Protein AF-A0A7W0VH71-F1 (afdb_monomer_lite)

Sequence (828 aa):
MTLGVGAGSAAAEPSYSQQLDQHTLGKAKIEVGELAAAEGLSTETAELLLQLDVFATSSDTGCPGVDVDVINATGRTVWNVEIVIEQKDGSKKRSDKLHLPYMLTNTKVRANVSCLQDYASRSSYDYGGNTPISLSYSAQGSKSIDEALPLMQAQKRDYSSAGSSVSPLVDGTTTMLEDALRFDDARVTNELVLGIARTGVGREELGAALAASPDGAVADEVARSLKKLSPAQQAQLARTLLASKSAERWADTLSPMIDRQLCKGARSDVIGLWIQAQGETGIPVAMYRDQIRERCKPTKADGPGLVAALEKDPTRAGAVLDVVEQPLFDSALASWKARKDKALIPTSMGAYLRGGQHPDRFNQAAELLPAGGYGVAMGAVAQSPEGSGGEHKAAWLETAMAKVDQADHGTVVASLTDLLVSGSVPVVAMRTTIKGLAKYAPETAEGVIVTFASKSSIPFDATKLQAAGIDMSEFLAFSATNNLGECTTSINTLALCADRIAAYKDKSGPGALQKLARTAVKPDFVTAMKTLVAPLREPAGLIAISEKLSAAGFDVAFVAERACTDAREAARYGGNIDKPLELVAKLAPNAACIQETRDAVSSKKRKIILMSVLAILGLVLPIAGGTWLARRRWRKVQKELPGEVIEEGASGAKLDDRLGARGLGRVLRDGTGEARRELAGTAAGRALESMDDALLAAATTTVARAVKSGDAATLLVRRAGDAVYIVALPVRHPRPQVVQRYLGAPWSDHLAQIQRAAGTPVLALVVMCGPDAAEASLVVGHHDGALASDPEVLLDAKDARDRGANKFRYVTTLAATPAPTSQPVKAA

Structure (mmCIF, N/CA/C/O backbone):
data_AF-A0A7W0VH71-F1
#
_entry.id   AF-A0A7W0VH71-F1
#
loop_
_atom_site.group_PDB
_atom_site.id
_atom_site.type_symbol
_atom_site.label_atom_id
_atom_site.label_alt_id
_atom_site.label_comp_id
_atom_site.label_asym_id
_atom_site.label_entity_id
_atom_site.label_seq_id
_atom_site.pdbx_PDB_ins_code
_atom_site.Cartn_x
_atom_site.Cartn_y
_atom_site.Cartn_z
_atom_site.occupancy
_atom_site.B_iso_or_equiv
_atom_site.auth_seq_id
_atom_site.auth_comp_id
_atom_site.auth_asym_id
_atom_site.auth_atom_id
_atom_site.pdbx_PDB_model_num
ATOM 1 N N . MET A 1 1 ? 28.958 15.431 77.547 1.00 23.91 1 MET A N 1
ATOM 2 C CA . MET A 1 1 ? 30.145 15.060 76.754 1.00 23.91 1 MET A CA 1
ATOM 3 C C . MET A 1 1 ? 29.630 14.353 75.517 1.00 23.91 1 MET A C 1
ATOM 5 O O . MET A 1 1 ? 28.871 13.405 75.646 1.00 23.91 1 MET A O 1
ATOM 9 N N . THR A 1 2 ? 29.913 14.940 74.364 1.00 25.27 2 THR A N 1
ATOM 10 C CA . THR A 1 2 ? 29.377 14.644 73.034 1.00 25.27 2 THR A CA 1
ATOM 11 C C . THR A 1 2 ? 30.345 13.728 72.295 1.00 25.27 2 THR A C 1
ATOM 13 O O . THR A 1 2 ? 31.517 14.071 72.229 1.00 25.27 2 THR A O 1
ATOM 16 N N . LEU A 1 3 ? 29.837 12.632 71.733 1.00 18.94 3 LEU A N 1
ATOM 17 C CA . LEU A 1 3 ? 30.294 11.873 70.556 1.00 18.94 3 LEU A CA 1
ATOM 18 C C . LEU A 1 3 ? 29.045 11.030 70.192 1.00 18.94 3 LEU A C 1
ATOM 20 O O . LEU A 1 3 ? 28.603 10.255 71.026 1.00 18.94 3 LEU A O 1
ATOM 24 N N . GLY A 1 4 ? 28.311 11.167 69.090 1.00 28.05 4 GLY A N 1
ATOM 25 C CA . GLY A 1 4 ? 28.565 11.871 67.844 1.00 28.05 4 GLY A CA 1
ATOM 26 C C . GLY A 1 4 ? 28.442 10.946 66.629 1.00 28.05 4 GLY A C 1
ATOM 27 O O . GLY A 1 4 ? 29.335 11.012 65.808 1.00 28.05 4 GLY A O 1
ATOM 28 N N . VAL A 1 5 ? 27.403 10.096 66.512 1.00 22.86 5 VAL A N 1
ATOM 29 C CA . VAL A 1 5 ? 26.978 9.454 65.243 1.00 22.86 5 VAL A CA 1
ATOM 30 C C . VAL A 1 5 ? 25.458 9.230 65.297 1.00 22.86 5 VAL A C 1
ATOM 32 O O . VAL A 1 5 ? 24.954 8.573 66.206 1.00 22.86 5 VAL A O 1
ATOM 35 N N . GLY A 1 6 ? 24.709 9.848 64.381 1.00 24.77 6 GLY A N 1
ATOM 36 C CA . GLY A 1 6 ? 23.252 9.736 64.302 1.00 24.77 6 GLY A CA 1
ATOM 37 C C . GLY A 1 6 ? 22.831 8.478 63.548 1.00 24.77 6 GLY A C 1
ATOM 38 O O . GLY A 1 6 ? 22.961 8.424 62.331 1.00 24.77 6 GLY A O 1
ATOM 39 N N . ALA A 1 7 ? 22.291 7.492 64.263 1.00 24.98 7 ALA A N 1
ATOM 40 C CA . ALA A 1 7 ? 21.601 6.355 63.667 1.00 24.98 7 ALA A CA 1
ATOM 41 C C . ALA A 1 7 ? 20.197 6.785 63.198 1.00 24.98 7 ALA A C 1
ATOM 43 O O . ALA A 1 7 ? 19.364 7.208 64.004 1.00 24.98 7 ALA A O 1
ATOM 44 N N . GLY A 1 8 ? 19.931 6.700 61.893 1.00 25.23 8 GLY A N 1
ATOM 45 C CA . GLY A 1 8 ? 18.569 6.729 61.358 1.00 25.23 8 GLY A CA 1
ATOM 46 C C . GLY A 1 8 ? 17.856 5.420 61.702 1.00 25.23 8 GLY A C 1
ATOM 47 O O . GLY A 1 8 ? 18.433 4.349 61.545 1.00 25.23 8 GLY A O 1
ATOM 48 N N . SER A 1 9 ? 16.617 5.491 62.193 1.00 23.00 9 SER A N 1
ATOM 49 C CA . SER A 1 9 ? 15.765 4.309 62.361 1.00 23.00 9 SER A CA 1
ATOM 50 C C . SER A 1 9 ? 14.971 4.081 61.074 1.00 23.00 9 SER A C 1
ATOM 52 O O . SER A 1 9 ? 14.275 4.980 60.610 1.00 23.00 9 SER A O 1
ATOM 54 N N . ALA A 1 10 ? 15.082 2.884 60.497 1.00 27.09 10 ALA A N 1
ATOM 55 C CA . ALA A 1 10 ? 14.163 2.388 59.479 1.00 27.09 10 ALA A CA 1
ATOM 56 C C . ALA A 1 10 ? 13.135 1.494 60.184 1.00 27.09 10 ALA A C 1
ATOM 58 O O . ALA A 1 10 ? 13.513 0.531 60.848 1.00 27.09 10 ALA A O 1
ATOM 59 N N . ALA A 1 11 ? 11.848 1.825 60.086 1.00 24.44 11 ALA A N 1
ATOM 60 C CA . ALA A 1 11 ? 10.769 0.985 60.592 1.00 24.44 11 ALA A CA 1
ATOM 61 C C . ALA A 1 11 ? 10.013 0.388 59.401 1.00 24.44 11 ALA A C 1
ATOM 63 O O . ALA A 1 11 ? 9.399 1.121 58.630 1.00 24.44 11 ALA A O 1
ATOM 64 N N . ALA A 1 12 ? 10.067 -0.935 59.257 1.00 28.14 12 ALA A N 1
ATOM 65 C CA . ALA A 1 12 ? 9.155 -1.706 58.421 1.00 28.14 12 ALA A CA 1
ATOM 66 C C . ALA A 1 12 ? 8.241 -2.494 59.367 1.00 28.14 12 ALA A C 1
ATOM 68 O O . ALA A 1 12 ? 8.743 -3.227 60.215 1.00 28.14 12 ALA A O 1
ATOM 69 N N . GLU A 1 13 ? 6.921 -2.325 59.272 1.00 23.50 13 GLU A N 1
ATOM 70 C CA . GLU A 1 13 ? 5.973 -3.191 59.986 1.00 23.50 13 GLU A CA 1
ATOM 71 C C . GLU A 1 13 ? 5.878 -4.543 59.253 1.00 23.50 13 GLU A C 1
ATOM 73 O O . GLU A 1 13 ? 5.397 -4.576 58.117 1.00 23.50 13 GLU A O 1
ATOM 78 N N . PRO A 1 14 ? 6.295 -5.671 59.861 1.00 31.08 14 PRO A N 1
ATOM 79 C CA . PRO A 1 14 ? 6.206 -6.974 59.231 1.00 31.08 14 PRO A CA 1
ATOM 80 C C . PRO A 1 14 ? 4.889 -7.626 59.650 1.00 31.08 14 PRO A C 1
ATOM 82 O O . PRO A 1 14 ? 4.746 -8.155 60.753 1.00 31.08 14 PRO A O 1
ATOM 85 N N . SER A 1 15 ? 3.902 -7.614 58.760 1.00 25.81 15 SER A N 1
ATOM 86 C CA . SER A 1 15 ? 2.864 -8.641 58.802 1.00 25.81 15 SER A CA 1
ATOM 87 C C . SER A 1 15 ? 3.218 -9.678 57.741 1.00 25.81 15 SER A C 1
ATOM 89 O O . SER A 1 15 ? 3.255 -9.363 56.557 1.00 25.81 15 SER A O 1
ATOM 91 N N . TYR A 1 16 ? 3.479 -10.907 58.203 1.00 29.34 16 TYR A N 1
ATOM 92 C CA . TYR A 1 16 ? 3.776 -12.135 57.444 1.00 29.34 16 TYR A CA 1
ATOM 93 C C . TYR A 1 16 ? 5.255 -12.453 57.137 1.00 29.34 16 TYR A C 1
ATOM 95 O O . TYR A 1 16 ? 5.636 -12.548 55.973 1.00 29.34 16 TYR A O 1
ATOM 103 N N . SER A 1 17 ? 6.040 -12.794 58.168 1.00 27.02 17 SER A N 1
ATOM 104 C CA . SER A 1 17 ? 7.313 -13.514 57.998 1.00 27.02 17 SER A CA 1
ATOM 105 C C . SER A 1 17 ? 7.120 -15.039 58.121 1.00 27.02 17 SER A C 1
ATOM 107 O O . SER A 1 17 ? 6.434 -15.547 59.011 1.00 27.02 17 SER A O 1
ATOM 109 N N . GLN A 1 18 ? 7.704 -15.799 57.190 1.00 30.53 18 GLN A N 1
ATOM 110 C CA . GLN A 1 18 ? 7.913 -17.250 57.295 1.00 30.53 18 GLN A CA 1
ATOM 111 C C . GLN A 1 18 ? 9.423 -17.510 57.251 1.00 30.53 18 GLN A C 1
ATOM 113 O O . GLN A 1 18 ? 10.130 -16.881 56.471 1.00 30.53 18 GLN A O 1
ATOM 118 N N . GLN A 1 19 ? 9.897 -18.424 58.105 1.00 30.72 19 GLN A N 1
ATOM 119 C CA . GLN A 1 19 ? 11.318 -18.668 58.375 1.00 30.72 19 GLN A CA 1
ATOM 120 C C . GLN A 1 19 ? 12.145 -18.989 57.119 1.00 30.72 19 GLN A C 1
ATOM 122 O O . GLN A 1 19 ? 11.782 -19.851 56.320 1.00 30.72 19 GLN A O 1
ATOM 127 N N . LEU A 1 20 ? 13.294 -18.312 57.020 1.00 33.50 20 LEU A N 1
ATOM 128 C CA . LEU A 1 20 ? 14.386 -18.575 56.081 1.00 33.50 20 LEU A CA 1
ATOM 129 C C . LEU A 1 20 ? 14.890 -20.023 56.197 1.00 33.50 20 LEU A C 1
ATOM 131 O O . LEU A 1 20 ? 14.901 -20.598 57.289 1.00 33.50 20 LEU A O 1
ATOM 135 N N . ASP A 1 21 ? 15.370 -20.601 55.092 1.00 41.12 21 ASP A N 1
ATOM 136 C CA . ASP A 1 21 ? 16.086 -21.873 55.159 1.00 41.12 21 ASP A CA 1
ATOM 137 C C . ASP A 1 21 ? 17.417 -21.701 55.917 1.00 41.12 21 ASP A C 1
ATOM 139 O O . ASP A 1 21 ? 18.043 -20.635 55.907 1.00 41.12 21 ASP A O 1
ATOM 143 N N . GLN A 1 22 ? 17.848 -22.757 56.612 1.00 40.44 22 GLN A N 1
ATOM 144 C CA . GLN A 1 22 ? 18.978 -22.677 57.542 1.00 40.44 22 GLN A CA 1
ATOM 145 C C . GLN A 1 22 ? 20.305 -22.304 56.870 1.00 40.44 22 GLN A C 1
ATOM 147 O O . GLN A 1 22 ? 21.179 -21.749 57.538 1.00 40.44 22 GLN A O 1
ATOM 152 N N . HIS A 1 23 ? 20.472 -22.585 55.574 1.00 41.62 23 HIS A N 1
ATOM 153 C CA . HIS A 1 23 ? 21.714 -22.281 54.875 1.00 41.62 23 HIS A CA 1
ATOM 154 C C . HIS A 1 23 ? 21.809 -20.789 54.550 1.00 41.62 23 HIS A C 1
ATOM 156 O O . HIS A 1 23 ? 22.826 -20.158 54.854 1.00 41.62 23 HIS A O 1
ATOM 162 N N . THR A 1 24 ? 20.728 -20.214 54.024 1.00 43.22 24 THR A N 1
ATOM 163 C CA . THR A 1 24 ? 20.628 -18.781 53.715 1.00 43.22 24 THR A CA 1
ATOM 164 C C . THR A 1 24 ? 20.663 -17.935 54.988 1.00 43.22 24 THR A C 1
ATOM 166 O O . THR A 1 24 ? 21.412 -16.959 55.061 1.00 43.22 24 THR A O 1
ATOM 169 N N . LEU A 1 25 ? 19.956 -18.364 56.041 1.00 45.06 25 LEU A N 1
ATOM 170 C CA . LEU A 1 25 ? 20.013 -17.724 57.358 1.00 45.06 25 LEU A CA 1
ATOM 171 C C . LEU A 1 25 ? 21.425 -17.781 57.958 1.00 45.06 25 LEU A C 1
ATOM 173 O O . LEU A 1 25 ? 21.881 -16.808 58.551 1.00 45.06 25 LEU A O 1
ATOM 177 N N . GLY A 1 26 ? 22.130 -18.905 57.797 1.00 47.78 26 GLY A N 1
ATOM 178 C CA . GLY A 1 26 ? 23.501 -19.067 58.280 1.00 47.78 26 GLY A CA 1
ATOM 179 C C . GLY A 1 26 ? 24.483 -18.118 57.596 1.00 47.78 26 GLY A C 1
ATOM 180 O O . GLY A 1 26 ? 25.333 -17.533 58.259 1.00 47.78 26 GLY A O 1
ATOM 181 N N . LYS A 1 27 ? 24.336 -17.911 56.286 1.00 48.59 27 LYS A N 1
ATOM 182 C CA . LYS A 1 27 ? 25.220 -17.031 55.516 1.00 48.59 27 LYS A CA 1
ATOM 183 C C . LYS A 1 27 ? 24.954 -15.548 55.798 1.00 48.59 27 LYS A C 1
ATOM 185 O O . LYS A 1 27 ? 25.896 -14.803 56.048 1.00 48.59 27 LYS A O 1
ATOM 190 N N . ALA A 1 28 ? 23.680 -15.156 55.871 1.00 44.66 28 ALA A N 1
ATOM 191 C CA . ALA A 1 28 ? 23.279 -13.805 56.264 1.00 44.66 28 ALA A CA 1
ATOM 192 C C . ALA A 1 28 ? 23.709 -13.474 57.704 1.00 44.66 28 ALA A C 1
ATOM 194 O O . ALA A 1 28 ? 24.166 -12.367 57.966 1.00 44.66 28 ALA A O 1
ATOM 195 N N . LYS A 1 29 ? 23.644 -14.444 58.629 1.00 51.12 29 LYS A N 1
ATOM 196 C CA . LYS A 1 29 ? 24.160 -14.295 60.001 1.00 51.12 29 LYS A CA 1
ATOM 197 C C . LYS A 1 29 ? 25.657 -14.003 60.051 1.00 51.12 29 LYS A C 1
ATOM 199 O O . LYS A 1 29 ? 26.078 -13.199 60.876 1.00 51.12 29 LYS A O 1
ATOM 204 N N . ILE A 1 30 ? 26.443 -14.648 59.191 1.00 56.03 30 ILE A N 1
ATOM 205 C CA . ILE A 1 30 ? 27.894 -14.441 59.131 1.00 56.03 30 ILE A CA 1
ATOM 206 C C . ILE A 1 30 ? 28.200 -13.054 58.560 1.00 56.03 30 ILE A C 1
ATOM 208 O O . ILE A 1 30 ? 28.897 -12.284 59.208 1.00 56.03 30 ILE A O 1
ATOM 212 N N . GLU A 1 31 ? 27.614 -12.692 57.418 1.00 49.84 31 GLU A N 1
ATOM 213 C CA . GLU A 1 31 ? 27.887 -11.402 56.765 1.00 49.84 31 GLU A CA 1
ATOM 214 C C . GLU A 1 31 ? 27.389 -10.205 57.597 1.00 49.84 31 GLU A C 1
ATOM 216 O O . GLU A 1 31 ? 28.114 -9.227 57.770 1.00 49.84 31 GLU A O 1
ATOM 221 N N . VAL A 1 32 ? 26.188 -10.290 58.186 1.00 46.66 32 VAL A N 1
ATOM 222 C CA . VAL A 1 32 ? 25.664 -9.248 59.091 1.00 46.66 32 VAL A CA 1
ATOM 223 C C . VAL A 1 32 ? 26.458 -9.204 60.397 1.00 46.66 32 VAL A C 1
ATOM 225 O O . VAL A 1 32 ? 26.674 -8.122 60.934 1.00 46.66 32 VAL A O 1
ATOM 228 N N . GLY A 1 33 ? 26.940 -10.347 60.892 1.00 52.47 33 GLY A N 1
ATOM 229 C CA . GLY A 1 33 ? 27.821 -10.411 62.058 1.00 52.47 33 GLY A CA 1
ATOM 230 C C . GLY A 1 33 ? 29.185 -9.758 61.813 1.00 52.47 33 GLY A C 1
ATOM 231 O O . GLY A 1 33 ? 29.678 -9.035 62.675 1.00 52.47 33 GLY A O 1
ATOM 232 N N . GLU A 1 34 ? 29.770 -9.957 60.631 1.00 55.34 34 GLU A N 1
ATOM 233 C CA . GLU A 1 34 ? 31.037 -9.339 60.220 1.00 55.34 34 GLU A CA 1
ATOM 234 C C . GLU A 1 34 ? 30.898 -7.821 60.025 1.00 55.34 34 GLU A C 1
ATOM 236 O O . GLU A 1 34 ? 31.738 -7.060 60.506 1.00 55.34 34 GLU A O 1
ATOM 241 N N . LEU A 1 35 ? 29.803 -7.369 59.404 1.00 44.28 35 LEU A N 1
ATOM 242 C CA . LEU A 1 35 ? 29.464 -5.947 59.264 1.00 44.28 35 LEU A CA 1
ATOM 243 C C . LEU A 1 35 ? 29.175 -5.282 60.616 1.00 44.28 35 LEU A C 1
ATOM 245 O O . LEU A 1 35 ? 29.684 -4.200 60.894 1.00 44.28 35 LEU A O 1
ATOM 249 N N . ALA A 1 36 ? 28.412 -5.940 61.489 1.00 47.69 36 ALA A N 1
ATOM 250 C CA . ALA A 1 36 ? 28.133 -5.447 62.835 1.00 47.69 36 ALA A CA 1
ATOM 251 C C . ALA A 1 36 ? 29.414 -5.328 63.673 1.00 47.69 36 ALA A C 1
ATOM 253 O O . ALA A 1 36 ? 29.588 -4.342 64.384 1.00 47.69 36 ALA A O 1
ATOM 254 N N . ALA A 1 37 ? 30.333 -6.290 63.554 1.00 51.25 37 ALA A N 1
ATOM 255 C CA . ALA A 1 37 ? 31.624 -6.245 64.231 1.00 51.25 37 ALA A CA 1
ATOM 256 C C . ALA A 1 37 ? 32.527 -5.118 63.702 1.00 51.25 37 ALA A C 1
ATOM 258 O O . ALA A 1 37 ? 33.207 -4.467 64.496 1.00 51.25 37 ALA A O 1
ATOM 259 N N . ALA A 1 38 ? 32.511 -4.858 62.391 1.00 50.22 38 ALA A N 1
ATOM 260 C CA . ALA A 1 38 ? 33.250 -3.754 61.779 1.00 50.22 38 ALA A CA 1
ATOM 261 C C . ALA A 1 38 ? 32.726 -2.373 62.222 1.00 50.22 38 ALA A C 1
ATOM 263 O O . ALA A 1 38 ? 33.516 -1.448 62.398 1.00 50.22 38 ALA A O 1
ATOM 264 N N . GLU A 1 39 ? 31.420 -2.264 62.472 1.00 45.53 39 GLU A N 1
ATOM 265 C CA . GLU A 1 39 ? 30.730 -1.027 62.872 1.00 45.53 39 GLU A CA 1
ATOM 266 C C . GLU A 1 39 ? 30.504 -0.907 64.397 1.00 45.53 39 GLU A C 1
ATOM 268 O O . GLU A 1 39 ? 29.843 0.017 64.874 1.00 45.53 39 GLU A O 1
ATOM 273 N N . GLY A 1 40 ? 31.041 -1.838 65.196 1.00 49.22 40 GLY A N 1
ATOM 274 C CA . GLY A 1 40 ? 30.953 -1.813 66.664 1.00 49.22 40 GLY A CA 1
ATOM 275 C C . GLY A 1 40 ? 29.555 -2.080 67.245 1.00 49.22 40 GLY A C 1
ATOM 276 O O . GLY A 1 40 ? 29.289 -1.725 68.396 1.00 49.22 40 GLY A O 1
ATOM 277 N N . LEU A 1 41 ? 28.655 -2.695 66.476 1.00 47.50 41 LEU A N 1
ATOM 278 C CA . LEU A 1 41 ? 27.305 -3.064 66.905 1.00 47.50 41 LEU A CA 1
ATOM 279 C C . LEU A 1 41 ? 27.318 -4.349 67.747 1.00 47.50 41 LEU A C 1
ATOM 281 O O . LEU A 1 41 ? 28.075 -5.285 67.484 1.00 47.50 41 LEU A O 1
ATOM 285 N N . SER A 1 42 ? 26.451 -4.418 68.764 1.00 56.25 42 SER A N 1
ATOM 286 C CA . SER A 1 42 ? 26.332 -5.623 69.590 1.00 56.25 42 SER A CA 1
ATOM 287 C C . SER A 1 42 ? 25.741 -6.786 68.792 1.00 56.25 42 SER A C 1
ATOM 289 O O . SER A 1 42 ? 24.855 -6.607 67.954 1.00 56.25 42 SER A O 1
ATOM 291 N N . THR A 1 43 ? 26.187 -8.003 69.103 1.00 51.06 43 THR A N 1
ATOM 292 C CA . THR A 1 43 ? 25.706 -9.248 68.481 1.00 51.06 43 THR A CA 1
ATOM 293 C C . THR A 1 43 ? 24.183 -9.400 68.589 1.00 51.06 43 THR A C 1
ATOM 295 O O . THR A 1 43 ? 23.533 -9.875 67.668 1.00 51.06 43 THR A O 1
ATOM 298 N N . GLU A 1 44 ? 23.604 -8.906 69.682 1.00 51.62 44 GLU A N 1
ATOM 299 C CA . GLU A 1 44 ? 22.162 -8.903 69.945 1.00 51.62 44 GLU A CA 1
ATOM 300 C C . GLU A 1 44 ? 21.399 -7.940 69.012 1.00 51.62 44 GLU A C 1
ATOM 302 O O . GLU A 1 44 ? 20.315 -8.262 68.536 1.00 51.62 44 GLU A O 1
ATOM 307 N N . THR A 1 45 ? 21.998 -6.792 68.666 1.00 48.09 45 THR A N 1
ATOM 308 C CA . THR A 1 45 ? 21.446 -5.845 67.675 1.00 48.09 45 THR A CA 1
ATOM 309 C C . THR A 1 45 ? 21.493 -6.433 66.267 1.00 48.09 45 THR A C 1
ATOM 311 O O . THR A 1 45 ? 20.549 -6.275 65.496 1.00 48.09 45 THR A O 1
ATOM 314 N N . ALA A 1 46 ? 22.567 -7.155 65.942 1.00 48.72 46 ALA A N 1
ATOM 315 C CA . ALA A 1 46 ? 22.709 -7.860 64.671 1.00 48.72 46 ALA A CA 1
ATOM 316 C C . ALA A 1 46 ? 21.657 -8.978 64.506 1.00 48.72 46 ALA A C 1
ATOM 318 O O . ALA A 1 46 ? 21.087 -9.134 63.426 1.00 48.72 46 ALA A O 1
ATOM 319 N N . GLU A 1 47 ? 21.341 -9.715 65.578 1.00 49.28 47 GLU A N 1
ATOM 320 C CA . GLU A 1 47 ? 20.282 -10.737 65.574 1.00 49.28 47 GLU A CA 1
ATOM 321 C C . GLU A 1 47 ? 18.866 -10.156 65.481 1.00 49.28 47 GLU A C 1
ATOM 323 O O . GLU A 1 47 ? 18.010 -10.752 64.826 1.00 49.28 47 GLU A O 1
ATOM 328 N N . LEU A 1 48 ? 18.621 -8.996 66.095 1.00 46.47 48 LEU A N 1
ATOM 329 C CA . LEU A 1 48 ? 17.346 -8.274 66.012 1.00 46.47 48 LEU A CA 1
ATOM 330 C C . LEU A 1 48 ? 17.101 -7.691 64.623 1.00 46.47 48 LEU A C 1
ATOM 332 O O . LEU A 1 48 ? 15.971 -7.724 64.140 1.00 46.47 48 LEU A O 1
ATOM 336 N N . LEU A 1 49 ? 18.161 -7.201 63.971 1.00 42.50 49 LEU A N 1
ATOM 337 C CA . LEU A 1 49 ? 18.100 -6.798 62.574 1.00 42.50 49 LEU A CA 1
ATOM 338 C C . LEU A 1 49 ? 17.634 -7.999 61.752 1.00 42.50 49 LEU A C 1
ATOM 340 O O . LEU A 1 49 ? 16.539 -7.931 61.224 1.00 42.50 49 LEU A O 1
ATOM 344 N N . LEU A 1 50 ? 18.315 -9.145 61.778 1.00 43.78 50 LEU A N 1
ATOM 345 C CA . LEU A 1 50 ? 17.970 -10.356 61.002 1.00 43.78 50 LEU A CA 1
ATOM 346 C C . LEU A 1 50 ? 16.510 -10.879 61.095 1.00 43.78 50 LEU A C 1
ATOM 348 O O . LEU A 1 50 ? 16.151 -11.774 60.331 1.00 43.78 50 LEU A O 1
ATOM 352 N N . GLN A 1 51 ? 15.672 -10.359 61.997 1.00 41.59 51 GLN A N 1
ATOM 353 C CA . GLN A 1 51 ? 14.234 -10.643 62.083 1.00 41.59 51 GLN A CA 1
ATOM 354 C C . GLN A 1 51 ? 13.333 -9.740 61.209 1.00 41.59 51 GLN A C 1
ATOM 356 O O . GLN A 1 51 ? 12.145 -10.034 61.086 1.00 41.59 51 GLN A O 1
ATOM 361 N N . LEU A 1 52 ? 13.849 -8.658 60.616 1.00 42.09 52 LEU A N 1
ATOM 362 C CA . LEU A 1 52 ? 13.101 -7.760 59.723 1.00 42.09 52 LEU A CA 1
ATOM 363 C C . LEU A 1 52 ? 13.182 -8.255 58.266 1.00 42.09 52 LEU A C 1
ATOM 365 O O . LEU A 1 52 ? 14.249 -8.587 57.774 1.00 42.09 52 LEU A O 1
ATOM 369 N N . ASP A 1 53 ? 12.061 -8.305 57.543 1.00 46.75 53 ASP A N 1
ATOM 370 C CA . ASP A 1 53 ? 12.014 -8.910 56.195 1.00 46.75 53 ASP A CA 1
ATOM 371 C C . ASP A 1 53 ? 12.721 -8.073 55.097 1.00 46.75 53 ASP A C 1
ATOM 373 O O . ASP A 1 53 ? 12.986 -8.571 53.999 1.00 46.75 53 ASP A O 1
ATOM 377 N N . VAL A 1 54 ? 13.039 -6.803 55.385 1.00 43.75 54 VAL A N 1
ATOM 378 C CA . VAL A 1 54 ? 13.742 -5.860 54.499 1.00 43.75 54 VAL A CA 1
ATOM 379 C C . VAL A 1 54 ? 14.755 -5.051 55.313 1.00 43.75 54 VAL A C 1
ATOM 381 O O . VAL A 1 54 ? 14.407 -4.473 56.343 1.00 43.75 54 VAL A O 1
ATOM 384 N N . PHE A 1 55 ? 15.993 -4.960 54.824 1.00 45.78 55 PHE A N 1
ATOM 385 C CA . PHE A 1 55 ? 17.090 -4.239 55.485 1.00 45.78 55 PHE A CA 1
ATOM 386 C C . PHE A 1 55 ? 17.512 -3.008 54.717 1.00 45.78 55 PHE A C 1
ATOM 388 O O . PHE A 1 55 ? 17.697 -3.118 53.513 1.00 45.78 55 PHE A O 1
ATOM 395 N N . ALA A 1 56 ? 17.727 -1.890 55.415 1.00 45.44 56 ALA A N 1
ATOM 396 C CA . ALA A 1 56 ? 18.352 -0.685 54.880 1.00 45.44 56 ALA A CA 1
ATOM 397 C C . ALA A 1 56 ? 19.719 -0.472 55.551 1.00 45.44 56 ALA A C 1
ATOM 399 O O . ALA A 1 56 ? 19.774 -0.284 56.766 1.00 45.44 56 ALA A O 1
ATOM 400 N N . THR A 1 57 ? 20.814 -0.491 54.790 1.00 44.56 57 THR A N 1
ATOM 401 C CA . THR A 1 57 ? 22.163 -0.195 55.316 1.00 44.56 57 THR A CA 1
ATOM 402 C C . THR A 1 57 ? 22.728 1.066 54.670 1.00 44.56 57 THR A C 1
ATOM 404 O O . THR A 1 57 ? 22.609 1.222 53.458 1.00 44.56 57 THR A O 1
ATOM 407 N N . SER A 1 58 ? 23.349 1.944 55.466 1.00 47.19 58 SER A N 1
ATOM 408 C CA . SER A 1 58 ? 24.077 3.133 54.998 1.00 47.19 58 SER A CA 1
ATOM 409 C C . SER A 1 58 ? 25.574 2.899 55.164 1.00 47.19 58 SER A C 1
ATOM 411 O O . SER A 1 58 ? 26.007 2.594 56.270 1.00 47.19 58 SER A O 1
ATOM 413 N N . SER A 1 59 ? 26.361 3.037 54.096 1.00 43.81 59 SER A N 1
ATOM 414 C CA . SER A 1 59 ? 2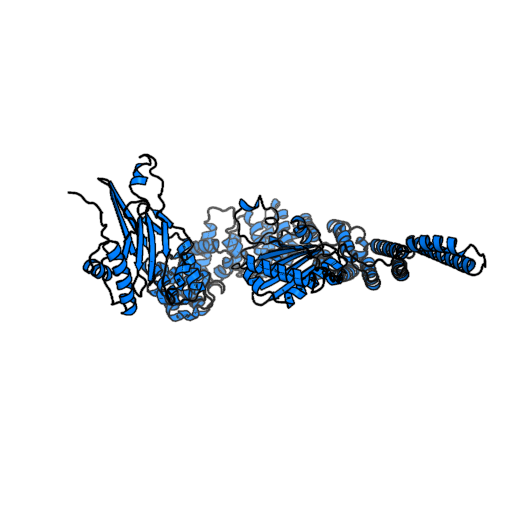7.817 2.805 54.134 1.00 43.81 59 SER A CA 1
ATOM 415 C C . SER A 1 59 ? 28.651 4.044 54.474 1.00 43.81 59 SER A C 1
ATOM 417 O O . SER A 1 59 ? 29.876 3.977 54.431 1.00 43.81 59 SER A O 1
ATOM 419 N N . ASP A 1 60 ? 28.019 5.185 54.751 1.00 46.03 60 ASP A N 1
ATOM 420 C CA . ASP A 1 60 ? 28.712 6.469 54.854 1.00 46.03 60 ASP A CA 1
ATOM 421 C C . ASP A 1 60 ? 28.620 7.051 56.275 1.00 46.03 60 ASP A C 1
ATOM 423 O O . ASP A 1 60 ? 27.529 7.330 56.778 1.00 46.03 60 ASP A O 1
ATOM 427 N N . THR A 1 61 ? 29.771 7.222 56.935 1.00 44.88 61 THR A N 1
ATOM 428 C CA . THR A 1 61 ? 29.890 7.797 58.289 1.00 44.88 61 THR A CA 1
ATOM 429 C C . THR A 1 61 ? 30.192 9.302 58.279 1.00 44.88 61 THR A C 1
ATOM 431 O O . THR A 1 61 ? 30.282 9.902 59.351 1.00 44.88 61 THR A O 1
ATOM 434 N N . GLY A 1 62 ? 30.311 9.944 57.103 1.00 46.47 62 GLY A N 1
ATOM 435 C CA . GLY A 1 62 ? 30.788 11.334 57.018 1.00 46.47 62 GLY A CA 1
ATOM 436 C C . GLY A 1 62 ? 30.232 12.250 55.918 1.00 46.47 62 GLY A C 1
ATOM 437 O O . GLY A 1 62 ? 30.536 13.438 55.984 1.00 46.47 62 GLY A O 1
ATOM 438 N N . CYS A 1 63 ? 29.396 11.770 54.983 1.00 48.06 63 CYS A N 1
ATOM 439 C CA . CYS A 1 63 ? 28.899 12.491 53.787 1.00 48.06 63 CYS A CA 1
ATOM 440 C C . CYS A 1 63 ? 30.016 12.832 52.775 1.00 48.06 63 CYS A C 1
ATOM 442 O O . CYS A 1 63 ? 30.866 13.683 53.046 1.00 48.06 63 CYS A O 1
ATOM 444 N N . PRO A 1 64 ? 29.992 12.234 51.567 1.00 45.72 64 PRO A N 1
ATOM 445 C CA . PRO A 1 64 ? 29.108 12.713 50.504 1.00 45.72 64 PRO A CA 1
ATOM 446 C C . PRO A 1 64 ? 28.470 11.573 49.679 1.00 45.72 64 PRO A C 1
ATOM 448 O O . PRO A 1 64 ? 29.111 10.966 48.823 1.00 45.72 64 PRO A O 1
ATOM 451 N N . GLY A 1 65 ? 27.162 11.382 49.871 1.00 49.22 65 GLY A N 1
ATOM 452 C CA . GLY A 1 65 ? 26.326 10.424 49.141 1.00 49.22 65 GLY A CA 1
ATOM 453 C C . GLY A 1 65 ? 25.822 9.319 50.061 1.00 49.22 65 GLY A C 1
ATOM 454 O O . GLY A 1 65 ? 26.500 8.320 50.266 1.00 49.22 65 GLY A O 1
ATOM 455 N N . VAL A 1 66 ? 24.614 9.485 50.613 1.00 51.66 66 VAL A N 1
ATOM 456 C CA . VAL A 1 66 ? 24.001 8.420 51.418 1.00 51.66 66 VAL A CA 1
ATOM 457 C C . VAL A 1 66 ? 23.567 7.317 50.460 1.00 51.66 66 VAL A C 1
ATOM 459 O O . VAL A 1 66 ? 22.548 7.463 49.784 1.00 51.66 66 VAL A O 1
ATOM 462 N N . ASP A 1 67 ? 24.354 6.246 50.389 1.00 51.47 67 ASP A N 1
ATOM 463 C CA . ASP A 1 67 ? 23.994 5.001 49.717 1.00 51.47 67 ASP A CA 1
ATOM 464 C C . ASP A 1 67 ? 23.142 4.162 50.673 1.00 51.47 67 ASP A C 1
ATOM 466 O O . ASP A 1 67 ? 23.655 3.566 51.618 1.00 51.47 67 ASP A O 1
ATOM 470 N N . VAL A 1 68 ? 21.830 4.127 50.439 1.00 53.56 68 VAL A N 1
ATOM 471 C CA . VAL A 1 68 ? 20.901 3.249 51.157 1.00 53.56 68 VAL A CA 1
ATOM 472 C C . VAL A 1 68 ? 20.727 1.970 50.358 1.00 53.56 68 VAL A C 1
ATOM 474 O O . VAL A 1 68 ? 20.120 1.979 49.290 1.00 53.56 68 VAL A O 1
ATOM 477 N N . ASP A 1 69 ? 21.244 0.870 50.884 1.00 51.53 69 ASP A N 1
ATOM 478 C CA . ASP A 1 69 ? 21.082 -0.461 50.312 1.00 51.53 69 ASP A CA 1
ATOM 479 C C . ASP A 1 69 ? 19.849 -1.144 50.919 1.00 51.53 69 ASP A C 1
ATOM 481 O O . ASP A 1 69 ? 19.842 -1.431 52.111 1.00 51.53 69 ASP A O 1
ATOM 485 N N . VAL A 1 70 ? 18.826 -1.413 50.106 1.00 54.56 70 VAL A N 1
ATOM 486 C CA . VAL A 1 70 ? 17.583 -2.100 50.477 1.00 54.56 70 VAL A CA 1
ATOM 487 C C . VAL A 1 70 ? 17.586 -3.525 49.951 1.00 54.56 70 VAL A C 1
ATOM 489 O O . VAL A 1 70 ? 17.623 -3.728 48.740 1.00 54.56 70 VAL A O 1
ATOM 492 N N . ILE A 1 71 ? 17.546 -4.514 50.840 1.00 50.19 71 ILE A N 1
ATOM 493 C CA . ILE A 1 71 ? 17.702 -5.932 50.481 1.00 50.19 71 ILE A CA 1
ATOM 494 C C . ILE A 1 71 ? 16.404 -6.690 50.769 1.00 50.19 71 ILE A C 1
ATOM 496 O O . ILE A 1 71 ? 15.949 -6.709 51.911 1.00 50.19 71 ILE A O 1
ATOM 500 N N . ASN A 1 72 ? 15.830 -7.339 49.749 1.00 52.31 72 ASN A N 1
ATOM 501 C CA . ASN A 1 72 ? 14.744 -8.307 49.924 1.00 52.31 72 ASN A CA 1
ATOM 502 C C . ASN A 1 72 ? 15.349 -9.708 50.060 1.00 52.31 72 ASN A C 1
ATOM 504 O O . ASN A 1 72 ? 15.617 -10.375 49.060 1.00 52.31 72 ASN A O 1
ATOM 508 N N . ALA A 1 73 ? 15.555 -10.145 51.300 1.00 43.75 73 ALA A N 1
ATOM 509 C CA . ALA A 1 73 ? 16.108 -11.462 51.614 1.00 43.75 73 ALA A CA 1
ATOM 510 C C . ALA A 1 73 ? 15.045 -12.580 51.629 1.00 43.75 73 ALA A C 1
ATOM 512 O O . ALA A 1 73 ? 15.350 -13.726 51.959 1.00 43.75 73 ALA A O 1
ATOM 513 N N . THR A 1 74 ? 13.785 -12.268 51.305 1.00 44.50 74 THR A N 1
ATOM 514 C CA . THR A 1 74 ? 12.700 -13.252 51.307 1.00 44.50 74 THR A CA 1
ATOM 515 C C . THR A 1 74 ? 12.687 -14.064 50.014 1.00 44.50 74 THR A C 1
ATOM 517 O O . THR A 1 74 ? 13.003 -13.550 48.944 1.00 44.50 74 THR A O 1
ATOM 520 N N . GLY A 1 75 ? 12.192 -15.306 50.084 1.00 40.12 75 GLY A N 1
ATOM 521 C CA . GLY A 1 75 ? 11.902 -16.175 48.931 1.00 40.12 75 GLY A CA 1
ATOM 522 C C . GLY A 1 75 ? 10.751 -15.698 48.023 1.00 40.12 75 GLY A C 1
ATOM 523 O O . GLY A 1 75 ? 10.216 -16.498 47.250 1.00 40.12 75 GLY A O 1
ATOM 524 N N . ARG A 1 76 ? 10.276 -14.452 48.178 1.00 40.75 76 ARG A N 1
ATOM 525 C CA . ARG A 1 76 ? 9.077 -13.911 47.512 1.00 40.75 76 ARG A CA 1
ATOM 526 C C . ARG A 1 76 ? 9.304 -12.483 47.007 1.00 40.75 76 ARG A C 1
ATOM 528 O O . ARG A 1 76 ? 10.190 -11.775 47.472 1.00 40.75 76 ARG A O 1
ATOM 535 N N . THR A 1 77 ? 8.493 -12.057 46.044 1.00 43.78 77 THR A N 1
ATOM 536 C CA . THR A 1 77 ? 8.444 -10.665 45.578 1.00 43.78 77 THR A CA 1
ATOM 537 C C . THR A 1 77 ? 7.634 -9.818 46.559 1.00 43.78 77 THR A C 1
ATOM 539 O O . THR A 1 77 ? 6.498 -10.171 46.884 1.00 43.78 77 THR A O 1
ATOM 542 N N . VAL A 1 78 ? 8.203 -8.707 47.024 1.00 44.88 78 VAL A N 1
ATOM 543 C CA . VAL A 1 78 ? 7.554 -7.749 47.931 1.00 44.88 78 VAL A CA 1
ATOM 544 C C . VAL A 1 78 ? 7.009 -6.583 47.112 1.00 44.88 78 VAL A C 1
ATOM 546 O O . VAL A 1 78 ? 7.693 -6.059 46.238 1.00 44.88 78 VAL A O 1
ATOM 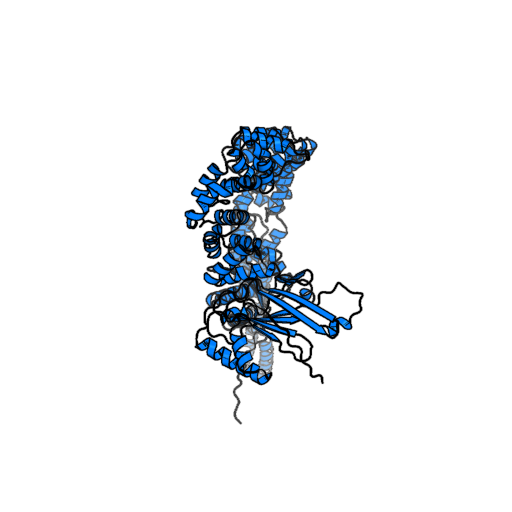549 N N . TRP A 1 79 ? 5.769 -6.180 47.374 1.00 40.91 79 TRP A N 1
ATOM 550 C CA . TRP A 1 79 ? 5.059 -5.145 46.618 1.00 40.91 79 TRP A CA 1
ATOM 551 C C . TRP A 1 79 ? 4.950 -3.855 47.436 1.00 40.91 79 TRP A C 1
ATOM 553 O O . TRP A 1 79 ? 4.729 -3.926 48.642 1.00 40.91 79 TRP A O 1
ATOM 563 N N . ASN A 1 80 ? 5.024 -2.694 46.775 1.00 46.00 80 ASN A N 1
ATOM 564 C CA . ASN A 1 80 ? 4.831 -1.364 47.376 1.00 46.00 80 ASN A CA 1
ATOM 565 C C . ASN A 1 80 ? 5.768 -1.048 48.558 1.00 46.00 80 ASN A C 1
ATOM 567 O O . ASN A 1 80 ? 5.313 -0.696 49.647 1.00 46.00 80 ASN A O 1
ATOM 571 N N . VAL A 1 81 ? 7.079 -1.143 48.345 1.00 51.19 81 VAL A N 1
ATOM 572 C CA . VAL A 1 81 ? 8.064 -0.776 49.372 1.00 51.19 81 VAL A CA 1
ATOM 573 C C . VAL A 1 81 ? 8.230 0.747 49.374 1.00 51.19 81 VAL A C 1
ATOM 575 O O . VAL A 1 81 ? 8.706 1.326 48.399 1.00 51.19 81 VAL A O 1
ATOM 578 N N . GLU A 1 82 ? 7.809 1.407 50.456 1.00 50.50 82 GLU A N 1
ATOM 579 C CA . GLU A 1 82 ? 8.116 2.821 50.714 1.00 50.50 82 GLU A CA 1
ATOM 580 C C . GLU A 1 82 ? 9.387 2.900 51.567 1.00 50.50 82 GLU A C 1
ATOM 582 O O . GLU A 1 82 ? 9.454 2.324 52.650 1.00 50.50 82 GLU A O 1
ATOM 587 N N . ILE A 1 83 ? 10.393 3.625 51.085 1.00 57.12 83 ILE A N 1
ATOM 588 C CA . ILE A 1 83 ? 11.614 3.919 51.835 1.00 57.12 83 ILE A CA 1
ATOM 589 C C . ILE A 1 83 ? 11.587 5.400 52.182 1.00 57.12 83 ILE A C 1
ATOM 591 O O . ILE A 1 83 ? 11.514 6.253 51.295 1.00 57.12 83 ILE A O 1
ATOM 595 N N . VAL A 1 84 ? 11.666 5.706 53.474 1.00 55.84 84 VAL A N 1
ATOM 596 C CA . VAL A 1 84 ? 11.749 7.080 53.972 1.00 55.84 84 VAL A CA 1
ATOM 597 C C . VAL A 1 84 ? 13.185 7.359 54.393 1.00 55.84 84 VAL A C 1
ATOM 599 O O . VAL A 1 84 ? 13.701 6.726 55.312 1.00 55.84 84 VAL A O 1
ATOM 602 N N . ILE A 1 85 ? 13.830 8.317 53.731 1.00 58.41 85 ILE A N 1
ATOM 603 C CA . ILE A 1 85 ? 15.196 8.743 54.045 1.00 58.41 85 ILE A CA 1
ATOM 604 C C . ILE A 1 85 ? 15.111 10.080 54.772 1.00 58.41 85 ILE A C 1
ATOM 606 O O . ILE A 1 85 ? 14.727 11.088 54.182 1.00 58.41 85 ILE A O 1
ATOM 610 N N . GLU A 1 86 ? 15.449 10.095 56.062 1.00 59.91 86 GLU A N 1
ATOM 611 C CA . GLU A 1 86 ? 15.518 11.322 56.859 1.00 59.91 86 GLU A CA 1
ATOM 612 C C . GLU A 1 86 ? 16.969 11.778 57.055 1.00 59.91 86 GLU A C 1
ATOM 614 O O . GLU A 1 86 ? 17.783 11.056 57.623 1.00 59.91 86 GLU A O 1
ATOM 619 N N . GLN A 1 87 ? 17.276 13.015 56.661 1.00 59.53 87 GLN A N 1
ATOM 620 C CA . GLN A 1 87 ? 18.556 13.670 56.941 1.00 59.53 87 GLN A CA 1
ATOM 621 C C . GLN A 1 87 ? 18.346 14.818 57.941 1.00 59.53 87 GLN A C 1
ATOM 623 O O . GLN A 1 87 ? 17.416 15.621 57.793 1.00 59.53 87 GLN A O 1
ATOM 628 N N . LYS A 1 88 ? 19.208 14.912 58.961 1.00 58.59 88 LYS A N 1
ATOM 629 C CA . LYS A 1 88 ? 19.202 15.988 59.969 1.00 58.59 88 LYS A CA 1
ATOM 630 C C . LYS A 1 88 ? 20.610 16.558 60.142 1.00 58.59 88 LYS A C 1
ATOM 632 O O . LYS A 1 88 ? 21.525 15.805 60.456 1.00 58.59 88 LYS A O 1
ATOM 637 N N . ASP A 1 89 ? 20.756 17.873 59.986 1.00 56.31 89 ASP A N 1
ATOM 638 C CA . ASP A 1 89 ? 21.986 18.616 60.300 1.00 56.31 89 ASP A CA 1
ATOM 639 C C . ASP A 1 89 ? 21.623 19.907 61.056 1.00 56.31 89 ASP A C 1
ATOM 641 O O . ASP A 1 89 ? 20.936 20.793 60.531 1.00 56.31 89 ASP A O 1
ATOM 645 N N . GLY A 1 90 ? 22.009 19.988 62.332 1.00 66.75 90 GLY A N 1
ATOM 646 C CA . GLY A 1 90 ? 21.579 21.056 63.239 1.00 66.75 90 GLY A CA 1
ATOM 647 C C . GLY A 1 90 ? 20.048 21.163 63.343 1.00 66.75 90 GLY A C 1
ATOM 648 O O . GLY A 1 90 ? 19.374 20.217 63.745 1.00 66.75 90 GLY A O 1
ATOM 649 N N . SER A 1 91 ? 19.489 22.329 62.995 1.00 55.31 91 SER A N 1
ATOM 650 C CA . SER A 1 91 ? 18.037 22.592 62.980 1.00 55.31 91 SER A CA 1
ATOM 651 C C . SER A 1 91 ? 17.345 22.259 61.651 1.00 55.31 91 SER A C 1
ATOM 653 O O . SER A 1 91 ? 16.123 22.385 61.551 1.00 55.31 91 SER A O 1
ATOM 655 N N . LYS A 1 92 ? 18.092 21.852 60.618 1.00 51.25 92 LYS A N 1
ATOM 656 C CA . LYS A 1 92 ? 17.542 21.544 59.293 1.00 51.25 92 LYS A CA 1
ATOM 657 C C . LYS A 1 92 ? 17.201 20.054 59.196 1.00 51.25 92 LYS A C 1
ATOM 659 O O . LYS A 1 92 ? 18.018 19.204 59.544 1.00 51.25 92 LYS A O 1
ATOM 664 N N . LYS A 1 93 ? 15.999 19.743 58.695 1.00 61.66 93 LYS A N 1
ATOM 665 C CA . LYS A 1 93 ? 15.510 18.376 58.440 1.00 61.66 93 LYS A CA 1
ATOM 666 C C . LYS A 1 93 ? 15.057 18.246 56.983 1.00 61.66 93 LYS A C 1
ATOM 668 O O . LYS A 1 93 ? 14.333 19.111 56.496 1.00 61.66 93 LYS A O 1
ATOM 673 N N . ARG A 1 94 ? 15.435 17.152 56.322 1.00 58.97 94 ARG A N 1
ATOM 674 C CA . ARG A 1 94 ? 14.928 16.719 55.009 1.00 58.97 94 ARG A CA 1
ATOM 675 C C . ARG A 1 94 ? 14.365 15.306 55.136 1.00 58.97 94 ARG A C 1
ATOM 677 O O . ARG A 1 94 ? 14.906 14.502 55.892 1.00 58.97 94 ARG A O 1
ATOM 684 N N . SER A 1 95 ? 13.277 15.025 54.426 1.00 58.28 95 SER A N 1
ATOM 685 C CA . SER A 1 95 ? 12.699 13.687 54.308 1.00 58.28 95 SER A CA 1
ATOM 686 C C . SER A 1 95 ? 12.361 13.426 52.844 1.00 58.28 95 SER A C 1
ATOM 688 O O . SER A 1 95 ? 11.571 14.168 52.261 1.00 58.28 95 SER A O 1
ATOM 690 N N . ASP A 1 96 ? 12.979 12.405 52.258 1.00 54.91 96 ASP A N 1
ATOM 691 C CA . ASP A 1 96 ? 12.688 11.931 50.905 1.00 54.91 96 ASP A CA 1
ATOM 692 C C . ASP A 1 96 ? 11.936 10.601 50.984 1.00 54.91 96 ASP A C 1
ATOM 694 O O . ASP A 1 96 ? 12.242 9.761 51.835 1.00 54.91 96 ASP A O 1
ATOM 698 N N . LYS A 1 97 ? 10.955 10.407 50.096 1.00 52.41 97 LYS A N 1
ATOM 699 C CA . LYS A 1 97 ? 10.176 9.169 50.007 1.00 52.41 97 LYS A CA 1
ATOM 700 C C . LYS A 1 97 ? 10.418 8.486 48.668 1.00 52.41 97 LYS A C 1
ATOM 702 O O . LYS A 1 97 ? 10.101 9.027 47.609 1.00 52.41 97 LYS A O 1
ATOM 707 N N . LEU A 1 98 ? 10.950 7.275 48.714 1.00 51.75 98 LEU A N 1
ATOM 708 C CA . LEU A 1 98 ? 11.163 6.429 47.547 1.00 51.75 98 LEU A CA 1
ATOM 709 C C . LEU A 1 98 ? 10.093 5.345 47.521 1.00 51.75 98 LEU A C 1
ATOM 711 O O . LEU A 1 98 ? 9.997 4.546 48.448 1.00 51.75 98 LEU A O 1
ATOM 715 N N . HIS A 1 99 ? 9.305 5.310 46.450 1.00 50.34 99 HIS A N 1
ATOM 716 C CA . HIS A 1 99 ? 8.325 4.255 46.229 1.00 50.34 99 HIS A CA 1
ATOM 717 C C . HIS A 1 99 ? 8.873 3.247 45.225 1.00 50.34 99 HIS A C 1
ATOM 719 O O . HIS A 1 99 ? 9.035 3.555 44.044 1.00 50.34 99 HIS A O 1
ATOM 725 N N . LEU A 1 100 ? 9.132 2.031 45.694 1.00 51.69 100 LEU A N 1
ATOM 726 C CA . LEU A 1 100 ? 9.489 0.899 44.852 1.00 51.69 100 LEU A CA 1
ATOM 727 C C . LEU A 1 100 ? 8.225 0.053 44.628 1.00 51.69 100 LEU A C 1
ATOM 729 O O . LEU A 1 100 ? 7.731 -0.570 45.574 1.00 51.69 100 LEU A O 1
ATOM 733 N N . PRO A 1 101 ? 7.662 0.025 43.405 1.00 42.00 101 PRO A N 1
ATOM 734 C CA . PRO A 1 101 ? 6.403 -0.677 43.151 1.00 42.00 101 PRO A CA 1
ATOM 735 C C . PRO A 1 101 ? 6.520 -2.191 43.391 1.00 42.00 101 PRO A C 1
ATOM 737 O O . PRO A 1 101 ? 5.544 -2.822 43.798 1.00 42.00 101 PRO A O 1
ATOM 740 N N . TYR A 1 102 ? 7.714 -2.766 43.211 1.00 48.78 102 TYR A N 1
ATOM 741 C CA . TYR A 1 102 ? 8.031 -4.147 43.570 1.00 48.78 102 TYR A CA 1
ATOM 742 C C . TYR A 1 102 ? 9.533 -4.335 43.834 1.00 48.78 102 TYR A C 1
ATOM 744 O O . TYR A 1 102 ? 10.376 -3.642 43.266 1.00 48.78 102 TYR A O 1
ATOM 752 N N . MET A 1 103 ? 9.856 -5.315 44.674 1.00 49.06 103 MET A N 1
ATOM 753 C CA . MET A 1 103 ? 11.196 -5.832 44.940 1.00 49.06 103 MET A CA 1
ATOM 754 C C . MET A 1 103 ? 11.182 -7.349 44.774 1.00 49.06 103 MET A C 1
ATOM 756 O O . MET A 1 103 ? 10.496 -8.059 45.508 1.00 49.06 103 MET A O 1
ATOM 760 N N . LEU A 1 104 ? 11.934 -7.862 43.803 1.00 48.62 104 LEU A N 1
ATOM 761 C CA . LEU A 1 104 ? 12.019 -9.298 43.534 1.00 48.62 104 LEU A CA 1
ATOM 762 C C . LEU A 1 104 ? 12.837 -10.013 44.623 1.00 48.62 104 LEU A C 1
ATOM 764 O O . LEU A 1 104 ? 13.569 -9.384 45.390 1.00 48.62 104 LEU A O 1
ATOM 768 N N . THR A 1 105 ? 12.660 -11.326 44.720 1.00 45.06 105 THR A N 1
ATOM 769 C CA . THR A 1 105 ? 13.395 -12.218 45.628 1.00 45.06 105 THR A CA 1
ATOM 770 C C . THR A 1 105 ? 14.905 -12.021 45.481 1.00 45.06 105 THR A C 1
ATOM 772 O O . THR A 1 105 ? 15.399 -11.931 44.360 1.00 45.06 105 THR A O 1
ATOM 775 N N . ASN A 1 106 ? 15.639 -11.945 46.596 1.00 44.88 106 ASN A N 1
ATOM 776 C CA . ASN A 1 106 ? 17.105 -11.819 46.631 1.00 44.88 106 ASN A CA 1
ATOM 777 C C . ASN A 1 106 ? 17.678 -10.596 45.883 1.00 44.88 106 ASN A C 1
ATOM 779 O O . ASN A 1 106 ? 18.815 -10.628 45.408 1.00 44.88 106 ASN A O 1
ATOM 783 N N . THR A 1 107 ? 16.915 -9.502 45.773 1.00 46.94 107 THR A N 1
ATOM 784 C CA . THR A 1 107 ? 17.386 -8.265 45.125 1.00 46.94 107 THR A CA 1
ATOM 785 C C . THR A 1 107 ? 17.882 -7.228 46.128 1.00 46.94 107 THR A C 1
ATOM 787 O O . THR A 1 107 ? 17.340 -7.100 47.229 1.00 46.94 107 THR A O 1
ATOM 790 N N . LYS A 1 108 ? 18.906 -6.462 45.727 1.00 49.12 108 LYS A N 1
ATOM 791 C CA . LYS A 1 108 ? 19.427 -5.304 46.459 1.00 49.12 108 LYS A CA 1
ATOM 792 C C . LYS A 1 108 ? 19.209 -4.032 45.639 1.00 49.12 108 LYS A C 1
ATOM 794 O O . LYS A 1 108 ? 19.607 -3.962 44.479 1.00 49.12 108 LYS A O 1
ATOM 799 N N . VAL A 1 109 ? 18.609 -3.015 46.249 1.00 53.41 109 VAL A N 1
ATOM 800 C CA . VAL A 1 109 ? 18.378 -1.688 45.664 1.00 53.41 109 VAL A CA 1
ATOM 801 C C . VAL A 1 109 ? 19.238 -0.675 46.395 1.00 53.41 109 VAL A C 1
ATOM 803 O O . VAL A 1 109 ? 19.035 -0.440 47.573 1.00 53.41 109 VAL A O 1
ATOM 806 N N . ARG A 1 110 ? 20.178 -0.045 45.708 1.00 53.69 110 ARG A N 1
ATOM 807 C CA . ARG A 1 110 ? 20.991 1.051 46.226 1.00 53.69 110 ARG A CA 1
ATOM 808 C C . ARG A 1 110 ? 20.399 2.388 45.805 1.00 53.69 110 ARG A C 1
ATOM 810 O O . ARG A 1 110 ? 20.350 2.683 44.611 1.00 53.69 110 ARG A O 1
ATOM 817 N N . ALA A 1 111 ? 19.988 3.204 46.765 1.00 55.78 111 ALA A N 1
ATOM 818 C CA . ALA A 1 111 ? 19.566 4.583 46.557 1.00 55.78 111 ALA A CA 1
ATOM 819 C C . ALA A 1 111 ? 20.675 5.540 46.990 1.00 55.78 111 ALA A C 1
ATOM 821 O O . ALA A 1 111 ? 21.014 5.571 48.164 1.00 55.78 111 ALA A O 1
ATOM 822 N N . ASN A 1 112 ? 21.206 6.334 46.064 1.00 57.25 112 ASN A N 1
ATOM 823 C CA . ASN A 1 112 ? 22.176 7.381 46.371 1.00 57.25 112 ASN A CA 1
ATOM 824 C C . ASN A 1 112 ? 21.454 8.727 46.518 1.00 57.25 112 ASN A C 1
ATOM 826 O O . ASN A 1 112 ? 20.853 9.220 45.553 1.00 57.25 112 ASN A O 1
ATOM 830 N N . VAL A 1 113 ? 21.500 9.305 47.722 1.00 57.16 113 VAL A N 1
ATOM 831 C CA . VAL A 1 113 ? 20.870 10.591 48.057 1.00 57.16 113 VAL A CA 1
ATOM 832 C C . VAL A 1 113 ? 21.928 11.632 48.423 1.00 57.16 113 VAL A C 1
ATOM 834 O O . VAL A 1 113 ? 22.758 11.417 49.307 1.00 57.16 113 VAL A O 1
ATOM 837 N N . SER A 1 114 ? 21.870 12.798 47.772 1.00 57.84 114 SER A N 1
ATOM 838 C CA . SER A 1 114 ? 22.780 13.922 48.035 1.00 57.84 114 SER A CA 1
ATOM 839 C C . SER A 1 114 ? 22.635 14.473 49.462 1.00 57.84 114 SER A C 1
ATOM 841 O O . SER A 1 114 ? 21.536 14.487 50.024 1.00 57.84 114 SER A O 1
ATOM 843 N N . CYS A 1 115 ? 23.735 14.967 50.034 1.00 60.41 115 CYS A N 1
ATOM 844 C CA . CYS A 1 115 ? 23.783 15.455 51.412 1.00 60.41 115 CYS A CA 1
ATOM 845 C C . CYS A 1 115 ? 23.144 16.838 51.603 1.00 60.41 115 CYS A C 1
ATOM 847 O O . CYS A 1 115 ? 23.127 17.688 50.712 1.00 60.41 115 CYS A O 1
ATOM 849 N N . LEU A 1 116 ? 22.680 17.089 52.828 1.00 56.19 116 LEU A N 1
ATOM 850 C CA . LEU A 1 116 ? 22.050 18.345 53.244 1.00 56.19 116 LEU A CA 1
ATOM 851 C C . LEU A 1 116 ? 23.004 19.561 53.195 1.00 56.19 116 LEU A C 1
ATOM 853 O O . LEU A 1 116 ? 22.542 20.694 53.067 1.00 56.19 116 LEU A O 1
ATOM 857 N N . GLN A 1 117 ? 24.324 19.343 53.257 1.00 52.56 117 GLN A N 1
ATOM 858 C CA . GLN A 1 117 ? 25.343 20.405 53.203 1.00 52.56 117 GLN A CA 1
ATOM 859 C C . GLN A 1 117 ? 25.616 20.920 51.779 1.00 52.56 117 GLN A C 1
ATOM 861 O O . GLN A 1 117 ? 25.749 22.132 51.597 1.00 52.56 117 GLN A O 1
ATOM 866 N N . ASP A 1 118 ? 25.554 20.058 50.757 1.00 49.06 118 ASP A N 1
ATOM 867 C CA . ASP A 1 118 ? 25.560 20.479 49.341 1.00 49.06 118 ASP A CA 1
ATOM 868 C C . ASP A 1 118 ? 24.303 21.285 48.970 1.00 49.06 118 ASP A C 1
ATOM 870 O O . ASP A 1 118 ? 24.294 22.068 48.020 1.00 49.06 118 ASP A O 1
ATOM 874 N N . TYR A 1 119 ? 23.244 21.135 49.768 1.00 44.31 119 TYR A N 1
ATOM 875 C CA . TYR A 1 119 ? 21.991 21.881 49.675 1.00 44.31 119 TYR A CA 1
ATOM 876 C C . TYR A 1 119 ? 22.094 23.306 50.248 1.00 44.31 119 TYR A C 1
ATOM 878 O O . TYR A 1 119 ? 21.302 24.175 49.893 1.00 44.31 119 TYR A O 1
ATOM 886 N N . ALA A 1 120 ? 23.049 23.563 51.151 1.00 43.12 120 ALA A N 1
ATOM 887 C CA . ALA A 1 120 ? 23.195 24.853 51.828 1.00 43.12 120 ALA A CA 1
ATOM 888 C C . ALA A 1 120 ? 24.106 25.844 51.079 1.00 43.12 120 ALA A C 1
ATOM 890 O O . ALA A 1 120 ? 24.008 27.046 51.322 1.00 43.12 120 ALA A O 1
ATOM 891 N N . SER A 1 121 ? 24.973 25.365 50.180 1.00 45.22 121 SER A N 1
ATOM 892 C CA . SER A 1 121 ? 25.889 26.205 49.389 1.00 45.22 121 SER A CA 1
ATOM 893 C C . SER A 1 121 ? 25.268 26.756 48.097 1.00 45.22 121 SER A C 1
ATOM 895 O O . SER A 1 121 ? 25.826 27.675 47.495 1.00 45.22 121 SER A O 1
ATOM 897 N N . ARG A 1 122 ? 24.097 26.252 47.680 1.00 43.09 122 ARG A N 1
ATOM 898 C CA . ARG A 1 122 ? 23.317 26.795 46.557 1.00 43.09 122 ARG A CA 1
ATOM 899 C C . ARG A 1 122 ? 22.259 27.760 47.090 1.00 43.09 122 ARG A C 1
ATOM 901 O O . ARG A 1 122 ? 21.493 27.432 47.990 1.00 43.09 122 ARG A O 1
ATOM 908 N N . SER A 1 123 ? 22.291 28.988 46.581 1.00 37.97 123 SER A N 1
ATOM 909 C CA . SER A 1 123 ? 21.519 30.125 47.078 1.00 37.97 123 SER A CA 1
ATOM 910 C C . SER A 1 123 ? 20.009 29.860 47.117 1.00 37.97 123 SER A C 1
ATOM 912 O O . SER A 1 123 ? 19.440 29.142 46.299 1.00 37.97 123 SER A O 1
ATOM 914 N N . SER A 1 124 ? 19.349 30.507 48.075 1.00 41.03 124 SER A N 1
ATOM 915 C CA . SER A 1 124 ? 17.927 30.405 48.417 1.00 41.03 124 SER A CA 1
ATOM 916 C C . SER A 1 124 ? 16.930 30.869 47.337 1.00 41.03 124 SER A C 1
ATOM 918 O O . SER A 1 124 ? 15.797 31.193 47.685 1.00 41.03 124 SER A O 1
ATOM 920 N N . TYR A 1 125 ? 17.322 30.956 46.063 1.00 35.88 125 TYR A N 1
ATOM 921 C CA . TYR A 1 125 ? 16.504 31.543 44.993 1.00 35.88 125 TYR A CA 1
ATOM 922 C C . TYR A 1 125 ? 16.347 30.692 43.724 1.00 35.88 125 TYR A C 1
ATOM 924 O O . TYR A 1 125 ? 15.570 31.084 42.863 1.00 35.88 125 TYR A O 1
ATOM 932 N N . ASP A 1 126 ? 16.962 29.509 43.634 1.00 34.19 126 ASP A N 1
ATOM 933 C CA . ASP A 1 126 ? 16.773 28.579 42.503 1.00 34.19 126 ASP A CA 1
ATOM 934 C C . ASP A 1 126 ? 16.032 27.302 42.943 1.00 34.19 126 ASP A C 1
ATOM 936 O O . ASP A 1 126 ? 16.508 26.169 42.845 1.00 34.19 126 ASP A O 1
ATOM 940 N N . TYR A 1 127 ? 14.820 27.486 43.472 1.00 39.84 127 TYR A N 1
ATOM 941 C CA . TYR A 1 127 ? 13.904 26.389 43.801 1.00 39.84 127 TYR A CA 1
ATOM 942 C C . TYR A 1 127 ? 13.159 25.904 42.547 1.00 39.84 127 TYR A C 1
ATOM 944 O O . TYR A 1 127 ? 11.963 26.123 42.374 1.00 39.84 127 TYR A O 1
ATOM 952 N N . GLY A 1 128 ? 13.898 25.231 41.666 1.00 32.75 128 GLY A N 1
ATOM 953 C CA . GLY A 1 128 ? 13.356 24.495 40.517 1.00 32.75 128 GLY A CA 1
ATOM 954 C C . GLY A 1 128 ? 14.190 23.281 40.087 1.00 32.75 128 GLY A C 1
ATOM 955 O O . GLY A 1 128 ? 13.819 22.589 39.143 1.00 32.75 128 GLY A O 1
ATOM 956 N N . GLY A 1 129 ? 15.317 23.005 40.753 1.00 31.42 129 GLY A N 1
ATOM 957 C CA . GLY A 1 129 ? 16.273 21.979 40.335 1.00 31.42 129 GLY A CA 1
ATOM 958 C C . GLY A 1 129 ? 16.192 20.691 41.150 1.00 31.42 129 GLY A C 1
ATOM 959 O O . GLY A 1 129 ? 16.732 20.621 42.251 1.00 31.42 129 GLY A O 1
ATOM 960 N N . ASN A 1 130 ? 15.586 19.657 40.563 1.00 41.03 130 ASN A N 1
ATOM 961 C CA . ASN A 1 130 ? 15.745 18.247 40.931 1.00 41.03 130 ASN A CA 1
ATOM 962 C C . ASN A 1 130 ? 17.221 17.911 41.222 1.00 41.03 130 ASN A C 1
ATOM 964 O O . ASN A 1 130 ? 18.033 17.862 40.297 1.00 41.03 130 ASN A O 1
ATOM 968 N N . THR A 1 131 ? 17.584 17.624 42.473 1.00 42.69 131 THR A N 1
ATOM 969 C CA . THR A 1 131 ? 18.823 16.875 42.738 1.00 42.69 131 THR A CA 1
ATOM 970 C C . THR A 1 131 ? 18.515 15.396 42.477 1.00 42.69 131 THR A C 1
ATOM 972 O O . THR A 1 131 ? 17.612 14.859 43.120 1.00 42.69 131 THR A O 1
ATOM 975 N N . PRO A 1 132 ? 19.171 14.733 41.507 1.00 44.34 132 PRO A N 1
ATOM 976 C CA . PRO A 1 132 ? 18.788 13.387 41.097 1.00 44.34 132 PRO A CA 1
ATOM 977 C C . PRO A 1 132 ? 19.133 12.372 42.193 1.00 44.34 132 PRO A C 1
ATOM 979 O O . PRO A 1 132 ? 20.306 12.113 42.447 1.00 44.34 132 PRO A O 1
ATOM 982 N N . ILE A 1 133 ? 18.115 11.770 42.817 1.00 43.31 133 ILE A N 1
ATOM 983 C CA . ILE A 1 133 ? 18.296 10.511 43.549 1.00 43.31 133 ILE A CA 1
ATOM 984 C C . ILE A 1 133 ? 18.585 9.442 42.498 1.00 43.31 133 ILE A C 1
ATOM 986 O O . ILE A 1 133 ? 17.780 9.238 41.587 1.00 43.31 133 ILE A O 1
ATOM 990 N N . SER A 1 134 ? 19.738 8.780 42.589 1.00 43.19 134 SER A N 1
ATOM 991 C CA . SER A 1 134 ? 20.074 7.702 41.657 1.00 43.19 134 SER A CA 1
ATOM 992 C C . SER A 1 134 ? 19.832 6.351 42.318 1.00 43.19 134 SER A C 1
ATOM 994 O O . SER A 1 134 ? 20.393 6.063 43.370 1.00 43.19 134 SER A O 1
ATOM 996 N N . LEU A 1 135 ? 18.965 5.542 41.713 1.00 43.47 135 LEU A N 1
ATOM 997 C CA . LEU A 1 135 ? 18.711 4.165 42.126 1.00 43.47 135 LEU A CA 1
ATOM 998 C C . LEU A 1 135 ? 19.535 3.224 41.245 1.00 43.47 135 LEU A C 1
ATOM 1000 O O . LEU A 1 135 ? 19.551 3.367 40.020 1.00 43.47 135 LEU A O 1
ATOM 1004 N N . SER A 1 136 ? 20.205 2.257 41.858 1.00 42.41 136 SER A N 1
ATOM 1005 C CA . SER A 1 136 ? 20.926 1.183 41.175 1.00 42.41 136 SER A CA 1
ATOM 1006 C C . SER A 1 136 ? 20.567 -0.143 41.823 1.00 42.41 136 SER A C 1
ATOM 1008 O O . SER A 1 136 ? 20.558 -0.253 43.039 1.00 42.41 136 SER A O 1
ATOM 1010 N N . TYR A 1 137 ? 20.232 -1.149 41.028 1.00 43.72 137 TYR A N 1
ATOM 1011 C CA . TYR A 1 137 ? 19.941 -2.476 41.550 1.00 43.72 137 TYR A CA 1
ATOM 1012 C C . TYR A 1 137 ? 21.160 -3.375 41.343 1.00 43.72 137 TYR A C 1
ATOM 1014 O O . TYR A 1 137 ? 21.823 -3.299 40.309 1.00 43.72 137 TYR A O 1
ATOM 1022 N N . SER A 1 138 ? 21.475 -4.205 42.331 1.00 38.03 138 SER A N 1
ATOM 1023 C CA . SER A 1 138 ? 22.588 -5.154 42.307 1.00 38.03 138 SER A CA 1
ATOM 1024 C C . SER A 1 138 ? 22.112 -6.490 42.867 1.00 38.03 138 SER A C 1
ATOM 1026 O O . SER A 1 138 ? 21.239 -6.529 43.728 1.00 38.03 138 SER A O 1
ATOM 1028 N N . ALA A 1 139 ? 22.684 -7.596 42.403 1.00 38.44 139 ALA A N 1
ATOM 1029 C CA . ALA A 1 139 ? 22.497 -8.890 43.052 1.00 38.44 139 ALA A CA 1
ATOM 1030 C C . ALA A 1 139 ? 23.813 -9.676 43.092 1.00 38.44 139 ALA A C 1
ATOM 1032 O O . ALA A 1 139 ? 24.004 -10.733 42.493 1.00 38.44 139 ALA A O 1
ATOM 1033 N N . GLN A 1 140 ? 24.766 -9.092 43.816 1.00 34.41 140 GLN A N 1
ATOM 1034 C CA . GLN A 1 140 ? 26.037 -9.723 44.146 1.00 34.41 140 GLN A CA 1
ATOM 1035 C C . GLN A 1 140 ? 25.821 -10.960 45.039 1.00 34.41 140 GLN A C 1
ATOM 1037 O O . GLN A 1 140 ? 25.318 -10.831 46.150 1.00 34.41 140 GLN A O 1
ATOM 1042 N N . GLY A 1 141 ? 26.249 -12.142 44.560 1.00 38.03 141 GLY A N 1
ATOM 1043 C CA . GLY A 1 141 ? 26.405 -13.370 45.363 1.00 38.03 141 GLY A CA 1
ATOM 1044 C C . GLY A 1 141 ? 25.467 -14.556 45.074 1.00 38.03 141 GLY A C 1
ATOM 1045 O O . GLY A 1 141 ? 25.499 -15.523 45.838 1.00 38.03 141 GLY A O 1
ATOM 1046 N N . SER A 1 142 ? 24.643 -14.514 44.024 1.00 35.75 142 SER A N 1
ATOM 1047 C CA . SER A 1 142 ? 23.610 -15.538 43.781 1.00 35.75 142 SER A CA 1
ATOM 1048 C C . SER A 1 142 ? 24.156 -16.842 43.154 1.00 35.75 142 SER A C 1
ATOM 1050 O O . SER A 1 142 ? 25.316 -16.863 42.776 1.00 35.75 142 SER A O 1
ATOM 1052 N N . LYS A 1 143 ? 23.377 -17.942 43.136 1.00 33.84 143 LYS A N 1
ATOM 1053 C CA . LYS A 1 143 ? 23.734 -19.293 42.612 1.00 33.84 143 LYS A CA 1
ATOM 1054 C C . LYS A 1 143 ? 22.572 -20.050 41.914 1.00 33.84 143 LYS A C 1
ATOM 1056 O O . LYS A 1 143 ? 22.653 -21.261 41.704 1.00 33.84 143 LYS A O 1
ATOM 1061 N N . SER A 1 144 ? 21.451 -19.381 41.623 1.00 31.34 144 SER A N 1
ATOM 1062 C CA . SER A 1 144 ? 20.253 -19.938 40.948 1.00 31.34 144 SER A CA 1
ATOM 1063 C C . SER A 1 144 ? 19.269 -18.825 40.576 1.00 31.34 144 SER A C 1
ATOM 1065 O O . SER A 1 144 ? 19.270 -17.870 41.336 1.00 31.34 144 SER A O 1
ATOM 1067 N N . ILE A 1 145 ? 18.456 -18.987 39.501 1.00 34.59 145 ILE A N 1
ATOM 1068 C CA . ILE A 1 145 ? 17.538 -18.062 38.743 1.00 34.59 145 ILE A CA 1
ATOM 1069 C C . ILE A 1 145 ? 17.554 -16.565 39.095 1.00 34.59 145 ILE A C 1
ATOM 1071 O O . ILE A 1 145 ? 17.700 -15.709 38.235 1.00 34.59 145 ILE A O 1
ATOM 1075 N N . ASP A 1 146 ? 17.516 -16.254 40.368 1.00 33.56 146 ASP A N 1
ATOM 1076 C CA . ASP A 1 146 ? 17.857 -14.984 40.988 1.00 33.56 146 ASP A CA 1
ATOM 1077 C C . ASP A 1 146 ? 19.360 -14.620 40.856 1.00 33.56 146 ASP A C 1
ATOM 1079 O O . ASP A 1 146 ? 19.793 -13.561 41.289 1.00 33.56 146 ASP A O 1
ATOM 1083 N N . GLU A 1 147 ? 20.199 -15.484 40.269 1.00 34.53 147 GLU A N 1
ATOM 1084 C CA . GLU A 1 147 ? 21.552 -15.166 39.760 1.00 34.53 147 GLU A CA 1
ATOM 1085 C C . GLU A 1 147 ? 21.479 -14.532 38.369 1.00 34.53 147 GLU A C 1
ATOM 1087 O O . GLU A 1 147 ? 22.451 -13.938 37.908 1.00 34.53 147 GLU A O 1
ATOM 1092 N N . ALA A 1 148 ? 20.306 -14.607 37.725 1.00 40.19 148 ALA A N 1
ATOM 1093 C CA . ALA A 1 148 ? 20.056 -14.243 36.333 1.00 40.19 148 ALA A CA 1
ATOM 1094 C C . ALA A 1 148 ? 19.282 -12.919 36.135 1.00 40.19 148 ALA A C 1
ATOM 1096 O O . ALA A 1 148 ? 19.519 -12.219 35.154 1.00 40.19 148 ALA A O 1
ATOM 1097 N N . LEU A 1 149 ? 18.455 -12.485 37.088 1.00 35.31 149 LEU A N 1
ATOM 1098 C CA . LEU A 1 149 ? 17.942 -11.105 37.141 1.00 35.31 149 LEU A CA 1
ATOM 1099 C C . LEU A 1 149 ? 18.961 -9.967 37.483 1.00 35.31 149 LEU A C 1
ATOM 1101 O O . LEU A 1 149 ? 18.723 -8.833 37.062 1.00 35.31 149 LEU A O 1
ATOM 1105 N N . PRO A 1 150 ? 20.110 -10.204 38.162 1.00 33.66 150 PRO A N 1
ATOM 1106 C CA . PRO A 1 150 ? 21.124 -9.192 38.507 1.00 33.66 150 PRO A CA 1
ATOM 1107 C C . PRO A 1 150 ? 21.688 -8.382 37.324 1.00 33.66 150 PRO A C 1
ATOM 1109 O O . PRO A 1 150 ? 22.287 -7.330 37.529 1.00 33.66 150 PRO A O 1
ATOM 1112 N N . LEU A 1 151 ? 21.515 -8.852 36.085 1.00 38.31 151 LEU A N 1
ATOM 1113 C CA . LEU A 1 151 ? 21.932 -8.180 34.848 1.00 38.31 151 LEU A CA 1
ATOM 1114 C C . LEU A 1 151 ? 20.795 -7.404 34.169 1.00 38.31 151 LEU A C 1
ATOM 1116 O O . LEU A 1 151 ? 21.061 -6.450 33.437 1.00 38.31 151 LEU A O 1
ATOM 1120 N N . MET A 1 152 ? 19.536 -7.768 34.434 1.00 36.69 152 MET A N 1
ATOM 1121 C CA . MET A 1 152 ? 18.356 -7.147 33.816 1.00 36.69 152 MET A CA 1
ATOM 1122 C C . MET A 1 152 ? 18.190 -5.667 34.197 1.00 36.69 152 MET A C 1
ATOM 1124 O O . MET A 1 152 ? 17.525 -4.919 33.491 1.00 36.69 152 MET A O 1
ATOM 1128 N N . GLN A 1 153 ? 18.831 -5.210 35.275 1.00 34.12 153 GLN A N 1
ATOM 1129 C CA . GLN A 1 153 ? 18.763 -3.823 35.750 1.00 34.12 153 GLN A CA 1
ATOM 1130 C C . GLN A 1 153 ? 20.058 -3.027 35.553 1.00 34.12 153 GLN A C 1
ATOM 1132 O O . GLN A 1 153 ? 20.099 -1.843 35.890 1.00 34.12 153 GLN A O 1
ATOM 1137 N N . ALA A 1 154 ? 21.111 -3.622 34.987 1.00 37.34 154 ALA A N 1
ATOM 1138 C CA . ALA A 1 154 ? 22.408 -2.962 34.899 1.00 37.34 154 ALA A CA 1
ATOM 1139 C C . ALA A 1 154 ? 22.401 -1.680 34.051 1.00 37.34 154 ALA A C 1
ATOM 1141 O O . ALA A 1 154 ? 23.373 -0.932 34.145 1.00 37.34 154 ALA A O 1
ATOM 1142 N N . GLN A 1 155 ? 21.381 -1.384 33.223 1.00 44.34 155 GLN A N 1
ATOM 1143 C CA . GLN A 1 155 ? 21.533 -0.229 32.330 1.00 44.34 155 GLN A CA 1
ATOM 1144 C C . GLN A 1 155 ? 20.310 0.399 31.651 1.00 44.34 155 GLN A C 1
ATOM 1146 O O . GLN A 1 155 ? 20.449 0.884 30.531 1.00 44.34 155 GLN A O 1
ATOM 1151 N N . LYS A 1 156 ? 19.138 0.508 32.285 1.00 39.97 156 LYS A N 1
ATOM 1152 C CA . LYS A 1 156 ? 18.113 1.441 31.768 1.00 39.97 156 LYS A CA 1
ATOM 1153 C C . LYS A 1 156 ? 17.484 2.262 32.886 1.00 39.97 156 LYS A C 1
ATOM 1155 O O . LYS A 1 156 ? 16.703 1.767 33.691 1.00 39.97 156 LYS A O 1
ATOM 1160 N N . ARG A 1 157 ? 17.902 3.528 32.943 1.00 38.16 157 ARG A N 1
ATOM 1161 C CA . ARG A 1 157 ? 17.239 4.592 33.696 1.00 38.16 157 ARG A CA 1
ATOM 1162 C C . ARG A 1 157 ? 16.063 5.086 32.878 1.00 38.16 157 ARG A C 1
ATOM 1164 O O . ARG A 1 157 ? 16.223 5.240 31.673 1.00 38.16 157 ARG A O 1
ATOM 1171 N N . ASP A 1 158 ? 14.972 5.376 33.577 1.00 40.97 158 ASP A N 1
ATOM 1172 C CA . ASP A 1 158 ? 14.284 6.659 33.494 1.00 40.97 158 ASP A CA 1
ATOM 1173 C C . ASP A 1 158 ? 13.222 6.705 34.622 1.00 40.97 158 ASP A C 1
ATOM 1175 O O . ASP A 1 158 ? 12.416 5.792 34.781 1.00 40.97 158 ASP A O 1
ATOM 1179 N N . TYR A 1 159 ? 13.288 7.721 35.493 1.00 46.19 159 TYR A N 1
ATOM 1180 C CA . TYR A 1 159 ? 12.351 7.946 36.606 1.00 46.19 159 TYR A CA 1
ATOM 1181 C C . TYR A 1 159 ? 11.859 9.395 36.567 1.00 46.19 159 TYR A C 1
ATOM 1183 O O . TYR A 1 159 ? 12.637 10.303 36.271 1.00 46.19 159 TYR A O 1
ATOM 1191 N N . SER A 1 160 ? 10.591 9.630 36.904 1.00 37.78 160 SER A N 1
ATOM 1192 C CA . SER A 1 160 ? 10.036 10.978 37.059 1.00 37.78 160 SER A CA 1
ATOM 1193 C C . SER A 1 160 ? 9.937 11.345 38.538 1.00 37.78 160 SER A C 1
ATOM 1195 O O . SER A 1 160 ? 9.433 10.551 39.339 1.00 37.78 160 SER A O 1
ATOM 1197 N N . SER A 1 161 ? 10.378 12.550 38.902 1.00 39.72 161 SER A N 1
ATOM 1198 C CA . SER A 1 161 ? 10.127 13.137 40.219 1.00 39.72 161 SER A CA 1
ATOM 1199 C C . SER A 1 161 ? 8.847 13.978 40.201 1.00 39.72 161 SER A C 1
ATOM 1201 O O . SER A 1 161 ? 8.622 14.779 39.293 1.00 39.72 161 SER A O 1
ATOM 1203 N N . ALA A 1 162 ? 8.014 13.817 41.227 1.00 37.41 162 ALA A N 1
ATOM 1204 C CA . ALA A 1 162 ? 6.872 14.681 41.502 1.00 37.41 162 ALA A CA 1
ATOM 1205 C C . ALA A 1 162 ? 6.913 15.080 42.984 1.00 37.41 162 ALA A C 1
ATOM 1207 O O . ALA A 1 162 ? 6.509 14.321 43.863 1.00 37.41 162 ALA A O 1
ATOM 1208 N N . GLY A 1 163 ? 7.450 16.266 43.282 1.00 47.16 163 GLY A N 1
ATOM 1209 C CA . GLY A 1 163 ? 7.667 16.698 44.667 1.00 47.16 163 GLY A CA 1
ATOM 1210 C C . GLY A 1 163 ? 8.732 15.851 45.376 1.00 47.16 163 GLY A C 1
ATOM 1211 O O . GLY A 1 163 ? 9.831 15.692 44.855 1.00 47.16 163 GLY A O 1
ATOM 1212 N N . SER A 1 164 ? 8.418 15.313 46.560 1.00 36.62 164 SER A N 1
ATOM 1213 C CA . SER A 1 164 ? 9.313 14.449 47.354 1.00 36.62 164 SER A CA 1
ATOM 1214 C C . SER A 1 164 ? 9.245 12.959 46.984 1.00 36.62 164 SER A C 1
ATOM 1216 O O . SER A 1 164 ? 9.819 12.134 47.697 1.00 36.62 164 SER A O 1
ATOM 1218 N N . SER A 1 165 ? 8.545 12.615 45.896 1.00 34.09 165 SER A N 1
ATOM 1219 C CA . SER A 1 165 ? 8.320 11.241 45.441 1.00 34.09 165 SER A CA 1
ATOM 1220 C C . SER A 1 165 ? 8.981 10.979 44.086 1.00 34.09 165 SER A C 1
ATOM 1222 O O . SER A 1 165 ? 8.881 11.789 43.162 1.00 34.09 165 SER A O 1
ATOM 1224 N N . VAL A 1 166 ? 9.635 9.822 43.957 1.00 39.81 166 VAL A N 1
ATOM 1225 C CA . VAL A 1 166 ? 10.269 9.338 42.717 1.00 39.81 166 VAL A CA 1
ATOM 1226 C C . VAL A 1 166 ? 9.537 8.078 42.243 1.00 39.81 166 VAL A C 1
ATOM 1228 O O . VAL A 1 166 ? 9.281 7.185 43.050 1.00 39.81 166 VAL A O 1
ATOM 1231 N N . SER A 1 167 ? 9.170 8.009 40.959 1.00 42.25 167 SER A N 1
ATOM 1232 C CA . SER A 1 167 ? 8.442 6.879 40.345 1.00 42.25 167 SER A CA 1
ATOM 1233 C C . SER A 1 167 ? 9.072 6.449 39.008 1.00 42.25 167 SER A C 1
ATOM 1235 O O . SER A 1 167 ? 9.685 7.290 38.347 1.00 42.25 167 SER A O 1
ATOM 1237 N N . PRO A 1 168 ? 8.959 5.169 38.596 1.00 45.59 168 PRO A N 1
ATOM 1238 C CA . PRO A 1 168 ? 9.486 4.703 37.308 1.00 45.59 168 PRO A CA 1
ATOM 1239 C C . PRO A 1 168 ? 8.803 5.398 36.123 1.00 45.59 168 PRO A C 1
ATOM 1241 O O . PRO A 1 168 ? 7.598 5.645 36.174 1.00 45.59 168 PRO A O 1
ATOM 1244 N N . LEU A 1 169 ? 9.555 5.697 35.056 1.00 46.62 169 LEU A N 1
ATOM 1245 C CA . LEU A 1 169 ? 8.977 6.169 33.795 1.00 46.62 169 LEU A CA 1
ATOM 1246 C C . LEU A 1 169 ? 8.259 5.019 33.066 1.00 46.62 169 LEU A C 1
ATOM 1248 O O . LEU A 1 169 ? 8.653 3.855 33.145 1.00 46.62 169 LEU A O 1
ATOM 1252 N N . VAL A 1 170 ? 7.197 5.387 32.347 1.00 45.38 170 VAL A N 1
ATOM 1253 C CA . VAL A 1 170 ? 6.302 4.529 31.540 1.00 45.38 170 VAL A CA 1
ATOM 1254 C C . VAL A 1 170 ? 7.088 3.542 30.655 1.00 45.38 170 VAL A C 1
ATOM 1256 O O . VAL A 1 170 ? 6.783 2.348 30.602 1.00 45.38 170 VAL A O 1
ATOM 1259 N N . ASP A 1 171 ? 8.189 3.999 30.057 1.00 45.22 171 ASP A N 1
ATOM 1260 C CA . ASP A 1 171 ? 9.034 3.203 29.154 1.00 45.22 171 ASP A CA 1
ATOM 1261 C C . ASP A 1 171 ? 9.762 2.034 29.856 1.00 45.22 171 ASP A C 1
ATOM 1263 O O . ASP A 1 171 ? 10.025 0.985 29.253 1.00 45.22 171 ASP A O 1
ATOM 1267 N N . GLY A 1 172 ? 10.044 2.164 31.157 1.00 53.00 172 GLY A N 1
ATOM 1268 C CA . GLY A 1 172 ? 10.673 1.111 31.958 1.00 53.00 172 GLY A CA 1
ATOM 1269 C C . GLY A 1 172 ? 9.739 -0.073 32.224 1.00 53.00 172 GLY A C 1
ATOM 1270 O O . GLY A 1 172 ? 10.164 -1.226 32.149 1.00 53.00 172 GLY A O 1
ATOM 1271 N N . THR A 1 173 ? 8.452 0.200 32.463 1.00 51.12 173 THR A N 1
ATOM 1272 C CA . THR A 1 173 ? 7.426 -0.831 32.706 1.00 51.12 173 THR A CA 1
ATOM 1273 C C . THR A 1 173 ? 7.207 -1.696 31.465 1.00 51.12 173 THR A C 1
ATOM 1275 O O . THR A 1 173 ? 7.144 -2.922 31.567 1.00 51.12 173 THR A O 1
ATOM 1278 N N . THR A 1 174 ? 7.175 -1.067 30.286 1.00 51.38 174 THR A N 1
ATOM 1279 C CA . THR A 1 174 ? 7.061 -1.751 28.987 1.00 51.38 174 THR A CA 1
ATOM 1280 C C . THR A 1 174 ? 8.226 -2.715 28.758 1.00 51.38 174 THR A C 1
ATOM 1282 O O . THR A 1 174 ? 8.005 -3.890 28.474 1.00 51.38 174 THR A O 1
ATOM 1285 N N . THR A 1 175 ? 9.461 -2.255 28.985 1.00 55.16 175 THR A N 1
ATOM 1286 C CA . THR A 1 175 ? 10.676 -3.066 28.783 1.00 55.16 175 THR A CA 1
ATOM 1287 C C . THR A 1 175 ? 10.671 -4.331 29.650 1.00 55.16 175 THR A C 1
ATOM 1289 O O . THR A 1 175 ? 11.065 -5.400 29.198 1.00 55.16 175 THR A O 1
ATOM 1292 N N . MET A 1 176 ? 10.182 -4.246 30.891 1.00 54.78 176 MET A N 1
ATOM 1293 C CA . MET A 1 176 ? 10.154 -5.401 31.796 1.00 54.78 176 MET A CA 1
ATOM 1294 C C . MET A 1 176 ? 9.066 -6.423 31.452 1.00 54.78 176 MET A C 1
ATOM 1296 O O . MET A 1 176 ? 9.295 -7.621 31.611 1.00 54.78 176 MET A O 1
ATOM 1300 N N . LEU A 1 177 ? 7.913 -5.972 30.948 1.00 56.59 177 LEU A N 1
ATOM 1301 C CA . LEU A 1 177 ? 6.896 -6.851 30.359 1.00 56.59 177 LEU A CA 1
ATOM 1302 C C . LEU A 1 177 ? 7.440 -7.565 29.113 1.00 56.59 177 LEU A C 1
ATOM 1304 O O . LEU A 1 177 ? 7.268 -8.775 28.983 1.00 56.59 177 LEU A O 1
ATOM 1308 N N . GLU A 1 178 ? 8.124 -6.839 28.226 1.00 56.16 178 GLU A N 1
ATOM 1309 C CA . GLU A 1 178 ? 8.751 -7.382 27.013 1.00 56.16 178 GLU A CA 1
ATOM 1310 C C . GLU A 1 178 ? 9.884 -8.373 27.312 1.00 56.16 178 GLU A C 1
ATOM 1312 O O . GLU A 1 178 ? 9.992 -9.402 26.646 1.00 56.16 178 GLU A O 1
ATOM 1317 N N . ASP A 1 179 ? 10.710 -8.111 28.325 1.00 55.41 179 ASP A N 1
ATOM 1318 C CA . ASP A 1 179 ? 11.781 -9.026 28.722 1.00 55.41 179 ASP A CA 1
ATOM 1319 C C . ASP A 1 179 ? 11.223 -10.280 29.410 1.00 55.41 179 ASP A C 1
ATOM 1321 O O . ASP A 1 179 ? 11.633 -11.391 29.073 1.00 55.41 179 ASP A O 1
ATOM 1325 N N . ALA A 1 180 ? 10.233 -10.145 30.302 1.00 52.78 180 ALA A N 1
ATOM 1326 C CA . ALA A 1 180 ? 9.539 -11.301 30.882 1.00 52.78 180 ALA A CA 1
ATOM 1327 C C . ALA A 1 180 ? 8.909 -12.192 29.794 1.00 52.78 180 ALA A C 1
ATOM 1329 O O . ALA A 1 180 ? 8.997 -13.419 29.863 1.00 52.78 180 ALA A O 1
ATOM 1330 N N . LEU A 1 181 ? 8.351 -11.566 28.752 1.00 53.47 181 LEU A N 1
ATOM 1331 C CA . LEU A 1 181 ? 7.847 -12.218 27.542 1.00 53.47 181 LEU A CA 1
ATOM 1332 C C . LEU A 1 181 ? 8.950 -12.907 26.729 1.00 53.47 181 LEU A C 1
ATOM 1334 O O . LEU A 1 181 ? 8.767 -14.029 26.262 1.00 53.47 181 LEU A O 1
ATOM 1338 N N . ARG A 1 182 ? 10.096 -12.247 26.548 1.00 51.66 182 ARG A N 1
ATOM 1339 C CA . ARG A 1 182 ? 11.230 -12.759 25.767 1.00 51.66 182 ARG A CA 1
ATOM 1340 C C . ARG A 1 182 ? 11.840 -14.022 26.371 1.00 51.66 182 ARG A C 1
ATOM 1342 O O . ARG A 1 182 ? 12.352 -14.855 25.623 1.00 51.66 182 ARG A O 1
ATOM 1349 N N . PHE A 1 183 ? 11.816 -14.146 27.693 1.00 52.59 183 PHE A N 1
ATOM 1350 C CA . PHE A 1 183 ? 12.378 -15.294 28.406 1.00 52.59 183 PHE A CA 1
ATOM 1351 C C . PHE A 1 183 ? 11.348 -16.392 28.726 1.00 52.59 183 PHE A C 1
ATOM 1353 O O . PHE A 1 183 ? 11.731 -17.398 29.316 1.00 52.59 183 PHE A O 1
ATOM 1360 N N . ASP A 1 184 ? 10.083 -16.224 28.313 1.00 47.75 184 ASP A N 1
ATOM 1361 C CA . ASP A 1 184 ? 8.968 -17.165 28.534 1.00 47.75 184 ASP A CA 1
ATOM 1362 C C . ASP A 1 184 ? 8.806 -17.597 30.008 1.00 47.75 184 ASP A C 1
ATOM 1364 O O . ASP A 1 184 ? 8.423 -18.724 30.332 1.00 47.75 184 ASP A O 1
ATOM 1368 N N . ASP A 1 185 ? 9.112 -16.689 30.943 1.00 56.44 185 ASP A N 1
ATOM 1369 C CA . ASP A 1 185 ? 8.966 -16.966 32.370 1.00 56.44 185 ASP A CA 1
ATOM 1370 C C . ASP A 1 185 ? 7.515 -16.710 32.800 1.00 56.44 185 ASP A C 1
ATOM 1372 O O . ASP A 1 185 ? 7.096 -15.590 33.126 1.00 56.44 185 ASP A O 1
ATOM 1376 N N . ALA A 1 186 ? 6.729 -17.787 32.812 1.00 55.41 186 ALA A N 1
ATOM 1377 C CA . ALA A 1 186 ? 5.327 -17.764 33.215 1.00 55.41 186 ALA A CA 1
ATOM 1378 C C . ALA A 1 186 ? 5.117 -17.289 34.665 1.00 55.41 186 ALA A C 1
ATOM 1380 O O . ALA A 1 186 ? 4.054 -16.749 34.984 1.00 55.41 186 ALA A O 1
ATOM 1381 N N . ARG A 1 187 ? 6.102 -17.468 35.557 1.00 55.25 187 ARG A N 1
ATOM 1382 C CA . ARG A 1 187 ? 6.000 -17.061 36.965 1.00 55.25 187 ARG A CA 1
ATOM 1383 C C . ARG A 1 187 ? 6.191 -15.555 37.103 1.00 55.25 187 ARG A C 1
ATOM 1385 O O . ARG A 1 187 ? 5.386 -14.914 37.775 1.00 55.25 187 ARG A O 1
ATOM 1392 N N . VAL A 1 188 ? 7.192 -14.992 36.428 1.00 55.25 188 VAL A N 1
ATOM 1393 C CA . VAL A 1 188 ? 7.419 -13.537 36.373 1.00 55.25 188 VAL A CA 1
ATOM 1394 C C . VAL A 1 188 ? 6.257 -12.842 35.665 1.00 55.25 188 VAL A C 1
ATOM 1396 O O . VAL A 1 188 ? 5.739 -11.847 36.166 1.00 55.25 188 VAL A O 1
ATOM 1399 N N . THR A 1 189 ? 5.779 -13.409 34.556 1.00 61.88 189 THR A N 1
ATOM 1400 C CA . THR A 1 189 ? 4.612 -12.897 33.823 1.00 61.88 189 THR A CA 1
ATOM 1401 C C . THR A 1 189 ? 3.356 -12.855 34.700 1.00 61.88 189 THR A C 1
ATOM 1403 O O . THR A 1 189 ? 2.667 -11.837 34.740 1.00 61.88 189 THR A O 1
ATOM 1406 N N . ASN A 1 190 ? 3.079 -13.922 35.457 1.00 64.31 190 ASN A N 1
ATOM 1407 C CA . ASN A 1 190 ? 1.966 -13.977 36.410 1.00 64.31 190 ASN A CA 1
ATOM 1408 C C . ASN A 1 190 ? 2.069 -12.915 37.502 1.00 64.31 190 ASN A C 1
ATOM 1410 O O . ASN A 1 190 ? 1.122 -12.156 37.713 1.00 64.31 190 ASN A O 1
ATOM 1414 N N . GLU A 1 191 ? 3.223 -12.799 38.150 1.00 59.00 191 GLU A N 1
ATOM 1415 C CA . GLU A 1 191 ? 3.417 -11.785 39.184 1.00 59.00 191 GLU A CA 1
ATOM 1416 C C . GLU A 1 191 ? 3.290 -10.361 38.616 1.00 59.00 191 GLU A C 1
ATOM 1418 O O . GLU A 1 191 ? 2.603 -9.539 39.218 1.00 59.00 191 GLU A O 1
ATOM 1423 N N . LEU A 1 192 ? 3.832 -10.071 37.427 1.00 63.31 192 LEU A N 1
ATOM 1424 C CA . LEU A 1 192 ? 3.704 -8.758 36.777 1.00 63.31 192 LEU A CA 1
ATOM 1425 C C . LEU A 1 192 ? 2.251 -8.420 36.415 1.00 63.31 192 LEU A C 1
ATOM 1427 O O . LEU A 1 192 ? 1.773 -7.338 36.759 1.00 63.31 192 LEU A O 1
ATOM 1431 N N . VAL A 1 193 ? 1.520 -9.342 35.781 1.00 68.00 193 VAL A N 1
ATOM 1432 C CA . VAL A 1 193 ? 0.102 -9.140 35.432 1.00 68.00 193 VAL A CA 1
ATOM 1433 C C . VAL A 1 193 ? -0.741 -8.943 36.693 1.00 68.00 193 VAL A C 1
ATOM 1435 O O . VAL A 1 193 ? -1.573 -8.034 36.738 1.00 68.00 193 VAL A O 1
ATOM 1438 N N . LEU A 1 194 ? -0.515 -9.737 37.745 1.00 65.75 194 LEU A N 1
ATOM 1439 C CA . LEU A 1 194 ? -1.200 -9.577 39.032 1.00 65.75 194 LEU A CA 1
ATOM 1440 C C . LEU A 1 194 ? -0.815 -8.281 39.752 1.00 65.75 194 LEU A C 1
ATOM 1442 O O . LEU A 1 194 ? -1.666 -7.668 40.400 1.00 65.75 194 LEU A O 1
ATOM 1446 N N . GLY A 1 195 ? 0.436 -7.848 39.638 1.00 56.34 195 GLY A N 1
ATOM 1447 C CA . GLY A 1 195 ? 0.929 -6.578 40.159 1.00 56.34 195 GLY A CA 1
ATOM 1448 C C . GLY A 1 195 ? 0.212 -5.393 39.526 1.00 56.34 195 GLY A C 1
ATOM 1449 O O . GLY A 1 195 ? -0.428 -4.612 40.232 1.00 56.34 195 GLY A O 1
ATOM 1450 N N . ILE A 1 196 ? 0.224 -5.325 38.192 1.00 62.31 196 ILE A N 1
ATOM 1451 C CA . ILE A 1 196 ? -0.507 -4.321 37.399 1.00 62.31 196 ILE A CA 1
ATOM 1452 C C . ILE A 1 196 ? -2.004 -4.386 37.713 1.00 62.31 196 ILE A C 1
ATOM 1454 O O . ILE A 1 196 ? -2.679 -3.355 37.804 1.00 62.31 196 ILE A O 1
ATOM 1458 N N . ALA A 1 197 ? -2.537 -5.591 37.935 1.00 60.66 197 ALA A N 1
ATOM 1459 C CA . ALA A 1 197 ? -3.933 -5.771 38.294 1.00 60.66 197 ALA A CA 1
ATOM 1460 C C . ALA A 1 197 ? -4.302 -5.138 39.635 1.00 60.66 197 ALA A C 1
ATOM 1462 O O . ALA A 1 197 ? -5.364 -4.524 39.753 1.00 60.66 197 ALA A O 1
ATOM 1463 N N . ARG A 1 198 ? -3.428 -5.282 40.632 1.00 57.59 198 ARG A N 1
ATOM 1464 C CA . ARG A 1 198 ? -3.639 -4.785 41.995 1.00 57.59 198 ARG A CA 1
ATOM 1465 C C . ARG A 1 198 ? -3.396 -3.285 42.113 1.00 57.59 198 ARG A C 1
ATOM 1467 O O . ARG A 1 198 ? -4.177 -2.604 42.769 1.00 57.59 198 ARG A O 1
ATOM 1474 N N . THR A 1 199 ? -2.324 -2.777 41.510 1.00 55.22 199 THR A N 1
ATOM 1475 C CA . THR A 1 199 ? -1.901 -1.373 41.665 1.00 55.22 199 THR A CA 1
ATOM 1476 C C . THR A 1 199 ? -2.530 -0.462 40.622 1.00 55.22 199 THR A C 1
ATOM 1478 O O . THR A 1 199 ? -2.758 0.719 40.869 1.00 55.22 199 THR A O 1
ATOM 1481 N N . GLY A 1 200 ? -2.833 -1.003 39.442 1.00 54.31 200 GLY A N 1
ATOM 1482 C CA . GLY A 1 200 ? -3.300 -0.228 38.311 1.00 54.31 200 GLY A CA 1
ATOM 1483 C C . GLY A 1 200 ? -2.227 0.575 37.579 1.00 54.31 200 GLY A C 1
ATOM 1484 O O . GLY A 1 200 ? -2.597 1.313 36.672 1.00 54.31 200 GLY A O 1
ATOM 1485 N N . VAL A 1 201 ? -0.954 0.443 37.939 1.00 54.22 201 VAL A N 1
ATOM 1486 C CA . VAL A 1 201 ? 0.182 1.070 37.244 1.00 54.22 201 VAL A CA 1
ATOM 1487 C C . VAL A 1 201 ? 0.648 0.121 36.135 1.00 54.22 201 VAL A C 1
ATOM 1489 O O . VAL A 1 201 ? 0.769 -1.068 36.406 1.00 54.22 201 VAL A O 1
ATOM 1492 N N . GLY A 1 202 ? 0.879 0.603 34.906 1.00 56.19 202 GLY A N 1
ATOM 1493 C CA . GLY A 1 202 ? 1.314 -0.241 33.774 1.00 56.19 202 GLY A CA 1
ATOM 1494 C C . GLY A 1 202 ? 0.190 -0.807 32.884 1.00 56.19 202 GLY A C 1
ATOM 1495 O O . GLY A 1 202 ? 0.360 -1.839 32.234 1.00 56.19 202 GLY A O 1
ATOM 1496 N N . ARG A 1 203 ? -1.013 -0.211 32.914 1.00 64.50 203 ARG A N 1
ATOM 1497 C CA . ARG A 1 203 ? -2.211 -0.735 32.216 1.00 64.50 203 ARG A CA 1
ATOM 1498 C C . ARG A 1 203 ? -2.146 -0.592 30.700 1.00 64.50 203 ARG A C 1
ATOM 1500 O O . ARG A 1 203 ? -2.627 -1.477 29.994 1.00 64.50 203 ARG A O 1
ATOM 1507 N N . GLU A 1 204 ? -1.647 0.540 30.218 1.00 65.94 204 GLU A N 1
ATOM 1508 C CA . GLU A 1 204 ? -1.586 0.830 28.783 1.00 65.94 204 GLU A CA 1
ATOM 1509 C C . GLU A 1 204 ? -0.531 -0.059 28.124 1.00 65.94 204 GLU A C 1
ATOM 1511 O O . GLU A 1 204 ? -0.775 -0.645 27.073 1.00 65.94 204 GLU A O 1
ATOM 1516 N N . GLU A 1 205 ? 0.576 -0.262 28.829 1.00 68.81 205 GLU A N 1
ATOM 1517 C CA . GLU A 1 205 ? 1.713 -1.109 28.502 1.00 68.81 205 GLU A CA 1
ATOM 1518 C C . GLU A 1 205 ? 1.306 -2.581 28.459 1.00 68.81 205 GLU A C 1
ATOM 1520 O O . GLU A 1 205 ? 1.615 -3.273 27.493 1.00 68.81 205 GLU A O 1
ATOM 1525 N N . LEU A 1 206 ? 0.532 -3.056 29.444 1.00 71.50 206 LEU A N 1
ATOM 1526 C CA . LEU A 1 206 ? -0.035 -4.405 29.406 1.00 71.50 206 LEU A CA 1
ATOM 1527 C C . LEU A 1 206 ? -0.968 -4.593 28.199 1.00 71.50 206 LEU A C 1
ATOM 1529 O O . LEU A 1 206 ? -0.947 -5.641 27.556 1.00 71.50 206 LEU A O 1
ATOM 1533 N N . GLY A 1 207 ? -1.772 -3.577 27.868 1.00 72.75 207 GLY A N 1
ATOM 1534 C CA . GLY A 1 207 ? -2.625 -3.584 26.680 1.00 72.75 207 GLY A CA 1
ATOM 1535 C C . GLY A 1 207 ? -1.832 -3.609 25.370 1.00 72.75 207 GLY A C 1
ATOM 1536 O O . GLY A 1 207 ? -2.191 -4.358 24.461 1.00 72.75 207 GLY A O 1
ATOM 1537 N N . ALA A 1 208 ? -0.750 -2.833 25.282 1.00 71.38 208 ALA A N 1
ATOM 1538 C CA . ALA A 1 208 ? 0.142 -2.783 24.126 1.00 71.38 208 ALA A CA 1
ATOM 1539 C C . ALA A 1 208 ? 0.932 -4.089 23.954 1.00 71.38 208 ALA A C 1
ATOM 1541 O O . ALA A 1 208 ? 0.962 -4.640 22.855 1.00 71.38 208 ALA A O 1
ATOM 1542 N N . ALA A 1 209 ? 1.487 -4.634 25.040 1.00 71.06 209 ALA A N 1
ATOM 1543 C CA . ALA A 1 209 ? 2.180 -5.921 25.048 1.00 71.06 209 ALA A CA 1
ATOM 1544 C C . ALA A 1 209 ? 1.246 -7.060 24.616 1.00 71.06 209 ALA A C 1
ATOM 1546 O O . ALA A 1 209 ? 1.619 -7.909 23.806 1.00 71.06 209 ALA A O 1
ATOM 1547 N N . LEU A 1 210 ? -0.001 -7.039 25.093 1.00 77.19 210 LEU A N 1
ATOM 1548 C CA . LEU A 1 210 ? -1.022 -7.993 24.676 1.00 77.19 210 LEU A CA 1
ATOM 1549 C C . LEU A 1 210 ? -1.403 -7.836 23.195 1.00 77.19 210 LEU A C 1
ATOM 1551 O O . LEU A 1 210 ? -1.610 -8.833 22.513 1.00 77.19 210 LEU A O 1
ATOM 1555 N N . ALA A 1 211 ? -1.483 -6.608 22.679 1.00 75.81 211 ALA A N 1
ATOM 1556 C CA . ALA A 1 211 ? -1.739 -6.367 21.259 1.00 75.81 211 ALA A CA 1
ATOM 1557 C C . ALA A 1 211 ? -0.561 -6.808 20.368 1.00 75.81 211 ALA A C 1
ATOM 1559 O O . ALA A 1 211 ? -0.784 -7.268 19.249 1.00 75.81 211 ALA A O 1
ATOM 1560 N N . ALA A 1 212 ? 0.675 -6.692 20.864 1.00 73.56 212 ALA A N 1
ATOM 1561 C CA . ALA A 1 212 ? 1.885 -7.135 20.173 1.00 73.56 212 ALA A CA 1
ATOM 1562 C C . ALA A 1 212 ? 2.052 -8.665 20.184 1.00 73.56 212 ALA A C 1
ATOM 1564 O O . ALA A 1 212 ? 2.554 -9.232 19.215 1.00 73.56 212 ALA A O 1
ATOM 1565 N N . SER A 1 213 ? 1.607 -9.338 21.252 1.00 73.50 213 SER A N 1
ATOM 1566 C CA . SER A 1 213 ? 1.664 -10.799 21.405 1.00 73.50 213 SER A CA 1
ATOM 1567 C C . SER A 1 213 ? 0.305 -11.385 21.831 1.00 73.50 213 SER A C 1
ATOM 1569 O O . SER A 1 213 ? 0.143 -11.857 22.961 1.00 73.50 213 SER A O 1
ATOM 1571 N N . PRO A 1 214 ? -0.700 -11.378 20.933 1.00 73.06 214 PRO A N 1
ATOM 1572 C CA . PRO A 1 214 ? -2.079 -11.744 21.269 1.00 73.06 214 PRO A CA 1
ATOM 1573 C C . PRO A 1 214 ? -2.298 -13.251 21.471 1.00 73.06 214 PRO A C 1
ATOM 1575 O O . PRO A 1 214 ? -3.386 -13.655 21.872 1.00 73.06 214 PRO A O 1
ATOM 1578 N N . ASP A 1 215 ? -1.299 -14.090 21.191 1.00 76.88 215 ASP A N 1
ATOM 1579 C CA . ASP A 1 215 ? -1.380 -15.558 21.247 1.00 76.88 215 ASP A CA 1
ATOM 1580 C C . ASP A 1 215 ? -0.387 -16.189 22.256 1.00 76.88 215 ASP A C 1
ATOM 1582 O O . ASP A 1 215 ? -0.253 -17.415 22.296 1.00 76.88 215 ASP A O 1
ATOM 1586 N N . GLY A 1 216 ? 0.334 -15.372 23.039 1.00 74.50 216 GLY A N 1
ATOM 1587 C CA . GLY A 1 216 ? 1.421 -15.808 23.932 1.00 74.50 216 GLY A CA 1
ATOM 1588 C C . GLY A 1 216 ? 1.053 -15.928 25.419 1.00 74.50 216 GLY A C 1
ATOM 1589 O O . GLY A 1 216 ? -0.091 -15.722 25.821 1.00 74.50 216 GLY A O 1
ATOM 1590 N N . ALA A 1 217 ? 2.056 -16.195 26.265 1.00 70.88 217 ALA A N 1
ATOM 1591 C CA . ALA A 1 217 ? 1.887 -16.415 27.708 1.00 70.88 217 ALA A CA 1
ATOM 1592 C C . ALA A 1 217 ? 1.242 -15.230 28.463 1.00 70.88 217 ALA A C 1
ATOM 1594 O O . ALA A 1 217 ? 0.494 -15.443 29.418 1.00 70.88 217 ALA A O 1
ATOM 1595 N N . VAL A 1 218 ? 1.466 -13.983 28.020 1.00 73.44 218 VAL A N 1
ATOM 1596 C CA . VAL A 1 218 ? 0.770 -12.802 28.574 1.00 73.44 218 VAL A CA 1
ATOM 1597 C C . VAL A 1 218 ? -0.725 -12.857 28.293 1.00 73.44 218 VAL A C 1
ATOM 1599 O O . VAL A 1 218 ? -1.506 -12.516 29.173 1.00 73.44 218 VAL A O 1
ATOM 1602 N N . ALA A 1 219 ? -1.146 -13.313 27.113 1.00 83.00 219 ALA A N 1
ATOM 1603 C CA . ALA A 1 219 ? -2.563 -13.447 26.801 1.00 83.00 219 ALA A CA 1
ATOM 1604 C C . ALA A 1 219 ? -3.231 -14.497 27.699 1.00 83.00 219 ALA A C 1
ATOM 1606 O O . ALA A 1 219 ? -4.281 -14.223 28.283 1.00 83.00 219 ALA A O 1
ATOM 1607 N N . ASP A 1 220 ? -2.570 -15.642 27.904 1.00 82.94 220 ASP A N 1
ATOM 1608 C CA . ASP A 1 220 ? -3.032 -16.688 28.822 1.00 82.94 220 ASP A CA 1
ATOM 1609 C C . ASP A 1 220 ? -3.135 -16.186 30.266 1.00 82.94 220 ASP A C 1
ATOM 1611 O O . ASP A 1 220 ? -4.130 -16.424 30.957 1.00 82.94 220 ASP A O 1
ATOM 1615 N N . GLU A 1 221 ? -2.125 -15.460 30.734 1.00 79.94 221 GLU A N 1
ATOM 1616 C CA . GLU A 1 221 ? -2.094 -14.980 32.108 1.00 79.94 221 GLU A CA 1
ATOM 1617 C C . GLU A 1 221 ? -3.057 -13.817 32.351 1.00 79.94 221 GLU A C 1
ATOM 1619 O O . GLU A 1 221 ? -3.781 -13.806 33.349 1.00 79.94 221 GLU A O 1
ATOM 1624 N N . VAL A 1 222 ? -3.166 -12.884 31.404 1.00 85.31 222 VAL A N 1
ATOM 1625 C CA . VAL A 1 222 ? -4.207 -11.851 31.424 1.00 85.31 222 VAL A CA 1
ATOM 1626 C C . VAL A 1 222 ? -5.580 -12.509 31.451 1.00 85.31 222 VAL A C 1
ATOM 1628 O O . VAL A 1 222 ? -6.398 -12.145 32.294 1.00 85.31 222 VAL A O 1
ATOM 1631 N N . ALA A 1 223 ? -5.834 -13.522 30.618 1.00 87.56 223 ALA A N 1
ATOM 1632 C CA . ALA A 1 223 ? -7.104 -14.239 30.617 1.00 87.56 223 ALA A CA 1
ATOM 1633 C C . ALA A 1 223 ? -7.409 -14.915 31.968 1.00 87.56 223 ALA A C 1
ATOM 1635 O O . ALA A 1 223 ? -8.548 -14.855 32.442 1.00 87.56 223 ALA A O 1
ATOM 1636 N N . ARG A 1 224 ? -6.412 -15.510 32.639 1.00 85.56 224 ARG A N 1
ATOM 1637 C CA . ARG A 1 224 ? -6.572 -16.086 33.992 1.00 85.56 224 ARG A CA 1
ATOM 1638 C C . ARG A 1 224 ? -6.833 -15.025 35.059 1.00 85.56 224 ARG A C 1
ATOM 1640 O O . ARG A 1 224 ? -7.637 -15.239 35.972 1.00 85.56 224 ARG A O 1
ATOM 1647 N N . SER A 1 225 ? -6.170 -13.883 34.940 1.00 83.69 225 SER A N 1
ATOM 1648 C CA . SER A 1 225 ? -6.176 -12.823 35.946 1.00 83.69 225 SER A CA 1
ATOM 1649 C C . SER A 1 225 ? -7.244 -11.750 35.710 1.00 83.69 225 SER A C 1
ATOM 1651 O O . SER A 1 225 ? -7.501 -10.950 36.611 1.00 83.69 225 SER A O 1
ATOM 1653 N N . LEU A 1 226 ? -7.960 -11.793 34.577 1.00 85.19 226 LEU A N 1
ATOM 1654 C CA . LEU A 1 226 ? -9.031 -10.860 34.206 1.00 85.19 226 LEU A CA 1
ATOM 1655 C C . LEU A 1 226 ? -10.014 -10.619 35.356 1.00 85.19 226 LEU A C 1
ATOM 1657 O O . LEU A 1 226 ? -10.259 -9.481 35.737 1.00 85.19 226 LEU A O 1
ATOM 1661 N N . LYS A 1 227 ? -10.516 -11.682 35.991 1.00 84.25 227 LYS A N 1
ATOM 1662 C CA . LYS A 1 227 ? -11.524 -11.598 37.067 1.00 84.25 227 LYS A CA 1
ATOM 1663 C C . LYS A 1 227 ? -11.064 -10.795 38.295 1.00 84.25 227 LYS A C 1
ATOM 1665 O O . LYS A 1 227 ? -11.905 -10.377 39.086 1.00 84.25 227 LYS A O 1
ATOM 1670 N N . LYS A 1 228 ? -9.753 -10.595 38.462 1.00 80.4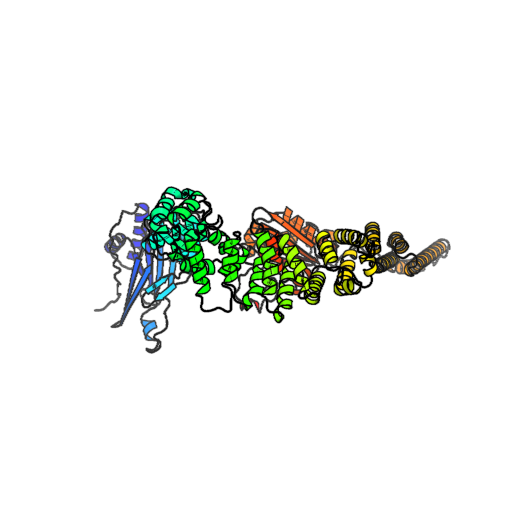4 228 LYS A N 1
ATOM 1671 C CA . LYS A 1 228 ? -9.137 -9.856 39.577 1.00 80.44 228 LYS A CA 1
ATOM 1672 C C . LYS A 1 228 ? -8.944 -8.366 39.268 1.00 80.44 228 LYS A C 1
ATOM 1674 O O . LYS A 1 228 ? -8.612 -7.604 40.169 1.00 80.44 228 LYS A O 1
ATOM 1679 N N . LEU A 1 229 ? -9.136 -7.958 38.014 1.00 78.06 229 LEU A N 1
ATOM 1680 C CA . LEU A 1 229 ? -8.996 -6.576 37.558 1.00 78.06 229 LEU A CA 1
ATOM 1681 C C . LEU A 1 229 ? -10.250 -5.743 37.828 1.00 78.06 229 LEU A C 1
ATOM 1683 O O . LEU A 1 229 ? -11.339 -6.287 38.007 1.00 78.06 229 LEU A O 1
ATOM 1687 N N . SER A 1 230 ? -10.126 -4.414 37.780 1.00 78.50 230 SER A N 1
ATOM 1688 C CA . SER A 1 230 ? -11.304 -3.537 37.796 1.00 78.50 230 SER A CA 1
ATOM 1689 C C . SER A 1 230 ? -12.181 -3.751 36.547 1.00 78.50 230 SER A C 1
ATOM 1691 O O . SER A 1 230 ? -11.654 -4.100 35.488 1.00 78.50 230 SER A O 1
ATOM 1693 N N . PRO A 1 231 ? -13.504 -3.491 36.601 1.00 81.06 231 PRO A N 1
ATOM 1694 C CA . PRO A 1 231 ? -14.399 -3.699 35.455 1.00 81.06 231 PRO A CA 1
ATOM 1695 C C . PRO A 1 231 ? -13.974 -2.972 34.168 1.00 81.06 231 PRO A C 1
ATOM 1697 O O . PRO A 1 231 ? -14.141 -3.503 33.073 1.00 81.06 231 PRO A O 1
ATOM 1700 N N . ALA A 1 232 ? -13.391 -1.775 34.287 1.00 76.00 232 ALA A N 1
ATOM 1701 C CA . ALA A 1 232 ? -12.889 -1.022 33.139 1.00 76.00 232 ALA A CA 1
ATOM 1702 C C . ALA A 1 232 ? -11.680 -1.715 32.480 1.00 76.00 232 ALA A C 1
ATOM 1704 O O . ALA A 1 232 ? -11.647 -1.874 31.261 1.00 76.00 232 ALA A O 1
ATOM 1705 N N . GLN A 1 233 ? -10.725 -2.196 33.284 1.00 77.44 233 GLN A N 1
ATOM 1706 C CA . GLN A 1 233 ? -9.562 -2.950 32.797 1.00 77.44 233 GLN A CA 1
ATOM 1707 C C . GLN A 1 233 ? -9.966 -4.306 32.216 1.00 77.44 233 GLN A C 1
ATOM 1709 O O . GLN A 1 233 ? -9.447 -4.707 31.177 1.00 77.44 233 GLN A O 1
ATOM 1714 N N . GLN A 1 234 ? -10.914 -4.986 32.869 1.00 85.88 234 GLN A N 1
ATOM 1715 C CA . GLN A 1 234 ? -11.511 -6.221 32.372 1.00 85.88 234 GLN A CA 1
ATOM 1716 C C . GLN A 1 234 ? -12.032 -6.021 30.951 1.00 85.88 234 GLN A C 1
ATOM 1718 O O . GLN A 1 234 ? -11.669 -6.768 30.047 1.00 85.88 234 GLN A O 1
ATOM 1723 N N . ALA A 1 235 ? -12.832 -4.973 30.742 1.00 83.25 235 ALA A N 1
ATOM 1724 C CA . ALA A 1 235 ? -13.399 -4.680 29.437 1.00 83.25 235 ALA A CA 1
ATOM 1725 C C . ALA A 1 235 ? -12.331 -4.348 28.384 1.00 83.25 235 ALA A C 1
ATOM 1727 O O . ALA A 1 235 ? -12.413 -4.849 27.265 1.00 83.25 235 ALA A O 1
ATOM 1728 N N . GLN A 1 236 ? -11.328 -3.536 28.728 1.00 82.69 236 GLN A N 1
ATOM 1729 C CA . GLN A 1 236 ? -10.258 -3.154 27.804 1.00 82.69 236 GLN A CA 1
ATOM 1730 C C . GLN A 1 236 ? -9.426 -4.364 27.357 1.00 82.69 236 GLN A C 1
ATOM 1732 O O . GLN A 1 236 ? -9.308 -4.612 26.160 1.00 82.69 236 GLN A O 1
ATOM 1737 N N . LEU A 1 237 ? -8.894 -5.143 28.302 1.00 86.12 237 LEU A N 1
ATOM 1738 C CA . LEU A 1 237 ? -8.022 -6.277 27.986 1.00 86.12 237 LEU A CA 1
ATOM 1739 C C . LEU A 1 237 ? -8.785 -7.434 27.337 1.00 86.12 237 LEU A C 1
ATOM 1741 O O . LEU A 1 237 ? -8.258 -8.076 26.433 1.00 86.12 237 LEU A O 1
ATOM 1745 N N . ALA A 1 238 ? -10.044 -7.668 27.724 1.00 89.81 238 ALA A N 1
ATOM 1746 C CA . ALA A 1 238 ? -10.872 -8.672 27.061 1.00 89.81 238 ALA A CA 1
ATOM 1747 C C . ALA A 1 238 ? -11.118 -8.335 25.583 1.00 89.81 238 ALA A C 1
ATOM 1749 O O . ALA A 1 238 ? -11.125 -9.243 24.760 1.00 89.81 238 ALA A O 1
ATOM 1750 N N . ARG A 1 239 ? -11.266 -7.054 25.211 1.00 87.75 239 ARG A N 1
ATOM 1751 C CA . ARG A 1 239 ? -11.371 -6.662 23.791 1.00 87.75 239 ARG A CA 1
ATOM 1752 C C . ARG A 1 239 ? -10.090 -6.967 23.020 1.00 87.75 239 ARG A C 1
ATOM 1754 O O . ARG A 1 239 ? -10.178 -7.464 21.903 1.00 87.75 239 ARG A O 1
ATOM 1761 N N . THR A 1 240 ? -8.924 -6.727 23.617 1.00 86.06 240 THR A N 1
ATOM 1762 C CA . THR A 1 240 ? -7.641 -7.088 22.998 1.00 86.06 240 THR A CA 1
ATOM 1763 C C . THR A 1 240 ? -7.507 -8.604 22.841 1.00 86.06 240 THR A C 1
ATOM 1765 O O . THR A 1 240 ? -7.135 -9.069 21.768 1.00 86.06 240 THR A O 1
ATOM 1768 N N . LEU A 1 241 ? -7.896 -9.389 23.856 1.00 90.12 241 LEU A N 1
ATOM 1769 C CA . LEU A 1 241 ? -7.928 -10.854 23.758 1.00 90.12 241 LEU A CA 1
ATOM 1770 C C . LEU A 1 241 ? -8.891 -11.345 22.672 1.00 90.12 241 LEU A C 1
ATOM 1772 O O . LEU A 1 241 ? -8.578 -12.300 21.974 1.00 90.12 241 LEU A O 1
ATOM 1776 N N . LEU A 1 242 ? -10.045 -10.701 22.486 1.00 92.38 242 LEU A N 1
ATOM 1777 C CA . LEU A 1 242 ? -11.015 -11.083 21.453 1.00 92.38 242 LEU A CA 1
ATOM 1778 C C . LEU A 1 242 ? -10.505 -10.859 20.019 1.00 92.38 242 LEU A C 1
ATOM 1780 O O . LEU A 1 242 ? -10.992 -11.515 19.099 1.00 92.38 242 LEU A O 1
ATOM 1784 N N . ALA A 1 243 ? -9.523 -9.974 19.824 1.00 88.31 243 ALA A N 1
ATOM 1785 C CA . ALA A 1 243 ? -8.860 -9.771 18.535 1.00 88.31 243 ALA A CA 1
ATOM 1786 C C . ALA A 1 243 ? -7.813 -10.859 18.211 1.00 88.31 243 ALA A C 1
ATOM 1788 O O . ALA A 1 243 ? -7.293 -10.908 17.096 1.00 88.31 243 ALA A O 1
ATOM 1789 N N . SER A 1 244 ? -7.509 -11.742 19.167 1.00 88.06 244 SER A N 1
ATOM 1790 C CA . SER A 1 244 ? -6.584 -12.864 19.006 1.00 88.06 244 SER A CA 1
ATOM 1791 C C . SER A 1 244 ? -7.176 -13.997 18.162 1.00 88.06 244 SER A C 1
ATOM 1793 O O . SER A 1 244 ? -8.370 -14.302 18.238 1.00 88.06 244 SER A O 1
ATOM 1795 N N . LYS A 1 245 ? -6.324 -14.692 17.396 1.00 87.31 245 LYS A N 1
ATOM 1796 C CA . LYS A 1 245 ? -6.716 -15.918 16.679 1.00 87.31 245 LYS A CA 1
ATOM 1797 C C . LYS A 1 245 ? -6.891 -17.101 17.629 1.00 87.31 245 LYS A C 1
ATOM 1799 O O . LYS A 1 245 ? -7.676 -17.995 17.329 1.00 87.31 245 LYS A O 1
ATOM 1804 N N . SER A 1 246 ? -6.216 -17.087 18.777 1.00 88.50 246 SER A N 1
ATOM 1805 C CA . SER A 1 246 ? -6.319 -18.127 19.806 1.00 88.50 246 SER A CA 1
ATOM 1806 C C . SER A 1 246 ? -7.392 -17.845 20.856 1.00 88.50 246 SER A C 1
ATOM 1808 O O . SER A 1 246 ? -7.445 -18.548 21.864 1.00 88.50 246 SER A O 1
ATOM 1810 N N . ALA A 1 247 ? -8.271 -16.858 20.641 1.00 89.69 247 ALA A N 1
ATOM 1811 C CA . ALA A 1 247 ? -9.234 -16.428 21.652 1.00 89.69 247 ALA A CA 1
ATOM 1812 C C . ALA A 1 247 ? -10.172 -17.552 22.148 1.00 89.69 247 ALA A C 1
ATOM 1814 O O . ALA A 1 247 ? -10.693 -17.477 23.263 1.00 89.69 247 ALA A O 1
ATOM 1815 N N . GLU A 1 248 ? -10.391 -18.608 21.355 1.00 90.06 248 GLU A N 1
ATOM 1816 C CA . GLU A 1 248 ? -11.162 -19.798 21.757 1.00 90.06 248 GLU A CA 1
ATOM 1817 C C . GLU A 1 248 ? -10.585 -20.497 22.996 1.00 90.06 248 GLU A C 1
ATOM 1819 O O . GLU A 1 248 ? -11.345 -21.051 23.790 1.00 90.06 248 GLU A O 1
ATOM 1824 N N . ARG A 1 249 ? -9.267 -20.406 23.231 1.00 90.19 249 ARG A N 1
ATOM 1825 C CA . ARG A 1 249 ? -8.608 -20.980 24.420 1.00 90.19 249 ARG A CA 1
ATOM 1826 C C . ARG A 1 249 ? -9.146 -20.413 25.734 1.00 90.19 249 ARG A C 1
ATOM 1828 O O . ARG A 1 249 ? -9.032 -21.058 26.771 1.00 90.19 249 ARG A O 1
ATOM 1835 N N . TRP A 1 250 ? -9.740 -19.221 25.693 1.00 92.25 250 TRP A N 1
ATOM 1836 C CA . TRP A 1 250 ? -10.243 -18.507 26.866 1.00 92.25 250 TRP A CA 1
ATOM 1837 C C . TRP A 1 250 ? -11.772 -18.383 26.876 1.00 92.25 250 TRP A C 1
ATOM 1839 O O . TRP A 1 250 ? -12.306 -17.462 27.499 1.00 92.25 250 TRP A O 1
ATOM 1849 N N . ALA A 1 251 ? -12.485 -19.302 26.213 1.00 91.44 251 ALA A N 1
ATOM 1850 C CA . ALA A 1 251 ? -13.950 -19.300 26.113 1.00 91.44 251 ALA A CA 1
ATOM 1851 C C . ALA A 1 251 ? -14.667 -19.185 27.460 1.00 91.44 251 ALA A C 1
ATOM 1853 O O . ALA A 1 251 ? -15.607 -18.391 27.581 1.00 91.44 251 ALA A O 1
ATOM 1854 N N . ASP A 1 252 ? -14.173 -19.877 28.486 1.00 90.44 252 ASP A N 1
ATOM 1855 C CA . ASP A 1 252 ? -14.741 -19.853 29.840 1.00 90.44 252 ASP A CA 1
ATOM 1856 C C . ASP A 1 252 ? -14.616 -18.486 30.532 1.00 90.44 252 ASP A C 1
ATOM 1858 O O . ASP A 1 252 ? -15.353 -18.183 31.477 1.00 90.44 252 ASP A O 1
ATOM 1862 N N . THR A 1 253 ? -13.690 -17.641 30.073 1.00 91.25 253 THR A N 1
ATOM 1863 C CA . THR A 1 253 ? -13.496 -16.281 30.587 1.00 91.25 253 THR A CA 1
ATOM 1864 C C . THR A 1 253 ? -14.186 -15.246 29.703 1.00 91.25 253 THR A C 1
ATOM 1866 O O . THR A 1 253 ? -14.897 -14.386 30.223 1.00 91.25 253 THR A O 1
ATOM 1869 N N . LEU A 1 254 ? -14.005 -15.316 28.381 1.00 93.50 254 LEU A N 1
ATOM 1870 C CA . LEU A 1 254 ? -14.453 -14.274 27.455 1.00 93.50 254 LEU A CA 1
ATOM 1871 C C . LEU A 1 254 ? -15.961 -14.327 27.176 1.00 93.50 254 LEU A C 1
ATOM 1873 O O . LEU A 1 254 ? -16.605 -13.276 27.170 1.00 93.50 254 LEU A O 1
ATOM 1877 N N . SER A 1 255 ? -16.557 -15.516 27.026 1.00 93.31 255 SER A N 1
ATOM 1878 C CA . SER A 1 255 ? -17.992 -15.635 26.698 1.00 93.31 255 SER A CA 1
ATOM 1879 C C . SER A 1 255 ? -18.897 -15.006 27.772 1.00 93.31 255 SER A C 1
ATOM 1881 O O . SER A 1 255 ? -19.754 -14.187 27.426 1.00 93.31 255 SER A O 1
ATOM 1883 N N . PRO A 1 256 ? -18.688 -15.261 29.084 1.00 91.94 256 PRO A N 1
ATOM 1884 C CA . PRO A 1 256 ? -19.474 -14.605 30.132 1.00 91.94 256 PRO A CA 1
ATOM 1885 C C . PRO A 1 256 ? -19.288 -13.083 30.181 1.00 91.94 256 PRO A C 1
ATOM 1887 O O . PRO A 1 256 ? -20.193 -12.358 30.607 1.00 91.94 256 PRO A O 1
ATOM 1890 N N . MET A 1 257 ? -18.118 -12.581 29.772 1.00 92.25 257 MET A N 1
ATOM 1891 C CA . MET A 1 257 ? -17.843 -11.145 29.719 1.00 92.25 257 MET A CA 1
ATOM 1892 C C . MET A 1 257 ? -18.578 -10.469 28.564 1.00 92.25 257 MET A C 1
ATOM 1894 O O . MET A 1 257 ? -19.097 -9.369 28.769 1.00 92.25 257 MET A O 1
ATOM 1898 N N . ILE A 1 258 ? -18.687 -11.128 27.404 1.00 93.12 258 ILE A N 1
ATOM 1899 C CA . ILE A 1 258 ? -19.524 -10.671 26.282 1.00 93.12 258 ILE A CA 1
ATOM 1900 C C . ILE A 1 258 ? -20.978 -10.523 26.747 1.00 93.12 258 ILE A C 1
ATOM 1902 O O . ILE A 1 258 ? -21.557 -9.443 26.619 1.00 93.12 258 ILE A O 1
ATOM 1906 N N . ASP A 1 259 ? -21.534 -11.553 27.390 1.00 88.06 259 ASP A N 1
ATOM 1907 C CA . ASP A 1 259 ? -22.934 -11.562 27.843 1.00 88.06 259 ASP A CA 1
ATOM 1908 C C . ASP A 1 259 ? -23.251 -10.522 28.936 1.00 88.06 259 ASP A C 1
ATOM 1910 O O . ASP A 1 259 ? -24.416 -10.160 29.152 1.00 88.06 259 ASP A O 1
ATOM 1914 N N . ARG A 1 260 ? -22.236 -10.051 29.672 1.00 83.56 260 ARG A N 1
ATOM 1915 C CA . ARG A 1 260 ? -22.431 -9.186 30.845 1.00 83.56 260 ARG A CA 1
ATOM 1916 C C . ARG A 1 260 ? -21.786 -7.819 30.714 1.00 83.56 260 ARG A C 1
ATOM 1918 O O . ARG A 1 260 ? -22.503 -6.830 30.687 1.00 83.56 260 ARG A O 1
ATOM 1925 N N . GLN A 1 261 ? -20.463 -7.743 30.732 1.00 85.31 261 GLN A N 1
ATOM 1926 C CA . GLN A 1 261 ? -19.744 -6.484 30.940 1.00 85.31 261 GLN A CA 1
ATOM 1927 C C . GLN A 1 261 ? -19.476 -5.749 29.627 1.00 85.31 261 GLN A C 1
ATOM 1929 O O . GLN A 1 261 ? -19.657 -4.535 29.558 1.00 85.31 261 GLN A O 1
ATOM 1934 N N . LEU A 1 262 ? -19.083 -6.474 28.578 1.00 89.38 262 LEU A N 1
ATOM 1935 C CA . LEU A 1 262 ? -18.655 -5.867 27.320 1.00 89.38 262 LEU A CA 1
ATOM 1936 C C . LEU A 1 262 ? -19.821 -5.233 26.562 1.00 89.38 262 LEU A C 1
ATOM 1938 O O . LEU A 1 262 ? -19.678 -4.107 26.098 1.00 89.38 262 LEU A O 1
ATOM 1942 N N . CYS A 1 263 ? -20.980 -5.898 26.503 1.00 90.75 263 CYS A N 1
ATOM 1943 C CA . CYS A 1 263 ? -22.159 -5.387 25.795 1.00 90.75 263 CYS A CA 1
ATOM 1944 C C . CYS A 1 263 ? -23.072 -4.470 26.637 1.00 90.75 263 CYS A C 1
ATOM 1946 O O . CYS A 1 263 ? -24.070 -3.968 26.120 1.00 90.75 263 CYS A O 1
ATOM 1948 N N . LYS A 1 264 ? -22.749 -4.221 27.917 1.00 85.69 264 LYS A N 1
ATOM 1949 C CA . LYS A 1 264 ? -23.517 -3.321 28.811 1.00 85.69 264 LYS A CA 1
ATOM 1950 C C . LYS A 1 264 ? -22.735 -2.083 29.273 1.00 85.69 264 LYS A C 1
ATOM 1952 O O . LYS A 1 264 ? -23.232 -1.334 30.108 1.00 85.69 264 LYS A O 1
ATOM 1957 N N . GLY A 1 265 ? -21.517 -1.886 28.764 1.00 83.00 265 GLY A N 1
ATOM 1958 C CA . GLY A 1 265 ? -20.665 -0.743 29.093 1.00 83.00 265 GLY A CA 1
ATOM 1959 C C . GLY A 1 265 ? -21.076 0.562 28.399 1.00 83.00 265 GLY A C 1
ATOM 1960 O O . GLY A 1 265 ? -22.205 0.722 27.930 1.00 83.00 265 GLY A O 1
ATOM 1961 N N . ALA A 1 266 ? -20.132 1.505 28.313 1.00 86.81 266 ALA A N 1
ATOM 1962 C CA . ALA A 1 266 ? -20.324 2.757 27.585 1.00 86.81 266 ALA A CA 1
ATOM 1963 C C . ALA A 1 266 ? -20.736 2.486 26.127 1.00 86.81 266 ALA A C 1
ATOM 1965 O O . ALA A 1 266 ? -20.115 1.672 25.444 1.00 86.81 266 ALA A O 1
ATOM 1966 N N . ARG A 1 267 ? -21.776 3.170 25.625 1.00 89.69 267 ARG A N 1
ATOM 1967 C CA . ARG A 1 267 ? -22.338 2.874 24.290 1.00 89.69 267 ARG A CA 1
ATOM 1968 C C . ARG A 1 267 ? -21.320 3.009 23.160 1.00 89.69 267 ARG A C 1
ATOM 1970 O O . ARG A 1 267 ? -21.326 2.176 22.262 1.00 89.69 267 ARG A O 1
ATOM 1977 N N . SER A 1 268 ? -20.419 3.991 23.228 1.00 87.38 268 SER A N 1
ATOM 1978 C CA . SER A 1 268 ? -19.328 4.164 22.254 1.00 87.38 268 SER A CA 1
ATOM 1979 C C . SER A 1 268 ? -18.488 2.901 22.086 1.00 87.38 268 SER A C 1
ATOM 1981 O O . SER A 1 268 ? -18.129 2.520 20.975 1.00 87.38 268 SER A O 1
ATOM 1983 N N . ASP A 1 269 ? -18.216 2.232 23.197 1.00 88.38 269 ASP A N 1
ATOM 1984 C CA . ASP A 1 269 ? -17.374 1.056 23.231 1.00 88.38 269 ASP A CA 1
ATOM 1985 C C . ASP A 1 269 ? -18.100 -0.190 22.730 1.00 88.38 269 ASP A C 1
ATOM 1987 O O . ASP A 1 269 ? -17.522 -0.998 22.006 1.00 88.38 269 ASP A O 1
ATOM 1991 N N . VAL A 1 270 ? -19.373 -0.335 23.112 1.00 91.88 270 VAL A N 1
ATOM 1992 C CA . VAL A 1 270 ? -20.244 -1.427 22.655 1.00 91.88 270 VAL A CA 1
ATOM 1993 C C . VAL A 1 270 ? -20.371 -1.383 21.132 1.00 91.88 270 VAL A C 1
ATOM 1995 O O . VAL A 1 270 ? -20.222 -2.407 20.470 1.00 91.88 270 VAL A O 1
ATOM 1998 N N . ILE A 1 271 ? -20.581 -0.188 20.573 1.00 93.00 271 ILE A N 1
ATOM 1999 C CA . ILE A 1 271 ? -20.651 0.034 19.124 1.00 93.00 271 ILE A CA 1
ATOM 2000 C C . ILE A 1 271 ? -19.314 -0.310 18.461 1.00 93.00 271 ILE A C 1
ATOM 2002 O O . ILE A 1 271 ? -19.304 -1.019 17.457 1.00 93.00 271 ILE A O 1
ATOM 2006 N N . GLY A 1 272 ? -18.188 0.144 19.024 1.00 91.31 272 GLY A N 1
ATOM 2007 C CA . GLY A 1 272 ? -16.854 -0.178 18.508 1.00 91.31 272 GLY A CA 1
ATOM 2008 C C . GLY A 1 272 ? -16.590 -1.686 18.456 1.00 91.31 272 GLY A C 1
ATOM 2009 O O . GLY A 1 272 ? -16.154 -2.201 17.427 1.00 91.31 272 GLY A O 1
ATOM 2010 N N . LEU A 1 273 ? -16.934 -2.409 19.524 1.00 91.81 273 LEU A N 1
ATOM 2011 C CA . LEU A 1 273 ? -16.810 -3.867 19.583 1.00 91.81 273 LEU A CA 1
ATOM 2012 C C . LEU A 1 273 ? -17.731 -4.564 18.568 1.00 91.81 273 LEU A C 1
ATOM 2014 O O . LEU A 1 273 ? -17.317 -5.498 17.880 1.00 91.81 273 LEU A O 1
ATOM 2018 N N . TRP A 1 274 ? -18.968 -4.088 18.423 1.00 94.81 274 TRP A N 1
ATOM 2019 C CA . TRP A 1 274 ? -19.904 -4.627 17.438 1.00 94.81 274 TRP A CA 1
ATOM 2020 C C . TRP A 1 274 ? -19.433 -4.394 15.990 1.00 94.81 274 TRP A C 1
ATOM 2022 O O . TRP A 1 274 ? -19.569 -5.291 15.156 1.00 94.81 274 TRP A O 1
ATOM 2032 N N . ILE A 1 275 ? -18.817 -3.243 15.688 1.00 93.56 275 ILE A N 1
ATOM 2033 C CA . ILE A 1 275 ? -18.175 -2.961 14.389 1.00 93.56 275 ILE A CA 1
ATOM 2034 C C . ILE A 1 275 ? -17.014 -3.932 14.130 1.00 93.56 275 ILE A C 1
ATOM 2036 O O . ILE A 1 275 ? -16.877 -4.462 13.022 1.00 93.56 275 ILE A O 1
ATOM 2040 N N . GLN A 1 276 ? -16.176 -4.192 15.139 1.00 91.12 276 GLN A N 1
ATOM 2041 C CA . GLN A 1 276 ? -15.069 -5.146 15.022 1.00 91.12 276 GLN A CA 1
ATOM 2042 C C . GLN A 1 276 ? -15.575 -6.548 14.668 1.00 91.12 276 GLN A C 1
ATOM 2044 O O . GLN A 1 276 ? -15.014 -7.186 13.774 1.00 91.12 276 GLN A O 1
ATOM 2049 N N . ALA A 1 277 ? -16.682 -6.975 15.280 1.00 92.62 277 ALA A N 1
ATOM 2050 C CA . ALA A 1 277 ? -17.315 -8.267 15.030 1.00 92.62 277 ALA A CA 1
ATOM 2051 C C . ALA A 1 277 ? -17.936 -8.416 13.628 1.00 92.62 277 ALA A C 1
ATOM 2053 O O . ALA A 1 277 ? -18.312 -9.525 13.248 1.00 92.62 277 ALA A O 1
ATOM 2054 N N . GLN A 1 278 ? -18.034 -7.354 12.818 1.00 91.44 278 GLN A N 1
ATOM 2055 C CA . GLN A 1 278 ? -18.528 -7.482 11.439 1.00 91.44 278 GLN A CA 1
ATOM 2056 C C . GLN A 1 278 ? -17.523 -8.146 10.490 1.00 91.44 278 GLN A C 1
ATOM 2058 O O . GLN A 1 278 ? -17.940 -8.658 9.457 1.00 91.44 278 GLN A O 1
ATOM 2063 N N . GLY A 1 279 ? -16.237 -8.219 10.847 1.00 85.75 279 GLY A N 1
ATOM 2064 C CA . GLY A 1 279 ? -15.205 -8.832 10.006 1.00 85.75 279 GLY A CA 1
ATOM 2065 C C . GLY A 1 279 ? -14.228 -9.708 10.786 1.00 85.75 279 GLY A C 1
ATOM 2066 O O . GLY A 1 279 ? -13.983 -9.489 11.971 1.00 85.75 279 GLY A O 1
ATOM 2067 N N . GLU A 1 280 ? -13.629 -10.678 10.098 1.00 84.62 280 GLU A N 1
ATOM 2068 C CA . GLU A 1 280 ? -12.677 -11.633 10.690 1.00 84.62 280 GLU A CA 1
ATOM 2069 C C . GLU A 1 280 ? -11.367 -10.976 11.133 1.00 84.62 280 GLU A C 1
ATOM 2071 O O . GLU A 1 280 ? -10.725 -11.431 12.070 1.00 84.62 280 GLU A O 1
ATOM 2076 N N . THR A 1 281 ? -10.986 -9.865 10.501 1.00 83.69 281 THR A N 1
ATOM 2077 C CA . THR A 1 281 ? -9.804 -9.083 10.891 1.00 83.69 281 THR A CA 1
ATOM 2078 C C . THR A 1 281 ? -9.980 -8.364 12.225 1.00 83.69 281 THR A C 1
ATOM 2080 O O . THR A 1 281 ? -8.990 -8.004 12.849 1.00 83.69 281 THR A O 1
ATOM 2083 N N . GLY A 1 282 ? -11.226 -8.104 12.644 1.00 85.50 282 GLY A N 1
ATOM 2084 C CA . GLY A 1 282 ? -11.515 -7.519 13.952 1.00 85.50 282 GLY A CA 1
ATOM 2085 C C . GLY A 1 282 ? -11.576 -8.587 15.034 1.00 85.50 282 GLY A C 1
ATOM 2086 O O . GLY A 1 282 ? -10.810 -8.528 15.985 1.00 85.50 282 GLY A O 1
AT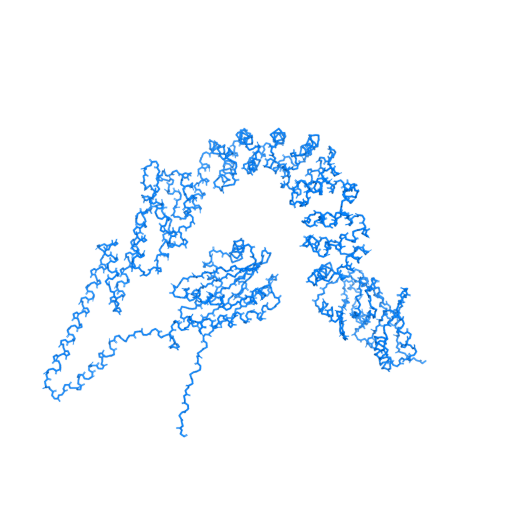OM 2087 N N . ILE A 1 283 ? -12.478 -9.557 14.867 1.00 91.38 283 ILE A N 1
ATOM 2088 C CA . ILE A 1 283 ? -12.660 -10.683 15.790 1.00 91.38 283 ILE A CA 1
ATOM 2089 C C . ILE A 1 283 ? -12.476 -11.984 14.986 1.00 91.38 283 ILE A C 1
ATOM 2091 O O . ILE A 1 283 ? -13.395 -12.385 14.259 1.00 91.38 283 ILE A O 1
ATOM 2095 N N . PRO A 1 284 ? -11.310 -12.650 15.066 1.00 90.31 284 PRO A N 1
ATOM 2096 C CA . PRO A 1 284 ? -10.997 -13.807 14.219 1.00 90.31 284 PRO A CA 1
ATOM 2097 C C . PRO A 1 284 ? -11.863 -15.039 14.482 1.00 90.31 284 PRO A C 1
ATOM 2099 O O . PRO A 1 284 ? -12.154 -15.803 13.563 1.00 90.31 284 PRO A O 1
ATOM 2102 N N . VAL A 1 285 ? -12.321 -15.208 15.719 1.00 92.94 285 VAL A N 1
ATOM 2103 C CA . VAL A 1 285 ? -13.103 -16.369 16.157 1.00 92.94 285 VAL A CA 1
ATOM 2104 C C . VAL A 1 285 ? -14.587 -16.183 15.834 1.00 92.94 285 VAL A C 1
ATOM 2106 O O . VAL A 1 285 ? -15.228 -15.247 16.319 1.00 92.94 285 VAL A O 1
ATOM 2109 N N . ALA A 1 286 ? -15.153 -17.096 15.038 1.00 92.75 286 ALA A N 1
ATOM 2110 C CA . ALA A 1 286 ? -16.534 -17.010 14.552 1.00 92.75 286 ALA A CA 1
ATOM 2111 C C . ALA A 1 286 ? -17.575 -17.012 15.683 1.00 92.75 286 ALA A C 1
ATOM 2113 O O . ALA A 1 286 ? -18.461 -16.161 15.695 1.00 92.75 286 ALA A O 1
ATOM 2114 N N . MET A 1 287 ? -17.414 -17.892 16.677 1.00 95.25 287 MET A N 1
ATOM 2115 C CA . MET A 1 287 ? -18.320 -17.984 17.827 1.00 95.25 287 MET A CA 1
ATOM 2116 C C . MET A 1 287 ? -18.481 -16.636 18.548 1.00 95.25 287 MET A C 1
ATOM 2118 O O . MET A 1 287 ? -19.603 -16.203 18.810 1.00 95.25 287 MET A O 1
ATOM 2122 N N . TYR A 1 288 ? -17.377 -15.932 18.828 1.00 95.44 288 TYR A N 1
ATOM 2123 C CA . TYR A 1 288 ? -17.446 -14.622 19.478 1.00 95.44 288 TYR A CA 1
ATOM 2124 C C . TYR A 1 288 ? -18.002 -13.543 18.562 1.00 95.44 288 TYR A C 1
ATOM 2126 O O . TYR A 1 288 ? -18.712 -12.668 19.051 1.00 95.44 288 TYR A O 1
ATOM 2134 N N . ARG A 1 289 ? -17.720 -13.583 17.249 1.00 94.38 289 ARG A N 1
ATOM 2135 C CA . ARG A 1 289 ? -18.363 -12.657 16.303 1.00 94.38 289 ARG A CA 1
ATOM 2136 C C . ARG A 1 289 ? -19.872 -12.752 16.409 1.00 94.38 289 ARG A C 1
ATOM 2138 O O . ARG A 1 289 ? -20.526 -11.725 16.571 1.00 94.38 289 ARG A O 1
ATOM 2145 N N . ASP A 1 290 ? -20.407 -13.962 16.344 1.00 94.19 290 ASP A N 1
ATOM 2146 C CA . ASP A 1 290 ? -21.849 -14.185 16.348 1.00 94.19 290 ASP A CA 1
ATOM 2147 C C . ASP A 1 290 ? -22.460 -13.807 17.701 1.00 94.19 290 ASP A C 1
ATOM 2149 O O . ASP A 1 290 ? -23.440 -13.060 17.746 1.00 94.19 290 ASP A O 1
ATOM 2153 N N . GLN A 1 291 ? -21.806 -14.178 18.807 1.00 94.94 291 GLN A N 1
ATOM 2154 C CA . GLN A 1 291 ? -22.241 -13.782 20.146 1.00 94.94 291 GLN A CA 1
ATOM 2155 C C . GLN A 1 291 ? -22.233 -12.254 20.335 1.00 94.94 291 GLN A C 1
ATOM 2157 O O . GLN A 1 291 ? -23.196 -11.687 20.851 1.00 94.94 291 GLN A O 1
ATOM 2162 N N . ILE A 1 292 ? -21.181 -11.553 19.897 1.00 95.62 292 ILE A N 1
ATOM 2163 C CA . ILE A 1 292 ? -21.097 -10.084 19.973 1.00 95.62 292 ILE A CA 1
ATOM 2164 C C . ILE A 1 292 ? -22.152 -9.440 19.068 1.00 95.62 292 ILE A C 1
ATOM 2166 O O . ILE A 1 292 ? -22.814 -8.491 19.487 1.00 95.62 292 ILE A O 1
ATOM 2170 N N . ARG A 1 293 ? -22.350 -9.941 17.844 1.00 93.81 293 ARG A N 1
ATOM 2171 C CA . ARG A 1 293 ? -23.369 -9.428 16.912 1.00 93.81 293 ARG A CA 1
ATOM 2172 C C . ARG A 1 293 ? -24.768 -9.483 17.514 1.00 93.81 293 ARG A C 1
ATOM 2174 O O . ARG A 1 293 ? -25.532 -8.535 17.330 1.00 93.81 293 ARG A O 1
ATOM 2181 N N . GLU A 1 294 ? -25.076 -10.554 18.239 1.00 93.56 294 GLU A N 1
ATOM 2182 C CA . GLU A 1 294 ? -26.354 -10.734 18.924 1.00 93.56 294 GLU A CA 1
ATOM 2183 C C . GLU A 1 294 ? -26.460 -9.860 20.184 1.00 93.56 294 GLU A C 1
ATOM 2185 O O . GLU A 1 294 ? -27.424 -9.111 20.350 1.00 93.56 294 GLU A O 1
ATOM 2190 N N . ARG A 1 295 ? -25.463 -9.920 21.075 1.00 94.56 295 ARG A N 1
ATOM 2191 C CA . ARG A 1 295 ? -25.523 -9.303 22.413 1.00 94.56 295 ARG A CA 1
ATOM 2192 C C . ARG A 1 295 ? -25.243 -7.804 22.426 1.00 94.56 295 ARG A C 1
ATOM 2194 O O . ARG A 1 295 ? -25.830 -7.083 23.229 1.00 94.56 295 ARG A O 1
ATOM 2201 N N . CYS A 1 296 ? -24.352 -7.329 21.561 1.00 94.19 296 CYS A N 1
ATOM 2202 C CA . CYS A 1 296 ? -23.940 -5.925 21.469 1.00 94.19 296 CYS A CA 1
ATOM 2203 C C . CYS A 1 296 ? -24.701 -5.170 20.361 1.00 94.19 296 CYS A C 1
ATOM 2205 O O . CYS A 1 296 ? -24.253 -4.106 19.930 1.00 94.19 296 CYS A O 1
ATOM 2207 N N . LYS A 1 297 ? -25.828 -5.706 19.870 1.00 93.56 297 LYS A N 1
ATOM 2208 C CA . LYS A 1 297 ? -26.548 -5.148 18.721 1.00 93.56 297 LYS A CA 1
ATOM 2209 C C . LYS A 1 297 ? -26.901 -3.661 18.934 1.00 93.56 297 LYS A C 1
ATOM 2211 O O . LYS A 1 297 ? -27.557 -3.320 19.925 1.00 93.56 297 LYS A O 1
ATOM 2216 N N . PRO A 1 298 ? -26.487 -2.760 18.027 1.00 94.31 298 PRO A N 1
ATOM 2217 C CA . PRO A 1 298 ? -26.857 -1.355 18.095 1.00 94.31 298 PRO A C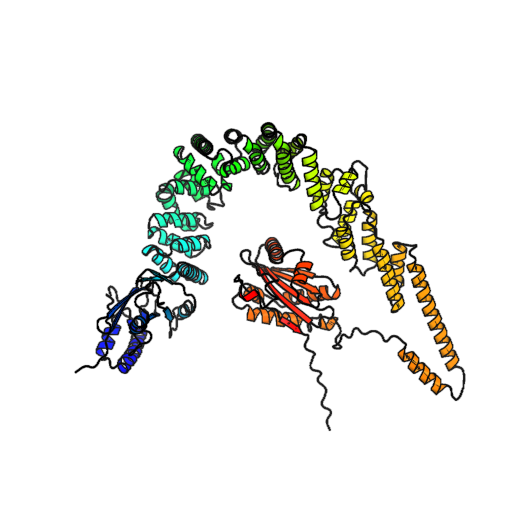A 1
ATOM 2218 C C . PRO A 1 298 ? -28.343 -1.163 17.769 1.00 94.31 298 PRO A C 1
ATOM 2220 O O . PRO A 1 298 ? -28.954 -1.923 17.019 1.00 94.31 298 PRO A O 1
ATOM 2223 N N . THR A 1 299 ? -28.920 -0.116 18.341 1.00 94.69 299 THR A N 1
ATOM 2224 C CA . THR A 1 299 ? -30.318 0.300 18.188 1.00 94.69 299 THR A CA 1
ATOM 2225 C C . THR A 1 299 ? -30.391 1.611 17.413 1.00 94.69 299 THR A C 1
ATOM 2227 O O . THR A 1 299 ? -29.381 2.286 17.247 1.00 94.69 299 THR A O 1
ATOM 2230 N N . LYS A 1 300 ? -31.591 2.049 17.007 1.00 94.81 300 LYS A N 1
ATOM 2231 C CA . LYS A 1 300 ? -31.796 3.345 16.330 1.00 94.81 300 LYS A CA 1
ATOM 2232 C C . LYS A 1 300 ? -31.098 4.526 17.029 1.00 94.81 300 LYS A C 1
ATOM 2234 O O . LYS A 1 300 ? -30.544 5.378 16.348 1.00 94.81 300 LYS A O 1
ATOM 2239 N N . ALA A 1 301 ? -31.103 4.578 18.364 1.00 93.19 301 ALA A N 1
ATOM 2240 C CA . ALA A 1 301 ? -30.506 5.680 19.126 1.00 93.19 301 ALA A CA 1
ATOM 2241 C C . ALA A 1 301 ? -28.974 5.775 18.975 1.00 93.19 301 ALA A C 1
ATOM 2243 O O . ALA A 1 301 ? -28.391 6.823 19.240 1.00 93.19 301 ALA A O 1
ATOM 2244 N N . ASP A 1 302 ? -28.327 4.699 18.527 1.00 94.81 302 ASP A N 1
ATOM 2245 C CA . ASP A 1 302 ? -26.876 4.609 18.394 1.00 94.81 302 ASP A CA 1
ATOM 2246 C C . ASP A 1 302 ? -26.347 5.166 17.064 1.00 94.81 302 ASP A C 1
ATOM 2248 O O . ASP A 1 302 ? -25.134 5.223 16.884 1.00 94.81 302 ASP A O 1
ATOM 2252 N N . GLY A 1 303 ? -27.213 5.613 16.143 1.00 93.50 303 GLY A N 1
ATOM 2253 C CA . GLY A 1 303 ? -26.812 6.130 14.826 1.00 93.50 303 GLY A CA 1
ATOM 2254 C C . GLY A 1 303 ? -25.683 7.176 14.856 1.00 93.50 303 GLY A C 1
ATOM 2255 O O . GLY A 1 303 ? -24.697 6.997 14.138 1.00 93.50 303 GLY A O 1
ATOM 2256 N N . PRO A 1 304 ? -25.741 8.217 15.713 1.00 93.12 304 PRO A N 1
ATOM 2257 C CA . PRO A 1 304 ? -24.647 9.184 15.836 1.00 93.12 304 PRO A CA 1
ATOM 2258 C C . PRO A 1 304 ? -23.335 8.561 16.333 1.00 93.12 304 PRO A C 1
ATOM 2260 O O . PRO A 1 304 ? -22.260 8.898 15.836 1.00 93.12 304 PRO A O 1
ATOM 2263 N N . GLY A 1 305 ? -23.416 7.630 17.290 1.00 92.88 305 GLY A N 1
ATOM 2264 C CA . GLY A 1 305 ? -22.255 6.908 17.817 1.00 92.88 305 GLY A CA 1
ATOM 2265 C C . GLY A 1 305 ? -21.639 5.961 16.787 1.00 92.88 305 GLY A C 1
ATOM 2266 O O . GLY A 1 305 ? -20.416 5.871 16.695 1.00 92.88 305 GLY A O 1
ATOM 2267 N N . LEU A 1 306 ? -22.476 5.318 15.968 1.00 94.62 306 LEU A N 1
ATOM 2268 C CA . LEU A 1 306 ? -22.064 4.468 14.853 1.00 94.62 306 LEU A CA 1
ATOM 2269 C C . LEU A 1 306 ? -21.279 5.269 13.815 1.00 94.62 306 LEU A C 1
ATOM 2271 O O . LEU A 1 306 ? -20.174 4.874 13.454 1.00 94.62 306 LEU A O 1
ATOM 2275 N N . VAL A 1 307 ? -21.801 6.424 13.391 1.00 94.00 307 VAL A N 1
ATOM 2276 C CA . VAL A 1 307 ? -21.093 7.312 12.457 1.00 94.00 307 VAL A CA 1
ATOM 2277 C C . VAL A 1 307 ? -19.775 7.796 13.057 1.00 94.00 307 VAL A C 1
ATOM 2279 O O . VAL A 1 307 ? -18.746 7.708 12.397 1.00 94.00 307 VAL A O 1
ATOM 2282 N N . ALA A 1 308 ? -19.764 8.241 14.317 1.00 92.00 308 ALA A N 1
ATOM 2283 C CA . ALA A 1 308 ? -18.535 8.688 14.975 1.00 92.00 308 ALA A CA 1
ATOM 2284 C C . ALA A 1 308 ? -17.468 7.581 15.073 1.00 92.00 308 ALA A C 1
ATOM 2286 O O . ALA A 1 308 ? -16.276 7.865 14.959 1.00 92.00 308 ALA A O 1
ATOM 2287 N N . ALA A 1 309 ? -17.877 6.324 15.267 1.00 92.19 309 ALA A N 1
ATOM 2288 C CA . ALA A 1 309 ? -16.968 5.183 15.262 1.00 92.19 309 ALA A CA 1
ATOM 2289 C C . ALA A 1 309 ? -16.455 4.858 13.847 1.00 92.19 309 ALA A C 1
ATOM 2291 O O . ALA A 1 309 ? -15.260 4.633 13.672 1.00 92.19 309 ALA A O 1
ATOM 2292 N N . LEU A 1 310 ? -17.320 4.908 12.829 1.00 94.19 310 LEU A N 1
ATOM 2293 C CA . LEU A 1 310 ? -16.931 4.708 11.428 1.00 94.19 310 LEU A CA 1
ATOM 2294 C C . LEU A 1 310 ? -16.053 5.839 10.878 1.00 94.19 310 LEU A C 1
ATOM 2296 O O . LEU A 1 310 ? -15.294 5.613 9.950 1.00 94.19 310 LEU A O 1
ATOM 2300 N N . GLU A 1 311 ? -16.098 7.049 11.435 1.00 92.31 311 GLU A N 1
ATOM 2301 C CA . GLU A 1 311 ? -15.117 8.091 11.091 1.00 92.31 311 GLU A CA 1
ATOM 2302 C C . GLU A 1 311 ? -13.701 7.736 11.575 1.00 92.31 311 GLU A C 1
ATOM 2304 O O . GLU A 1 311 ? -12.726 8.153 10.955 1.00 92.31 311 GLU A O 1
ATOM 2309 N N . LYS A 1 312 ? -13.572 6.946 12.651 1.00 90.12 312 LYS A N 1
ATOM 2310 C CA . LYS A 1 312 ? -12.272 6.460 13.147 1.00 90.12 312 LYS A CA 1
ATOM 2311 C C . LYS A 1 312 ? -11.759 5.251 12.362 1.00 90.12 312 LYS A C 1
ATOM 2313 O O . LYS A 1 312 ? -10.551 5.097 12.230 1.00 90.12 312 LYS A O 1
ATOM 2318 N N . ASP A 1 313 ? -12.661 4.414 11.848 1.00 89.19 313 ASP A N 1
ATOM 2319 C CA . ASP A 1 313 ? -12.338 3.276 10.977 1.00 89.19 313 ASP A CA 1
ATOM 2320 C C . ASP A 1 313 ? -13.286 3.224 9.760 1.00 89.19 313 ASP A C 1
ATOM 2322 O O . ASP A 1 313 ? -14.239 2.433 9.721 1.00 89.19 313 ASP A O 1
ATOM 2326 N N . PRO A 1 314 ? -13.050 4.075 8.745 1.00 92.25 314 PRO A N 1
ATOM 2327 C CA . PRO A 1 314 ? -13.947 4.200 7.598 1.00 92.25 314 PRO A CA 1
ATOM 2328 C C . PRO A 1 314 ? -13.954 2.952 6.718 1.00 92.25 314 PRO A C 1
ATOM 2330 O O . PRO A 1 314 ? -14.941 2.694 6.031 1.00 92.25 314 PRO A O 1
ATOM 2333 N N . THR A 1 315 ? -12.903 2.131 6.766 1.00 90.62 315 THR A N 1
ATOM 2334 C CA . THR A 1 315 ? -12.773 0.933 5.922 1.00 90.62 315 THR A CA 1
ATOM 2335 C C . THR A 1 315 ? -13.897 -0.081 6.148 1.00 90.62 315 THR A C 1
ATOM 2337 O O . THR A 1 315 ? -14.240 -0.840 5.242 1.00 90.62 315 THR A O 1
ATOM 2340 N N . ARG A 1 316 ? -14.531 -0.047 7.325 1.00 91.12 316 ARG A N 1
ATOM 2341 C CA . ARG A 1 316 ? -15.629 -0.942 7.708 1.00 91.12 316 ARG A CA 1
ATOM 2342 C C . ARG A 1 316 ? -17.016 -0.433 7.331 1.00 91.12 316 ARG A C 1
ATOM 2344 O O . ARG A 1 316 ? -17.977 -1.187 7.464 1.00 91.12 316 ARG A O 1
ATOM 2351 N N . ALA A 1 317 ? -17.146 0.810 6.865 1.00 94.31 317 ALA A N 1
ATOM 2352 C CA . ALA A 1 317 ? -18.445 1.458 6.687 1.00 94.31 317 ALA A CA 1
ATOM 2353 C C . ALA A 1 317 ? -19.393 0.666 5.772 1.00 94.31 317 ALA A C 1
ATOM 2355 O O . ALA A 1 317 ? -20.555 0.503 6.126 1.00 94.31 317 ALA A O 1
ATOM 2356 N N . GLY A 1 318 ? -18.893 0.120 4.654 1.00 92.69 318 GLY A N 1
ATOM 2357 C CA . GLY A 1 318 ? -19.665 -0.741 3.745 1.00 92.69 318 GLY A CA 1
ATOM 2358 C C . GLY A 1 318 ? -20.265 -1.961 4.447 1.00 92.69 318 GLY A C 1
ATOM 2359 O O . GLY A 1 318 ? -21.480 -2.062 4.591 1.00 92.69 318 GLY A O 1
ATOM 2360 N N . ALA A 1 319 ? -19.398 -2.841 4.957 1.00 90.50 319 ALA A N 1
ATOM 2361 C CA . ALA A 1 319 ? -19.805 -4.085 5.613 1.00 90.50 319 ALA A CA 1
ATOM 2362 C C . ALA A 1 319 ? -20.703 -3.854 6.839 1.00 90.50 319 ALA A C 1
ATOM 2364 O O . ALA A 1 319 ? -21.592 -4.652 7.112 1.00 90.50 319 ALA A O 1
ATOM 2365 N N . VAL A 1 320 ? -20.483 -2.762 7.574 1.00 94.06 320 VAL A N 1
ATOM 2366 C CA . VAL A 1 320 ? -21.272 -2.406 8.757 1.00 94.06 320 VAL A CA 1
ATOM 2367 C C . VAL A 1 320 ? -22.659 -1.886 8.381 1.00 94.06 320 VAL A C 1
ATOM 2369 O O . VAL A 1 320 ? -23.660 -2.343 8.931 1.00 94.06 320 VAL A O 1
ATOM 2372 N N . LEU A 1 321 ? -22.744 -0.913 7.475 1.00 95.50 321 LEU A N 1
ATOM 2373 C CA . LEU A 1 321 ? -24.009 -0.240 7.181 1.00 95.50 321 LEU A CA 1
ATOM 2374 C C . LEU A 1 321 ? -24.927 -1.057 6.263 1.00 95.50 321 LEU A C 1
ATOM 2376 O O . LEU A 1 321 ? -26.133 -0.816 6.258 1.00 95.50 321 LEU A O 1
ATOM 2380 N N . ASP A 1 322 ? -24.406 -2.058 5.554 1.00 93.19 322 ASP A N 1
ATOM 2381 C CA . ASP A 1 322 ? -25.235 -3.008 4.804 1.00 93.19 322 ASP A CA 1
ATOM 2382 C C . ASP A 1 322 ? -26.005 -3.977 5.719 1.00 93.19 322 ASP A C 1
ATOM 2384 O O . ASP A 1 322 ? -27.103 -4.403 5.368 1.00 93.19 322 ASP A O 1
ATOM 2388 N N . VAL A 1 323 ? -25.478 -4.303 6.907 1.00 90.75 323 VAL A N 1
ATOM 2389 C CA . VAL A 1 323 ? -26.059 -5.339 7.790 1.00 90.75 323 VAL A CA 1
ATOM 2390 C C . VAL A 1 323 ? -26.908 -4.793 8.939 1.00 90.75 323 VAL A C 1
ATOM 2392 O O . VAL A 1 323 ? -27.631 -5.552 9.584 1.00 90.75 323 VAL A O 1
ATOM 2395 N N . VAL A 1 324 ? -26.853 -3.486 9.220 1.00 94.69 324 VAL A N 1
ATOM 2396 C CA . VAL A 1 324 ? -27.731 -2.874 10.233 1.00 94.69 324 VAL A CA 1
ATOM 2397 C C . VAL A 1 324 ? -29.197 -2.902 9.798 1.00 94.69 324 VAL A C 1
ATOM 2399 O O . VAL A 1 324 ? -29.524 -2.956 8.613 1.00 94.69 324 VAL A O 1
ATOM 2402 N N . GLU A 1 325 ? -30.108 -2.812 10.763 1.00 94.94 325 GLU A N 1
ATOM 2403 C CA . GLU A 1 325 ? -31.530 -2.622 10.477 1.00 94.94 325 GLU A CA 1
ATOM 2404 C C . GLU A 1 325 ? -31.801 -1.223 9.904 1.00 94.94 325 GLU A C 1
ATOM 2406 O O . GLU A 1 325 ? -31.117 -0.254 10.246 1.00 94.94 325 GLU A O 1
ATOM 2411 N N . GLN A 1 326 ? -32.847 -1.103 9.080 1.00 95.38 326 GLN A N 1
ATOM 2412 C CA . GLN A 1 326 ? -33.194 0.156 8.414 1.00 95.38 326 GLN A CA 1
ATOM 2413 C C . GLN A 1 326 ? -33.341 1.350 9.380 1.00 95.38 326 GLN A C 1
ATOM 2415 O O . GLN A 1 326 ? -32.748 2.387 9.100 1.00 95.38 326 GLN A O 1
ATOM 2420 N N . PRO A 1 327 ? -33.998 1.239 10.557 1.00 97.25 327 PRO A N 1
ATOM 2421 C CA . PRO A 1 327 ? -34.123 2.379 11.468 1.00 97.25 327 PRO A CA 1
ATOM 2422 C C . PRO A 1 327 ? -32.781 2.909 11.995 1.00 97.25 327 PRO A C 1
ATOM 2424 O O . PRO A 1 327 ? -32.657 4.100 12.282 1.00 97.25 327 PRO A O 1
ATOM 2427 N N . LEU A 1 328 ? -31.779 2.035 12.148 1.00 96.62 328 LEU A N 1
ATOM 2428 C CA . LEU A 1 328 ? -30.423 2.429 12.530 1.00 96.62 328 LEU A CA 1
ATOM 2429 C C . LEU A 1 328 ? -29.683 3.053 11.345 1.00 96.62 328 LEU A C 1
ATOM 2431 O O . LEU A 1 328 ? -29.041 4.089 11.518 1.00 96.62 328 LEU A O 1
ATOM 2435 N N . PHE A 1 329 ? -29.822 2.480 10.148 1.00 97.25 329 PHE A N 1
ATOM 2436 C CA . PHE A 1 329 ? -29.288 3.079 8.925 1.00 97.25 329 PHE A CA 1
ATOM 2437 C C . PHE A 1 329 ? -29.818 4.508 8.716 1.00 97.25 329 PHE A C 1
ATOM 2439 O O . PHE A 1 329 ? -29.030 5.442 8.578 1.00 97.25 329 PHE A O 1
ATOM 2446 N N . ASP A 1 330 ? -31.132 4.715 8.833 1.00 96.94 330 ASP A N 1
ATOM 2447 C CA . ASP A 1 330 ? -31.769 6.034 8.726 1.00 96.94 330 ASP A CA 1
ATOM 2448 C C . ASP A 1 330 ? -31.226 7.024 9.772 1.00 96.94 330 ASP A C 1
ATOM 2450 O O . ASP A 1 330 ? -31.026 8.209 9.495 1.00 96.94 330 ASP A O 1
ATOM 2454 N N . SER A 1 331 ? -30.940 6.549 10.990 1.00 96.69 331 SER A N 1
ATOM 2455 C CA . SER A 1 331 ? -30.331 7.382 12.031 1.00 96.69 331 SER A CA 1
ATOM 2456 C C . SER A 1 331 ? -28.870 7.737 11.735 1.00 96.69 331 SER A C 1
ATOM 2458 O O . SER A 1 331 ? -28.419 8.819 12.127 1.00 96.69 331 SER A O 1
ATOM 2460 N N . ALA A 1 332 ? -28.118 6.861 11.066 1.00 95.69 332 ALA A N 1
ATOM 2461 C CA . ALA A 1 332 ? -26.768 7.159 10.592 1.00 95.69 332 ALA A CA 1
ATOM 2462 C C . ALA A 1 332 ? -26.806 8.210 9.466 1.00 95.69 332 ALA A C 1
ATOM 2464 O O . ALA A 1 332 ? -26.086 9.207 9.537 1.00 95.69 332 ALA A O 1
ATOM 2465 N N . LEU A 1 333 ? -27.730 8.071 8.506 1.00 95.62 333 LEU A N 1
ATOM 2466 C CA . LEU A 1 333 ? -27.982 9.071 7.459 1.00 95.62 333 LEU A CA 1
ATOM 2467 C C . LEU A 1 333 ? -28.323 10.447 8.047 1.00 95.62 333 LEU A C 1
ATOM 2469 O O . LEU A 1 333 ? -27.751 11.465 7.647 1.00 95.62 333 LEU A O 1
ATOM 2473 N N . ALA A 1 334 ? -29.216 10.489 9.039 1.00 95.06 334 ALA A N 1
ATOM 2474 C CA . ALA A 1 334 ? -29.570 11.726 9.733 1.00 95.06 334 ALA A CA 1
ATOM 2475 C C . ALA A 1 334 ? -28.353 12.371 10.418 1.00 95.06 334 ALA A C 1
ATOM 2477 O O . ALA A 1 334 ? -28.229 13.596 10.431 1.00 95.06 334 ALA A O 1
ATOM 2478 N N . SER A 1 335 ? -27.431 11.554 10.933 1.00 93.25 335 SER A N 1
ATOM 2479 C CA . SER A 1 335 ? -26.199 12.017 11.578 1.00 93.25 335 SER A CA 1
ATOM 2480 C C . SER A 1 335 ? -25.212 12.619 10.575 1.00 93.25 335 SER A C 1
ATOM 2482 O O . SER A 1 335 ? -24.644 13.675 10.854 1.00 93.25 335 SER A O 1
ATOM 2484 N N . TRP A 1 336 ? -25.050 12.025 9.385 1.00 92.81 336 TRP A N 1
ATOM 2485 C CA . TRP A 1 336 ? -24.290 12.651 8.295 1.00 92.81 336 TRP A CA 1
ATOM 2486 C C . TRP A 1 336 ? -24.917 13.978 7.863 1.00 92.81 336 TRP A C 1
ATOM 2488 O O . TRP A 1 336 ? -24.217 14.988 7.786 1.00 92.81 336 TRP A O 1
ATOM 2498 N N . LYS A 1 337 ? -26.242 14.011 7.678 1.00 90.81 337 LYS A N 1
ATOM 2499 C CA . LYS A 1 337 ? -26.983 15.221 7.284 1.00 90.81 337 LYS A CA 1
ATOM 2500 C C . LYS A 1 337 ? -26.879 16.357 8.311 1.00 90.81 337 LYS A C 1
ATOM 2502 O O . LYS A 1 337 ? -26.910 17.528 7.937 1.00 90.81 337 LYS A O 1
ATOM 2507 N N . ALA A 1 338 ? -26.773 16.025 9.597 1.00 89.19 338 ALA A N 1
ATOM 2508 C CA . ALA A 1 338 ? -26.683 16.992 10.688 1.00 89.19 338 ALA A CA 1
ATOM 2509 C C . ALA A 1 338 ? -25.283 17.614 10.866 1.00 89.19 338 ALA A C 1
ATOM 2511 O O . ALA A 1 338 ? -25.130 18.537 11.674 1.00 89.19 338 ALA A O 1
ATOM 2512 N N . ARG A 1 339 ? -24.252 17.146 10.145 1.00 83.31 339 ARG A N 1
ATOM 2513 C CA . ARG A 1 339 ? -22.901 17.716 10.256 1.00 83.31 339 ARG A CA 1
ATOM 2514 C C . ARG A 1 339 ? -22.870 19.179 9.798 1.00 83.31 339 ARG A C 1
ATOM 2516 O O . ARG A 1 339 ? -23.500 19.572 8.821 1.00 83.31 339 ARG A O 1
ATOM 2523 N N . LYS A 1 340 ? -22.103 19.993 10.535 1.00 74.00 340 LYS A N 1
ATOM 2524 C CA . LYS A 1 340 ? -21.949 21.436 10.276 1.00 74.00 340 LYS A CA 1
ATOM 2525 C C . LYS A 1 340 ? -21.112 21.729 9.031 1.00 74.00 340 LYS A C 1
ATOM 2527 O O . LYS A 1 340 ? -21.373 22.709 8.343 1.00 74.00 340 LYS A O 1
ATOM 2532 N N . ASP A 1 341 ? -20.132 20.876 8.753 1.00 76.12 341 ASP A N 1
ATOM 2533 C CA . ASP A 1 341 ? -19.299 20.964 7.559 1.00 76.12 341 ASP A CA 1
ATOM 2534 C C . ASP A 1 341 ? -20.025 20.322 6.373 1.00 76.12 341 ASP A C 1
ATOM 2536 O O . ASP A 1 341 ? -19.899 19.128 6.116 1.00 76.12 341 ASP A O 1
ATOM 2540 N N . LYS A 1 342 ? -20.865 21.123 5.713 1.00 71.25 342 LYS A N 1
ATOM 2541 C CA . LYS A 1 342 ? -21.670 20.699 4.559 1.00 71.25 342 LYS A CA 1
ATOM 2542 C C . LYS A 1 342 ? -20.891 20.720 3.243 1.00 71.25 342 LYS A C 1
ATOM 2544 O O . LYS A 1 342 ? -21.443 20.314 2.227 1.00 71.25 342 LYS A O 1
ATOM 2549 N N . ALA A 1 343 ? -19.663 21.239 3.237 1.00 70.75 343 ALA A N 1
ATOM 2550 C CA . ALA A 1 343 ? -18.867 21.362 2.020 1.00 70.75 343 ALA A CA 1
ATOM 2551 C C . ALA A 1 343 ? -18.138 20.054 1.677 1.00 70.75 343 ALA A C 1
ATOM 2553 O O . ALA A 1 343 ? -17.865 19.799 0.507 1.00 70.75 343 ALA A O 1
ATOM 2554 N N . LEU A 1 344 ? -17.856 19.216 2.679 1.00 79.44 344 LEU A N 1
ATOM 2555 C CA . LEU A 1 344 ? -17.070 17.995 2.524 1.00 79.44 344 LEU A CA 1
ATOM 2556 C C . LEU A 1 344 ? -17.902 16.737 2.780 1.00 79.44 344 LEU A C 1
ATOM 2558 O O . LEU A 1 344 ? -18.736 16.681 3.684 1.00 79.44 344 LEU A O 1
ATOM 2562 N N . ILE A 1 345 ? -17.632 15.692 1.998 1.00 86.19 345 ILE A N 1
ATOM 2563 C CA . ILE A 1 345 ? -18.195 14.363 2.245 1.00 86.19 345 ILE A CA 1
ATOM 2564 C C . ILE A 1 345 ? -17.518 13.782 3.493 1.00 86.19 345 ILE A C 1
ATOM 2566 O O . ILE A 1 345 ? -16.287 13.725 3.535 1.00 86.19 345 ILE A O 1
ATOM 2570 N N . PRO A 1 346 ? -18.281 13.302 4.492 1.00 89.06 346 PRO A N 1
ATOM 2571 C CA . PRO A 1 346 ? -17.721 12.564 5.619 1.00 89.06 346 PRO A CA 1
ATOM 2572 C C . PRO A 1 346 ? -16.900 11.355 5.151 1.00 89.06 346 PRO A C 1
ATOM 2574 O O . PRO A 1 346 ? -17.331 10.620 4.260 1.00 89.06 346 PRO A O 1
ATOM 2577 N N . THR A 1 347 ? -15.748 11.095 5.771 1.00 90.25 347 THR A N 1
ATOM 2578 C CA . THR A 1 347 ? -14.863 9.990 5.365 1.00 90.25 347 THR A CA 1
ATOM 2579 C C . THR A 1 347 ? -15.589 8.647 5.434 1.00 90.25 347 THR A C 1
ATOM 2581 O O . THR A 1 347 ? -15.471 7.827 4.521 1.00 90.25 347 THR A O 1
ATOM 2584 N N . SER A 1 348 ? -16.412 8.447 6.470 1.00 93.19 348 SER A N 1
ATOM 2585 C CA . SER A 1 348 ? -17.235 7.239 6.614 1.00 93.19 348 SER A CA 1
ATOM 2586 C C . SER A 1 348 ? -18.282 7.094 5.504 1.00 93.19 348 SER A C 1
ATOM 2588 O O . SER A 1 348 ? -18.528 5.985 5.034 1.00 93.19 348 SER A O 1
ATOM 2590 N N . MET A 1 349 ? -18.859 8.201 5.028 1.00 94.88 349 MET A N 1
ATOM 2591 C CA . MET A 1 349 ? -19.828 8.203 3.932 1.00 94.88 349 MET A CA 1
ATOM 2592 C C . MET A 1 349 ? -19.156 7.867 2.599 1.00 94.88 349 MET A C 1
ATOM 2594 O O . MET A 1 349 ? -19.650 7.012 1.868 1.00 94.88 349 MET A O 1
ATOM 2598 N N . GLY A 1 350 ? -18.009 8.480 2.289 1.00 93.88 350 GLY A N 1
ATOM 2599 C CA . GLY A 1 350 ? -17.238 8.143 1.088 1.00 93.88 350 GLY A CA 1
ATOM 2600 C C . GLY A 1 350 ? -16.812 6.671 1.072 1.00 93.88 350 GLY A C 1
ATOM 2601 O O . GLY A 1 350 ? -16.930 5.992 0.051 1.00 93.88 350 GLY A O 1
ATOM 2602 N N . ALA A 1 351 ? -16.395 6.144 2.225 1.00 94.75 351 ALA A N 1
ATOM 2603 C CA . ALA A 1 351 ? -16.056 4.734 2.364 1.00 94.75 351 ALA A CA 1
ATOM 2604 C C . ALA A 1 351 ? -17.278 3.806 2.267 1.00 94.75 351 ALA A C 1
ATOM 2606 O O . ALA A 1 351 ? -17.166 2.722 1.695 1.00 94.75 351 ALA A O 1
ATOM 2607 N N . TYR A 1 352 ? -18.453 4.232 2.740 1.00 96.56 352 TYR A N 1
ATOM 2608 C CA . TYR A 1 352 ? -19.703 3.507 2.506 1.00 96.56 352 TYR A CA 1
ATOM 2609 C C . TYR A 1 352 ? -20.081 3.488 1.019 1.00 96.56 352 TYR A C 1
ATOM 2611 O O . TYR A 1 352 ? -20.358 2.422 0.478 1.00 96.56 352 TYR A O 1
ATOM 2619 N N . LEU A 1 353 ? -20.011 4.626 0.319 1.00 96.62 353 LEU A N 1
ATOM 2620 C CA . LEU A 1 353 ? -20.280 4.693 -1.124 1.00 96.62 353 LEU A CA 1
ATOM 2621 C C . LEU A 1 353 ? -19.333 3.786 -1.926 1.00 96.62 353 LEU A C 1
ATOM 2623 O O . LEU A 1 353 ? -19.761 3.167 -2.900 1.00 96.62 353 LEU A O 1
ATOM 2627 N N . ARG A 1 354 ? -18.080 3.628 -1.484 1.00 95.38 354 ARG A N 1
ATOM 2628 C CA . ARG A 1 354 ? -17.136 2.641 -2.033 1.00 95.38 354 ARG A CA 1
ATOM 2629 C C . ARG A 1 354 ? -17.526 1.200 -1.684 1.00 95.38 354 ARG A C 1
ATOM 2631 O O . ARG A 1 354 ? -17.655 0.372 -2.577 1.00 95.38 354 ARG A O 1
ATOM 2638 N N . GLY A 1 355 ? -17.709 0.879 -0.404 1.00 93.75 355 GLY A N 1
ATOM 2639 C CA . GLY A 1 355 ? -17.801 -0.507 0.074 1.00 93.75 355 GLY A CA 1
ATOM 2640 C C . GLY A 1 355 ? -19.197 -1.140 0.056 1.00 93.75 355 GLY A C 1
ATOM 2641 O O . GLY A 1 355 ? -19.293 -2.350 -0.130 1.00 93.75 355 GLY A O 1
ATOM 2642 N N . GLY A 1 356 ? -20.259 -0.350 0.237 1.00 94.12 356 GLY A N 1
ATOM 2643 C CA . GLY A 1 356 ? -21.631 -0.841 0.413 1.00 94.12 356 GLY A CA 1
ATOM 2644 C C . GLY A 1 356 ? -22.181 -1.527 -0.835 1.00 94.12 356 GLY A C 1
ATOM 2645 O O . GLY A 1 356 ? -21.893 -1.104 -1.952 1.00 94.12 356 GLY A O 1
ATOM 2646 N N . GLN A 1 357 ? -22.957 -2.586 -0.670 1.00 93.75 357 GLN A N 1
ATOM 2647 C CA . GLN A 1 357 ? -23.443 -3.444 -1.752 1.00 93.75 357 GLN A CA 1
ATOM 2648 C C . GLN A 1 357 ? -24.954 -3.331 -1.964 1.00 93.75 357 GLN A C 1
ATOM 2650 O O . GLN A 1 357 ? -25.446 -3.770 -3.000 1.00 93.75 357 GLN A O 1
ATOM 2655 N N . HIS A 1 358 ? -25.697 -2.728 -1.030 1.00 95.12 358 HIS A N 1
ATOM 2656 C CA . HIS A 1 358 ? -27.153 -2.621 -1.123 1.00 95.12 358 HIS A CA 1
ATOM 2657 C C . HIS A 1 358 ? -27.593 -1.410 -1.981 1.00 95.12 358 HIS A C 1
ATOM 2659 O O . HIS A 1 358 ? -27.408 -0.269 -1.545 1.00 95.12 358 HIS A O 1
ATOM 2665 N N . PRO A 1 359 ? -28.240 -1.604 -3.153 1.00 94.38 359 PRO A N 1
ATOM 2666 C CA . PRO A 1 359 ? -28.569 -0.512 -4.084 1.00 94.38 359 PRO A CA 1
ATOM 2667 C C . PRO A 1 359 ? -29.422 0.611 -3.476 1.00 94.38 359 PRO A C 1
ATOM 2669 O O . PRO A 1 359 ? -29.073 1.786 -3.586 1.00 94.38 359 PRO A O 1
ATOM 2672 N N . ASP A 1 360 ? -30.503 0.263 -2.771 1.00 95.25 360 ASP A N 1
ATOM 2673 C CA . ASP A 1 360 ? -31.412 1.267 -2.194 1.00 95.25 360 ASP A CA 1
ATOM 2674 C C . ASP A 1 360 ? -30.736 2.123 -1.121 1.00 95.25 360 ASP A C 1
ATOM 2676 O O . ASP A 1 360 ? -30.851 3.348 -1.119 1.00 95.25 360 ASP A O 1
ATOM 2680 N N . ARG A 1 361 ? -29.970 1.490 -0.229 1.00 96.62 361 ARG A N 1
ATOM 2681 C CA . ARG A 1 361 ? -29.228 2.194 0.818 1.00 96.62 361 ARG A CA 1
ATOM 2682 C C . ARG A 1 361 ? -28.098 3.037 0.240 1.00 96.62 361 ARG A C 1
ATOM 2684 O O . ARG A 1 361 ? -27.818 4.119 0.751 1.00 96.62 361 ARG A O 1
ATOM 2691 N N . PHE A 1 362 ? -27.448 2.561 -0.821 1.00 96.94 362 PHE A N 1
ATOM 2692 C CA . PHE A 1 362 ? -26.474 3.352 -1.566 1.00 96.94 362 PHE A CA 1
ATOM 2693 C C . PHE A 1 362 ? -27.113 4.633 -2.119 1.00 96.94 362 PHE A C 1
ATOM 2695 O O . PHE A 1 362 ? -26.553 5.710 -1.922 1.00 96.94 362 PHE A O 1
ATOM 2702 N N . ASN A 1 363 ? -28.302 4.548 -2.728 1.00 96.25 363 ASN A N 1
ATOM 2703 C CA . ASN A 1 363 ? -29.012 5.722 -3.244 1.00 96.25 363 ASN A CA 1
ATOM 2704 C C . ASN A 1 363 ? -29.366 6.714 -2.130 1.00 96.25 363 ASN A C 1
ATOM 2706 O O . ASN A 1 363 ? -29.068 7.899 -2.263 1.00 96.25 363 ASN A O 1
ATOM 2710 N N . GLN A 1 364 ? -29.911 6.230 -1.009 1.00 96.25 364 GLN A N 1
ATOM 2711 C CA . GLN A 1 364 ? -30.240 7.077 0.145 1.00 96.25 364 GLN A CA 1
ATOM 2712 C C . GLN A 1 364 ? -29.010 7.821 0.687 1.00 96.25 364 GLN A C 1
ATOM 2714 O O . GLN A 1 364 ? -29.102 8.991 1.052 1.00 96.25 364 GLN A O 1
ATOM 2719 N N . ALA A 1 365 ? -27.843 7.167 0.723 1.00 95.88 365 ALA A N 1
ATOM 2720 C CA . ALA A 1 365 ? -26.598 7.837 1.079 1.00 95.88 365 ALA A CA 1
ATOM 2721 C C . ALA A 1 365 ? -26.186 8.851 0.001 1.00 95.88 365 ALA A C 1
ATOM 2723 O O . ALA A 1 365 ? -25.908 10.002 0.324 1.00 95.88 365 ALA A O 1
ATOM 2724 N N . ALA A 1 366 ? -26.183 8.468 -1.278 1.00 95.06 366 ALA A N 1
ATOM 2725 C CA . ALA A 1 366 ? -25.783 9.339 -2.383 1.00 95.06 366 ALA A CA 1
ATOM 2726 C C . ALA A 1 366 ? -26.647 10.612 -2.502 1.00 95.06 366 ALA A C 1
ATOM 2728 O O . ALA A 1 366 ? -26.144 11.653 -2.918 1.00 95.06 366 ALA A O 1
ATOM 2729 N N . GLU A 1 367 ? -27.915 10.571 -2.091 1.00 94.31 367 GLU A N 1
ATOM 2730 C CA . GLU A 1 367 ? -28.800 11.745 -2.020 1.00 94.31 367 GLU A CA 1
ATOM 2731 C C . GLU A 1 367 ? -28.347 12.804 -1.003 1.00 94.31 367 GLU A C 1
ATOM 2733 O O . GLU A 1 367 ? -28.734 13.968 -1.115 1.00 94.31 367 GLU A O 1
ATOM 2738 N N . LEU A 1 368 ? -27.510 12.435 -0.028 1.00 93.25 368 LEU A N 1
ATOM 2739 C CA . LEU A 1 368 ? -26.948 13.364 0.956 1.00 93.25 368 LEU A CA 1
ATOM 2740 C C . LEU A 1 368 ? -25.695 14.095 0.457 1.00 93.25 368 LEU A C 1
ATOM 2742 O O . LEU A 1 368 ? -25.165 14.940 1.182 1.00 93.25 368 LEU A O 1
ATOM 2746 N N . LEU A 1 369 ? -25.198 13.772 -0.741 1.00 92.19 369 LEU A N 1
ATOM 2747 C CA . LEU A 1 369 ? -24.002 14.402 -1.288 1.00 92.19 369 LEU A CA 1
ATOM 2748 C C . LEU A 1 369 ? -24.226 15.907 -1.512 1.00 92.19 369 LEU A C 1
ATOM 2750 O O . LEU A 1 369 ? -25.202 16.290 -2.164 1.00 92.19 369 LEU A O 1
ATOM 2754 N N . PRO A 1 370 ? -23.320 16.776 -1.024 1.00 88.62 370 PRO A N 1
ATOM 2755 C CA . PRO A 1 370 ? -23.365 18.191 -1.366 1.00 88.62 370 PRO A CA 1
ATOM 2756 C C . PRO A 1 370 ? -23.044 18.392 -2.854 1.00 88.62 370 PRO A C 1
ATOM 2758 O O . PRO A 1 370 ? -22.394 17.548 -3.469 1.00 88.62 370 PRO A O 1
ATOM 2761 N N . ALA A 1 371 ? -23.458 19.526 -3.430 1.00 83.19 371 ALA A N 1
ATOM 2762 C CA . ALA A 1 371 ? -23.267 19.823 -4.857 1.00 83.19 371 ALA A CA 1
ATOM 2763 C C . ALA A 1 371 ? -21.796 19.685 -5.311 1.00 83.19 371 ALA A C 1
ATOM 2765 O O . ALA A 1 371 ? -21.519 19.001 -6.288 1.00 83.19 371 ALA A O 1
ATOM 2766 N N . GLY A 1 372 ? -20.838 20.203 -4.533 1.00 83.50 372 GLY A N 1
ATOM 2767 C CA . GLY A 1 372 ? -19.400 20.046 -4.814 1.00 83.50 372 GLY A CA 1
ATOM 2768 C C . GLY A 1 372 ? -18.805 18.672 -4.456 1.00 83.50 372 GLY A C 1
ATOM 2769 O O . GLY A 1 372 ? -17.621 18.432 -4.670 1.00 83.50 372 GLY A O 1
ATOM 2770 N N . GLY A 1 373 ? -19.592 17.755 -3.884 1.00 88.00 373 GLY A N 1
ATOM 2771 C CA . GLY A 1 373 ? -19.119 16.445 -3.432 1.00 88.00 373 GLY A CA 1
ATOM 2772 C C . GLY A 1 373 ? -19.086 15.375 -4.527 1.00 88.00 373 GLY A C 1
ATOM 2773 O O . GLY A 1 373 ? -18.342 14.401 -4.406 1.00 88.00 373 GLY A O 1
ATOM 2774 N N . TYR A 1 374 ? -19.859 15.530 -5.607 1.00 91.94 374 TYR A N 1
ATOM 2775 C CA . TYR A 1 374 ? -20.051 14.462 -6.596 1.00 91.94 374 TYR A CA 1
ATOM 2776 C C . TYR A 1 374 ? -18.737 13.949 -7.197 1.00 91.94 374 TYR A C 1
ATOM 2778 O O . TYR A 1 374 ? -18.560 12.737 -7.272 1.00 91.94 374 TYR A O 1
ATOM 2786 N N . GLY A 1 375 ? -17.772 14.818 -7.514 1.00 90.69 375 GLY A N 1
ATOM 2787 C CA . GLY A 1 375 ? -16.468 14.389 -8.039 1.00 90.69 375 GLY A CA 1
ATOM 2788 C C . GLY A 1 375 ? -15.701 13.454 -7.093 1.00 90.69 375 GLY A C 1
ATOM 2789 O O . GLY A 1 375 ? -15.241 12.385 -7.498 1.00 90.69 375 GLY A O 1
ATOM 2790 N N . VAL A 1 376 ? -15.632 13.804 -5.804 1.00 91.19 376 VAL A N 1
ATOM 2791 C CA . VAL A 1 376 ? -14.972 12.981 -4.772 1.00 91.19 376 VAL A CA 1
ATOM 2792 C C . VAL A 1 376 ? -15.718 11.658 -4.568 1.00 91.19 376 VAL A C 1
ATOM 2794 O O . VAL A 1 376 ? -15.097 10.596 -4.482 1.00 91.19 376 VAL A O 1
ATOM 2797 N N . ALA A 1 377 ? -17.054 11.699 -4.542 1.00 94.44 377 ALA A N 1
ATOM 2798 C CA . ALA A 1 377 ? -17.885 10.503 -4.431 1.00 94.44 377 ALA A CA 1
ATOM 2799 C C . ALA A 1 377 ? -17.700 9.560 -5.627 1.00 94.44 377 ALA A C 1
ATOM 2801 O O . ALA A 1 377 ? -17.559 8.354 -5.435 1.00 94.44 377 ALA A O 1
ATOM 2802 N N . MET A 1 378 ? -17.644 10.094 -6.849 1.00 96.69 378 MET A N 1
ATOM 2803 C CA . MET A 1 378 ? -17.404 9.314 -8.064 1.00 96.69 378 MET A CA 1
ATOM 2804 C C . MET A 1 378 ? -16.049 8.607 -8.021 1.00 96.69 378 MET A C 1
ATOM 2806 O O . MET A 1 378 ? -15.986 7.417 -8.326 1.00 96.69 378 MET A O 1
ATOM 2810 N N . GLY A 1 379 ? -14.991 9.280 -7.559 1.00 94.56 379 GLY A N 1
ATOM 2811 C CA . GLY A 1 379 ? -13.682 8.651 -7.353 1.00 94.56 379 GLY A CA 1
ATOM 2812 C C . GLY A 1 379 ? -13.711 7.511 -6.326 1.00 94.56 379 GLY A C 1
ATOM 2813 O O . GLY A 1 379 ? -13.076 6.475 -6.531 1.00 94.56 379 GLY A O 1
ATOM 2814 N N . ALA A 1 380 ? -14.481 7.658 -5.241 1.00 94.75 380 ALA A N 1
ATOM 2815 C CA . ALA A 1 380 ? -14.671 6.595 -4.254 1.00 94.75 380 ALA A CA 1
ATOM 2816 C C . ALA A 1 380 ? -15.471 5.411 -4.820 1.00 94.75 380 ALA A C 1
ATOM 2818 O O . ALA A 1 380 ? -15.078 4.263 -4.611 1.00 94.75 380 ALA A O 1
ATOM 2819 N N . VAL A 1 381 ? -16.549 5.684 -5.561 1.00 97.06 381 VAL A N 1
ATOM 2820 C CA . VAL A 1 381 ? -17.411 4.671 -6.187 1.00 97.06 381 VAL A CA 1
ATOM 2821 C C . VAL A 1 381 ? -16.677 3.899 -7.279 1.00 97.06 381 VAL A C 1
ATOM 2823 O O . VAL A 1 381 ? -16.827 2.682 -7.342 1.00 97.06 381 VAL A O 1
ATOM 2826 N N . ALA A 1 382 ? -15.837 4.552 -8.084 1.00 96.06 382 ALA A N 1
ATOM 2827 C CA . ALA A 1 382 ? -15.029 3.899 -9.117 1.00 96.06 382 ALA A CA 1
ATOM 2828 C C . ALA A 1 382 ? -14.076 2.823 -8.559 1.00 96.06 382 ALA A C 1
ATOM 2830 O O . ALA A 1 382 ? -13.724 1.882 -9.263 1.00 96.06 382 ALA A O 1
ATOM 2831 N N . GLN A 1 383 ? -13.693 2.938 -7.286 1.00 94.75 383 GLN A N 1
ATOM 2832 C CA . GLN A 1 383 ? -12.850 1.979 -6.565 1.00 94.75 383 GLN A CA 1
ATOM 2833 C C . GLN A 1 383 ? -13.670 0.954 -5.761 1.00 94.75 383 GLN A C 1
ATOM 2835 O O . GLN A 1 383 ? -13.141 0.319 -4.847 1.00 94.75 383 GLN A O 1
ATOM 2840 N N . SER A 1 384 ? -14.975 0.827 -6.024 1.00 94.81 384 SER A N 1
ATOM 2841 C CA . SER A 1 384 ? -15.807 -0.169 -5.337 1.00 94.81 384 SER A CA 1
ATOM 2842 C C . SER A 1 384 ? -15.277 -1.575 -5.613 1.00 94.81 384 SER A C 1
ATOM 2844 O O . SER A 1 384 ? -14.943 -1.857 -6.763 1.00 94.81 384 SER A O 1
ATOM 2846 N N . PRO A 1 385 ? -15.232 -2.471 -4.613 1.00 91.81 385 PRO A N 1
ATOM 2847 C CA . PRO A 1 385 ? -14.887 -3.867 -4.846 1.00 91.81 385 PRO A CA 1
ATOM 2848 C C . PRO A 1 385 ? -15.948 -4.558 -5.713 1.00 91.81 385 PRO A C 1
ATOM 2850 O O . PRO A 1 385 ? -17.078 -4.078 -5.841 1.00 91.81 385 PRO A O 1
ATOM 2853 N N . GLU A 1 386 ? -15.590 -5.706 -6.290 1.00 89.88 386 GLU A N 1
ATOM 2854 C CA . GLU A 1 386 ? -16.559 -6.571 -6.965 1.00 89.88 386 GLU A CA 1
ATOM 2855 C C . GLU A 1 386 ? -17.648 -7.044 -5.991 1.00 89.88 386 GLU A C 1
ATOM 2857 O O . GLU A 1 386 ? -17.388 -7.301 -4.815 1.00 89.88 386 GLU A O 1
ATOM 2862 N N . GLY A 1 387 ? -18.883 -7.140 -6.482 1.00 90.06 387 GLY A N 1
ATOM 2863 C CA . GLY A 1 387 ? -20.038 -7.515 -5.674 1.00 90.06 387 GLY A CA 1
ATOM 2864 C C . GLY A 1 387 ? -21.363 -7.191 -6.358 1.00 90.06 387 GLY A C 1
ATOM 2865 O O . GLY A 1 387 ? -21.395 -6.637 -7.461 1.00 90.06 387 GLY A O 1
ATOM 2866 N N . SER A 1 388 ? -22.468 -7.533 -5.694 1.00 88.69 388 SER A N 1
ATOM 2867 C CA . SER A 1 388 ? -23.830 -7.373 -6.222 1.00 88.69 388 SER A CA 1
ATOM 2868 C C . SER A 1 388 ? -24.228 -5.913 -6.477 1.00 88.69 388 SER A C 1
ATOM 2870 O O . SER A 1 388 ? -25.098 -5.659 -7.304 1.00 88.69 388 SER A O 1
ATOM 2872 N N . GLY A 1 389 ? -23.576 -4.943 -5.826 1.00 90.50 389 GLY A N 1
ATOM 2873 C CA . GLY A 1 389 ? -23.817 -3.514 -6.049 1.00 90.50 389 GLY A CA 1
ATOM 2874 C C . GLY A 1 389 ? -23.080 -2.911 -7.255 1.00 90.50 389 GLY A C 1
ATOM 2875 O O . GLY A 1 389 ? -23.313 -1.748 -7.587 1.00 90.50 389 GLY A O 1
ATOM 2876 N N . GLY A 1 390 ? -22.177 -3.655 -7.905 1.00 92.38 390 GLY A N 1
ATOM 2877 C CA . GLY A 1 390 ? -21.252 -3.117 -8.911 1.00 92.38 390 GLY A CA 1
ATOM 2878 C C . GLY A 1 390 ? -21.932 -2.501 -10.138 1.00 92.38 390 GLY A C 1
ATOM 2879 O O . GLY A 1 390 ? -21.571 -1.396 -10.544 1.00 92.38 390 GLY A O 1
ATOM 2880 N N . GLU A 1 391 ? -22.933 -3.177 -10.707 1.00 93.31 391 GLU A N 1
ATOM 2881 C CA . GLU A 1 391 ? -23.676 -2.687 -11.881 1.00 93.31 391 GLU A CA 1
ATOM 2882 C C . GLU A 1 391 ? -24.497 -1.436 -11.556 1.00 93.31 391 GLU A C 1
ATOM 2884 O O . GLU A 1 391 ? -24.437 -0.444 -12.282 1.00 93.31 391 GLU A O 1
ATOM 2889 N N . HIS A 1 392 ? -25.199 -1.448 -10.419 1.00 96.31 392 HIS A N 1
ATOM 2890 C CA . HIS A 1 392 ? -25.990 -0.308 -9.951 1.00 96.31 392 HIS A CA 1
ATOM 2891 C C . HIS A 1 392 ? -25.127 0.944 -9.778 1.00 96.31 392 HIS A C 1
ATOM 2893 O O . HIS A 1 392 ? -25.455 2.026 -10.265 1.00 96.31 392 HIS A O 1
ATOM 2899 N N . LYS A 1 393 ? -23.969 0.793 -9.134 1.00 97.06 393 LYS A N 1
ATOM 2900 C CA . LYS A 1 393 ? -23.016 1.889 -8.946 1.00 97.06 393 LYS A CA 1
ATOM 2901 C C . LYS A 1 393 ? -22.378 2.357 -10.255 1.00 97.06 393 LYS A C 1
ATOM 2903 O O . LYS A 1 393 ? -22.114 3.548 -10.407 1.00 97.06 393 LYS A O 1
ATOM 2908 N N . ALA A 1 394 ? -22.144 1.452 -11.206 1.00 95.94 394 ALA A N 1
ATOM 2909 C CA . ALA A 1 394 ? -21.678 1.821 -12.539 1.00 95.94 394 ALA A CA 1
ATOM 2910 C C . ALA A 1 394 ? -22.713 2.684 -13.275 1.00 95.94 394 ALA A C 1
ATOM 2912 O O . ALA A 1 394 ? -22.332 3.682 -13.878 1.00 95.94 394 ALA A O 1
ATOM 2913 N N . ALA A 1 395 ? -24.007 2.362 -13.182 1.00 96.31 395 ALA A N 1
ATOM 2914 C CA . ALA A 1 395 ? -25.074 3.208 -13.722 1.00 96.31 395 ALA A CA 1
ATOM 2915 C C . ALA A 1 395 ? -25.159 4.556 -12.986 1.00 96.31 395 ALA A C 1
ATOM 2917 O O . ALA A 1 395 ? -25.313 5.609 -13.608 1.00 96.31 395 ALA A O 1
ATOM 2918 N N . TRP A 1 396 ? -24.979 4.545 -11.661 1.00 97.56 396 TRP A N 1
ATOM 2919 C CA . TRP A 1 396 ? -24.961 5.768 -10.864 1.00 97.56 396 TRP A CA 1
ATOM 2920 C C . TRP A 1 396 ? -23.870 6.747 -11.313 1.00 97.56 396 TRP A C 1
ATOM 2922 O O . TRP A 1 396 ? -24.164 7.936 -11.403 1.00 97.56 396 TRP A O 1
ATOM 2932 N N . LEU A 1 397 ? -22.659 6.286 -11.664 1.00 97.25 397 LEU A N 1
ATOM 2933 C CA . LEU A 1 397 ? -21.578 7.158 -12.158 1.00 97.25 397 LEU A CA 1
ATOM 2934 C C . LEU A 1 397 ? -22.013 8.010 -13.363 1.00 97.25 397 LEU A C 1
ATOM 2936 O O . LEU A 1 397 ? -21.669 9.188 -13.434 1.00 97.25 397 LEU A O 1
ATOM 2940 N N . GLU A 1 398 ? -22.800 7.455 -14.286 1.00 94.00 398 GLU A N 1
ATOM 2941 C CA . GLU A 1 398 ? -23.308 8.225 -15.427 1.00 94.00 398 GLU A CA 1
ATOM 2942 C C . GLU A 1 398 ? -24.293 9.312 -14.984 1.00 94.00 398 GLU A C 1
ATOM 2944 O O . GLU A 1 398 ? -24.168 10.471 -15.382 1.00 94.00 398 GLU A O 1
ATOM 2949 N N . THR A 1 399 ? -25.220 8.974 -14.085 1.00 95.06 399 THR A N 1
ATOM 2950 C CA . THR A 1 399 ? -26.178 9.950 -13.537 1.00 95.06 399 THR A CA 1
ATOM 2951 C C . THR A 1 399 ? -25.520 11.003 -12.640 1.00 95.06 399 THR A C 1
ATOM 2953 O O . THR A 1 399 ? -25.979 12.142 -12.586 1.00 95.06 399 THR A O 1
ATOM 2956 N N . ALA A 1 400 ? -24.441 10.640 -11.943 1.00 95.75 400 ALA A N 1
ATOM 2957 C CA . ALA A 1 400 ? -23.692 11.515 -11.052 1.00 95.75 400 ALA A CA 1
ATOM 2958 C C . ALA A 1 400 ? -22.909 12.568 -11.835 1.00 95.75 400 ALA A C 1
ATOM 2960 O O . ALA A 1 400 ? -22.883 13.721 -11.415 1.00 95.75 400 ALA A O 1
ATOM 2961 N N . MET A 1 401 ? -22.349 12.206 -12.997 1.00 95.25 401 MET A N 1
ATOM 2962 C CA . MET A 1 401 ? -21.630 13.151 -13.854 1.00 95.25 401 MET A CA 1
ATOM 2963 C C . MET A 1 401 ? -22.513 14.331 -14.274 1.00 95.25 401 MET A C 1
ATOM 2965 O O . MET A 1 401 ? -22.053 15.462 -14.295 1.00 95.25 401 MET A O 1
ATOM 2969 N N . ALA A 1 402 ? -23.803 14.092 -14.531 1.00 93.00 402 ALA A N 1
ATOM 2970 C CA . ALA A 1 402 ? -24.756 15.152 -14.871 1.00 93.00 402 ALA A CA 1
ATOM 2971 C C . ALA A 1 402 ? -25.027 16.148 -13.725 1.00 93.00 402 ALA A C 1
ATOM 2973 O O . ALA A 1 402 ? -25.641 17.188 -13.955 1.00 93.00 402 ALA A O 1
ATOM 2974 N N . LYS A 1 403 ? -24.609 15.823 -12.495 1.00 93.44 403 LYS A N 1
ATOM 2975 C CA . LYS A 1 403 ? -24.726 16.679 -11.306 1.00 93.44 403 LYS A CA 1
ATOM 2976 C C . LYS A 1 403 ? -23.407 17.356 -10.922 1.00 93.44 403 LYS A C 1
ATOM 2978 O O . LYS A 1 403 ? -23.402 18.139 -9.978 1.00 93.44 403 LYS A O 1
ATOM 2983 N N . VAL A 1 404 ? -22.307 17.031 -11.603 1.00 93.56 404 VAL A N 1
ATOM 2984 C CA . VAL A 1 404 ? -21.024 17.722 -11.438 1.00 93.56 404 VAL A CA 1
ATOM 2985 C C . VAL A 1 404 ? -21.115 19.064 -12.160 1.00 93.56 404 VAL A C 1
ATOM 2987 O O . VAL A 1 404 ? -21.654 19.141 -13.264 1.00 93.56 404 VAL A O 1
ATOM 2990 N N . ASP A 1 405 ? -20.590 20.125 -11.548 1.00 92.12 405 ASP A N 1
ATOM 2991 C CA . ASP A 1 405 ? -20.514 21.424 -12.207 1.00 92.12 405 ASP A CA 1
ATOM 2992 C C . ASP A 1 405 ? -19.677 21.314 -13.488 1.00 92.12 405 ASP A C 1
ATOM 2994 O O . ASP A 1 405 ? -18.608 20.703 -13.511 1.00 92.12 405 ASP A O 1
ATOM 2998 N N . GLN A 1 406 ? -20.139 21.936 -14.575 1.00 92.12 406 GLN A N 1
ATOM 2999 C CA . GLN A 1 406 ? -19.490 21.804 -15.885 1.00 92.12 406 GLN A CA 1
ATOM 3000 C C . GLN A 1 406 ? -18.010 22.232 -15.861 1.00 92.12 406 GLN A C 1
ATOM 3002 O O . GLN A 1 406 ? -17.194 21.662 -16.586 1.00 92.12 406 GLN A O 1
ATOM 3007 N N . ALA A 1 407 ? -17.658 23.203 -15.011 1.00 93.00 407 ALA A N 1
ATOM 3008 C CA . ALA A 1 407 ? -16.279 23.650 -14.809 1.00 93.00 407 ALA A CA 1
ATOM 3009 C C . ALA A 1 407 ? -15.367 22.552 -14.223 1.00 93.00 407 ALA A C 1
ATOM 3011 O O . ALA A 1 407 ? -14.172 22.536 -14.511 1.00 93.00 407 ALA A O 1
ATOM 3012 N N . ASP A 1 408 ? -15.931 21.604 -13.472 1.00 93.62 408 ASP A N 1
ATOM 3013 C CA . ASP A 1 408 ? -15.206 20.519 -12.807 1.00 93.62 408 ASP A CA 1
ATOM 3014 C C . ASP A 1 408 ? -15.188 19.215 -13.618 1.00 93.62 408 ASP A C 1
ATOM 3016 O O . ASP A 1 408 ? -14.489 18.266 -13.248 1.00 93.62 408 ASP A O 1
ATOM 3020 N N . HIS A 1 409 ? -15.900 19.153 -14.753 1.00 94.75 409 HIS A N 1
ATOM 3021 C CA . HIS A 1 409 ? -15.936 17.965 -15.613 1.00 94.75 409 HIS A CA 1
ATOM 3022 C C . HIS A 1 409 ? -14.533 17.476 -15.991 1.00 94.75 409 HIS A C 1
ATOM 3024 O O . HIS A 1 409 ? -14.265 16.278 -15.920 1.00 94.75 409 HIS A O 1
ATOM 3030 N N . GLY A 1 410 ? -13.630 18.394 -16.352 1.00 93.88 410 GLY A N 1
ATOM 3031 C CA . GLY A 1 410 ? -12.245 18.059 -16.693 1.00 93.88 410 GLY A CA 1
ATOM 3032 C C . GLY A 1 410 ? -11.516 17.375 -15.536 1.00 93.88 410 GLY A C 1
ATOM 3033 O O . GLY A 1 410 ? -10.937 16.307 -15.718 1.00 93.88 410 GLY A O 1
ATOM 3034 N N . THR A 1 411 ? -11.610 17.931 -14.327 1.00 94.75 411 THR A N 1
ATOM 3035 C CA . THR A 1 411 ? -10.976 17.381 -13.117 1.00 94.75 411 THR A CA 1
ATOM 3036 C C . THR A 1 411 ? -11.507 15.988 -12.776 1.00 94.75 411 THR A C 1
ATOM 3038 O O . THR A 1 411 ? -10.728 15.077 -12.483 1.00 94.75 411 THR A O 1
ATOM 3041 N N . VAL A 1 412 ? -12.827 15.789 -12.850 1.00 95.38 412 VAL A N 1
ATOM 3042 C CA . VAL A 1 412 ? -13.454 14.490 -12.559 1.00 95.38 412 VAL A CA 1
ATOM 3043 C C . VAL A 1 412 ? -13.082 13.449 -13.614 1.00 95.38 412 VAL A C 1
ATOM 3045 O O . VAL A 1 412 ? -12.670 12.344 -13.259 1.00 95.38 412 VAL A O 1
ATOM 3048 N N . VAL A 1 413 ? -13.156 13.797 -14.903 1.00 96.44 413 VAL A N 1
ATOM 3049 C CA . VAL A 1 413 ? -12.748 12.902 -15.998 1.00 96.44 413 VAL A CA 1
ATOM 3050 C C . VAL A 1 413 ? -11.268 12.548 -15.887 1.00 96.44 413 VAL A C 1
ATOM 3052 O O . VAL A 1 413 ? -10.926 11.377 -16.048 1.00 96.44 413 VAL A O 1
ATOM 3055 N N . ALA A 1 414 ? -10.398 13.507 -15.554 1.00 94.25 414 ALA A N 1
ATOM 3056 C CA . ALA A 1 414 ? -8.978 13.247 -15.335 1.00 94.25 414 ALA A CA 1
ATOM 3057 C C . ALA A 1 414 ? -8.764 12.205 -14.229 1.00 94.25 414 ALA A C 1
ATOM 3059 O O . ALA A 1 414 ? -8.084 11.204 -14.448 1.00 94.25 414 ALA A O 1
ATOM 3060 N N . SER A 1 415 ? -9.391 12.407 -13.066 1.00 95.12 415 SER A N 1
ATOM 3061 C CA . SER A 1 415 ? -9.260 11.506 -11.916 1.00 95.12 415 SER A CA 1
ATOM 3062 C C . SER A 1 415 ? -9.798 10.101 -12.204 1.00 95.12 415 SER A C 1
ATOM 3064 O O . SER A 1 415 ? -9.140 9.111 -11.887 1.00 95.12 415 SER A O 1
ATOM 3066 N N . LEU A 1 416 ? -10.963 9.984 -12.846 1.00 95.75 416 LEU A N 1
ATOM 3067 C CA . LEU A 1 416 ? -11.535 8.680 -13.195 1.00 95.75 416 LEU A CA 1
ATOM 3068 C C . LEU A 1 416 ? -10.723 7.961 -14.274 1.00 95.75 416 LEU A C 1
ATOM 3070 O O . LEU A 1 416 ? -10.562 6.742 -14.211 1.00 95.75 416 LEU A O 1
ATOM 3074 N N . THR A 1 417 ? -10.188 8.705 -15.243 1.00 93.56 417 THR A N 1
ATOM 3075 C CA . THR A 1 417 ? -9.308 8.145 -16.274 1.00 93.56 417 THR A CA 1
ATOM 3076 C C . THR A 1 417 ? -8.011 7.637 -15.654 1.00 93.56 417 THR A C 1
ATOM 3078 O O . THR A 1 417 ? -7.588 6.536 -15.992 1.00 93.56 417 THR A O 1
ATOM 3081 N N . ASP A 1 418 ? -7.427 8.366 -14.699 1.00 91.56 418 ASP A N 1
ATOM 3082 C CA . ASP A 1 418 ? -6.232 7.940 -13.957 1.00 91.56 418 ASP A CA 1
ATOM 3083 C C . ASP A 1 418 ? -6.475 6.639 -13.169 1.00 91.56 418 ASP A C 1
ATOM 3085 O O . ASP A 1 418 ? -5.703 5.679 -13.266 1.00 91.56 418 ASP A O 1
ATOM 3089 N N . LEU A 1 419 ? -7.615 6.535 -12.476 1.00 91.62 419 LEU A N 1
ATOM 3090 C CA . LEU A 1 419 ? -8.030 5.296 -11.806 1.00 91.62 419 LEU A CA 1
ATOM 3091 C C . LEU A 1 419 ? -8.203 4.135 -12.796 1.00 91.62 419 LEU A C 1
ATOM 3093 O O . LEU A 1 419 ? -7.827 3.000 -12.494 1.00 91.62 419 LEU A O 1
ATOM 3097 N N . LEU A 1 420 ? -8.757 4.405 -13.980 1.00 90.38 420 LEU A N 1
ATOM 3098 C CA . LEU A 1 420 ? -8.961 3.396 -15.014 1.00 90.38 420 LEU A CA 1
ATOM 3099 C C . LEU A 1 420 ? -7.627 2.874 -15.564 1.00 90.38 420 LEU A C 1
ATOM 3101 O O . LEU A 1 420 ? -7.440 1.659 -15.630 1.00 90.38 420 LEU A O 1
ATOM 3105 N N . VAL A 1 421 ? -6.710 3.765 -15.957 1.00 86.12 421 VAL A N 1
ATOM 3106 C CA . VAL A 1 421 ? -5.427 3.372 -16.570 1.00 86.12 421 VAL A CA 1
ATOM 3107 C C . VAL A 1 421 ? -4.444 2.784 -15.558 1.00 86.12 421 VAL A C 1
ATOM 3109 O O . VAL A 1 421 ? -3.647 1.926 -15.928 1.00 86.12 421 VAL A O 1
ATOM 3112 N N . SER A 1 422 ? -4.541 3.161 -14.279 1.00 84.25 422 SER A N 1
ATOM 3113 C CA . SER A 1 422 ? -3.759 2.552 -13.192 1.00 84.25 422 SER A CA 1
ATOM 3114 C C . SER A 1 422 ? -4.244 1.157 -12.778 1.00 84.25 422 SER A C 1
ATOM 3116 O O . SER A 1 422 ? -3.576 0.495 -11.987 1.00 84.25 422 SER A O 1
ATOM 3118 N N . GLY A 1 423 ? -5.390 0.690 -13.290 1.00 84.31 423 GLY A N 1
ATOM 3119 C CA . GLY A 1 423 ? -5.967 -0.605 -12.915 1.00 84.31 423 GLY A CA 1
ATOM 3120 C C . GLY A 1 423 ? -6.705 -0.597 -11.572 1.00 84.31 423 GLY A C 1
ATOM 3121 O O . GLY A 1 423 ? -7.036 -1.659 -11.051 1.00 84.31 423 GLY A O 1
ATOM 3122 N N . SER A 1 424 ? -7.014 0.583 -11.029 1.00 89.69 424 SER A N 1
ATOM 3123 C CA . SER A 1 424 ? -7.667 0.758 -9.722 1.00 89.69 424 SER A CA 1
ATOM 3124 C C . SER A 1 424 ? -9.195 0.587 -9.757 1.00 89.69 424 SER A C 1
ATOM 3126 O O . SER A 1 424 ? -9.855 0.739 -8.731 1.00 89.69 424 SER A O 1
ATOM 3128 N N . VAL A 1 425 ? -9.773 0.292 -10.928 1.00 91.75 425 VAL A N 1
ATOM 3129 C CA . VAL A 1 425 ? -11.216 0.075 -11.138 1.00 91.75 425 VAL A CA 1
ATOM 3130 C C . VAL A 1 425 ? -11.470 -1.425 -11.340 1.00 91.75 425 VAL A C 1
ATOM 3132 O O . VAL A 1 425 ? -11.348 -1.918 -12.472 1.00 91.75 425 VAL A O 1
ATOM 3135 N N . PRO A 1 426 ? -11.806 -2.184 -10.279 1.00 89.44 426 PRO A N 1
ATOM 3136 C CA . PRO A 1 426 ? -11.917 -3.640 -10.365 1.00 89.44 426 PRO A CA 1
ATOM 3137 C C . PRO A 1 426 ? -13.180 -4.087 -11.122 1.00 89.44 426 PRO A C 1
ATOM 3139 O O . PRO A 1 426 ? -13.117 -5.040 -11.896 1.00 89.44 426 PRO A O 1
ATOM 3142 N N . VAL A 1 427 ? -14.294 -3.354 -11.010 1.00 90.75 427 VAL A N 1
ATOM 3143 C CA . VAL A 1 427 ? -15.585 -3.717 -11.622 1.00 90.75 427 VAL A CA 1
ATOM 3144 C C . VAL A 1 427 ? -15.611 -3.429 -13.132 1.00 90.75 427 VAL A C 1
ATOM 3146 O O . VAL A 1 427 ? -15.463 -2.286 -13.568 1.00 90.75 427 VAL A O 1
ATOM 3149 N N . VAL A 1 428 ? -15.886 -4.455 -13.949 1.00 88.44 428 VAL A N 1
ATOM 3150 C CA . VAL A 1 428 ? -15.948 -4.364 -15.428 1.00 88.44 428 VAL A CA 1
ATOM 3151 C C . VAL A 1 428 ? -16.958 -3.315 -15.913 1.00 88.44 428 VAL A C 1
ATOM 3153 O O . VAL A 1 428 ? -16.640 -2.508 -16.793 1.00 88.44 428 VAL A O 1
ATOM 3156 N N . ALA A 1 429 ? -18.166 -3.306 -15.342 1.00 91.88 429 ALA A N 1
ATOM 3157 C CA . ALA A 1 429 ? -19.212 -2.351 -15.706 1.00 91.88 429 ALA A CA 1
ATOM 3158 C C . ALA A 1 429 ? -18.756 -0.902 -15.459 1.00 91.88 429 ALA A C 1
ATOM 3160 O O . ALA A 1 429 ? -18.896 -0.057 -16.339 1.00 91.88 429 ALA A O 1
ATOM 3161 N N . MET A 1 430 ? -18.096 -0.633 -14.324 1.00 94.12 430 MET A N 1
ATOM 3162 C CA . MET A 1 430 ? -17.548 0.693 -14.010 1.00 94.12 430 MET A CA 1
ATOM 3163 C C . MET A 1 430 ? -16.454 1.111 -14.986 1.00 94.12 430 MET A C 1
ATOM 3165 O O . MET A 1 430 ? -16.450 2.257 -15.428 1.00 94.12 430 MET A O 1
ATOM 3169 N N . ARG A 1 431 ? -15.560 0.192 -15.382 1.00 91.75 431 ARG A N 1
ATOM 3170 C CA . ARG A 1 431 ? -14.555 0.481 -16.420 1.00 91.75 431 ARG A CA 1
ATOM 3171 C C . ARG A 1 431 ? -15.214 0.939 -17.719 1.00 91.75 431 ARG A C 1
ATOM 3173 O O . ARG A 1 431 ? -14.728 1.868 -18.358 1.00 91.75 431 ARG A O 1
ATOM 3180 N N . THR A 1 432 ? -16.317 0.299 -18.100 1.00 90.62 432 THR A N 1
ATOM 3181 C CA . THR A 1 432 ? -17.078 0.651 -19.306 1.00 90.62 432 THR A CA 1
ATOM 3182 C C . THR A 1 432 ? -17.743 2.018 -19.160 1.00 90.62 432 THR A C 1
ATOM 3184 O O . THR A 1 432 ? -17.576 2.860 -20.043 1.00 90.62 432 THR A O 1
ATOM 3187 N N . THR A 1 433 ? -18.406 2.287 -18.030 1.00 94.88 433 THR A N 1
ATOM 3188 C CA . THR A 1 433 ? -19.011 3.601 -17.772 1.00 94.88 433 THR A CA 1
ATOM 3189 C C . THR A 1 433 ? -17.969 4.714 -17.782 1.00 94.88 433 THR A C 1
ATOM 3191 O O . THR A 1 433 ? -18.163 5.714 -18.466 1.00 94.88 433 THR A O 1
ATOM 3194 N N . ILE A 1 434 ? -16.839 4.547 -17.085 1.00 93.88 434 ILE A N 1
ATOM 3195 C CA . ILE A 1 434 ? -15.779 5.566 -17.009 1.00 93.88 434 ILE A CA 1
ATOM 3196 C C . ILE A 1 434 ? -15.230 5.898 -18.401 1.00 93.88 434 ILE A C 1
ATOM 3198 O O . ILE A 1 434 ? -15.062 7.073 -18.717 1.00 93.88 434 ILE A O 1
ATOM 3202 N N . LYS A 1 435 ? -15.031 4.897 -19.272 1.00 90.94 435 LYS A N 1
ATOM 3203 C CA . LYS A 1 435 ? -14.678 5.146 -20.682 1.00 90.94 435 LYS A CA 1
ATOM 3204 C C . LYS A 1 435 ? -15.737 5.994 -21.389 1.00 90.94 435 LYS A C 1
ATOM 3206 O O . LYS A 1 435 ? -15.392 6.924 -22.110 1.00 90.94 435 LYS A O 1
ATOM 3211 N N . GLY A 1 436 ? -17.018 5.709 -21.156 1.00 91.62 436 GLY A N 1
ATOM 3212 C CA . GLY A 1 436 ? -18.130 6.502 -21.682 1.00 91.62 436 GLY A CA 1
ATOM 3213 C C . GLY A 1 436 ? -18.158 7.947 -21.167 1.00 91.62 436 GLY A C 1
ATOM 3214 O O . GLY A 1 436 ? -18.578 8.840 -21.902 1.00 91.62 436 GLY A O 1
ATOM 3215 N N . LEU A 1 437 ? -17.671 8.205 -19.947 1.00 94.81 437 LEU A N 1
ATOM 3216 C CA . LEU A 1 437 ? -17.589 9.550 -19.363 1.00 94.81 437 LEU A CA 1
ATOM 3217 C C . LEU A 1 437 ? -16.513 10.436 -20.010 1.00 94.81 437 LEU A C 1
ATOM 3219 O O . LEU A 1 437 ? -16.591 11.658 -19.891 1.00 94.81 437 LEU A O 1
ATOM 3223 N N . ALA A 1 438 ? -15.565 9.871 -20.765 1.00 92.06 438 ALA A N 1
ATOM 3224 C CA . ALA A 1 438 ? -14.582 10.662 -21.509 1.00 92.06 438 ALA A CA 1
ATOM 3225 C C . ALA A 1 438 ? -15.238 11.659 -22.488 1.00 92.06 438 ALA A C 1
ATOM 3227 O O . ALA A 1 438 ? -14.657 12.701 -22.776 1.00 92.06 438 ALA A O 1
ATOM 3228 N N . LYS A 1 439 ? -16.486 11.409 -22.928 1.00 94.25 439 LYS A N 1
ATOM 3229 C CA . LYS A 1 439 ? -17.272 12.326 -23.778 1.00 94.25 439 LYS A CA 1
ATOM 3230 C C . LYS A 1 439 ? -17.451 13.734 -23.190 1.00 94.25 439 LYS A C 1
ATOM 3232 O O . LYS A 1 439 ? -17.679 14.670 -23.947 1.00 94.25 439 LYS A O 1
ATOM 3237 N N . TYR A 1 440 ? -17.356 13.891 -21.866 1.00 93.75 440 TYR A N 1
ATOM 3238 C CA . TYR A 1 440 ? -17.510 15.184 -21.190 1.00 93.75 440 TYR A CA 1
ATOM 3239 C C . TYR A 1 440 ? -16.236 16.042 -21.204 1.00 93.75 440 TYR A C 1
ATOM 3241 O O . TYR A 1 440 ? -16.337 17.259 -21.076 1.00 93.75 440 TYR A O 1
ATOM 3249 N N . ALA A 1 441 ? -15.057 15.428 -21.354 1.00 94.69 441 ALA A N 1
ATOM 3250 C CA . ALA A 1 441 ? -13.767 16.116 -21.444 1.00 94.69 441 ALA A CA 1
ATOM 3251 C C . ALA A 1 441 ? -12.747 15.247 -22.218 1.00 94.69 441 ALA A C 1
ATOM 3253 O O . ALA A 1 441 ? -11.818 14.695 -21.618 1.00 94.69 441 ALA A O 1
ATOM 3254 N N . PRO A 1 442 ? -12.925 15.084 -23.545 1.00 92.19 442 PRO A N 1
ATOM 3255 C CA . PRO A 1 442 ? -12.165 14.114 -24.336 1.00 92.19 442 PRO A CA 1
ATOM 3256 C C . PRO A 1 442 ? -10.662 14.413 -24.354 1.00 92.19 442 PRO A C 1
ATOM 3258 O O . PRO A 1 442 ? -9.865 13.509 -24.115 1.00 92.19 442 PRO A O 1
ATOM 3261 N N . GLU A 1 443 ? -10.276 15.680 -24.533 1.00 90.62 443 GLU A N 1
ATOM 3262 C CA . GLU A 1 443 ? -8.867 16.106 -24.533 1.00 90.62 443 GLU A CA 1
ATOM 3263 C C . GLU A 1 443 ? -8.184 15.835 -23.184 1.00 90.62 443 GLU A C 1
ATOM 3265 O O . GLU A 1 443 ? -7.018 15.447 -23.130 1.00 90.62 443 GLU A O 1
ATOM 3270 N N . THR A 1 444 ? -8.915 15.991 -22.075 1.00 92.38 444 THR A N 1
ATOM 3271 C CA . THR A 1 444 ? -8.391 15.715 -20.733 1.00 92.38 444 THR A CA 1
ATOM 3272 C C . THR A 1 444 ? -8.178 14.221 -20.510 1.00 92.38 444 THR A C 1
ATOM 3274 O O . THR A 1 444 ? -7.122 13.823 -20.018 1.00 92.38 444 THR A O 1
ATOM 3277 N N . ALA A 1 445 ? -9.150 13.386 -20.891 1.00 89.38 445 ALA A N 1
ATOM 3278 C CA . ALA A 1 445 ? -9.012 11.933 -20.812 1.00 89.38 445 ALA A CA 1
ATOM 3279 C C . ALA A 1 445 ? -7.823 11.448 -21.658 1.00 89.38 445 ALA A C 1
ATOM 3281 O O . ALA A 1 445 ? -6.986 10.679 -21.182 1.00 89.38 445 ALA A O 1
ATOM 3282 N N . GLU A 1 446 ? -7.709 11.949 -22.887 1.00 87.31 446 GLU A N 1
ATOM 3283 C CA . GLU A 1 446 ? -6.606 11.628 -23.788 1.00 87.31 446 GLU A CA 1
ATOM 3284 C C . GLU A 1 446 ? -5.252 12.075 -23.214 1.00 87.31 446 GLU A C 1
ATOM 3286 O O . GLU A 1 446 ? -4.310 11.282 -23.177 1.00 87.31 446 GLU A O 1
ATOM 3291 N N . GLY A 1 447 ? -5.161 13.288 -22.662 1.00 88.38 447 GLY A N 1
ATOM 3292 C CA . GLY A 1 447 ? -3.952 13.788 -22.003 1.00 88.38 447 GLY A CA 1
ATOM 3293 C C . GLY A 1 447 ? -3.499 12.930 -20.815 1.00 88.38 447 GLY A C 1
ATOM 3294 O O . GLY A 1 447 ? -2.300 12.668 -20.660 1.00 88.38 447 GLY A O 1
ATOM 3295 N N . VAL A 1 448 ? -4.434 12.430 -19.998 1.00 89.12 448 VAL A N 1
ATOM 3296 C CA . VAL A 1 448 ? -4.126 11.495 -18.897 1.00 89.12 448 VAL A CA 1
ATOM 3297 C C . VAL A 1 448 ? -3.628 10.154 -19.437 1.00 89.12 448 VAL A C 1
ATOM 3299 O O . VAL A 1 448 ? -2.603 9.654 -18.967 1.00 89.12 448 VAL A O 1
ATOM 3302 N N . ILE A 1 449 ? -4.286 9.603 -20.461 1.00 87.06 449 ILE A N 1
ATOM 3303 C CA . ILE A 1 449 ? -3.875 8.355 -21.125 1.00 87.06 449 ILE A CA 1
ATOM 3304 C C . ILE A 1 449 ? -2.452 8.482 -21.688 1.00 87.06 449 ILE A C 1
ATOM 3306 O O . ILE A 1 449 ? -1.611 7.619 -21.433 1.00 87.06 449 ILE A O 1
ATOM 3310 N N . VAL A 1 450 ? -2.146 9.575 -22.392 1.00 86.44 450 VAL A N 1
ATOM 3311 C CA . VAL A 1 450 ? -0.814 9.854 -22.960 1.00 86.44 450 VAL A CA 1
ATOM 3312 C C . VAL A 1 450 ? 0.233 10.017 -21.861 1.00 86.44 450 VAL A C 1
ATOM 3314 O O . VAL A 1 450 ? 1.344 9.493 -21.977 1.00 86.44 450 VAL A O 1
ATOM 3317 N N . THR A 1 451 ? -0.108 10.701 -20.767 1.00 86.94 451 THR A N 1
ATOM 3318 C CA . THR A 1 451 ? 0.791 10.876 -19.617 1.00 86.94 451 THR A CA 1
ATOM 3319 C C . THR A 1 451 ? 1.113 9.533 -18.967 1.00 86.94 451 THR A C 1
ATOM 3321 O O . THR A 1 451 ? 2.278 9.237 -18.685 1.00 86.94 451 THR A O 1
ATOM 3324 N N . PHE A 1 452 ? 0.106 8.685 -18.761 1.00 84.94 452 PHE A N 1
ATOM 3325 C CA . PHE A 1 452 ? 0.297 7.352 -18.199 1.00 84.94 452 PHE A CA 1
ATOM 3326 C C . PHE A 1 452 ? 1.082 6.436 -19.149 1.00 84.94 452 PHE A C 1
ATOM 3328 O O . PHE A 1 452 ? 2.008 5.748 -18.716 1.00 84.94 452 PHE A O 1
ATOM 3335 N N . ALA A 1 453 ? 0.798 6.473 -20.454 1.00 84.56 453 ALA A N 1
ATOM 3336 C CA . ALA A 1 453 ? 1.566 5.764 -21.481 1.00 84.56 453 ALA A CA 1
ATOM 3337 C C . ALA A 1 453 ? 3.026 6.218 -21.518 1.00 84.56 453 ALA A C 1
ATOM 3339 O O . ALA A 1 453 ? 3.932 5.389 -21.581 1.00 84.56 453 ALA A O 1
ATOM 3340 N N . SER A 1 454 ? 3.273 7.520 -21.380 1.00 83.50 454 SER A N 1
ATOM 3341 C CA . SER A 1 454 ? 4.624 8.077 -21.304 1.00 83.50 454 SER A CA 1
ATOM 3342 C C . SER A 1 454 ? 5.389 7.582 -20.080 1.00 83.50 454 SER A C 1
ATOM 3344 O O . SER A 1 454 ? 6.602 7.410 -20.169 1.00 83.50 454 SER A O 1
ATOM 3346 N N . LYS A 1 455 ? 4.719 7.333 -18.949 1.00 82.44 455 LYS A N 1
ATOM 3347 C CA . LYS A 1 455 ? 5.354 6.788 -17.737 1.00 82.44 455 LYS A CA 1
ATOM 3348 C C . LYS A 1 455 ? 5.557 5.272 -17.799 1.00 82.44 455 LYS A C 1
ATOM 3350 O O . LYS A 1 455 ? 6.597 4.788 -17.372 1.00 82.44 455 LYS A O 1
ATOM 3355 N N . SER A 1 456 ? 4.580 4.533 -18.320 1.00 79.81 456 SER A N 1
ATOM 3356 C CA . SER A 1 456 ? 4.569 3.060 -18.320 1.00 79.81 456 SER A CA 1
ATOM 3357 C C . SER A 1 456 ? 5.357 2.430 -19.475 1.00 79.81 456 SER A C 1
ATOM 3359 O O . SER A 1 456 ? 5.892 1.332 -19.330 1.00 79.81 456 SER A O 1
ATOM 3361 N N . SER A 1 457 ? 5.468 3.110 -20.619 1.00 84.50 457 SER A N 1
ATOM 3362 C CA . SER A 1 457 ? 6.291 2.660 -21.744 1.00 84.50 457 SER A CA 1
ATOM 3363 C C . SER A 1 457 ? 7.748 3.062 -21.540 1.00 84.50 457 SER A C 1
ATOM 3365 O O . SER A 1 457 ? 8.095 4.244 -21.604 1.00 84.50 457 SER A O 1
ATOM 3367 N N . ILE A 1 458 ? 8.626 2.075 -21.364 1.00 87.00 458 ILE A N 1
ATOM 3368 C CA . ILE A 1 458 ? 10.076 2.293 -21.404 1.00 87.00 458 ILE A CA 1
ATOM 3369 C C . ILE A 1 458 ? 10.577 2.570 -22.835 1.00 87.00 458 ILE A C 1
ATOM 3371 O O . ILE A 1 458 ? 11.327 3.533 -23.001 1.00 87.00 458 ILE A O 1
ATOM 3375 N N . PRO A 1 459 ? 10.198 1.803 -23.882 1.00 89.62 459 PRO A N 1
ATOM 3376 C CA . PRO A 1 459 ? 10.838 1.955 -25.190 1.00 89.62 459 PRO A CA 1
ATOM 3377 C C . PRO A 1 459 ? 10.391 3.202 -25.956 1.00 89.62 459 PRO A C 1
ATOM 3379 O O . PRO A 1 459 ? 11.208 3.858 -26.601 1.00 89.62 459 PRO A O 1
ATOM 3382 N N . PHE A 1 460 ? 9.104 3.543 -25.888 1.00 92.25 460 PHE A N 1
ATOM 3383 C CA . PHE A 1 460 ? 8.497 4.554 -26.755 1.00 92.25 460 PHE A CA 1
ATOM 3384 C C . PHE A 1 460 ? 8.029 5.798 -26.003 1.00 92.25 460 PHE A C 1
ATOM 3386 O O . PHE A 1 460 ? 7.538 5.715 -24.875 1.00 92.25 460 PHE A O 1
ATOM 3393 N N . ASP A 1 461 ? 8.147 6.938 -26.675 1.00 91.00 461 ASP A N 1
ATOM 3394 C CA . ASP A 1 461 ? 7.549 8.222 -26.330 1.00 91.00 461 ASP A CA 1
ATOM 3395 C C . ASP A 1 461 ? 6.088 8.245 -26.799 1.00 91.00 461 ASP A C 1
ATOM 3397 O O . ASP A 1 461 ? 5.808 8.259 -28.001 1.00 91.00 461 ASP A O 1
ATOM 3401 N N . ALA A 1 462 ? 5.152 8.237 -25.846 1.00 89.81 462 ALA A N 1
ATOM 3402 C CA . ALA A 1 462 ? 3.729 8.158 -26.157 1.00 89.81 462 ALA A CA 1
ATOM 3403 C C . ALA A 1 462 ? 3.221 9.389 -26.923 1.00 89.81 462 ALA A C 1
ATOM 3405 O O . ALA A 1 462 ? 2.349 9.245 -27.773 1.00 89.81 462 ALA A O 1
ATOM 3406 N N . THR A 1 463 ? 3.811 10.571 -26.713 1.00 87.94 463 THR A N 1
ATOM 3407 C CA . THR A 1 463 ? 3.434 11.796 -27.441 1.00 87.94 463 THR A CA 1
ATOM 3408 C C . THR A 1 463 ? 3.741 11.653 -28.929 1.00 87.94 463 THR A C 1
ATOM 3410 O O . THR A 1 463 ? 2.941 12.020 -29.787 1.00 87.94 463 THR A O 1
ATOM 3413 N N . LYS A 1 464 ? 4.895 11.062 -29.258 1.00 90.62 464 LYS A N 1
ATOM 3414 C CA . LYS A 1 464 ? 5.283 10.808 -30.652 1.00 90.62 464 LYS A CA 1
ATOM 3415 C C . LYS A 1 464 ? 4.464 9.693 -31.292 1.00 90.62 464 LYS A C 1
ATOM 3417 O O . LYS A 1 464 ? 4.158 9.783 -32.478 1.00 90.62 464 LYS A O 1
ATOM 3422 N N . LEU A 1 465 ? 4.109 8.660 -30.526 1.00 89.25 465 LEU A N 1
ATOM 3423 C CA . LEU A 1 465 ? 3.211 7.610 -31.009 1.00 89.25 465 LEU A CA 1
ATOM 3424 C C . LEU A 1 465 ? 1.816 8.174 -31.312 1.00 89.25 465 LEU A C 1
ATOM 3426 O O . LEU A 1 465 ? 1.264 7.894 -32.374 1.00 89.25 465 LEU A O 1
ATOM 3430 N N . GLN A 1 466 ? 1.280 9.008 -30.423 1.00 87.88 466 GLN A N 1
ATOM 3431 C CA . GLN A 1 466 ? -0.009 9.669 -30.612 1.00 87.88 466 GLN A CA 1
ATOM 3432 C C . GLN A 1 466 ? 0.011 10.589 -31.839 1.00 87.88 466 GLN A C 1
ATOM 3434 O O . GLN A 1 466 ? -0.872 10.499 -32.687 1.00 87.88 466 GLN A O 1
ATOM 3439 N N . ALA A 1 467 ? 1.055 11.412 -31.993 1.00 87.88 467 ALA A N 1
ATOM 3440 C CA . ALA A 1 467 ? 1.226 12.270 -33.169 1.00 87.88 467 ALA A CA 1
ATOM 3441 C C . ALA A 1 467 ? 1.324 11.474 -34.486 1.00 87.88 467 ALA A C 1
ATOM 3443 O O . ALA A 1 467 ? 0.997 11.995 -35.551 1.00 87.88 467 ALA A O 1
ATOM 3444 N N . ALA A 1 468 ? 1.750 10.209 -34.420 1.00 87.19 468 ALA A N 1
ATOM 3445 C CA . ALA A 1 468 ? 1.782 9.284 -35.550 1.00 87.19 468 ALA A CA 1
ATOM 3446 C C . ALA A 1 468 ? 0.457 8.526 -35.778 1.00 87.19 468 ALA A C 1
ATOM 3448 O O . ALA A 1 468 ? 0.391 7.680 -36.669 1.00 87.19 468 ALA A O 1
ATOM 3449 N N . GLY A 1 469 ? -0.591 8.821 -35.002 1.00 86.06 469 GLY A N 1
ATOM 3450 C CA . GLY A 1 469 ? -1.921 8.223 -35.135 1.00 86.06 469 GLY A CA 1
ATOM 3451 C C . GLY A 1 469 ? -2.104 6.882 -34.419 1.00 86.06 469 GLY A C 1
ATOM 3452 O O . GLY A 1 469 ? -3.088 6.194 -34.687 1.00 86.06 469 GLY A O 1
ATOM 3453 N N . ILE A 1 470 ? -1.188 6.494 -33.522 1.00 87.44 470 ILE A N 1
ATOM 3454 C CA . ILE A 1 470 ? -1.355 5.287 -32.703 1.00 87.44 470 ILE A CA 1
ATOM 3455 C C . ILE A 1 470 ? -2.422 5.539 -31.633 1.00 87.44 470 ILE A C 1
ATOM 3457 O O . ILE A 1 470 ? -2.362 6.525 -30.898 1.00 87.44 470 ILE A O 1
ATOM 3461 N N . ASP A 1 471 ? -3.368 4.608 -31.502 1.00 84.06 471 ASP A N 1
ATOM 3462 C CA . ASP A 1 471 ? -4.355 4.619 -30.424 1.00 84.06 471 ASP A CA 1
ATOM 3463 C C . ASP A 1 471 ? -3.666 4.317 -29.083 1.00 84.06 471 ASP A C 1
ATOM 3465 O O . ASP A 1 471 ? -3.174 3.211 -28.841 1.00 84.06 471 ASP A O 1
ATOM 3469 N N . MET A 1 472 ? -3.605 5.316 -28.199 1.00 84.56 472 MET A N 1
ATOM 3470 C CA . MET A 1 472 ? -2.896 5.190 -26.923 1.00 84.56 472 MET A CA 1
ATOM 3471 C C . MET A 1 472 ? -3.566 4.215 -25.953 1.00 84.56 472 MET A C 1
ATOM 3473 O O . MET A 1 472 ? -2.881 3.630 -25.114 1.00 84.56 472 MET A O 1
ATOM 3477 N N . SER A 1 473 ? -4.874 3.982 -26.081 1.00 76.75 473 SER A N 1
ATOM 3478 C CA . SER A 1 473 ? -5.574 2.997 -25.250 1.00 76.75 473 SER A CA 1
ATOM 3479 C C . SER A 1 473 ? -5.203 1.572 -25.662 1.00 76.75 473 SER A C 1
ATOM 3481 O O . SER A 1 473 ? -4.949 0.723 -24.805 1.00 76.75 473 SER A O 1
ATOM 3483 N N . GLU A 1 474 ? -5.125 1.316 -26.971 1.00 81.50 474 GLU A N 1
ATOM 3484 C CA . GLU A 1 474 ? -4.661 0.037 -27.525 1.00 81.50 474 GLU A CA 1
ATOM 3485 C C . GLU A 1 474 ? -3.183 -0.205 -27.192 1.00 81.50 474 GLU A C 1
ATOM 3487 O O . GLU A 1 474 ? -2.810 -1.287 -26.727 1.00 81.50 474 GLU A O 1
ATOM 3492 N N . PHE A 1 475 ? -2.354 0.833 -27.327 1.00 85.44 475 PHE A N 1
ATOM 3493 C CA . PHE A 1 475 ? -0.941 0.773 -26.973 1.00 85.44 475 PHE A CA 1
ATOM 3494 C C . PHE A 1 475 ? -0.719 0.462 -25.486 1.00 85.44 475 PHE A C 1
ATOM 3496 O O . PHE A 1 475 ? 0.131 -0.366 -25.162 1.00 85.44 475 PHE A O 1
ATOM 3503 N N . LEU A 1 476 ? -1.485 1.068 -24.573 1.00 83.31 476 LEU A N 1
ATOM 3504 C CA . LEU A 1 476 ? -1.398 0.769 -23.140 1.00 83.31 476 LEU A CA 1
ATOM 3505 C C . LEU A 1 476 ? -1.759 -0.683 -22.823 1.00 83.31 476 LEU A C 1
ATOM 3507 O O . LEU A 1 476 ? -1.027 -1.349 -22.089 1.00 83.31 476 LEU A O 1
ATOM 3511 N N . ALA A 1 477 ? -2.851 -1.192 -23.400 1.00 78.94 477 ALA A N 1
ATOM 3512 C CA . ALA A 1 477 ? -3.256 -2.584 -23.222 1.00 78.94 477 ALA A CA 1
ATOM 3513 C C . ALA A 1 477 ? -2.182 -3.550 -23.747 1.00 78.94 477 ALA A C 1
ATOM 3515 O O . ALA A 1 477 ? -1.843 -4.538 -23.084 1.00 78.94 477 ALA A O 1
ATOM 3516 N N . PHE A 1 478 ? -1.595 -3.235 -24.904 1.00 84.56 478 PHE A N 1
ATOM 3517 C CA . PHE A 1 478 ? -0.471 -3.979 -25.454 1.00 84.56 478 PHE A CA 1
ATOM 3518 C C . PHE A 1 478 ? 0.752 -3.919 -24.533 1.00 84.56 478 PHE A C 1
ATOM 3520 O O . PHE A 1 478 ? 1.290 -4.972 -24.197 1.00 84.56 478 PHE A O 1
ATOM 3527 N N . SER A 1 479 ? 1.155 -2.725 -24.090 1.00 83.88 479 SER A N 1
ATOM 3528 C CA . SER A 1 479 ? 2.311 -2.491 -23.216 1.00 83.88 479 SER A CA 1
ATOM 3529 C C . SER A 1 479 ? 2.214 -3.284 -21.912 1.00 83.88 479 SER A C 1
ATOM 3531 O O . SER A 1 479 ? 3.173 -3.966 -21.541 1.00 83.88 479 SER A O 1
ATOM 3533 N N . ALA A 1 480 ? 1.040 -3.268 -21.273 1.00 78.06 480 ALA A N 1
ATOM 3534 C CA . ALA A 1 480 ? 0.766 -4.012 -20.048 1.00 78.06 480 ALA A CA 1
ATOM 3535 C C . ALA A 1 480 ? 0.791 -5.533 -20.272 1.00 78.06 480 ALA A C 1
ATOM 3537 O O . ALA A 1 480 ? 1.461 -6.250 -19.540 1.00 78.06 480 ALA A O 1
ATOM 3538 N N . THR A 1 481 ? 0.127 -6.035 -21.318 1.00 78.00 481 THR A N 1
ATOM 3539 C CA . THR A 1 481 ? 0.082 -7.483 -21.618 1.00 78.00 481 THR A CA 1
ATOM 3540 C C . THR A 1 481 ? 1.457 -8.036 -22.003 1.00 78.00 481 THR A C 1
ATOM 3542 O O . THR A 1 481 ? 1.763 -9.209 -21.791 1.00 78.00 481 THR A O 1
ATOM 3545 N N . ASN A 1 482 ? 2.300 -7.187 -22.591 1.00 80.50 482 ASN A N 1
ATOM 3546 C CA . ASN A 1 482 ? 3.591 -7.567 -23.149 1.00 80.50 482 ASN A CA 1
ATOM 3547 C C . ASN A 1 482 ? 4.783 -7.137 -22.286 1.00 80.50 482 ASN A C 1
ATOM 3549 O O . ASN A 1 482 ? 5.917 -7.291 -22.746 1.00 80.50 482 ASN A O 1
ATOM 3553 N N . ASN A 1 483 ? 4.548 -6.655 -21.059 1.00 81.06 483 ASN A N 1
ATOM 3554 C CA . ASN A 1 483 ? 5.567 -6.174 -20.119 1.00 81.06 483 ASN A CA 1
ATOM 3555 C C . ASN A 1 483 ? 6.623 -5.279 -20.788 1.00 81.06 483 ASN A C 1
ATOM 3557 O O . ASN A 1 483 ? 7.825 -5.428 -20.554 1.00 81.06 483 ASN A O 1
ATOM 3561 N N . LEU A 1 484 ? 6.196 -4.327 -21.628 1.00 83.50 484 LEU A N 1
ATOM 3562 C CA . LEU A 1 484 ? 7.156 -3.424 -22.273 1.00 83.50 484 LEU A CA 1
ATOM 3563 C C . LEU A 1 484 ? 7.903 -2.535 -21.260 1.00 83.50 484 LEU A C 1
ATOM 3565 O O . LEU A 1 484 ? 8.976 -2.012 -21.559 1.00 83.50 484 LEU A O 1
ATOM 3569 N N . GLY A 1 485 ? 7.367 -2.408 -20.044 1.00 82.69 485 GLY A N 1
ATOM 3570 C CA . GLY A 1 485 ? 8.021 -1.772 -18.903 1.00 82.69 485 GLY A CA 1
ATOM 3571 C C . GLY A 1 485 ? 9.250 -2.514 -18.362 1.00 82.69 485 GLY A C 1
ATOM 3572 O O . GLY A 1 485 ? 9.888 -2.016 -17.447 1.00 82.69 485 GLY A O 1
ATOM 3573 N N . GLU A 1 486 ? 9.615 -3.680 -18.898 1.00 86.19 486 GLU A N 1
ATOM 3574 C CA . GLU A 1 486 ? 10.768 -4.464 -18.426 1.00 86.19 486 GLU A CA 1
ATOM 3575 C C . GLU A 1 486 ? 11.799 -4.737 -19.529 1.00 86.19 486 GLU A C 1
ATOM 3577 O O . GLU A 1 486 ? 12.757 -5.482 -19.316 1.00 86.19 486 GLU A O 1
ATOM 3582 N N . CYS A 1 487 ? 11.656 -4.127 -20.710 1.00 89.62 487 CYS A N 1
ATOM 3583 C CA . CYS A 1 487 ? 12.500 -4.440 -21.870 1.00 89.62 487 CYS A CA 1
ATOM 3584 C C . CYS A 1 487 ? 14.003 -4.228 -21.645 1.00 89.62 487 CYS A C 1
ATOM 3586 O O . CYS A 1 487 ? 14.809 -4.797 -22.374 1.00 89.62 487 CYS A O 1
ATOM 3588 N N . THR A 1 488 ? 14.394 -3.430 -20.651 1.00 90.56 488 THR A N 1
ATOM 3589 C CA . THR A 1 488 ? 15.797 -3.139 -20.322 1.00 90.56 488 THR A CA 1
ATOM 3590 C C . THR A 1 488 ? 16.336 -3.944 -19.136 1.00 90.56 488 THR A C 1
ATOM 3592 O O . THR A 1 488 ? 17.425 -3.652 -18.653 1.00 90.56 488 THR A O 1
ATOM 3595 N N . THR A 1 489 ? 15.602 -4.942 -18.639 1.00 89.12 489 THR A N 1
ATOM 3596 C CA . THR A 1 489 ? 16.024 -5.744 -17.473 1.00 89.12 489 THR A CA 1
ATOM 3597 C C . THR A 1 489 ? 17.103 -6.772 -17.807 1.00 89.12 489 THR A C 1
ATOM 3599 O O . THR A 1 489 ? 17.987 -7.033 -16.998 1.00 89.12 489 THR A O 1
ATOM 3602 N N . SER A 1 490 ? 17.040 -7.378 -18.995 1.00 92.38 490 SER A N 1
ATOM 3603 C CA . SER A 1 490 ? 18.012 -8.370 -19.455 1.00 92.38 490 SER A CA 1
ATOM 3604 C C . SER A 1 490 ? 18.023 -8.464 -20.977 1.00 92.38 490 SER A C 1
ATOM 3606 O O . SER A 1 490 ? 17.077 -8.040 -21.642 1.00 92.38 490 SER A O 1
ATOM 3608 N N . ILE A 1 491 ? 19.058 -9.093 -21.540 1.00 90.88 491 ILE A N 1
ATOM 3609 C CA . ILE A 1 491 ? 19.140 -9.333 -22.985 1.00 90.88 491 ILE A CA 1
ATOM 3610 C C . ILE A 1 491 ? 18.001 -10.224 -23.509 1.00 90.88 491 ILE A C 1
ATOM 3612 O O . ILE A 1 491 ? 17.490 -10.000 -24.604 1.00 90.88 491 ILE A O 1
ATOM 3616 N N . ASN A 1 492 ? 17.557 -11.202 -22.712 1.00 91.56 492 ASN A N 1
ATOM 3617 C CA . ASN A 1 492 ? 16.460 -12.095 -23.082 1.00 91.56 492 ASN A CA 1
ATOM 3618 C C . ASN A 1 492 ? 15.126 -11.345 -23.073 1.00 91.56 492 ASN A C 1
ATOM 3620 O O . ASN A 1 492 ? 14.322 -11.506 -23.989 1.00 91.56 492 ASN A O 1
ATOM 3624 N N . THR A 1 493 ? 14.911 -10.487 -22.072 1.00 91.75 493 THR A N 1
ATOM 3625 C CA . THR A 1 493 ? 13.717 -9.636 -22.005 1.00 91.75 493 THR A CA 1
ATOM 3626 C C . THR A 1 493 ? 13.697 -8.643 -23.165 1.00 91.75 493 THR A C 1
ATOM 3628 O O . THR A 1 493 ? 12.664 -8.480 -23.808 1.00 91.75 493 THR A O 1
ATOM 3631 N N . LEU A 1 494 ? 14.847 -8.048 -23.500 1.00 93.56 494 LEU A N 1
ATOM 3632 C CA . LEU A 1 494 ? 14.999 -7.168 -24.658 1.00 93.56 494 LEU A CA 1
ATOM 3633 C C . LEU A 1 494 ? 14.663 -7.893 -25.971 1.00 93.56 494 LEU A C 1
ATOM 3635 O O . LEU A 1 494 ? 13.917 -7.358 -26.789 1.00 93.56 494 LEU A O 1
ATOM 3639 N N . ALA A 1 495 ? 15.161 -9.119 -26.156 1.00 91.88 495 ALA A N 1
ATOM 3640 C CA . ALA A 1 495 ? 14.853 -9.953 -27.317 1.00 91.88 495 ALA A CA 1
ATOM 3641 C C . ALA A 1 495 ? 13.350 -10.260 -27.435 1.00 91.88 495 ALA A C 1
ATOM 3643 O O . ALA A 1 495 ? 12.777 -10.113 -28.512 1.00 91.88 495 ALA A O 1
ATOM 3644 N N . LEU A 1 496 ? 12.704 -10.656 -26.332 1.00 92.19 496 LEU A N 1
ATOM 3645 C CA . LEU A 1 496 ? 11.262 -10.929 -26.299 1.00 92.19 496 LEU A CA 1
ATOM 3646 C C . LEU A 1 496 ? 10.436 -9.668 -26.573 1.00 92.19 496 LEU A C 1
ATOM 3648 O O . LEU A 1 496 ? 9.449 -9.721 -27.305 1.00 92.19 496 LEU A O 1
ATOM 3652 N N . CYS A 1 497 ? 10.845 -8.529 -26.013 1.00 93.31 497 CYS A N 1
ATOM 3653 C CA . CYS A 1 497 ? 10.231 -7.243 -26.313 1.00 93.31 497 CYS A CA 1
ATOM 3654 C C . CYS A 1 497 ? 10.344 -6.894 -27.795 1.00 93.31 497 CYS A C 1
ATOM 3656 O O . CYS A 1 497 ? 9.358 -6.467 -28.387 1.00 93.31 497 CYS A O 1
ATOM 3658 N N . ALA A 1 498 ? 11.516 -7.088 -28.402 1.00 93.00 498 ALA A N 1
ATOM 3659 C CA . ALA A 1 498 ? 11.730 -6.812 -29.816 1.00 93.00 498 ALA A CA 1
ATOM 3660 C C . ALA A 1 498 ? 10.794 -7.653 -30.704 1.00 93.00 498 ALA A C 1
ATOM 3662 O O . ALA A 1 498 ? 10.111 -7.095 -31.563 1.00 93.00 498 ALA A O 1
ATOM 3663 N N . ASP A 1 499 ? 10.658 -8.954 -30.429 1.00 91.69 499 ASP A N 1
ATOM 3664 C CA . ASP A 1 499 ? 9.719 -9.824 -31.153 1.00 91.69 499 ASP A CA 1
ATOM 3665 C C . ASP A 1 499 ? 8.267 -9.329 -31.023 1.00 91.69 499 ASP A C 1
ATOM 3667 O O . ASP A 1 499 ? 7.528 -9.257 -32.008 1.00 91.69 499 ASP A O 1
ATOM 3671 N N . ARG A 1 500 ? 7.855 -8.938 -29.809 1.00 91.44 500 ARG A N 1
ATOM 3672 C CA . ARG A 1 500 ? 6.503 -8.422 -29.532 1.00 91.44 500 ARG A CA 1
ATOM 3673 C C . ARG A 1 500 ? 6.247 -7.095 -30.246 1.00 91.44 500 ARG A C 1
ATOM 3675 O O . ARG A 1 500 ? 5.184 -6.917 -30.834 1.00 91.44 500 ARG A O 1
ATOM 3682 N N . ILE A 1 501 ? 7.219 -6.184 -30.231 1.00 91.75 501 ILE A N 1
ATOM 3683 C CA . ILE A 1 501 ? 7.153 -4.885 -30.916 1.00 91.75 501 ILE A CA 1
ATOM 3684 C C . ILE A 1 501 ? 7.044 -5.078 -32.432 1.00 91.75 501 ILE A C 1
ATOM 3686 O O . ILE A 1 501 ? 6.217 -4.424 -33.067 1.00 91.75 501 ILE A O 1
ATOM 3690 N N . ALA A 1 502 ? 7.822 -5.997 -33.007 1.00 90.00 502 ALA A N 1
ATOM 3691 C CA . ALA A 1 502 ? 7.741 -6.337 -34.427 1.00 90.00 502 ALA A CA 1
ATOM 3692 C C . ALA A 1 502 ? 6.370 -6.933 -34.799 1.00 90.00 502 ALA A C 1
ATOM 3694 O O . ALA A 1 502 ? 5.832 -6.653 -35.871 1.00 90.00 502 ALA A O 1
ATOM 3695 N N . ALA A 1 503 ? 5.779 -7.723 -33.898 1.00 88.56 503 ALA A N 1
ATOM 3696 C CA . ALA A 1 503 ? 4.479 -8.356 -34.093 1.00 88.56 503 ALA A CA 1
ATOM 3697 C C . ALA A 1 503 ? 3.273 -7.426 -33.859 1.00 88.56 503 ALA A C 1
ATOM 3699 O O . ALA A 1 503 ? 2.150 -7.820 -34.185 1.00 88.56 503 ALA A O 1
ATOM 3700 N N . TYR A 1 504 ? 3.473 -6.221 -33.310 1.00 88.12 504 TYR A N 1
ATOM 3701 C CA . TYR A 1 504 ? 2.386 -5.286 -33.021 1.00 88.12 504 TYR A CA 1
ATOM 3702 C C . TYR A 1 504 ? 1.624 -4.903 -34.295 1.00 88.12 504 TYR A C 1
ATOM 3704 O O . TYR A 1 504 ? 2.218 -4.512 -35.306 1.00 88.12 504 TYR A O 1
ATOM 3712 N N . LYS A 1 505 ? 0.295 -4.998 -34.232 1.00 85.44 505 LYS A N 1
ATOM 3713 C CA . LYS A 1 505 ? -0.621 -4.628 -35.312 1.00 85.44 505 LYS A CA 1
ATOM 3714 C C . LYS A 1 505 ? -1.552 -3.548 -34.794 1.00 85.44 505 LYS A C 1
ATOM 3716 O O . LYS A 1 505 ? -2.135 -3.735 -33.735 1.00 85.44 505 LYS A O 1
ATOM 3721 N N . ASP A 1 506 ? -1.705 -2.478 -35.556 1.00 81.00 506 ASP A N 1
ATOM 3722 C CA . ASP A 1 506 ? -2.778 -1.506 -35.357 1.00 81.00 506 ASP A CA 1
ATOM 3723 C C . ASP A 1 506 ? -3.688 -1.475 -36.597 1.00 81.00 506 ASP A C 1
ATOM 3725 O O . ASP A 1 506 ? -3.602 -2.323 -37.495 1.00 81.00 506 ASP A O 1
ATOM 3729 N N . LYS A 1 507 ? -4.544 -0.453 -36.680 1.00 73.19 507 LYS A N 1
ATOM 3730 C CA . LYS A 1 507 ? -5.428 -0.201 -37.828 1.00 73.19 507 LYS A CA 1
ATOM 3731 C C . LYS A 1 507 ? -4.675 0.018 -39.154 1.00 73.19 507 LYS A C 1
ATOM 3733 O O . LYS A 1 507 ? -5.271 -0.163 -40.212 1.00 73.19 507 LYS A O 1
ATOM 3738 N N . SER A 1 508 ? -3.391 0.382 -39.119 1.00 67.19 508 SER A N 1
ATOM 3739 C CA . SER A 1 508 ? -2.513 0.569 -40.287 1.00 67.19 508 SER A CA 1
ATOM 3740 C C . SER A 1 508 ? -1.808 -0.721 -40.747 1.00 67.19 508 SER A C 1
ATOM 3742 O O . SER A 1 508 ? -1.112 -0.719 -41.769 1.00 67.19 508 SER A O 1
ATOM 3744 N N . GLY A 1 509 ? -2.008 -1.832 -40.029 1.00 75.56 509 GLY A N 1
ATOM 3745 C CA . GLY A 1 509 ? -1.478 -3.156 -40.352 1.00 75.56 509 GLY A CA 1
ATOM 3746 C C . GLY A 1 509 ? -0.340 -3.615 -39.427 1.00 75.56 509 GLY A C 1
ATOM 3747 O O . GLY A 1 509 ? -0.053 -2.990 -38.406 1.00 75.56 509 GLY A O 1
ATOM 3748 N N . PRO A 1 510 ? 0.310 -4.752 -39.742 1.00 77.56 510 PRO A N 1
ATOM 3749 C CA . PRO A 1 510 ? 1.416 -5.268 -38.940 1.00 77.56 510 PRO A CA 1
ATOM 3750 C C . PRO A 1 510 ? 2.658 -4.372 -38.994 1.00 77.56 510 PRO A C 1
ATOM 3752 O O . PRO A 1 510 ? 2.956 -3.759 -40.022 1.00 77.56 510 PRO A O 1
ATOM 3755 N N . GLY A 1 511 ? 3.397 -4.334 -37.884 1.00 79.69 511 GLY A N 1
ATOM 3756 C CA . GLY A 1 511 ? 4.653 -3.596 -37.761 1.00 79.69 511 GLY A CA 1
ATOM 3757 C C . GLY A 1 511 ? 4.468 -2.089 -37.566 1.00 79.69 511 GLY A C 1
ATOM 3758 O O . GLY A 1 511 ? 5.339 -1.309 -37.950 1.00 79.69 511 GLY A O 1
ATOM 3759 N N . ALA A 1 512 ? 3.349 -1.637 -36.996 1.00 86.50 512 ALA A N 1
ATOM 3760 C CA . ALA A 1 512 ? 3.112 -0.204 -36.799 1.00 86.50 512 ALA A CA 1
ATOM 3761 C C . ALA A 1 512 ? 4.152 0.438 -35.862 1.00 86.50 512 ALA A C 1
ATOM 3763 O O . ALA A 1 512 ? 4.758 1.453 -36.208 1.00 86.50 512 ALA A O 1
ATOM 3764 N N . LEU A 1 513 ? 4.466 -0.212 -34.733 1.00 88.81 513 LEU A N 1
ATOM 3765 C CA . LEU A 1 513 ? 5.541 0.239 -33.840 1.00 88.81 513 LEU A CA 1
ATOM 3766 C C . LEU A 1 513 ? 6.926 0.106 -34.484 1.00 88.81 513 LEU A C 1
ATOM 3768 O O . LEU A 1 513 ? 7.768 0.976 -34.281 1.00 88.81 513 LEU A O 1
ATOM 3772 N N . GLN A 1 514 ? 7.149 -0.921 -35.311 1.00 91.00 514 GLN A N 1
ATOM 3773 C CA . GLN A 1 514 ? 8.405 -1.103 -36.049 1.00 91.00 514 GLN A CA 1
ATOM 3774 C C . GLN A 1 514 ? 8.712 0.103 -36.949 1.00 91.00 514 GLN A C 1
ATOM 3776 O O . GLN A 1 514 ? 9.839 0.598 -36.965 1.00 91.00 514 GLN A O 1
ATOM 3781 N N . LYS A 1 515 ? 7.711 0.619 -37.675 1.00 88.56 515 LYS A N 1
ATOM 3782 C CA . LYS A 1 515 ? 7.872 1.804 -38.539 1.00 88.56 515 LYS A CA 1
ATOM 3783 C C . LYS A 1 515 ? 8.225 3.060 -37.737 1.00 88.56 515 LYS A C 1
ATOM 3785 O O . LYS A 1 515 ? 8.963 3.913 -38.226 1.00 88.56 515 LYS A O 1
ATOM 3790 N N . LEU A 1 516 ? 7.727 3.154 -36.504 1.00 89.94 516 LEU A N 1
ATOM 3791 C CA . LEU A 1 516 ? 7.937 4.290 -35.605 1.00 89.94 516 LEU A CA 1
ATOM 3792 C C . LEU A 1 516 ? 9.175 4.141 -34.712 1.00 89.94 516 LEU A C 1
ATOM 3794 O O . LEU A 1 516 ? 9.605 5.121 -34.104 1.00 89.94 516 LEU A O 1
ATOM 3798 N N . ALA A 1 517 ? 9.805 2.965 -34.672 1.00 86.69 517 ALA A N 1
ATOM 3799 C CA . ALA A 1 517 ? 10.966 2.687 -33.828 1.00 86.69 517 ALA A CA 1
ATOM 3800 C C . ALA A 1 517 ? 12.167 3.614 -34.098 1.00 86.69 517 ALA A C 1
ATOM 3802 O O . ALA A 1 517 ? 13.005 3.831 -33.228 1.00 86.69 517 ALA A O 1
ATOM 3803 N N . ARG A 1 518 ? 12.239 4.232 -35.281 1.00 84.25 518 ARG A N 1
ATOM 3804 C CA . ARG A 1 518 ? 13.308 5.186 -35.616 1.00 84.25 518 ARG A CA 1
ATOM 3805 C C . ARG A 1 518 ? 13.073 6.603 -35.095 1.00 84.25 518 ARG A C 1
ATOM 3807 O O . ARG A 1 518 ? 14.030 7.356 -34.961 1.00 84.25 518 ARG A O 1
ATOM 3814 N N . THR A 1 519 ? 11.826 6.988 -34.832 1.00 88.06 519 THR A N 1
ATOM 3815 C CA . THR A 1 519 ? 11.456 8.382 -34.522 1.00 88.06 519 THR A CA 1
ATOM 3816 C C . THR A 1 519 ? 10.835 8.538 -33.137 1.00 88.06 519 THR A C 1
ATOM 3818 O O . THR A 1 519 ? 11.063 9.556 -32.474 1.00 88.06 519 THR A O 1
ATOM 3821 N N . ALA A 1 520 ? 10.091 7.529 -32.681 1.00 91.50 520 ALA A N 1
ATOM 3822 C CA . ALA A 1 520 ? 9.315 7.541 -31.446 1.00 91.50 520 ALA A CA 1
ATOM 3823 C C . ALA A 1 520 ? 10.015 6.876 -30.250 1.00 91.50 520 ALA A C 1
ATOM 3825 O O . ALA A 1 520 ? 9.471 6.884 -29.151 1.00 91.50 520 ALA A O 1
ATOM 3826 N N . VAL A 1 521 ? 11.207 6.302 -30.423 1.00 92.19 521 VAL A N 1
ATOM 3827 C CA . VAL A 1 521 ? 11.936 5.645 -29.325 1.00 92.19 521 VAL A CA 1
ATOM 3828 C C . VAL A 1 521 ? 12.592 6.669 -28.405 1.00 92.19 521 VAL A C 1
ATOM 3830 O O . VAL A 1 521 ? 13.138 7.680 -28.858 1.00 92.19 521 VAL A O 1
ATOM 3833 N N . LYS A 1 522 ? 12.546 6.405 -27.097 1.00 92.38 522 LYS A N 1
ATOM 3834 C CA . LYS A 1 522 ? 13.161 7.266 -26.084 1.00 92.38 522 LYS A CA 1
ATOM 3835 C C . LYS A 1 522 ? 14.694 7.172 -26.129 1.00 92.38 522 LYS A C 1
ATOM 3837 O O . LYS A 1 522 ? 15.227 6.060 -26.169 1.00 92.38 522 LYS A O 1
ATOM 3842 N N . PRO A 1 523 ? 15.427 8.298 -26.036 1.00 90.38 523 PRO A N 1
ATOM 3843 C CA . PRO A 1 523 ? 16.894 8.288 -25.990 1.00 90.38 523 PRO A CA 1
ATOM 3844 C C . PRO A 1 523 ? 17.471 7.431 -24.852 1.00 90.38 523 PRO A C 1
ATOM 3846 O O . PRO A 1 523 ? 18.454 6.710 -25.047 1.00 90.38 523 PRO A O 1
ATOM 3849 N N . ASP A 1 524 ? 16.826 7.450 -23.685 1.00 89.75 524 ASP A N 1
ATOM 3850 C CA . ASP A 1 524 ? 17.254 6.670 -22.520 1.00 89.75 524 ASP A CA 1
ATOM 3851 C C . ASP A 1 524 ? 17.131 5.163 -22.769 1.00 89.75 524 ASP A C 1
ATOM 3853 O O . ASP A 1 524 ? 18.016 4.398 -22.385 1.00 89.75 524 ASP A O 1
ATOM 3857 N N . PHE A 1 525 ? 16.095 4.729 -23.497 1.00 92.62 525 PHE A N 1
ATOM 3858 C CA . PHE A 1 525 ? 15.955 3.330 -23.898 1.00 92.62 525 PHE A CA 1
ATOM 3859 C C . PHE A 1 525 ? 17.051 2.906 -24.875 1.00 92.62 525 PHE A C 1
ATOM 3861 O O . PHE A 1 525 ? 17.634 1.839 -24.702 1.00 92.62 525 PHE A O 1
ATOM 3868 N N . VAL A 1 526 ? 17.388 3.744 -25.865 1.00 91.12 526 VAL A N 1
ATOM 3869 C CA . VAL A 1 526 ? 18.511 3.466 -26.782 1.00 91.12 526 VAL A CA 1
ATOM 3870 C C . VAL A 1 526 ? 19.812 3.298 -25.998 1.00 91.12 526 VAL A C 1
ATOM 3872 O O . VAL A 1 526 ? 20.595 2.392 -26.281 1.00 91.12 526 VAL A O 1
ATOM 3875 N N . THR A 1 527 ? 20.034 4.142 -24.991 1.00 91.19 527 THR A N 1
ATOM 3876 C CA . THR A 1 527 ? 21.211 4.057 -24.118 1.00 91.19 527 THR A CA 1
ATOM 3877 C C . THR A 1 527 ? 21.210 2.760 -23.309 1.00 91.19 527 THR A C 1
ATOM 3879 O O . THR A 1 527 ? 22.199 2.033 -23.337 1.00 91.19 527 THR A O 1
ATOM 3882 N N . ALA A 1 528 ? 20.096 2.411 -22.662 1.00 90.75 528 ALA A N 1
ATOM 3883 C CA . ALA A 1 528 ? 19.966 1.171 -21.898 1.00 90.75 528 ALA A CA 1
ATOM 3884 C C . ALA A 1 528 ? 20.137 -0.082 -22.774 1.00 90.75 528 ALA A C 1
ATOM 3886 O O . ALA A 1 528 ? 20.831 -1.021 -22.390 1.00 90.75 528 ALA A O 1
ATOM 3887 N N . MET A 1 529 ? 19.574 -0.076 -23.984 1.00 93.19 529 MET A N 1
ATOM 3888 C CA . MET A 1 529 ? 19.749 -1.132 -24.980 1.00 93.19 529 MET A CA 1
ATOM 3889 C C . MET A 1 529 ? 21.228 -1.312 -25.352 1.00 93.19 529 MET A C 1
ATOM 3891 O O . MET A 1 529 ? 21.726 -2.437 -25.359 1.00 93.19 529 MET A O 1
ATOM 3895 N N . LYS A 1 530 ? 21.953 -0.214 -25.614 1.00 91.00 530 LYS A N 1
ATOM 3896 C CA . LYS A 1 530 ? 23.401 -0.251 -25.879 1.00 91.00 530 LYS A CA 1
ATOM 3897 C C . LYS A 1 530 ? 24.169 -0.836 -24.695 1.00 91.00 530 LYS A C 1
ATOM 3899 O O . LYS A 1 530 ? 25.004 -1.713 -24.905 1.00 91.00 530 LYS A O 1
ATOM 3904 N N . THR A 1 531 ? 23.850 -0.407 -23.474 1.00 90.56 531 THR A N 1
ATOM 3905 C CA . THR A 1 531 ? 24.459 -0.921 -22.237 1.00 90.56 531 THR A CA 1
ATOM 3906 C C . THR A 1 531 ? 24.195 -2.409 -22.037 1.00 90.56 531 THR A C 1
ATOM 3908 O O . THR A 1 531 ? 25.105 -3.118 -21.639 1.00 90.56 531 THR A O 1
ATOM 3911 N N . LEU A 1 532 ? 23.002 -2.916 -22.358 1.00 91.19 532 LEU A N 1
ATOM 3912 C CA . LEU A 1 532 ? 22.690 -4.348 -22.251 1.00 91.19 532 LEU A CA 1
ATOM 3913 C C . LEU A 1 532 ? 23.420 -5.211 -23.282 1.00 91.19 532 LEU A C 1
ATOM 3915 O O . LEU A 1 532 ? 23.746 -6.364 -23.009 1.00 91.19 532 LEU A O 1
ATOM 3919 N N . VAL A 1 533 ? 23.635 -4.683 -24.486 1.00 88.75 533 VAL A N 1
ATOM 3920 C CA . VAL A 1 533 ? 24.306 -5.413 -25.569 1.00 88.75 533 VAL A CA 1
ATOM 3921 C C . VAL A 1 533 ? 25.830 -5.358 -25.407 1.00 88.75 533 VAL A C 1
ATOM 3923 O O . VAL A 1 533 ? 26.514 -6.304 -25.801 1.00 88.75 533 VAL A O 1
ATOM 3926 N N . ALA A 1 534 ? 26.376 -4.297 -24.802 1.00 86.06 534 ALA A N 1
ATOM 3927 C CA . ALA A 1 534 ? 27.813 -4.062 -24.604 1.00 86.06 534 ALA A CA 1
ATOM 3928 C C . ALA A 1 534 ? 28.614 -5.185 -23.894 1.00 86.06 534 ALA A C 1
ATOM 3930 O O . ALA A 1 534 ? 29.786 -5.341 -24.222 1.00 86.06 534 ALA A O 1
ATOM 3931 N N . PRO A 1 535 ? 28.064 -6.008 -22.984 1.00 85.19 535 PRO A N 1
ATOM 3932 C CA . PRO A 1 535 ? 28.809 -7.093 -22.343 1.00 85.19 535 PRO A CA 1
ATOM 3933 C C . PRO A 1 535 ? 28.835 -8.383 -23.173 1.00 85.19 535 PRO A C 1
ATOM 3935 O O . PRO A 1 535 ? 29.660 -9.263 -22.921 1.00 85.19 535 PRO A O 1
ATOM 3938 N N . LEU A 1 536 ? 27.959 -8.531 -24.178 1.00 83.81 536 LEU A N 1
ATOM 3939 C CA . LEU A 1 536 ? 27.901 -9.743 -25.001 1.00 83.81 536 LEU A CA 1
ATOM 3940 C C . LEU A 1 536 ? 29.194 -9.900 -25.803 1.00 83.81 536 LEU A C 1
ATOM 3942 O O . LEU A 1 536 ? 29.501 -9.055 -26.640 1.00 83.81 536 LEU A O 1
ATOM 3946 N N . ARG A 1 537 ? 29.956 -10.969 -25.553 1.00 77.12 537 ARG A N 1
ATOM 3947 C CA . ARG A 1 537 ? 31.199 -11.284 -26.288 1.00 77.12 537 ARG A CA 1
ATOM 3948 C C . ARG A 1 537 ? 31.022 -12.380 -27.335 1.00 77.12 537 ARG A C 1
ATOM 3950 O O . ARG A 1 537 ? 31.885 -12.562 -28.186 1.00 77.12 537 ARG A O 1
ATOM 3957 N N . GLU A 1 538 ? 29.927 -13.132 -27.263 1.00 80.12 538 GLU A N 1
ATOM 3958 C CA . GLU A 1 538 ? 29.679 -14.245 -28.172 1.00 80.12 538 GLU A CA 1
ATOM 3959 C C . GLU A 1 538 ? 29.070 -13.748 -29.498 1.00 80.12 538 GLU A C 1
ATOM 3961 O O . GLU A 1 538 ? 27.988 -13.152 -29.481 1.00 80.12 538 GLU A O 1
ATOM 3966 N N . PRO A 1 539 ? 29.704 -14.022 -30.658 1.00 75.31 539 PRO A N 1
ATOM 3967 C CA . PRO A 1 539 ? 29.203 -13.564 -31.954 1.00 75.31 539 PRO A CA 1
ATOM 3968 C C . PRO A 1 539 ? 27.792 -14.063 -32.277 1.00 75.31 539 PRO A C 1
ATOM 3970 O O . PRO A 1 539 ? 26.995 -13.312 -32.826 1.00 75.31 539 PRO A O 1
ATOM 3973 N N . ALA A 1 540 ? 27.458 -15.305 -31.907 1.00 78.31 540 ALA A N 1
ATOM 3974 C CA . ALA A 1 540 ? 26.131 -15.873 -32.144 1.00 78.31 540 ALA A CA 1
ATOM 3975 C C . ALA A 1 540 ? 25.038 -15.117 -31.369 1.00 78.31 540 ALA A C 1
ATOM 3977 O O . ALA A 1 540 ? 24.001 -14.781 -31.937 1.00 78.31 540 ALA A O 1
ATOM 3978 N N . GLY A 1 541 ? 25.303 -14.782 -30.100 1.00 82.25 541 GLY A N 1
ATOM 3979 C CA . GLY A 1 541 ? 24.395 -13.984 -29.277 1.00 82.25 541 GLY A CA 1
ATOM 3980 C C . GLY A 1 541 ? 24.203 -12.565 -29.814 1.00 82.25 541 GLY A C 1
ATOM 3981 O O . GLY A 1 541 ? 23.077 -12.075 -29.840 1.00 82.25 541 GLY A O 1
ATOM 3982 N N . LEU A 1 542 ? 25.278 -11.931 -30.303 1.00 84.19 542 LEU A N 1
ATOM 3983 C CA . LEU A 1 542 ? 25.221 -10.604 -30.931 1.00 84.19 542 LEU A CA 1
ATOM 3984 C C . LEU A 1 542 ? 24.400 -10.602 -32.230 1.00 84.19 542 LEU A C 1
ATOM 3986 O O . LEU A 1 542 ? 23.585 -9.706 -32.417 1.00 84.19 542 LEU A O 1
ATOM 3990 N N . ILE A 1 543 ? 24.557 -11.610 -33.096 1.00 83.81 543 ILE A N 1
ATOM 3991 C CA . ILE A 1 543 ? 23.742 -11.742 -34.320 1.00 83.81 543 ILE A CA 1
ATOM 3992 C C . ILE A 1 543 ? 22.271 -11.904 -33.952 1.00 83.81 543 ILE A C 1
ATOM 3994 O O . ILE A 1 543 ? 21.435 -11.144 -34.432 1.00 83.81 543 ILE A O 1
ATOM 3998 N N . ALA A 1 544 ? 21.970 -12.852 -33.061 1.00 87.56 544 ALA A N 1
ATOM 3999 C CA . ALA A 1 544 ? 20.598 -13.174 -32.694 1.00 87.56 544 ALA A CA 1
ATOM 4000 C C . ALA A 1 544 ? 19.857 -11.964 -32.105 1.00 87.56 544 ALA A C 1
ATOM 4002 O O . ALA A 1 544 ? 18.710 -11.706 -32.471 1.00 87.56 544 ALA A O 1
ATOM 4003 N N . ILE A 1 545 ? 20.499 -11.187 -31.221 1.00 90.88 545 ILE A N 1
ATOM 4004 C CA . ILE A 1 545 ? 19.864 -9.978 -30.684 1.00 90.88 545 ILE A CA 1
ATOM 4005 C C . ILE A 1 545 ? 19.754 -8.875 -31.741 1.00 90.88 545 ILE A C 1
ATOM 4007 O O . ILE A 1 545 ? 18.718 -8.217 -31.815 1.00 90.88 545 ILE A O 1
ATOM 4011 N N . SER A 1 546 ? 20.767 -8.679 -32.588 1.00 87.81 546 SER A N 1
ATOM 4012 C CA . SER A 1 546 ? 20.722 -7.669 -33.650 1.00 87.81 546 SER A CA 1
ATOM 4013 C C . SER A 1 546 ? 19.629 -7.941 -34.677 1.00 87.81 546 SER A C 1
ATOM 4015 O O . SER A 1 546 ? 18.952 -7.001 -35.085 1.00 87.81 546 SER A O 1
ATOM 4017 N N . GLU A 1 547 ? 19.411 -9.196 -35.069 1.00 89.50 547 GLU A N 1
ATOM 4018 C CA . GLU A 1 547 ? 18.323 -9.572 -35.977 1.00 89.50 547 GLU A CA 1
ATOM 4019 C C . GLU A 1 547 ? 16.959 -9.229 -35.374 1.00 89.50 547 GLU A C 1
ATOM 4021 O O . GLU A 1 547 ? 16.135 -8.601 -36.037 1.00 89.50 547 GLU A O 1
ATOM 4026 N N . LYS A 1 548 ? 16.746 -9.546 -34.092 1.00 93.12 548 LYS A N 1
ATOM 4027 C CA . LYS A 1 548 ? 15.500 -9.216 -33.385 1.00 93.12 548 LYS A CA 1
ATOM 4028 C C . LYS A 1 548 ? 15.294 -7.713 -33.235 1.00 93.12 548 LYS A C 1
ATOM 4030 O O . LYS A 1 548 ? 14.212 -7.207 -33.522 1.00 93.12 548 LYS A O 1
ATOM 4035 N N . LEU A 1 549 ? 16.329 -6.978 -32.830 1.00 92.25 549 LEU A N 1
ATOM 4036 C CA . LEU A 1 549 ? 16.264 -5.521 -32.698 1.00 92.25 549 LEU A CA 1
ATOM 4037 C C . LEU A 1 549 ? 16.003 -4.843 -34.049 1.00 92.25 549 LEU A C 1
ATOM 4039 O O . LEU A 1 549 ? 15.184 -3.928 -34.131 1.00 92.25 549 LEU A O 1
ATOM 4043 N N . SER A 1 550 ? 16.642 -5.327 -35.115 1.00 90.31 550 SER A N 1
ATOM 4044 C CA . SER A 1 550 ? 16.414 -4.840 -36.475 1.00 90.31 550 SER A CA 1
ATOM 4045 C C . SER A 1 550 ? 15.000 -5.166 -36.968 1.00 90.31 550 SER A C 1
ATOM 4047 O O . SER A 1 550 ? 14.336 -4.295 -37.535 1.00 90.31 550 SER A O 1
ATOM 4049 N N . ALA A 1 551 ? 14.487 -6.368 -36.680 1.00 90.56 551 ALA A N 1
ATOM 4050 C CA . ALA A 1 551 ? 13.105 -6.751 -36.969 1.00 90.56 551 ALA A CA 1
ATOM 4051 C C . ALA A 1 551 ? 12.090 -5.877 -36.214 1.00 90.56 551 ALA A C 1
ATOM 4053 O O . ALA A 1 551 ? 11.045 -5.541 -36.761 1.00 90.56 551 ALA A O 1
ATOM 4054 N N . ALA A 1 552 ? 12.424 -5.425 -35.005 1.00 91.25 552 ALA A N 1
ATOM 4055 C CA . ALA A 1 552 ? 11.645 -4.444 -34.251 1.00 91.25 552 ALA A CA 1
ATOM 4056 C C . ALA A 1 552 ? 11.827 -2.992 -34.736 1.00 91.25 552 ALA A C 1
ATOM 4058 O O . ALA A 1 552 ? 11.170 -2.091 -34.223 1.00 91.25 552 ALA A O 1
ATOM 4059 N N . GLY A 1 553 ? 12.683 -2.752 -35.736 1.00 90.94 553 GLY A N 1
ATOM 4060 C CA . GLY A 1 553 ? 12.903 -1.443 -36.357 1.00 90.94 553 GLY A CA 1
ATOM 4061 C C . GLY A 1 553 ? 13.931 -0.561 -35.644 1.00 90.94 553 GLY A C 1
ATOM 4062 O O . GLY A 1 553 ? 14.137 0.582 -36.063 1.00 90.94 553 GLY A O 1
ATOM 4063 N N . PHE A 1 554 ? 14.591 -1.072 -34.599 1.00 92.06 554 PHE A N 1
ATOM 4064 C CA . PHE A 1 554 ? 15.638 -0.350 -33.879 1.00 92.06 554 PHE A CA 1
ATOM 4065 C C . PHE A 1 554 ? 16.922 -0.245 -34.707 1.00 92.06 554 PHE A C 1
ATOM 4067 O O . PHE A 1 554 ? 17.253 -1.120 -35.512 1.00 92.06 554 PHE A O 1
ATOM 4074 N N . ASP A 1 555 ? 17.673 0.833 -34.482 1.00 87.38 555 ASP A N 1
ATOM 4075 C CA . ASP A 1 555 ? 18.993 0.999 -35.081 1.00 87.38 555 ASP A CA 1
ATOM 4076 C C . ASP A 1 555 ? 20.023 0.097 -34.384 1.00 87.38 555 ASP A C 1
ATOM 4078 O O . ASP A 1 555 ? 20.266 0.212 -33.182 1.00 87.38 555 ASP A O 1
ATOM 4082 N N . VAL A 1 556 ? 20.637 -0.795 -35.161 1.00 87.19 556 VAL A N 1
ATOM 4083 C CA . VAL A 1 556 ? 21.655 -1.757 -34.714 1.00 87.19 556 VAL A CA 1
ATOM 4084 C C . VAL A 1 556 ? 23.064 -1.390 -35.185 1.00 87.19 556 VAL A C 1
ATOM 4086 O O . VAL A 1 556 ? 23.996 -2.172 -34.986 1.00 87.19 556 VAL A O 1
ATOM 4089 N N . ALA A 1 557 ? 23.261 -0.199 -35.767 1.00 85.25 557 ALA A N 1
ATOM 4090 C CA . ALA A 1 557 ? 24.566 0.260 -36.250 1.00 85.25 557 ALA A CA 1
ATOM 4091 C C . ALA A 1 557 ? 25.651 0.227 -35.160 1.00 85.25 557 ALA A C 1
ATOM 4093 O O . ALA A 1 557 ? 26.798 -0.121 -35.434 1.00 85.25 557 ALA A O 1
ATOM 4094 N N . PHE A 1 558 ? 25.277 0.490 -33.904 1.00 85.50 558 PHE A N 1
ATOM 4095 C CA . PHE A 1 558 ? 26.195 0.434 -32.764 1.00 85.50 558 PHE A CA 1
ATOM 4096 C C . PHE A 1 558 ? 26.772 -0.974 -32.517 1.00 85.50 558 PHE A C 1
ATOM 4098 O O . PHE A 1 558 ? 27.882 -1.101 -32.000 1.00 85.50 558 PHE A O 1
ATOM 4105 N N . VAL A 1 559 ? 26.054 -2.042 -32.893 1.00 86.12 559 VAL A N 1
ATOM 4106 C CA . VAL A 1 559 ? 26.557 -3.421 -32.775 1.00 86.12 559 VAL A CA 1
ATOM 4107 C C . VAL A 1 559 ? 27.624 -3.687 -33.832 1.00 86.12 559 VAL A C 1
ATOM 4109 O O . VAL A 1 559 ? 28.666 -4.267 -33.526 1.00 86.12 559 VAL A O 1
ATOM 4112 N N . ALA A 1 560 ? 27.402 -3.205 -35.057 1.00 83.81 560 ALA A N 1
ATOM 4113 C CA . ALA A 1 560 ? 28.391 -3.283 -36.125 1.00 83.81 560 ALA A CA 1
ATOM 4114 C C . ALA A 1 560 ? 29.647 -2.455 -35.795 1.00 83.81 560 ALA A C 1
ATOM 4116 O O . ALA A 1 560 ? 30.761 -2.943 -35.967 1.00 83.81 560 ALA A O 1
ATOM 4117 N N . GLU A 1 561 ? 29.490 -1.241 -35.260 1.00 85.25 561 GLU A N 1
ATOM 4118 C CA . GLU A 1 561 ? 30.606 -0.383 -34.836 1.00 85.25 561 GLU A CA 1
ATOM 4119 C C . GLU A 1 561 ? 31.442 -1.017 -33.715 1.00 85.25 561 GLU A C 1
ATOM 4121 O O . GLU A 1 561 ? 32.679 -0.983 -33.739 1.00 85.25 561 GLU A O 1
ATOM 4126 N N . ARG A 1 562 ? 30.782 -1.666 -32.755 1.00 84.31 562 ARG A N 1
ATOM 4127 C CA . ARG A 1 562 ? 31.475 -2.425 -31.717 1.00 84.31 562 ARG A CA 1
ATOM 4128 C C . ARG A 1 562 ? 32.253 -3.602 -32.301 1.00 84.31 562 ARG A C 1
ATOM 4130 O O . ARG A 1 562 ? 33.442 -3.729 -32.030 1.00 84.31 562 ARG A O 1
ATOM 4137 N N . ALA A 1 563 ? 31.625 -4.413 -33.149 1.00 84.31 563 ALA A N 1
ATOM 4138 C CA . ALA A 1 563 ? 32.293 -5.541 -33.795 1.00 84.31 563 ALA A CA 1
ATOM 4139 C C . ALA A 1 563 ? 33.482 -5.088 -34.673 1.00 84.31 563 ALA A C 1
ATOM 4141 O O . ALA A 1 563 ? 34.516 -5.755 -34.713 1.00 84.31 563 ALA A O 1
ATOM 4142 N N . CYS A 1 564 ? 33.386 -3.915 -35.310 1.00 84.88 564 CYS A N 1
ATOM 4143 C CA . CYS A 1 564 ? 34.510 -3.265 -35.988 1.00 84.88 564 CYS A CA 1
ATOM 4144 C C . CYS A 1 564 ? 35.656 -2.918 -35.025 1.00 84.88 564 CYS A C 1
ATOM 4146 O O . CYS A 1 564 ? 36.827 -3.065 -35.377 1.00 84.88 564 CYS A O 1
ATOM 4148 N N . THR A 1 565 ? 35.337 -2.433 -33.825 1.00 86.81 565 THR A N 1
ATOM 4149 C CA . THR A 1 565 ? 36.333 -2.100 -32.796 1.00 86.81 565 THR A CA 1
ATOM 4150 C C . THR A 1 565 ? 37.047 -3.359 -32.309 1.00 86.81 565 THR A C 1
ATOM 4152 O O . THR A 1 565 ? 38.277 -3.404 -32.351 1.00 86.81 565 THR A O 1
ATOM 4155 N N . ASP A 1 566 ? 36.298 -4.421 -32.006 1.00 83.56 566 ASP A N 1
ATOM 4156 C CA . ASP A 1 566 ? 36.850 -5.721 -31.609 1.00 83.56 566 ASP A CA 1
ATOM 4157 C C . ASP A 1 566 ? 37.751 -6.312 -32.713 1.00 83.56 566 ASP A C 1
ATOM 4159 O O . ASP A 1 566 ? 38.835 -6.831 -32.437 1.00 83.56 566 ASP A O 1
ATOM 4163 N N . ALA A 1 567 ? 37.355 -6.182 -33.987 1.00 84.94 567 ALA A N 1
ATOM 4164 C CA . ALA A 1 567 ? 38.162 -6.609 -35.132 1.00 84.94 567 ALA A CA 1
ATOM 4165 C C . ALA A 1 567 ? 39.499 -5.850 -35.217 1.00 84.94 567 ALA A C 1
ATOM 4167 O O . ALA A 1 567 ? 40.554 -6.454 -35.440 1.00 84.94 567 ALA A O 1
ATOM 4168 N N . ARG A 1 568 ? 39.472 -4.526 -35.012 1.00 85.25 568 ARG A N 1
ATOM 4169 C CA . ARG A 1 568 ? 40.672 -3.674 -35.008 1.00 85.25 568 ARG A CA 1
ATOM 4170 C C . ARG A 1 568 ? 41.593 -4.000 -33.833 1.00 85.25 568 ARG A C 1
ATOM 4172 O O . ARG A 1 568 ? 42.811 -4.042 -34.017 1.00 85.25 568 ARG A O 1
ATOM 4179 N N . GLU A 1 569 ? 41.045 -4.253 -32.648 1.00 85.00 569 GLU A N 1
ATOM 4180 C CA . GLU A 1 569 ? 41.824 -4.645 -31.470 1.00 85.00 569 GLU A CA 1
ATOM 4181 C C . GLU A 1 569 ? 42.448 -6.031 -31.636 1.00 85.00 569 GLU A C 1
ATOM 4183 O O . GLU A 1 569 ? 43.656 -6.181 -31.434 1.00 85.00 569 GLU A O 1
ATOM 4188 N N . ALA A 1 570 ? 41.687 -7.017 -32.117 1.00 83.50 570 ALA A N 1
ATOM 4189 C CA . ALA A 1 570 ? 42.212 -8.338 -32.452 1.00 83.50 570 ALA A CA 1
ATOM 4190 C C . ALA A 1 570 ? 43.346 -8.238 -33.486 1.00 83.50 570 ALA A C 1
ATOM 4192 O O . ALA A 1 570 ? 44.419 -8.817 -33.296 1.00 83.50 570 ALA A O 1
ATOM 4193 N N . ALA A 1 571 ? 43.180 -7.418 -34.529 1.00 82.19 571 ALA A N 1
ATOM 4194 C CA . ALA A 1 571 ? 44.233 -7.161 -35.508 1.00 82.19 571 ALA A CA 1
ATOM 4195 C C . ALA A 1 571 ? 45.463 -6.479 -34.883 1.00 82.19 571 ALA A C 1
ATOM 4197 O O . ALA A 1 571 ? 46.600 -6.753 -35.288 1.00 82.19 571 ALA A O 1
ATOM 4198 N N . ARG A 1 572 ? 45.274 -5.598 -33.890 1.00 81.31 572 ARG A N 1
ATOM 4199 C CA . ARG A 1 572 ? 46.357 -4.899 -33.182 1.00 81.31 572 ARG A CA 1
ATOM 4200 C C . ARG A 1 572 ? 47.158 -5.851 -32.291 1.00 81.31 572 ARG A C 1
ATOM 4202 O O . ARG A 1 572 ? 48.386 -5.833 -32.409 1.00 81.31 572 ARG A O 1
ATOM 4209 N N . TYR A 1 573 ? 46.493 -6.697 -31.508 1.00 80.38 573 TYR A N 1
ATOM 4210 C CA . TYR A 1 573 ? 47.110 -7.568 -30.496 1.00 80.38 573 TYR A CA 1
ATOM 4211 C C . TYR A 1 573 ? 47.363 -9.017 -30.947 1.00 80.38 573 TYR A C 1
ATOM 4213 O O . TYR A 1 573 ? 47.905 -9.802 -30.180 1.00 80.38 573 TYR A O 1
ATOM 4221 N N . GLY A 1 574 ? 47.043 -9.376 -32.195 1.00 76.56 574 GLY A N 1
ATOM 4222 C CA . GLY A 1 574 ? 47.290 -10.726 -32.726 1.00 76.56 574 GLY A CA 1
ATOM 4223 C C . GLY A 1 574 ? 46.217 -11.756 -32.353 1.00 76.56 574 GLY A C 1
ATOM 4224 O O . GLY A 1 574 ? 46.485 -12.953 -32.397 1.00 76.56 574 GLY A O 1
ATOM 4225 N N . GLY A 1 575 ? 45.014 -11.300 -31.997 1.00 79.81 575 GLY A N 1
ATOM 4226 C CA . GLY A 1 575 ? 43.845 -12.148 -31.764 1.00 79.81 575 GLY A CA 1
ATOM 4227 C C . GLY A 1 575 ? 43.174 -12.629 -33.058 1.00 79.81 575 GLY A C 1
ATOM 4228 O O . GLY A 1 575 ? 43.554 -12.251 -34.168 1.00 79.81 575 GLY A O 1
ATOM 4229 N N . ASN A 1 576 ? 42.140 -13.462 -32.918 1.00 80.62 576 ASN A N 1
ATOM 4230 C CA . ASN A 1 576 ? 41.348 -13.956 -34.047 1.00 80.62 576 ASN A CA 1
ATOM 4231 C C . ASN A 1 576 ? 40.435 -12.847 -34.607 1.00 80.62 576 ASN A C 1
ATOM 4233 O O . ASN A 1 576 ? 39.457 -12.464 -33.968 1.00 80.62 576 ASN A O 1
ATOM 4237 N N . ILE A 1 577 ? 40.750 -12.363 -35.811 1.00 83.38 577 ILE A N 1
ATOM 4238 C CA . ILE A 1 577 ? 39.998 -11.308 -36.511 1.00 83.38 577 ILE A CA 1
ATOM 4239 C C . ILE A 1 577 ? 38.779 -11.820 -37.290 1.00 83.38 577 ILE A C 1
ATOM 4241 O O . ILE A 1 577 ? 37.902 -11.026 -37.629 1.00 83.38 577 ILE A O 1
ATOM 4245 N N . ASP A 1 578 ? 38.714 -13.118 -37.591 1.00 82.06 578 ASP A N 1
ATOM 4246 C CA . ASP A 1 578 ? 37.742 -13.657 -38.546 1.00 82.06 578 ASP A CA 1
ATOM 4247 C C . ASP A 1 578 ? 36.325 -13.619 -37.970 1.00 82.06 578 ASP A C 1
ATOM 4249 O O . ASP A 1 578 ? 35.388 -13.229 -38.661 1.00 82.06 578 ASP A O 1
ATOM 4253 N N . LYS A 1 579 ? 36.171 -13.927 -36.675 1.00 80.31 579 LYS A N 1
ATOM 4254 C CA . LYS A 1 579 ? 34.865 -13.925 -35.995 1.00 80.31 579 LYS A CA 1
ATOM 4255 C C . LYS A 1 579 ? 34.237 -12.519 -35.896 1.00 80.31 579 LYS A C 1
ATOM 4257 O O . LYS A 1 579 ? 33.078 -12.381 -36.285 1.00 80.31 579 LYS A O 1
ATOM 4262 N N . PRO A 1 580 ? 34.949 -11.468 -35.433 1.00 79.75 580 PRO A N 1
ATOM 4263 C CA . PRO A 1 580 ? 34.424 -10.102 -35.473 1.00 79.75 580 PRO A CA 1
ATOM 4264 C C . PRO A 1 580 ? 34.122 -9.605 -36.894 1.00 79.75 580 PRO A C 1
ATOM 4266 O O . PRO A 1 580 ? 33.105 -8.956 -37.108 1.00 79.75 580 PRO A O 1
ATOM 4269 N N . LEU A 1 581 ? 34.957 -9.932 -37.889 1.00 81.81 581 LEU A N 1
ATOM 4270 C CA . LEU A 1 581 ? 34.719 -9.507 -39.274 1.00 81.81 581 LEU A CA 1
ATOM 4271 C C . LEU A 1 581 ? 33.549 -10.239 -39.939 1.00 81.81 581 LEU A C 1
ATOM 4273 O O . LEU A 1 581 ? 32.827 -9.616 -40.714 1.00 81.81 581 LEU A O 1
ATOM 4277 N N . GLU A 1 582 ? 33.330 -11.521 -39.639 1.00 82.31 582 GLU A N 1
ATOM 4278 C CA . GLU A 1 582 ? 32.135 -12.254 -40.080 1.00 82.31 582 GLU A CA 1
ATOM 4279 C C . GLU A 1 582 ? 30.864 -11.615 -39.503 1.00 82.31 582 GLU A C 1
ATOM 4281 O O . GLU A 1 582 ? 29.877 -11.432 -40.217 1.00 82.31 582 GLU A O 1
ATOM 4286 N N . LEU A 1 583 ? 30.913 -11.214 -38.229 1.00 78.50 583 LEU A N 1
ATOM 4287 C CA . LEU A 1 583 ? 29.826 -10.507 -37.557 1.00 78.50 583 LEU A CA 1
ATOM 4288 C C . LEU A 1 583 ? 29.520 -9.161 -38.234 1.00 78.50 583 LEU A C 1
ATOM 4290 O O . LEU A 1 583 ? 28.369 -8.905 -38.588 1.00 78.50 583 LEU A O 1
ATOM 4294 N N . VAL A 1 584 ? 30.537 -8.325 -38.478 1.00 82.25 584 VAL A N 1
ATOM 4295 C CA . VAL A 1 584 ? 30.350 -7.053 -39.199 1.00 82.25 584 VAL A CA 1
ATOM 4296 C C . VAL A 1 584 ? 29.835 -7.302 -40.617 1.00 82.25 584 VAL A C 1
ATOM 4298 O O . VAL A 1 584 ? 28.939 -6.596 -41.058 1.00 82.25 584 VAL A O 1
ATOM 4301 N N . ALA A 1 585 ? 30.336 -8.315 -41.328 1.00 83.31 585 ALA A N 1
ATOM 4302 C CA . ALA A 1 585 ? 29.896 -8.612 -42.690 1.00 83.31 585 ALA A CA 1
ATOM 4303 C C . ALA A 1 585 ? 28.411 -9.008 -42.770 1.00 83.31 585 ALA A C 1
ATOM 4305 O O . ALA A 1 585 ? 27.754 -8.686 -43.758 1.00 83.31 585 ALA A O 1
ATOM 4306 N N . LYS A 1 586 ? 27.870 -9.667 -41.736 1.00 80.38 586 LYS A N 1
ATOM 4307 C CA . LYS A 1 586 ? 26.438 -9.995 -41.648 1.00 80.38 586 LYS A CA 1
ATOM 4308 C C . LYS A 1 586 ? 25.578 -8.783 -41.288 1.00 80.38 586 LYS A C 1
ATOM 4310 O O . LYS A 1 586 ? 24.507 -8.617 -41.858 1.00 80.38 586 LYS A O 1
ATOM 4315 N N . LEU A 1 587 ? 26.040 -7.939 -40.364 1.00 78.81 587 LEU A N 1
ATOM 4316 C CA . LEU A 1 587 ? 25.259 -6.803 -39.854 1.00 78.81 587 LEU A CA 1
ATOM 4317 C C . LEU A 1 587 ? 25.359 -5.545 -40.732 1.00 78.81 587 LEU A C 1
ATOM 4319 O O . LEU A 1 587 ? 24.395 -4.800 -40.877 1.00 78.81 587 LEU A O 1
ATOM 4323 N N . ALA A 1 588 ? 26.534 -5.298 -41.304 1.00 82.69 588 ALA A N 1
ATOM 4324 C CA . ALA A 1 588 ? 26.871 -4.132 -42.109 1.00 82.69 588 ALA A CA 1
ATOM 4325 C C . ALA A 1 588 ? 27.920 -4.521 -43.176 1.00 82.69 588 ALA A C 1
ATOM 4327 O O . ALA A 1 588 ? 29.096 -4.165 -43.052 1.00 82.69 588 ALA A O 1
ATOM 4328 N N . PRO A 1 589 ? 27.520 -5.228 -44.254 1.00 81.44 589 PRO A N 1
ATOM 4329 C CA . PRO A 1 589 ? 28.443 -5.779 -45.258 1.00 81.44 589 PRO A CA 1
ATOM 4330 C C . PRO A 1 589 ? 29.337 -4.732 -45.938 1.00 81.44 589 PRO A C 1
ATOM 4332 O O . PRO A 1 589 ? 30.416 -5.061 -46.423 1.00 81.44 589 PRO A O 1
ATOM 4335 N N . ASN A 1 590 ? 28.908 -3.467 -45.936 1.00 82.62 590 ASN A N 1
ATOM 4336 C CA . ASN A 1 590 ? 29.617 -2.342 -46.545 1.00 82.62 590 ASN A CA 1
ATOM 4337 C C . ASN A 1 590 ? 30.369 -1.468 -45.523 1.00 82.62 590 ASN A C 1
ATOM 4339 O O . ASN A 1 590 ? 30.771 -0.353 -45.852 1.00 82.62 590 ASN A O 1
ATOM 4343 N N . ALA A 1 591 ? 30.543 -1.920 -44.277 1.00 84.44 591 ALA A N 1
ATOM 4344 C CA . ALA A 1 591 ? 31.272 -1.155 -43.271 1.00 84.44 591 ALA A CA 1
ATOM 4345 C C . ALA A 1 591 ? 32.748 -0.981 -43.675 1.00 84.44 591 ALA A C 1
ATOM 4347 O O . ALA A 1 591 ? 33.467 -1.958 -43.901 1.00 84.44 591 ALA A O 1
ATOM 4348 N N . ALA A 1 592 ? 33.225 0.268 -43.701 1.00 82.88 592 ALA A N 1
ATOM 4349 C CA . ALA A 1 592 ? 34.602 0.609 -44.078 1.00 82.88 592 ALA A CA 1
ATOM 4350 C C . ALA A 1 592 ? 35.659 -0.142 -43.241 1.00 82.88 592 ALA A C 1
ATOM 4352 O O . ALA A 1 592 ? 36.715 -0.522 -43.750 1.00 82.88 592 ALA A O 1
ATOM 4353 N N . CYS A 1 593 ? 35.333 -0.448 -41.981 1.00 84.06 593 CYS A N 1
ATOM 4354 C CA . CYS A 1 593 ? 36.216 -1.158 -41.060 1.00 84.06 593 CYS A CA 1
ATOM 4355 C C . CYS A 1 593 ? 36.625 -2.561 -41.554 1.00 84.06 593 CYS A C 1
ATOM 4357 O O . CYS A 1 593 ? 37.692 -3.049 -41.171 1.00 84.06 593 CYS A O 1
ATOM 4359 N N . ILE A 1 594 ? 35.811 -3.212 -42.402 1.00 84.50 594 ILE A N 1
ATOM 4360 C CA . ILE A 1 594 ? 36.111 -4.548 -42.935 1.00 84.50 594 ILE A CA 1
ATOM 4361 C C . ILE A 1 594 ? 37.365 -4.483 -43.810 1.00 84.50 594 ILE A C 1
ATOM 4363 O O . ILE A 1 594 ? 38.276 -5.298 -43.646 1.00 84.50 594 ILE A O 1
ATOM 4367 N N . GLN A 1 595 ? 37.424 -3.503 -44.717 1.00 84.56 595 GLN A N 1
ATOM 4368 C CA . GLN A 1 595 ? 38.573 -3.310 -45.603 1.00 84.56 595 GLN A CA 1
ATOM 4369 C C . GLN A 1 595 ? 39.792 -2.826 -44.814 1.00 84.56 595 GLN A C 1
ATOM 4371 O O . GLN A 1 595 ? 40.852 -3.441 -44.900 1.00 84.56 595 GLN A O 1
ATOM 4376 N N . GLU A 1 596 ? 39.620 -1.832 -43.936 1.00 86.06 596 GLU A N 1
ATOM 4377 C CA . GLU A 1 596 ? 40.711 -1.302 -43.102 1.00 86.06 596 GLU A CA 1
ATOM 4378 C C . GLU A 1 596 ? 41.405 -2.389 -42.263 1.00 86.06 596 GLU A C 1
ATOM 4380 O O . GLU A 1 596 ? 42.635 -2.432 -42.166 1.00 86.06 596 GLU A O 1
ATOM 4385 N N . THR A 1 597 ? 40.630 -3.296 -41.661 1.00 84.50 597 THR A N 1
ATOM 4386 C CA . THR A 1 597 ? 41.179 -4.364 -40.811 1.00 84.50 597 THR A CA 1
ATOM 4387 C C . THR A 1 597 ? 41.899 -5.427 -41.647 1.00 84.50 597 THR A C 1
ATOM 4389 O O . THR A 1 597 ? 42.978 -5.890 -41.262 1.00 84.50 597 THR A O 1
ATOM 4392 N N . ARG A 1 598 ? 41.355 -5.788 -42.819 1.00 84.62 598 ARG A N 1
ATOM 4393 C CA . ARG A 1 598 ? 42.011 -6.713 -43.762 1.00 84.62 598 ARG A CA 1
ATOM 4394 C C . ARG A 1 598 ? 43.331 -6.146 -44.280 1.00 84.62 598 ARG A C 1
ATOM 4396 O O . ARG A 1 598 ? 44.336 -6.865 -44.291 1.00 84.62 598 ARG A O 1
ATOM 4403 N N . ASP A 1 599 ? 43.362 -4.863 -44.621 1.00 84.56 599 ASP A N 1
ATOM 4404 C CA . ASP A 1 599 ? 44.569 -4.172 -45.074 1.00 84.56 599 ASP A CA 1
ATOM 4405 C C . ASP A 1 599 ? 45.639 -4.141 -43.977 1.00 84.56 599 ASP A C 1
ATOM 4407 O O . ASP A 1 599 ? 46.795 -4.505 -44.227 1.00 84.56 599 ASP A O 1
ATOM 4411 N N . ALA A 1 600 ? 45.255 -3.828 -42.735 1.00 80.38 600 ALA A N 1
ATOM 4412 C CA . ALA A 1 600 ? 46.161 -3.827 -41.586 1.00 80.38 600 ALA A CA 1
ATOM 4413 C C . ALA A 1 600 ? 46.795 -5.208 -41.322 1.00 80.38 600 ALA A C 1
ATOM 4415 O O . ALA A 1 600 ? 48.007 -5.308 -41.089 1.00 80.38 600 ALA A O 1
ATOM 4416 N N . VAL A 1 601 ? 46.012 -6.291 -41.400 1.00 81.62 601 VAL A N 1
ATOM 4417 C CA . VAL A 1 601 ? 46.530 -7.659 -41.223 1.00 81.62 601 VAL A CA 1
ATOM 4418 C C . VAL A 1 601 ? 47.400 -8.094 -42.400 1.00 81.62 601 VAL A C 1
ATOM 4420 O O . VAL A 1 601 ? 48.455 -8.701 -42.188 1.00 81.62 601 VAL A O 1
ATOM 4423 N N . SER A 1 602 ? 47.018 -7.758 -43.635 1.00 79.50 602 SER A N 1
ATOM 4424 C CA . SER A 1 602 ? 47.821 -8.077 -44.820 1.00 79.50 602 SER A CA 1
ATOM 4425 C C . SER A 1 602 ? 49.196 -7.395 -44.772 1.00 79.50 602 SER A C 1
ATOM 4427 O O . SER A 1 602 ? 50.214 -8.032 -45.055 1.00 79.50 602 SER A O 1
ATOM 4429 N N . SER A 1 603 ? 49.248 -6.141 -44.309 1.00 77.62 603 SER A N 1
ATOM 4430 C CA . SER A 1 603 ? 50.481 -5.377 -44.105 1.00 77.62 603 SER A CA 1
ATOM 4431 C C . SER A 1 603 ? 51.387 -6.022 -43.049 1.00 77.62 603 SER A C 1
ATOM 4433 O O . SER A 1 603 ? 52.579 -6.237 -43.296 1.00 77.62 603 SER A O 1
ATOM 4435 N N . LYS A 1 604 ? 50.824 -6.449 -41.906 1.00 76.31 604 LYS A N 1
ATOM 4436 C CA . LYS A 1 604 ? 51.572 -7.194 -40.875 1.00 76.31 604 LYS A CA 1
ATOM 4437 C C . LYS A 1 604 ? 52.136 -8.515 -41.406 1.00 76.31 604 LYS A C 1
ATOM 4439 O O . LYS A 1 604 ? 53.319 -8.788 -41.194 1.00 76.31 604 LYS A O 1
ATOM 4444 N N . LYS A 1 605 ? 51.340 -9.311 -42.133 1.00 75.88 605 LYS A N 1
ATOM 4445 C CA . LYS A 1 605 ? 51.801 -10.579 -42.735 1.00 75.88 605 LYS A CA 1
ATOM 4446 C C . LYS A 1 605 ? 52.941 -10.350 -43.729 1.00 75.88 605 LYS A C 1
ATOM 4448 O O . LYS A 1 605 ? 53.951 -11.045 -43.650 1.00 75.88 605 LYS A O 1
ATOM 4453 N N . ARG A 1 606 ? 52.839 -9.337 -44.602 1.00 77.12 606 ARG A N 1
ATOM 4454 C CA . ARG A 1 606 ? 53.926 -8.965 -45.530 1.00 77.12 606 ARG A CA 1
ATOM 4455 C C . ARG A 1 606 ? 55.207 -8.590 -44.786 1.00 77.12 606 ARG A C 1
ATOM 4457 O O . ARG A 1 606 ? 56.281 -9.033 -45.182 1.00 77.12 606 ARG A O 1
ATOM 4464 N N . LYS A 1 607 ? 55.106 -7.838 -43.684 1.00 75.56 607 LYS A N 1
ATOM 4465 C CA . LYS A 1 607 ? 56.265 -7.458 -42.861 1.00 75.56 607 LYS A CA 1
ATOM 4466 C C . LYS A 1 607 ? 56.926 -8.672 -42.194 1.00 75.56 607 LYS A C 1
ATOM 4468 O O . LYS A 1 607 ? 58.149 -8.762 -42.202 1.00 75.56 607 LYS A O 1
ATOM 4473 N N . ILE A 1 608 ? 56.146 -9.622 -41.672 1.00 73.69 608 ILE A N 1
ATOM 4474 C CA . ILE A 1 608 ? 56.669 -10.863 -41.066 1.00 73.69 608 ILE A CA 1
ATOM 4475 C C . ILE A 1 608 ? 57.341 -11.752 -42.119 1.00 73.69 608 ILE A C 1
ATOM 4477 O O . ILE A 1 608 ? 58.447 -12.238 -41.883 1.00 73.69 608 ILE A O 1
ATOM 4481 N N . ILE A 1 609 ? 56.716 -11.931 -43.288 1.00 74.31 609 ILE A N 1
ATOM 4482 C CA . ILE A 1 609 ? 57.297 -12.691 -44.406 1.00 74.31 609 ILE A CA 1
ATOM 4483 C C . ILE A 1 609 ? 58.618 -12.051 -44.843 1.00 74.31 609 ILE A C 1
ATOM 4485 O O . ILE A 1 609 ? 59.626 -12.745 -44.932 1.00 74.31 609 ILE A O 1
ATOM 4489 N N . LEU A 1 610 ? 58.651 -10.728 -45.025 1.00 75.19 610 LEU A N 1
ATOM 4490 C CA . LEU A 1 610 ? 59.865 -10.000 -45.400 1.00 75.19 610 LEU A CA 1
ATOM 4491 C C . LEU A 1 610 ? 60.984 -10.171 -44.360 1.00 75.19 610 LEU A C 1
ATOM 4493 O O . LEU A 1 610 ? 62.128 -10.436 -44.721 1.00 75.19 610 LEU A O 1
ATOM 4497 N N . MET A 1 611 ? 60.659 -10.069 -43.069 1.00 70.81 611 MET A N 1
ATOM 4498 C CA . MET A 1 611 ? 61.626 -10.262 -41.981 1.00 70.81 611 MET A CA 1
ATOM 4499 C C . MET A 1 611 ? 62.127 -11.709 -41.899 1.00 70.81 611 MET A C 1
ATOM 4501 O O . MET A 1 611 ? 63.307 -11.929 -41.636 1.00 70.81 611 MET A O 1
ATOM 4505 N N . SER A 1 612 ? 61.264 -12.687 -42.177 1.00 68.56 612 SER A N 1
ATOM 4506 C CA . SER A 1 612 ? 61.628 -14.109 -42.216 1.00 68.56 612 SER A CA 1
ATOM 4507 C C . SER A 1 612 ? 62.548 -14.412 -43.399 1.00 68.56 612 SER A C 1
ATOM 4509 O O . SER A 1 612 ? 63.565 -15.077 -43.232 1.00 68.56 612 SER A O 1
ATOM 4511 N N . VAL A 1 613 ? 62.256 -13.850 -44.576 1.00 73.56 613 VAL A N 1
ATOM 4512 C CA . VAL A 1 613 ? 63.116 -13.947 -45.766 1.00 73.56 613 VAL A CA 1
ATOM 4513 C C . VAL A 1 613 ? 64.485 -13.312 -45.505 1.00 73.56 613 VAL A C 1
ATOM 4515 O O . VAL A 1 613 ? 65.507 -13.921 -45.811 1.00 73.56 613 VAL A O 1
ATOM 4518 N N . LEU A 1 614 ? 64.534 -12.134 -44.873 1.00 72.38 614 LEU A N 1
ATOM 4519 C CA . LEU A 1 614 ? 65.793 -11.481 -44.492 1.00 72.38 614 LEU A CA 1
ATOM 4520 C C . LEU A 1 614 ? 66.590 -12.289 -43.454 1.00 72.38 614 LEU A C 1
ATOM 4522 O O . LEU A 1 614 ? 67.817 -12.336 -43.533 1.00 72.38 614 LEU A O 1
ATOM 4526 N N . ALA A 1 615 ? 65.917 -12.941 -42.501 1.00 65.94 615 ALA A N 1
ATOM 4527 C CA . ALA A 1 615 ? 66.562 -13.809 -41.517 1.00 65.94 615 ALA A CA 1
ATOM 4528 C C . ALA A 1 615 ? 67.139 -15.084 -42.158 1.00 65.94 615 ALA A C 1
ATOM 4530 O O . ALA A 1 615 ? 68.265 -15.463 -41.842 1.00 65.94 615 ALA A O 1
ATOM 4531 N N . ILE A 1 616 ? 66.408 -15.702 -43.092 1.00 69.62 616 ILE A N 1
ATOM 4532 C CA . ILE A 1 616 ? 66.865 -16.876 -43.852 1.00 69.62 616 ILE A CA 1
ATOM 4533 C C . ILE A 1 616 ? 68.065 -16.508 -44.736 1.00 69.62 616 ILE A C 1
ATOM 4535 O O . ILE A 1 616 ? 69.078 -17.201 -44.708 1.00 69.62 616 ILE A O 1
ATOM 4539 N N . LEU A 1 617 ? 68.011 -15.379 -45.450 1.00 65.31 617 LEU A N 1
ATOM 4540 C CA . LEU A 1 617 ? 69.137 -14.886 -46.255 1.00 65.31 617 LEU A CA 1
ATOM 4541 C C . LEU A 1 617 ? 70.383 -14.595 -45.402 1.00 65.31 617 LEU A C 1
ATOM 4543 O O . LEU A 1 617 ? 71.502 -14.868 -45.833 1.00 65.31 617 LEU A O 1
ATOM 4547 N N . GLY A 1 618 ? 70.203 -14.101 -44.174 1.00 61.56 618 GLY A N 1
ATOM 4548 C CA . GLY A 1 618 ? 71.296 -13.898 -43.219 1.00 61.56 618 GLY A CA 1
ATOM 4549 C C . GLY A 1 618 ? 71.912 -15.191 -42.666 1.00 61.56 618 GLY A C 1
ATOM 4550 O O . GLY A 1 618 ? 73.038 -15.152 -42.178 1.00 61.56 618 GLY A O 1
ATOM 4551 N N . LEU A 1 619 ? 71.201 -16.321 -42.747 1.00 57.56 619 LEU A N 1
ATOM 4552 C CA . LEU A 1 619 ? 71.648 -17.643 -42.287 1.00 57.56 619 LEU A CA 1
ATOM 4553 C C . LEU A 1 619 ? 72.438 -18.416 -43.356 1.00 57.56 619 LEU A C 1
ATOM 4555 O O . LEU A 1 619 ? 73.252 -19.265 -43.006 1.00 57.56 619 LEU A O 1
ATOM 4559 N N . VAL A 1 620 ? 72.218 -18.122 -44.643 1.00 57.59 620 VAL A N 1
ATOM 4560 C CA . VAL A 1 620 ? 72.818 -18.855 -45.777 1.00 57.59 620 VAL A CA 1
ATOM 4561 C C . VAL A 1 620 ? 74.122 -18.211 -46.285 1.00 57.59 620 VAL A C 1
ATOM 4563 O O . VAL A 1 620 ? 74.899 -18.862 -46.977 1.00 57.59 620 VAL A O 1
ATOM 4566 N N . LEU A 1 621 ? 74.424 -16.959 -45.921 1.00 53.91 621 LEU A N 1
ATOM 4567 C CA . LEU A 1 621 ? 75.651 -16.271 -46.351 1.00 53.91 621 LEU A CA 1
ATOM 4568 C C . LEU A 1 621 ? 76.836 -16.523 -45.388 1.00 53.91 621 LEU A C 1
ATOM 4570 O O . LEU A 1 621 ? 76.784 -16.091 -44.233 1.00 53.91 621 LEU A O 1
ATOM 4574 N N . PRO A 1 622 ? 77.946 -17.145 -45.840 1.00 50.56 622 PRO A N 1
ATOM 4575 C CA . PRO A 1 622 ? 79.116 -17.400 -45.009 1.00 50.56 622 PRO A CA 1
ATOM 4576 C C . PRO A 1 622 ? 80.002 -16.149 -44.975 1.00 50.56 622 PRO A C 1
ATOM 4578 O O . PRO A 1 622 ? 80.880 -15.965 -45.813 1.00 50.56 622 PRO A O 1
ATOM 4581 N N . ILE A 1 623 ? 79.777 -15.258 -44.008 1.00 51.78 623 ILE A N 1
ATOM 4582 C CA . ILE A 1 623 ? 80.676 -14.121 -43.759 1.00 51.78 623 ILE A CA 1
ATOM 4583 C C . ILE A 1 623 ? 81.177 -14.192 -42.318 1.00 51.78 623 ILE A C 1
ATOM 4585 O O . ILE A 1 623 ? 80.404 -14.057 -41.367 1.00 51.78 623 ILE A O 1
ATOM 4589 N N . ALA A 1 624 ? 82.495 -14.334 -42.163 1.00 52.25 624 ALA A N 1
ATOM 4590 C CA . ALA A 1 624 ? 83.232 -14.485 -40.903 1.00 52.25 624 ALA A CA 1
ATOM 4591 C C . ALA A 1 624 ? 83.164 -13.276 -39.930 1.00 52.25 624 ALA A C 1
ATOM 4593 O O . ALA A 1 624 ? 83.891 -13.232 -38.944 1.00 52.25 624 ALA A O 1
ATOM 4594 N N . GLY A 1 625 ? 82.261 -12.314 -40.153 1.00 52.66 625 GLY A N 1
ATOM 4595 C CA . GLY A 1 625 ? 81.951 -11.204 -39.236 1.00 52.66 625 GLY A CA 1
ATOM 4596 C C . GLY A 1 625 ? 80.455 -11.028 -38.926 1.00 52.66 625 GLY A C 1
ATOM 4597 O O . GLY A 1 625 ? 80.082 -10.138 -38.160 1.00 52.66 625 GLY A O 1
ATOM 4598 N N . GLY A 1 626 ? 79.572 -11.858 -39.499 1.00 51.38 626 GLY A N 1
ATOM 4599 C CA . GLY A 1 626 ? 78.114 -11.666 -39.441 1.00 51.38 626 GLY A CA 1
ATOM 4600 C C . GLY A 1 626 ? 77.455 -12.042 -38.109 1.00 51.38 626 GLY A C 1
ATOM 4601 O O . GLY A 1 626 ? 76.403 -11.504 -37.761 1.00 51.38 626 GLY A O 1
ATOM 4602 N N . THR A 1 627 ? 78.078 -12.911 -37.312 1.00 54.44 627 THR A N 1
ATOM 4603 C CA . THR A 1 627 ? 77.470 -13.467 -36.090 1.00 54.44 627 THR A CA 1
ATOM 4604 C C . THR A 1 627 ? 77.305 -12.438 -34.967 1.00 54.44 627 THR A C 1
ATOM 4606 O O . THR A 1 627 ? 76.372 -12.547 -34.167 1.00 54.44 627 THR A O 1
ATOM 4609 N N . TRP A 1 628 ? 78.138 -11.391 -34.922 1.00 58.53 628 TRP A N 1
ATOM 4610 C CA . TRP A 1 628 ? 78.037 -10.333 -33.908 1.00 58.53 628 TRP A CA 1
ATOM 4611 C C . TRP A 1 628 ? 76.952 -9.294 -34.238 1.00 58.53 628 TRP A C 1
ATOM 4613 O O . TRP A 1 628 ? 76.132 -8.958 -33.378 1.00 58.53 628 TRP A O 1
ATOM 4623 N N . LEU A 1 629 ? 76.874 -8.841 -35.496 1.00 57.84 629 LEU A N 1
ATOM 4624 C CA . LEU A 1 629 ? 75.828 -7.916 -35.959 1.00 57.84 629 LEU A CA 1
ATOM 4625 C C . LEU A 1 629 ? 74.447 -8.586 -35.994 1.00 57.84 629 LEU A C 1
ATOM 4627 O O . LEU A 1 629 ? 73.465 -7.959 -35.587 1.00 57.84 629 LEU A O 1
ATOM 4631 N N . ALA A 1 630 ? 74.377 -9.865 -36.379 1.00 57.16 630 ALA A N 1
ATOM 4632 C CA . ALA A 1 630 ? 73.149 -10.653 -36.314 1.00 57.16 630 ALA A CA 1
ATOM 4633 C C . ALA A 1 630 ? 72.677 -10.841 -34.865 1.00 57.16 630 ALA A C 1
ATOM 4635 O O . ALA A 1 630 ? 71.514 -10.576 -34.586 1.00 57.16 630 ALA A O 1
ATOM 4636 N N . ARG A 1 631 ? 73.561 -11.163 -33.901 1.00 57.53 631 ARG A N 1
ATOM 4637 C CA . ARG A 1 631 ? 73.185 -11.230 -32.469 1.00 57.53 631 ARG A CA 1
ATOM 4638 C C . ARG A 1 631 ? 72.721 -9.887 -31.909 1.00 57.53 631 ARG A C 1
ATOM 4640 O O . ARG A 1 631 ? 71.784 -9.858 -31.112 1.00 57.53 631 ARG A O 1
ATOM 4647 N N . ARG A 1 632 ? 73.349 -8.773 -32.299 1.00 59.75 632 ARG A N 1
ATOM 4648 C CA . ARG A 1 632 ? 72.977 -7.437 -31.804 1.00 59.75 632 ARG A CA 1
ATOM 4649 C C . ARG A 1 632 ? 71.644 -6.962 -32.384 1.00 59.75 632 ARG A C 1
ATOM 4651 O O . ARG A 1 632 ? 70.842 -6.397 -31.643 1.00 59.75 632 ARG A O 1
ATOM 4658 N N . ARG A 1 633 ? 71.373 -7.233 -33.667 1.00 58.88 633 ARG A N 1
ATOM 4659 C CA . ARG A 1 633 ? 70.055 -6.985 -34.278 1.00 58.88 633 ARG A CA 1
ATOM 4660 C C . ARG A 1 633 ? 68.993 -7.945 -33.750 1.00 58.88 633 ARG A C 1
ATOM 4662 O O . ARG A 1 633 ? 67.912 -7.476 -33.426 1.00 58.88 633 ARG A O 1
ATOM 4669 N N . TRP A 1 634 ? 69.311 -9.222 -33.543 1.00 53.00 634 TRP A N 1
ATOM 4670 C CA . TRP A 1 634 ? 68.380 -10.197 -32.968 1.00 53.00 634 TRP A CA 1
ATOM 4671 C C . TRP A 1 634 ? 67.960 -9.816 -31.548 1.00 53.00 634 TRP A C 1
ATOM 4673 O O . TRP A 1 634 ? 66.775 -9.822 -31.262 1.00 53.00 634 TRP A O 1
ATOM 4683 N N . ARG A 1 635 ? 68.880 -9.352 -30.686 1.00 56.97 635 ARG A N 1
ATOM 4684 C CA . ARG A 1 635 ? 68.537 -8.835 -29.341 1.00 56.97 635 ARG A CA 1
ATOM 4685 C C . ARG A 1 635 ? 67.706 -7.549 -29.364 1.00 56.97 635 ARG A C 1
ATOM 4687 O O . ARG A 1 635 ? 66.944 -7.307 -28.434 1.00 56.97 635 ARG A O 1
ATOM 4694 N N . LYS A 1 636 ? 67.861 -6.713 -30.396 1.00 56.25 636 LYS A N 1
ATOM 4695 C CA . LYS A 1 636 ? 67.042 -5.503 -30.577 1.00 56.25 636 LYS A CA 1
ATOM 4696 C C . LYS A 1 636 ? 65.632 -5.865 -31.065 1.00 56.25 636 LYS A C 1
ATOM 4698 O O . LYS A 1 636 ? 64.668 -5.310 -30.565 1.00 56.25 636 LYS A O 1
ATOM 4703 N N . VAL A 1 637 ? 65.524 -6.871 -31.933 1.00 51.59 637 VAL A N 1
ATOM 4704 C CA . VAL A 1 637 ? 64.257 -7.429 -32.435 1.00 51.59 637 VAL A CA 1
ATOM 4705 C C . VAL A 1 637 ? 63.529 -8.261 -31.369 1.00 51.59 637 VAL A C 1
ATOM 4707 O O . VAL A 1 637 ? 62.314 -8.176 -31.264 1.00 51.59 637 VAL A O 1
ATOM 4710 N N . GLN A 1 638 ? 64.243 -8.983 -30.499 1.00 48.19 638 GLN A N 1
ATOM 4711 C CA . GLN A 1 638 ? 63.657 -9.704 -29.358 1.00 48.19 638 GLN A CA 1
ATOM 4712 C C . GLN A 1 638 ? 63.037 -8.760 -28.316 1.00 48.19 638 GLN A C 1
ATOM 4714 O O . GLN A 1 638 ? 62.138 -9.164 -27.592 1.00 48.19 638 GLN A O 1
ATOM 4719 N N . LYS A 1 639 ? 63.501 -7.502 -28.260 1.00 49.66 639 LYS A N 1
ATOM 4720 C CA . LYS A 1 639 ? 62.894 -6.424 -27.463 1.00 49.66 639 LYS A CA 1
ATOM 4721 C C . LYS A 1 639 ? 61.667 -5.782 -28.124 1.00 49.66 639 LYS A C 1
ATOM 4723 O O . LYS A 1 639 ? 60.946 -5.063 -27.446 1.00 49.66 639 LYS A O 1
ATOM 4728 N N . GLU A 1 640 ? 61.450 -6.010 -29.420 1.00 43.97 640 GLU A N 1
ATOM 4729 C CA . GLU A 1 640 ? 60.338 -5.443 -30.203 1.00 43.97 640 GLU A CA 1
ATOM 4730 C C . GLU A 1 640 ? 59.249 -6.478 -30.543 1.00 43.97 640 GLU A C 1
ATOM 4732 O O . GLU A 1 640 ? 58.183 -6.111 -31.037 1.00 43.97 640 GLU A O 1
ATOM 4737 N N . LEU A 1 641 ? 59.482 -7.766 -30.268 1.00 38.41 641 LEU A N 1
ATOM 4738 C CA . LEU A 1 641 ? 58.426 -8.776 -30.267 1.00 38.41 641 LEU A CA 1
ATOM 4739 C C . LEU A 1 641 ? 57.539 -8.549 -29.031 1.00 38.41 641 LEU A C 1
ATOM 4741 O O . LEU A 1 641 ? 58.082 -8.440 -27.930 1.00 38.41 641 LEU A O 1
ATOM 4745 N N . PRO A 1 642 ? 56.203 -8.459 -29.176 1.00 39.28 642 PRO A N 1
ATOM 4746 C CA . PRO A 1 642 ? 55.323 -8.349 -28.025 1.00 39.28 642 PRO A CA 1
ATOM 4747 C C . PRO A 1 642 ? 55.495 -9.612 -27.183 1.00 39.28 642 PRO A C 1
ATOM 4749 O O . PRO A 1 642 ? 55.213 -10.717 -27.646 1.00 39.28 642 PRO A O 1
ATOM 4752 N N . GLY A 1 643 ? 56.007 -9.439 -25.964 1.00 35.81 643 GLY A N 1
ATOM 4753 C CA . GLY A 1 643 ? 55.889 -10.463 -24.940 1.00 35.81 643 GLY A CA 1
ATOM 4754 C C . GLY A 1 643 ? 54.414 -10.809 -24.792 1.00 35.81 643 GLY A C 1
ATOM 4755 O O . GLY A 1 643 ? 53.561 -9.920 -24.798 1.00 35.81 643 GLY A O 1
ATOM 4756 N N . GLU A 1 644 ? 54.125 -12.101 -24.725 1.00 31.61 644 GLU A N 1
ATOM 4757 C CA . GLU A 1 644 ? 52.823 -12.618 -24.335 1.00 31.61 644 GLU A CA 1
ATOM 4758 C C . GLU A 1 644 ? 52.418 -11.899 -23.040 1.00 31.61 644 GLU A C 1
ATOM 4760 O O . GLU A 1 644 ? 53.122 -11.975 -22.031 1.00 31.61 644 GLU A O 1
ATOM 4765 N N . VAL A 1 645 ? 51.360 -11.087 -23.105 1.00 37.31 645 VAL A N 1
ATOM 4766 C CA . VAL A 1 645 ? 50.860 -10.350 -21.945 1.00 37.31 645 VAL A CA 1
ATOM 4767 C C . VAL A 1 645 ? 50.222 -11.382 -21.029 1.00 37.31 645 VAL A C 1
ATOM 4769 O O . VAL A 1 645 ? 49.062 -11.749 -21.190 1.00 37.31 645 VAL A O 1
ATOM 4772 N N . ILE A 1 646 ? 51.007 -11.893 -20.088 1.00 39.62 646 ILE A N 1
ATOM 4773 C CA . ILE A 1 646 ? 50.471 -12.552 -18.907 1.00 39.62 646 ILE A CA 1
ATOM 4774 C C . ILE A 1 646 ? 49.802 -11.438 -18.093 1.00 39.62 646 ILE A C 1
ATOM 4776 O O . ILE A 1 646 ? 50.439 -10.429 -17.792 1.00 39.62 646 ILE A O 1
ATOM 4780 N N . GLU A 1 647 ? 48.514 -11.600 -17.777 1.00 38.94 647 GLU A N 1
ATOM 4781 C CA . GLU A 1 647 ? 47.745 -10.735 -16.869 1.00 38.94 647 GLU A CA 1
ATOM 4782 C C . GLU A 1 647 ? 48.279 -10.831 -15.423 1.00 38.94 647 GLU A C 1
ATOM 4784 O O . GLU A 1 647 ? 47.607 -11.295 -14.499 1.00 38.94 647 GLU A O 1
ATOM 4789 N N . GLU A 1 648 ? 49.521 -10.414 -15.205 1.00 35.50 648 GLU A N 1
ATOM 4790 C CA . GLU A 1 648 ? 50.070 -10.172 -13.878 1.00 35.50 648 GLU A CA 1
ATOM 4791 C C . GLU A 1 648 ? 49.725 -8.734 -13.478 1.00 35.50 648 GLU A C 1
ATOM 4793 O O . GLU A 1 648 ? 50.231 -7.759 -14.032 1.00 35.50 648 GLU A O 1
ATOM 4798 N N . GLY A 1 649 ? 48.808 -8.597 -12.515 1.00 43.50 649 GLY A N 1
ATOM 4799 C CA . GLY A 1 649 ? 48.612 -7.329 -11.809 1.00 43.50 649 GLY A CA 1
ATOM 4800 C C . GLY A 1 649 ? 49.811 -7.011 -10.910 1.00 43.50 649 GLY A C 1
ATOM 4801 O O . GLY A 1 649 ? 50.714 -7.830 -10.762 1.00 43.50 649 GLY A O 1
ATOM 4802 N N . ALA A 1 650 ? 49.789 -5.851 -10.246 1.00 42.28 650 ALA A N 1
ATOM 4803 C CA . ALA A 1 650 ? 50.884 -5.306 -9.427 1.00 42.28 650 ALA A CA 1
ATOM 4804 C C . ALA A 1 650 ? 51.433 -6.221 -8.296 1.00 42.28 650 ALA A C 1
ATOM 4806 O O . ALA A 1 650 ? 52.415 -5.865 -7.653 1.00 42.28 650 ALA A O 1
ATOM 4807 N N . SER A 1 651 ? 50.830 -7.393 -8.063 1.00 47.12 651 SER A N 1
ATOM 4808 C CA . SER A 1 651 ? 51.223 -8.407 -7.077 1.00 47.12 651 SER A CA 1
ATOM 4809 C C . SER A 1 651 ? 51.615 -9.778 -7.666 1.00 47.12 651 SER A C 1
ATOM 4811 O O . SER A 1 651 ? 51.862 -10.708 -6.902 1.00 47.12 651 SER A O 1
ATOM 4813 N N . GLY A 1 652 ? 51.659 -9.946 -8.996 1.00 47.94 652 GLY A N 1
ATOM 4814 C CA . GLY A 1 652 ? 52.080 -11.193 -9.664 1.00 47.94 652 GLY A CA 1
ATOM 4815 C C . GLY A 1 652 ? 51.083 -12.366 -9.609 1.00 47.94 652 GLY A C 1
ATOM 4816 O O . GLY A 1 652 ? 51.311 -13.391 -10.242 1.00 47.94 652 GLY A O 1
ATOM 4817 N N . ALA A 1 653 ? 49.956 -12.244 -8.896 1.00 58.31 653 ALA A N 1
ATOM 4818 C CA . ALA A 1 653 ? 48.900 -13.263 -8.875 1.00 58.31 653 ALA A CA 1
ATOM 4819 C C . ALA A 1 653 ? 47.891 -13.062 -10.022 1.00 58.31 653 ALA A C 1
ATOM 4821 O O . ALA A 1 653 ? 47.435 -11.936 -10.269 1.00 58.31 653 ALA A O 1
ATOM 4822 N N . LYS A 1 654 ? 47.472 -14.147 -10.690 1.00 76.50 654 LYS A N 1
ATOM 4823 C CA . LYS A 1 654 ? 46.433 -14.093 -11.735 1.00 76.50 654 LYS A CA 1
ATOM 4824 C C . LYS A 1 654 ? 45.108 -13.604 -11.141 1.00 76.50 654 LYS A C 1
ATOM 4826 O O . LYS A 1 654 ? 44.802 -13.862 -9.976 1.00 76.50 654 LYS A O 1
ATOM 4831 N N . LEU A 1 655 ? 44.317 -12.869 -11.924 1.00 76.62 655 LEU A N 1
ATOM 4832 C CA . LEU A 1 655 ? 43.028 -12.324 -11.472 1.00 76.62 655 LEU A CA 1
ATOM 4833 C C . LEU A 1 655 ? 42.073 -13.428 -10.983 1.00 76.62 655 LEU A C 1
ATOM 4835 O O . LEU A 1 655 ? 41.385 -13.247 -9.982 1.00 76.62 655 LEU A O 1
ATOM 4839 N N . ASP A 1 656 ? 42.085 -14.594 -11.632 1.00 76.06 656 ASP A N 1
ATOM 4840 C CA . ASP A 1 656 ? 41.282 -15.752 -11.222 1.00 76.06 656 ASP A CA 1
ATOM 4841 C C . ASP A 1 656 ? 41.642 -16.272 -9.822 1.00 76.06 656 ASP A C 1
ATOM 4843 O O . ASP A 1 656 ? 40.747 -16.650 -9.065 1.00 76.06 656 ASP A O 1
ATOM 4847 N N . ASP A 1 657 ? 42.919 -16.222 -9.433 1.00 77.69 657 ASP A N 1
ATOM 4848 C CA . ASP A 1 657 ? 43.354 -16.624 -8.091 1.00 77.69 657 ASP A CA 1
ATOM 4849 C C . ASP A 1 657 ? 42.884 -15.618 -7.030 1.00 77.69 657 ASP A C 1
ATOM 4851 O O . ASP A 1 657 ? 42.467 -16.006 -5.934 1.00 77.69 657 ASP A O 1
ATOM 4855 N N . ARG A 1 658 ? 42.890 -14.322 -7.375 1.00 80.50 658 ARG A N 1
ATOM 4856 C CA . ARG A 1 658 ? 42.381 -13.236 -6.520 1.00 80.50 658 ARG A CA 1
ATOM 4857 C C . ARG A 1 658 ? 40.865 -13.288 -6.356 1.00 80.50 658 ARG A C 1
ATOM 4859 O O . ARG A 1 658 ? 40.376 -13.037 -5.262 1.00 80.50 658 ARG A O 1
ATOM 4866 N N . LEU A 1 659 ? 40.125 -13.655 -7.398 1.00 83.56 659 LEU A N 1
ATOM 4867 C CA . LEU A 1 659 ? 38.665 -13.801 -7.356 1.00 83.56 659 LEU A CA 1
ATOM 4868 C C . LEU A 1 659 ? 38.196 -15.155 -6.796 1.00 83.56 659 LEU A C 1
ATOM 4870 O O . LEU A 1 659 ? 37.017 -15.315 -6.481 1.00 83.56 659 LEU A O 1
ATOM 4874 N N . GLY A 1 660 ? 39.095 -16.133 -6.684 1.00 81.69 660 GLY A N 1
ATOM 4875 C CA . GLY A 1 660 ? 38.792 -17.478 -6.210 1.00 81.69 660 GLY A CA 1
ATOM 4876 C C . GLY A 1 660 ? 38.593 -17.591 -4.693 1.00 81.69 660 GLY A C 1
ATOM 4877 O O . GLY A 1 660 ? 38.747 -16.642 -3.923 1.00 81.69 660 GLY A O 1
ATOM 4878 N N . ALA A 1 661 ? 38.303 -18.814 -4.238 1.00 77.88 661 ALA A N 1
ATOM 4879 C CA . ALA A 1 661 ? 38.009 -19.116 -2.833 1.00 77.88 661 ALA A CA 1
ATOM 4880 C C . ALA A 1 661 ? 39.144 -18.749 -1.853 1.00 77.88 661 ALA A C 1
ATOM 4882 O O . ALA A 1 661 ? 38.878 -18.479 -0.684 1.00 77.88 661 ALA A O 1
ATOM 4883 N N . ARG A 1 662 ? 40.406 -18.739 -2.313 1.00 77.75 662 ARG A N 1
ATOM 4884 C CA . ARG A 1 662 ? 41.584 -18.401 -1.490 1.00 77.75 662 ARG A CA 1
ATOM 4885 C C . ARG A 1 662 ? 41.885 -16.900 -1.424 1.00 77.75 662 ARG A C 1
ATOM 4887 O O . ARG A 1 662 ? 42.522 -16.481 -0.462 1.00 77.75 662 ARG A O 1
ATOM 4894 N N . GLY A 1 663 ? 41.443 -16.125 -2.415 1.00 84.00 663 GLY A N 1
ATOM 4895 C CA . GLY A 1 663 ? 41.528 -14.667 -2.426 1.00 84.00 663 GLY A CA 1
ATOM 4896 C C . GLY A 1 663 ? 40.254 -14.067 -1.842 1.00 84.00 663 GLY A C 1
ATOM 4897 O O . GLY A 1 663 ? 40.020 -14.136 -0.636 1.00 84.00 663 GLY A O 1
ATOM 4898 N N . LEU A 1 664 ? 39.398 -13.543 -2.712 1.00 83.81 664 LEU A N 1
ATOM 4899 C CA . LEU A 1 664 ? 38.141 -12.884 -2.380 1.00 83.81 664 LEU A CA 1
ATOM 4900 C C . LEU A 1 664 ? 37.236 -13.716 -1.460 1.00 83.81 664 LEU A C 1
ATOM 4902 O O . LEU A 1 664 ? 36.623 -13.155 -0.559 1.00 83.81 664 LEU A O 1
ATOM 4906 N N . GLY A 1 665 ? 37.171 -15.039 -1.636 1.00 83.75 665 GLY A N 1
ATOM 4907 C CA . GLY A 1 665 ? 36.329 -15.887 -0.784 1.00 83.75 665 GLY A CA 1
ATOM 4908 C C . GLY A 1 665 ? 36.778 -15.929 0.678 1.00 83.75 665 GLY A C 1
ATOM 4909 O O . GLY A 1 665 ? 35.954 -15.812 1.585 1.00 83.75 665 GLY A O 1
ATOM 4910 N N . ARG A 1 666 ? 38.090 -16.023 0.923 1.00 83.25 666 ARG A N 1
ATOM 4911 C CA . ARG A 1 666 ? 38.667 -15.915 2.271 1.00 83.25 666 ARG A CA 1
ATOM 4912 C C . ARG A 1 666 ? 38.397 -14.536 2.858 1.00 83.25 666 ARG A C 1
ATOM 4914 O O . ARG A 1 666 ? 37.958 -14.415 3.990 1.00 83.25 666 ARG A O 1
ATOM 4921 N N . VAL A 1 667 ? 38.630 -13.517 2.052 1.00 81.69 667 VAL A N 1
ATOM 4922 C CA . VAL A 1 667 ? 38.505 -12.116 2.425 1.00 81.69 667 VAL A CA 1
ATOM 4923 C C . VAL A 1 667 ? 37.053 -11.753 2.796 1.00 81.69 667 VAL A C 1
ATOM 4925 O O . VAL A 1 667 ? 36.818 -11.096 3.807 1.00 81.69 667 VAL A O 1
ATOM 4928 N N . LEU A 1 668 ? 36.059 -12.242 2.048 1.00 84.75 668 LEU A N 1
ATOM 4929 C CA . LEU A 1 668 ? 34.639 -12.095 2.388 1.00 84.75 668 LEU A CA 1
ATOM 4930 C C . LEU A 1 668 ? 34.267 -12.855 3.663 1.00 84.75 668 LEU A C 1
ATOM 4932 O O . LEU A 1 668 ? 33.486 -12.343 4.464 1.00 84.75 668 LEU A O 1
ATOM 4936 N N . ARG A 1 669 ? 34.825 -14.052 3.880 1.00 86.81 669 ARG A N 1
ATOM 4937 C CA . ARG A 1 669 ? 34.633 -14.814 5.124 1.00 86.81 669 ARG A CA 1
ATOM 4938 C C . ARG A 1 669 ? 35.201 -14.065 6.332 1.00 86.81 669 ARG A C 1
ATOM 4940 O O . ARG A 1 669 ? 34.535 -13.969 7.358 1.00 86.81 669 ARG A O 1
ATOM 4947 N N . ASP A 1 670 ? 36.394 -13.496 6.198 1.00 83.25 670 ASP A N 1
ATOM 4948 C CA . ASP A 1 670 ? 37.039 -12.728 7.264 1.00 83.25 670 ASP A CA 1
ATOM 4949 C C . ASP A 1 670 ? 36.245 -11.441 7.561 1.00 83.25 670 ASP A C 1
ATOM 4951 O O . ASP A 1 670 ? 35.919 -11.177 8.719 1.00 83.25 670 ASP A O 1
ATOM 4955 N N . GLY A 1 671 ? 35.827 -10.702 6.524 1.00 82.81 671 GLY A N 1
ATOM 4956 C CA . GLY A 1 671 ? 35.035 -9.475 6.670 1.00 82.81 671 GLY A CA 1
ATOM 4957 C C . GLY A 1 671 ? 33.619 -9.700 7.216 1.00 82.81 671 GLY A C 1
ATOM 4958 O O . GLY A 1 671 ? 33.141 -8.915 8.031 1.00 82.81 671 GLY A O 1
ATOM 4959 N N . THR A 1 672 ? 32.946 -10.788 6.831 1.00 84.62 672 THR A N 1
ATOM 4960 C CA . THR A 1 672 ? 31.653 -11.171 7.434 1.00 84.62 672 THR A CA 1
ATOM 4961 C C . THR A 1 672 ? 31.820 -11.645 8.875 1.00 84.62 672 THR A C 1
ATOM 4963 O O . THR A 1 672 ? 30.995 -11.307 9.721 1.00 84.62 672 THR A O 1
ATOM 4966 N N . GLY A 1 673 ? 32.906 -12.357 9.191 1.00 83.06 673 GLY A N 1
ATOM 4967 C CA . GLY A 1 673 ? 33.251 -12.738 10.560 1.00 83.06 673 GLY A CA 1
ATOM 4968 C C . GLY A 1 673 ? 33.546 -11.536 11.461 1.00 83.06 673 GLY A C 1
ATOM 4969 O O . GLY A 1 673 ? 33.151 -11.531 12.628 1.00 83.06 673 GLY A O 1
ATOM 4970 N N . GLU A 1 674 ? 34.203 -10.508 10.927 1.00 79.50 674 GLU A N 1
ATOM 4971 C CA . GLU A 1 674 ? 34.442 -9.237 11.612 1.00 79.50 674 GLU A CA 1
ATOM 4972 C C . GLU A 1 674 ? 33.142 -8.453 11.815 1.00 79.50 674 GLU A C 1
ATOM 4974 O O . GLU A 1 674 ? 32.803 -8.135 12.955 1.00 79.50 674 GLU A O 1
ATOM 4979 N N . ALA A 1 675 ? 32.346 -8.276 10.756 1.00 76.88 675 ALA A N 1
ATOM 4980 C CA . ALA A 1 675 ? 31.032 -7.642 10.845 1.00 76.88 675 ALA A CA 1
ATOM 4981 C C . ALA A 1 675 ? 30.115 -8.356 11.852 1.00 76.88 675 ALA A C 1
ATOM 4983 O O . ALA A 1 675 ? 29.409 -7.705 12.614 1.00 76.88 675 ALA A O 1
ATOM 4984 N N . ARG A 1 676 ? 30.158 -9.692 11.917 1.00 83.12 676 ARG A N 1
ATOM 4985 C CA . ARG A 1 676 ? 29.403 -10.478 12.901 1.00 83.12 676 ARG A CA 1
ATOM 4986 C C . ARG A 1 676 ? 29.818 -10.160 14.338 1.00 83.12 676 ARG A C 1
ATOM 4988 O O . ARG A 1 676 ? 28.951 -10.040 15.196 1.00 83.12 676 ARG A O 1
ATOM 4995 N N . ARG A 1 677 ? 31.124 -10.034 14.611 1.00 78.06 677 ARG A N 1
ATOM 4996 C CA . ARG A 1 677 ? 31.632 -9.692 15.953 1.00 78.06 677 ARG A CA 1
ATOM 4997 C C . ARG A 1 677 ? 31.222 -8.284 16.366 1.00 78.06 677 ARG A C 1
ATOM 4999 O O . ARG A 1 677 ? 30.817 -8.088 17.505 1.00 78.06 677 ARG A O 1
ATOM 5006 N N . GLU A 1 678 ? 31.311 -7.326 15.453 1.00 68.25 678 GLU A N 1
ATOM 5007 C CA . GLU A 1 678 ? 30.971 -5.933 15.751 1.00 68.25 678 GLU A CA 1
ATOM 5008 C C . GLU A 1 678 ? 29.467 -5.690 15.881 1.00 68.25 678 GLU A C 1
ATOM 5010 O O . GLU A 1 678 ? 29.031 -4.874 16.688 1.00 68.25 678 GLU A O 1
ATOM 5015 N N . LEU A 1 679 ? 28.662 -6.420 15.109 1.00 72.31 679 LEU A N 1
ATOM 5016 C CA . LEU A 1 679 ? 27.204 -6.331 15.126 1.00 72.31 679 LEU A CA 1
ATOM 5017 C C . LEU A 1 679 ? 26.566 -7.308 16.122 1.00 72.31 679 LEU A C 1
ATOM 5019 O O . LEU A 1 679 ? 25.351 -7.524 16.070 1.00 72.31 679 LEU A O 1
ATOM 5023 N N . ALA A 1 680 ? 27.350 -7.905 17.022 1.00 77.81 680 ALA A N 1
ATOM 5024 C CA . ALA A 1 680 ? 26.861 -8.857 18.011 1.00 77.81 680 ALA A CA 1
ATOM 5025 C C . ALA A 1 680 ? 25.723 -8.252 18.857 1.00 77.81 680 ALA A C 1
ATOM 5027 O O . ALA A 1 680 ? 25.777 -7.102 19.289 1.00 77.81 680 ALA A O 1
ATOM 5028 N N . GLY A 1 681 ? 24.653 -9.025 19.065 1.00 71.06 681 GLY A N 1
ATOM 5029 C CA . GLY A 1 681 ? 23.454 -8.584 19.795 1.00 71.06 681 GLY A CA 1
ATOM 5030 C C . GLY A 1 681 ? 22.422 -7.808 18.960 1.00 71.06 681 GLY A C 1
ATOM 5031 O O . GLY A 1 681 ? 21.281 -7.639 19.399 1.00 71.06 681 GLY A O 1
ATOM 5032 N N . THR A 1 682 ? 22.760 -7.407 17.733 1.00 74.44 682 THR A N 1
ATOM 5033 C CA . THR A 1 682 ? 21.857 -6.691 16.813 1.00 74.44 682 THR A CA 1
ATOM 5034 C C . THR A 1 682 ? 21.097 -7.662 15.898 1.00 74.44 682 THR A C 1
ATOM 5036 O O . THR A 1 682 ? 21.475 -8.827 15.762 1.00 74.44 682 THR A O 1
ATOM 5039 N N . ALA A 1 683 ? 20.024 -7.204 15.240 1.00 72.94 683 ALA A N 1
ATOM 5040 C CA . ALA A 1 683 ? 19.299 -8.027 14.262 1.00 72.94 683 ALA A CA 1
ATOM 5041 C C . ALA A 1 683 ? 20.185 -8.425 13.063 1.00 72.94 683 ALA A C 1
ATOM 5043 O O . ALA A 1 683 ? 20.168 -9.578 12.640 1.00 72.94 683 ALA A O 1
ATOM 5044 N N . ALA A 1 684 ? 21.038 -7.509 12.591 1.00 76.69 684 ALA A N 1
ATOM 5045 C CA . ALA A 1 684 ? 22.006 -7.780 11.530 1.00 76.69 684 ALA A CA 1
ATOM 5046 C C . ALA A 1 684 ? 23.078 -8.795 11.962 1.00 76.69 684 ALA A C 1
ATOM 5048 O O . ALA A 1 684 ? 23.423 -9.683 11.187 1.00 76.69 684 ALA A O 1
ATOM 5049 N N . GLY A 1 685 ? 23.569 -8.708 13.204 1.00 80.62 685 GLY A N 1
ATOM 5050 C CA . GLY A 1 685 ? 24.512 -9.682 13.765 1.00 80.62 685 GLY A CA 1
ATOM 5051 C C . GLY A 1 685 ? 23.931 -11.092 13.828 1.00 80.62 685 GLY A C 1
ATOM 5052 O O . GLY A 1 685 ? 24.577 -12.032 13.374 1.00 80.62 685 GLY A O 1
ATOM 5053 N N . ARG A 1 686 ? 22.677 -11.232 14.282 1.00 81.31 686 ARG A N 1
ATOM 5054 C CA . ARG A 1 686 ? 21.954 -12.520 14.278 1.00 81.31 686 ARG A CA 1
ATOM 5055 C C . ARG A 1 686 ? 21.744 -13.070 12.863 1.00 81.31 686 ARG A C 1
ATOM 5057 O O . ARG A 1 686 ? 21.921 -14.260 12.630 1.00 81.31 686 ARG A O 1
ATOM 5064 N N . ALA A 1 687 ? 21.419 -12.211 11.898 1.00 81.50 687 ALA A N 1
ATOM 5065 C CA . ALA A 1 687 ? 21.289 -12.620 10.497 1.00 81.50 687 ALA A CA 1
ATOM 5066 C C . ALA A 1 687 ? 22.642 -13.005 9.854 1.00 81.50 687 ALA A C 1
ATOM 5068 O O . ALA A 1 687 ? 22.683 -13.833 8.939 1.00 81.50 687 ALA A O 1
ATOM 5069 N N . LEU A 1 688 ? 23.754 -12.427 10.327 1.00 85.19 688 LEU A N 1
ATOM 5070 C CA . LEU A 1 688 ? 25.119 -12.803 9.940 1.00 85.19 688 LEU A CA 1
ATOM 5071 C C . LEU A 1 688 ? 25.582 -14.107 10.608 1.00 85.19 688 LEU A C 1
ATOM 5073 O O . LEU A 1 688 ? 26.372 -14.836 10.016 1.00 85.19 688 LEU A O 1
ATOM 5077 N N . GLU A 1 689 ? 25.107 -14.433 11.813 1.00 84.19 689 GLU A N 1
ATOM 5078 C CA . GLU A 1 689 ? 25.418 -15.704 12.492 1.00 84.19 689 GLU A CA 1
ATOM 5079 C C . GLU A 1 689 ? 24.952 -16.923 11.695 1.00 84.19 689 GLU A C 1
ATOM 5081 O O . GLU A 1 689 ? 25.618 -17.956 11.714 1.00 84.19 689 GLU A O 1
ATOM 5086 N N . SER A 1 690 ? 23.859 -16.782 10.946 1.00 80.69 690 SER A N 1
ATOM 5087 C CA . SER A 1 690 ? 23.316 -17.822 10.073 1.00 80.69 690 SER A CA 1
ATOM 5088 C C . SER A 1 690 ? 23.943 -17.849 8.669 1.00 80.69 690 SER A C 1
ATOM 5090 O O . SER A 1 690 ? 23.453 -18.575 7.800 1.00 80.69 690 SER A O 1
ATOM 5092 N N . MET A 1 691 ? 24.990 -17.055 8.391 1.00 85.94 691 MET A N 1
ATOM 5093 C CA . MET A 1 691 ? 25.749 -17.175 7.139 1.00 85.94 691 MET A CA 1
ATOM 5094 C C . MET A 1 691 ? 26.627 -18.427 7.150 1.00 85.94 691 MET A C 1
ATOM 5096 O O . MET A 1 691 ? 27.580 -18.528 7.920 1.00 85.94 691 MET A O 1
ATOM 5100 N N . ASP A 1 692 ? 26.334 -19.352 6.241 1.00 87.19 692 ASP A N 1
ATOM 5101 C CA . ASP A 1 692 ? 27.131 -20.550 6.013 1.00 87.19 692 ASP A CA 1
ATOM 5102 C C . ASP A 1 692 ? 28.158 -20.366 4.878 1.00 87.19 692 ASP A C 1
ATOM 5104 O O . ASP A 1 692 ? 28.179 -19.371 4.141 1.00 87.19 692 ASP A O 1
ATOM 5108 N N . ASP A 1 693 ? 29.045 -21.352 4.727 1.00 86.00 693 ASP A N 1
ATOM 5109 C CA . ASP A 1 693 ? 30.058 -21.351 3.668 1.00 86.00 693 ASP A CA 1
ATOM 5110 C C . ASP A 1 693 ? 29.445 -21.400 2.258 1.00 86.00 693 ASP A C 1
ATOM 5112 O O . ASP A 1 693 ? 30.059 -20.908 1.307 1.00 86.00 693 ASP A O 1
ATOM 5116 N N . ALA A 1 694 ? 28.237 -21.952 2.104 1.00 86.38 694 ALA A N 1
ATOM 5117 C CA . ALA A 1 694 ? 27.546 -22.009 0.819 1.00 86.38 694 ALA A CA 1
ATOM 5118 C C . ALA A 1 694 ? 27.102 -20.609 0.365 1.00 86.38 694 ALA A C 1
ATOM 5120 O O . ALA A 1 694 ? 27.322 -20.229 -0.790 1.00 86.38 694 ALA A O 1
ATOM 5121 N N . LEU A 1 695 ? 26.561 -19.803 1.279 1.00 88.44 695 LEU A N 1
ATOM 5122 C CA . LEU A 1 695 ? 26.216 -18.401 1.053 1.00 88.44 695 LEU A CA 1
ATOM 5123 C C . LEU A 1 695 ? 27.451 -17.550 0.779 1.00 88.44 695 LEU A C 1
ATOM 5125 O O . LEU A 1 695 ? 27.429 -16.730 -0.137 1.00 88.44 695 LEU A O 1
ATOM 5129 N N . LEU A 1 696 ? 28.549 -17.766 1.508 1.00 89.94 696 LEU A N 1
ATOM 5130 C CA . LEU A 1 696 ? 29.818 -17.081 1.239 1.00 89.94 696 LEU A CA 1
ATOM 5131 C C . LEU A 1 696 ? 30.391 -17.443 -0.136 1.00 89.94 696 LEU A C 1
ATOM 5133 O O . LEU A 1 696 ? 30.889 -16.569 -0.850 1.00 89.94 696 LEU A O 1
ATOM 5137 N N . ALA A 1 697 ? 30.287 -18.704 -0.554 1.00 87.62 697 ALA A N 1
ATOM 5138 C CA . ALA A 1 697 ? 30.692 -19.132 -1.891 1.00 87.62 697 ALA A CA 1
ATOM 5139 C C . ALA A 1 697 ? 29.806 -18.508 -2.984 1.00 87.62 697 ALA A C 1
ATOM 5141 O O . ALA A 1 697 ? 30.315 -18.055 -4.017 1.00 87.62 697 ALA A O 1
ATOM 5142 N N . ALA A 1 698 ? 28.495 -18.413 -2.748 1.00 87.44 698 ALA A N 1
ATOM 5143 C CA . ALA A 1 698 ? 27.560 -17.740 -3.645 1.00 87.44 698 ALA A CA 1
ATOM 5144 C C . ALA A 1 698 ? 27.837 -16.227 -3.729 1.00 87.44 698 ALA A C 1
ATOM 5146 O O . ALA A 1 698 ? 27.847 -15.662 -4.828 1.00 87.44 698 ALA A O 1
ATOM 5147 N N . ALA A 1 699 ? 28.158 -15.586 -2.600 1.00 89.69 699 ALA A N 1
ATOM 5148 C CA . ALA A 1 699 ? 28.600 -14.194 -2.532 1.00 89.69 699 ALA A CA 1
ATOM 5149 C C . ALA A 1 699 ? 29.872 -13.985 -3.361 1.00 89.69 699 ALA A C 1
ATOM 5151 O O . ALA A 1 699 ? 29.906 -13.141 -4.253 1.00 89.69 699 ALA A O 1
ATOM 5152 N N . THR A 1 700 ? 30.884 -14.825 -3.136 1.00 91.06 700 THR A N 1
ATOM 5153 C CA . THR A 1 700 ? 32.167 -14.793 -3.856 1.00 91.06 700 THR A CA 1
ATOM 5154 C C . THR A 1 700 ? 31.959 -14.939 -5.360 1.00 91.06 700 THR A C 1
ATOM 5156 O O . THR A 1 700 ? 32.516 -14.174 -6.142 1.00 91.06 700 THR A O 1
ATOM 5159 N N . THR A 1 701 ? 31.100 -15.870 -5.779 1.00 91.31 701 THR A N 1
ATOM 5160 C CA . THR A 1 701 ? 30.774 -16.093 -7.196 1.00 91.31 701 THR A CA 1
ATOM 5161 C C . THR A 1 701 ? 30.049 -14.894 -7.808 1.00 91.31 701 THR A C 1
ATOM 5163 O O . THR A 1 701 ? 30.319 -14.524 -8.951 1.00 91.31 701 THR A O 1
ATOM 5166 N N . THR A 1 702 ? 29.147 -14.264 -7.052 1.00 92.81 702 THR A N 1
ATOM 5167 C CA . THR A 1 702 ? 28.414 -13.062 -7.480 1.00 92.81 702 THR A CA 1
ATOM 5168 C C . THR A 1 702 ? 29.367 -11.884 -7.667 1.00 92.81 702 THR A C 1
ATOM 5170 O O . THR A 1 702 ? 29.311 -11.201 -8.688 1.00 92.81 702 THR A O 1
ATOM 5173 N N . VAL A 1 703 ? 30.313 -11.697 -6.746 1.00 90.19 703 VAL A N 1
ATOM 5174 C CA . VAL A 1 703 ? 31.322 -10.634 -6.836 1.00 90.19 703 VAL A CA 1
ATOM 5175 C C . VAL A 1 703 ? 32.329 -10.905 -7.949 1.00 90.19 703 VAL A C 1
ATOM 5177 O O . VAL A 1 703 ? 32.620 -10.008 -8.735 1.00 90.19 703 VAL A O 1
ATOM 5180 N N . ALA A 1 704 ? 32.798 -12.143 -8.103 1.00 88.44 704 ALA A N 1
ATOM 5181 C CA . ALA A 1 704 ? 33.665 -12.520 -9.215 1.00 88.44 704 ALA A CA 1
ATOM 5182 C C . ALA A 1 704 ? 32.987 -12.286 -10.572 1.00 88.44 704 ALA A C 1
ATOM 5184 O O . ALA A 1 704 ? 33.633 -11.829 -11.513 1.00 88.44 704 ALA A O 1
ATOM 5185 N N . ARG A 1 705 ? 31.678 -12.547 -10.673 1.00 88.62 705 ARG A N 1
ATOM 5186 C CA . ARG A 1 705 ? 30.887 -12.232 -11.868 1.00 88.62 705 ARG A CA 1
ATOM 5187 C C . ARG A 1 705 ? 30.829 -10.728 -12.122 1.00 88.62 705 ARG A C 1
ATOM 5189 O O . ARG A 1 705 ? 31.049 -10.323 -13.261 1.00 88.62 705 ARG A O 1
ATOM 5196 N N . ALA A 1 706 ? 30.581 -9.922 -11.090 1.00 89.06 706 ALA A N 1
ATOM 5197 C CA . ALA A 1 706 ? 30.553 -8.466 -11.212 1.00 89.06 706 ALA A CA 1
ATOM 5198 C C . ALA A 1 706 ? 31.905 -7.908 -11.689 1.00 89.06 706 ALA A C 1
ATOM 5200 O O . ALA A 1 706 ? 31.969 -7.173 -12.668 1.00 89.06 706 ALA A O 1
ATOM 5201 N N . VAL A 1 707 ? 33.012 -8.342 -11.079 1.00 86.88 707 VAL A N 1
ATOM 5202 C CA . VAL A 1 707 ? 34.365 -7.897 -11.461 1.00 86.88 707 VAL A CA 1
ATOM 5203 C C . VAL A 1 707 ? 34.730 -8.335 -12.884 1.00 86.88 707 VAL A C 1
ATOM 5205 O O . VAL A 1 707 ? 35.258 -7.534 -13.649 1.00 86.88 707 VAL A O 1
ATOM 5208 N N . LYS A 1 708 ? 34.419 -9.579 -13.276 1.00 85.38 708 LYS A N 1
ATOM 5209 C CA . LYS A 1 708 ? 34.728 -10.095 -14.625 1.00 85.38 708 LYS A CA 1
ATOM 5210 C C . LYS A 1 708 ? 33.891 -9.451 -15.730 1.00 85.38 708 LYS A C 1
ATOM 5212 O O . LYS A 1 708 ? 34.379 -9.305 -16.850 1.00 85.38 708 LYS A O 1
ATOM 5217 N N . SER A 1 709 ? 32.632 -9.129 -15.438 1.00 81.50 709 SER A N 1
ATOM 5218 C CA . SER A 1 709 ? 31.733 -8.471 -16.395 1.00 81.50 709 SER A CA 1
ATOM 5219 C C . SER A 1 709 ? 31.965 -6.964 -16.470 1.00 81.50 709 SER A C 1
ATOM 5221 O O . SER A 1 709 ? 31.775 -6.387 -17.535 1.00 81.50 709 SER A O 1
ATOM 5223 N N . GLY A 1 710 ? 32.420 -6.344 -15.378 1.00 81.50 710 GLY A N 1
ATOM 5224 C CA . GLY A 1 710 ? 32.435 -4.889 -15.235 1.00 81.50 710 GLY A CA 1
ATOM 5225 C C . GLY A 1 710 ? 31.061 -4.304 -14.888 1.00 81.50 710 GLY A C 1
ATOM 5226 O O . GLY A 1 710 ? 30.957 -3.090 -14.732 1.00 81.50 710 GLY A O 1
ATOM 5227 N N . ASP A 1 711 ? 30.044 -5.152 -14.699 1.00 83.56 711 ASP A N 1
ATOM 5228 C CA . ASP A 1 711 ? 28.678 -4.769 -14.348 1.00 83.56 711 ASP A CA 1
ATOM 5229 C C . ASP A 1 711 ? 28.354 -5.111 -12.888 1.00 83.56 711 ASP A C 1
ATOM 5231 O O . ASP A 1 711 ? 28.963 -5.987 -12.270 1.00 83.56 711 ASP A O 1
ATOM 5235 N N . ALA A 1 712 ? 27.356 -4.434 -12.317 1.00 86.19 712 ALA A N 1
ATOM 5236 C CA . ALA A 1 712 ? 26.828 -4.817 -11.015 1.00 86.19 712 ALA A CA 1
ATOM 5237 C C . ALA A 1 712 ? 26.156 -6.199 -11.082 1.00 86.19 712 ALA A C 1
ATOM 5239 O O . ALA A 1 712 ? 25.467 -6.524 -12.049 1.00 86.19 712 ALA A O 1
ATOM 5240 N N . ALA A 1 713 ? 26.305 -7.001 -10.030 1.00 89.12 713 ALA A N 1
ATOM 5241 C CA . ALA A 1 713 ? 25.610 -8.278 -9.902 1.00 89.12 713 ALA A CA 1
ATOM 5242 C C . ALA A 1 713 ? 24.893 -8.351 -8.560 1.00 89.12 713 ALA A C 1
ATOM 5244 O O . ALA A 1 713 ? 25.439 -7.947 -7.537 1.00 89.12 713 ALA A O 1
ATOM 5245 N N . THR A 1 714 ? 23.681 -8.896 -8.548 1.00 92.44 714 THR A N 1
ATOM 5246 C CA . THR A 1 714 ? 22.908 -9.072 -7.320 1.00 92.44 714 THR A CA 1
ATOM 5247 C C . THR A 1 714 ? 22.486 -10.522 -7.139 1.00 92.44 714 THR A C 1
ATOM 5249 O O . THR A 1 714 ? 22.366 -11.284 -8.102 1.00 92.44 714 THR A O 1
ATOM 5252 N N . LEU A 1 715 ? 22.290 -10.921 -5.887 1.00 92.62 715 LEU A N 1
ATOM 5253 C CA . LEU A 1 715 ? 21.771 -12.233 -5.522 1.00 92.62 715 LEU A CA 1
ATOM 5254 C C . LEU A 1 715 ? 20.860 -12.076 -4.308 1.00 92.62 715 LEU A C 1
ATOM 5256 O O . LEU A 1 715 ? 21.274 -11.516 -3.302 1.00 92.62 715 LEU A O 1
ATOM 5260 N N . LEU A 1 716 ? 19.639 -12.597 -4.384 1.00 92.38 716 LEU A N 1
ATOM 5261 C CA . LEU A 1 716 ? 18.742 -12.693 -3.237 1.00 92.38 716 LEU A CA 1
ATOM 5262 C C . LEU A 1 716 ? 18.589 -14.163 -2.854 1.00 92.38 716 LEU A C 1
ATOM 5264 O O . LEU A 1 716 ? 18.151 -14.969 -3.674 1.00 92.38 716 LEU A O 1
ATOM 5268 N N . VAL A 1 717 ? 18.927 -14.506 -1.615 1.00 90.38 717 VAL A N 1
ATOM 5269 C CA . VAL A 1 717 ? 18.785 -15.862 -1.078 1.00 90.38 717 VAL A CA 1
ATOM 5270 C C . VAL A 1 717 ? 17.781 -15.841 0.061 1.00 90.38 717 VAL A C 1
ATOM 5272 O O . VAL A 1 717 ? 17.991 -15.162 1.059 1.00 90.38 717 VAL A O 1
ATOM 5275 N N . ARG A 1 718 ? 16.680 -16.580 -0.082 1.00 89.25 718 ARG A N 1
ATOM 5276 C CA . ARG A 1 718 ? 15.675 -16.725 0.980 1.00 89.25 718 ARG A CA 1
ATOM 5277 C C . ARG A 1 718 ? 16.082 -17.838 1.940 1.00 89.25 718 ARG A C 1
ATOM 5279 O O . ARG A 1 718 ? 16.524 -18.896 1.491 1.00 89.25 718 ARG A O 1
ATOM 5286 N N . ARG A 1 719 ? 15.896 -17.615 3.238 1.00 88.56 719 ARG A N 1
ATOM 5287 C CA . ARG A 1 719 ? 16.133 -18.585 4.315 1.00 88.56 719 ARG A CA 1
ATOM 5288 C C . ARG A 1 719 ? 14.899 -18.680 5.214 1.00 88.56 719 ARG A C 1
ATOM 5290 O O . ARG A 1 719 ? 13.919 -17.958 5.039 1.00 88.56 719 ARG A O 1
ATOM 5297 N N . ALA A 1 720 ? 14.931 -19.597 6.177 1.00 81.31 720 ALA A N 1
ATOM 5298 C CA . ALA A 1 720 ? 13.889 -19.688 7.191 1.00 81.31 720 ALA A CA 1
ATOM 5299 C C . ALA A 1 720 ? 13.972 -18.467 8.126 1.00 81.31 720 ALA A C 1
ATOM 5301 O O . ALA A 1 720 ? 14.851 -18.396 8.978 1.00 81.31 720 ALA A O 1
ATOM 5302 N N . GLY A 1 721 ? 13.061 -17.509 7.947 1.00 82.81 721 GLY A N 1
ATOM 5303 C CA . GLY A 1 721 ? 12.913 -16.341 8.823 1.00 82.81 721 GLY A CA 1
ATOM 5304 C C . GLY A 1 721 ? 13.594 -15.054 8.348 1.00 82.81 721 GLY A C 1
ATOM 5305 O O . GLY A 1 721 ? 13.280 -13.998 8.887 1.00 82.81 721 GLY A O 1
ATOM 5306 N N . ASP A 1 722 ? 14.456 -15.098 7.328 1.00 90.62 722 ASP A N 1
ATOM 5307 C CA . ASP A 1 722 ? 15.054 -13.909 6.707 1.00 90.62 722 ASP A CA 1
ATOM 5308 C C . ASP A 1 722 ? 15.464 -14.147 5.237 1.00 90.62 722 ASP A C 1
ATOM 5310 O O . ASP A 1 722 ? 15.306 -15.236 4.677 1.00 90.62 722 ASP A O 1
ATOM 5314 N N . ALA A 1 723 ? 15.980 -13.108 4.584 1.00 91.06 723 ALA A N 1
ATOM 5315 C CA . ALA A 1 723 ? 16.596 -13.190 3.268 1.00 91.06 723 ALA A CA 1
ATOM 5316 C C . ALA A 1 723 ? 17.928 -12.430 3.236 1.00 91.06 723 ALA A C 1
ATOM 5318 O O . ALA A 1 723 ? 18.068 -11.369 3.839 1.00 91.06 723 ALA A O 1
ATOM 5319 N N . VAL A 1 724 ? 18.908 -12.949 2.496 1.00 92.38 724 VAL A N 1
ATOM 5320 C CA . VAL A 1 724 ? 20.208 -12.304 2.280 1.00 92.38 724 VAL A CA 1
ATOM 5321 C C . VAL A 1 724 ? 20.248 -11.711 0.880 1.00 92.38 724 VAL A C 1
ATOM 5323 O O . VAL A 1 724 ? 20.147 -12.434 -0.110 1.00 92.38 724 VAL A O 1
ATOM 5326 N N . TYR A 1 725 ? 20.407 -10.396 0.794 1.00 93.38 725 TYR A N 1
ATOM 5327 C CA . TYR A 1 725 ? 20.506 -9.643 -0.446 1.00 93.38 725 TYR A CA 1
ATOM 5328 C C . TYR A 1 725 ? 21.944 -9.180 -0.692 1.00 93.38 725 TYR A C 1
ATOM 5330 O O . TYR A 1 725 ? 22.456 -8.284 -0.034 1.00 93.38 725 TYR A O 1
ATOM 5338 N N . ILE A 1 726 ? 22.618 -9.786 -1.656 1.00 92.31 726 ILE A N 1
ATOM 5339 C CA . ILE A 1 726 ? 24.003 -9.486 -2.010 1.00 92.31 726 ILE A CA 1
ATOM 5340 C C . ILE A 1 726 ? 24.012 -8.537 -3.203 1.00 92.31 726 ILE A C 1
ATOM 5342 O O . ILE A 1 726 ? 23.355 -8.804 -4.207 1.00 92.31 726 ILE A O 1
ATOM 5346 N N . VAL A 1 727 ? 24.787 -7.459 -3.110 1.00 91.44 727 VAL A N 1
ATOM 5347 C CA . VAL A 1 727 ? 25.004 -6.479 -4.179 1.00 91.44 727 VAL A CA 1
ATOM 5348 C C . VAL A 1 727 ? 26.499 -6.344 -4.413 1.00 91.44 727 VAL A C 1
ATOM 5350 O O . VAL A 1 727 ? 27.216 -5.831 -3.564 1.00 91.44 727 VAL A O 1
ATOM 5353 N N . ALA A 1 728 ? 26.980 -6.786 -5.564 1.00 91.38 728 ALA A N 1
ATOM 5354 C CA . ALA A 1 728 ? 28.370 -6.668 -5.963 1.00 91.38 728 ALA A CA 1
ATOM 5355 C C . ALA A 1 728 ? 28.547 -5.534 -6.978 1.00 91.38 728 ALA A C 1
ATOM 5357 O O . ALA A 1 728 ? 27.887 -5.533 -8.016 1.00 91.38 728 ALA A O 1
ATOM 5358 N N . LEU A 1 729 ? 29.451 -4.595 -6.695 1.00 89.62 729 LEU A N 1
ATOM 5359 C CA . LEU A 1 729 ? 29.735 -3.427 -7.531 1.00 89.62 729 LEU A CA 1
ATOM 5360 C C . LEU A 1 729 ? 31.226 -3.409 -7.926 1.00 89.62 729 LEU A C 1
ATOM 5362 O O . LEU A 1 729 ? 32.076 -3.348 -7.034 1.00 89.62 729 LEU A O 1
ATOM 5366 N N . PRO A 1 730 ? 31.577 -3.425 -9.226 1.00 87.81 730 PRO A N 1
ATOM 5367 C CA . PRO A 1 730 ? 32.968 -3.439 -9.683 1.00 87.81 730 PRO A CA 1
ATOM 5368 C C . PRO A 1 730 ? 33.573 -2.022 -9.692 1.00 87.81 730 PRO A C 1
ATOM 5370 O O . PRO A 1 730 ? 33.827 -1.429 -10.741 1.00 87.81 730 PRO A O 1
ATOM 5373 N N . VAL A 1 731 ? 33.757 -1.428 -8.511 1.00 83.12 731 VAL A N 1
ATOM 5374 C CA . VAL A 1 731 ? 34.192 -0.032 -8.336 1.00 83.12 731 VAL A CA 1
ATOM 5375 C C . VAL A 1 731 ? 35.358 0.085 -7.354 1.00 83.12 731 VAL A C 1
ATOM 5377 O O . VAL A 1 731 ? 35.422 -0.630 -6.360 1.00 83.12 731 VAL A O 1
ATOM 5380 N N . ARG A 1 732 ? 36.284 1.019 -7.623 1.00 65.62 732 ARG A N 1
ATOM 5381 C CA . ARG A 1 732 ? 37.487 1.249 -6.794 1.00 65.62 732 ARG A CA 1
ATOM 5382 C C . ARG A 1 732 ? 37.235 2.014 -5.495 1.00 65.62 732 ARG A C 1
ATOM 5384 O O . ARG A 1 732 ? 38.012 1.876 -4.564 1.00 65.62 732 ARG A O 1
ATOM 5391 N N . HIS A 1 733 ? 36.216 2.873 -5.440 1.00 63.47 733 HIS A N 1
ATOM 5392 C CA . HIS A 1 733 ? 36.030 3.784 -4.309 1.00 63.47 733 HIS A CA 1
ATOM 5393 C C . HIS A 1 733 ? 34.665 3.582 -3.648 1.00 63.47 733 HIS A C 1
ATOM 5395 O O . HIS A 1 733 ? 33.649 3.708 -4.338 1.00 63.47 733 HIS A O 1
ATOM 5401 N N . PRO A 1 734 ? 34.620 3.344 -2.324 1.00 61.22 734 PRO A N 1
ATOM 5402 C CA . PRO A 1 734 ? 33.374 3.244 -1.583 1.00 61.22 734 PRO A CA 1
ATOM 5403 C C . PRO A 1 734 ? 32.789 4.645 -1.381 1.00 61.22 734 PRO A C 1
ATOM 5405 O O . PRO A 1 734 ? 33.056 5.310 -0.385 1.00 61.22 734 PRO A O 1
ATOM 5408 N N . ARG A 1 735 ? 32.023 5.137 -2.360 1.00 61.16 735 ARG A N 1
ATOM 5409 C CA . ARG A 1 735 ? 31.266 6.395 -2.255 1.00 61.16 735 ARG A CA 1
ATOM 5410 C C . ARG A 1 735 ? 29.765 6.092 -2.229 1.00 61.16 735 ARG A C 1
ATOM 5412 O O . ARG A 1 735 ? 29.323 5.316 -3.078 1.00 61.16 735 ARG A O 1
ATOM 5419 N N . PRO A 1 736 ? 28.958 6.708 -1.340 1.00 54.75 736 PRO A N 1
ATOM 5420 C CA . PRO A 1 736 ? 27.526 6.399 -1.257 1.00 54.75 736 PRO A CA 1
ATOM 5421 C C . PRO A 1 736 ? 26.789 6.652 -2.572 1.00 54.75 736 PRO A C 1
ATOM 5423 O O . PRO A 1 736 ? 25.957 5.848 -2.988 1.00 54.75 736 PRO A O 1
ATOM 5426 N N . GLN A 1 737 ? 27.179 7.721 -3.276 1.00 62.19 737 GLN A N 1
ATOM 5427 C CA . GLN A 1 737 ? 26.559 8.135 -4.536 1.00 62.19 737 GLN A CA 1
ATOM 5428 C C . GLN A 1 737 ? 26.720 7.077 -5.635 1.00 62.19 737 GLN A C 1
ATOM 5430 O O . GLN A 1 737 ? 25.927 7.024 -6.570 1.00 62.19 737 GLN A O 1
ATOM 5435 N N . VAL A 1 738 ? 27.742 6.219 -5.535 1.00 67.75 738 VAL A N 1
ATOM 5436 C CA . VAL A 1 738 ? 27.950 5.113 -6.476 1.00 67.75 738 VAL A CA 1
ATOM 5437 C C . VAL A 1 738 ? 26.919 4.015 -6.232 1.00 67.75 738 VAL A C 1
ATOM 5439 O O . VAL A 1 738 ? 26.314 3.540 -7.186 1.00 67.75 738 VAL A O 1
ATOM 5442 N N . VAL A 1 739 ? 26.658 3.662 -4.971 1.00 67.62 739 VAL A N 1
ATOM 5443 C CA . VAL A 1 739 ? 25.653 2.648 -4.611 1.00 67.62 739 VAL A CA 1
ATOM 5444 C C . VAL A 1 739 ? 24.256 3.106 -5.034 1.00 67.62 739 VAL A C 1
ATOM 5446 O O . VAL A 1 739 ? 23.553 2.365 -5.715 1.00 67.62 739 VAL A O 1
ATOM 5449 N N . GLN A 1 740 ? 23.880 4.349 -4.720 1.00 69.44 740 GLN A N 1
ATOM 5450 C CA . GLN A 1 740 ? 22.572 4.904 -5.087 1.00 69.44 740 GLN A CA 1
ATOM 5451 C C . GLN A 1 740 ? 22.380 4.981 -6.609 1.00 69.44 740 GLN A C 1
ATOM 5453 O O . GLN A 1 740 ? 21.340 4.577 -7.128 1.00 69.44 740 GLN A O 1
ATOM 5458 N N . ARG A 1 741 ? 23.405 5.433 -7.348 1.00 73.56 741 ARG A N 1
ATOM 5459 C CA . ARG A 1 741 ? 23.363 5.494 -8.817 1.00 73.56 741 ARG A CA 1
ATOM 5460 C C . ARG A 1 741 ? 23.158 4.119 -9.452 1.00 73.56 741 ARG A C 1
ATOM 5462 O O . ARG A 1 741 ? 22.475 4.031 -10.466 1.00 73.56 741 ARG A O 1
ATOM 5469 N N . TYR A 1 742 ? 23.745 3.069 -8.879 1.00 74.56 742 TYR A N 1
ATOM 5470 C CA . TYR A 1 742 ? 23.604 1.706 -9.396 1.00 74.56 742 TYR A CA 1
ATOM 5471 C C . TYR A 1 742 ? 22.250 1.073 -9.077 1.00 74.56 742 TYR A C 1
ATOM 5473 O O . TYR A 1 742 ? 21.755 0.279 -9.871 1.00 74.56 742 TYR A O 1
ATOM 5481 N N . LEU A 1 743 ? 21.653 1.411 -7.936 1.00 75.31 743 LEU A N 1
ATOM 5482 C CA . LEU A 1 743 ? 20.377 0.831 -7.515 1.00 75.31 743 LEU A CA 1
ATOM 5483 C C . LEU A 1 743 ? 19.160 1.577 -8.079 1.00 75.31 743 LEU A C 1
ATOM 5485 O O . LEU A 1 743 ? 18.062 1.035 -8.062 1.00 75.31 743 LEU A O 1
ATOM 5489 N N . GLY A 1 744 ? 19.340 2.794 -8.604 1.00 73.56 744 GLY A N 1
ATOM 5490 C CA . GLY A 1 744 ? 18.271 3.555 -9.263 1.00 73.56 744 GLY A CA 1
ATOM 5491 C C . GLY A 1 744 ? 17.211 4.120 -8.310 1.00 73.56 744 GLY A C 1
ATOM 5492 O O . GLY A 1 744 ? 16.212 4.667 -8.769 1.00 73.56 744 GLY A O 1
ATOM 5493 N N . ALA A 1 745 ? 17.427 4.011 -6.998 1.00 73.31 745 ALA A N 1
ATOM 5494 C CA . ALA A 1 745 ? 16.556 4.526 -5.948 1.00 73.31 745 ALA A CA 1
ATOM 5495 C C . ALA A 1 745 ? 17.373 4.873 -4.688 1.00 73.31 745 ALA A C 1
ATOM 5497 O O . ALA A 1 745 ? 18.475 4.338 -4.505 1.00 73.31 745 ALA A O 1
ATOM 5498 N N . PRO A 1 746 ? 16.848 5.738 -3.795 1.00 74.94 746 PRO A N 1
ATOM 5499 C CA . PRO A 1 746 ? 17.345 5.838 -2.428 1.00 74.94 746 PRO A CA 1
ATOM 5500 C C . PRO A 1 746 ? 17.375 4.455 -1.777 1.00 74.94 746 PRO A C 1
ATOM 5502 O O . PRO A 1 746 ? 16.517 3.607 -2.018 1.00 74.94 746 PRO A O 1
ATOM 5505 N N . TRP A 1 747 ? 18.389 4.196 -0.967 1.00 72.56 747 TRP A N 1
ATOM 5506 C CA . TRP A 1 747 ? 18.639 2.846 -0.476 1.00 72.56 747 TRP A CA 1
ATOM 5507 C C . TRP A 1 747 ? 17.599 2.343 0.512 1.00 72.56 747 TRP A C 1
ATOM 5509 O O . TRP A 1 747 ? 17.263 1.163 0.448 1.00 72.56 747 TRP A O 1
ATOM 5519 N N . SER A 1 748 ? 17.070 3.202 1.388 1.00 70.75 748 SER A N 1
ATOM 5520 C CA . SER A 1 748 ? 15.931 2.841 2.238 1.00 70.75 748 SER A CA 1
ATOM 5521 C C . SER A 1 748 ? 14.761 2.331 1.396 1.00 70.75 748 SER A C 1
ATOM 5523 O O . SER A 1 748 ? 14.190 1.286 1.699 1.00 70.75 748 SER A O 1
ATOM 5525 N N . ASP A 1 749 ? 14.472 3.009 0.284 1.00 76.31 749 ASP A N 1
ATOM 5526 C CA . ASP A 1 749 ? 13.378 2.656 -0.618 1.00 76.31 749 ASP A CA 1
ATOM 5527 C C . ASP A 1 749 ? 13.682 1.363 -1.377 1.00 76.31 749 ASP A C 1
ATOM 5529 O O . ASP A 1 749 ? 12.810 0.501 -1.503 1.00 76.31 749 ASP A O 1
ATOM 5533 N N . HIS A 1 750 ? 14.925 1.195 -1.837 1.00 81.81 750 HIS A N 1
ATOM 5534 C CA . HIS A 1 750 ? 15.386 -0.026 -2.498 1.00 81.81 750 HIS A CA 1
ATOM 5535 C C . HIS A 1 750 ? 15.291 -1.232 -1.560 1.00 81.81 750 HIS A C 1
ATOM 5537 O O . HIS A 1 750 ? 14.684 -2.243 -1.904 1.00 81.81 750 HIS A O 1
ATOM 5543 N N . LEU A 1 751 ? 15.825 -1.126 -0.341 1.00 79.00 751 LEU A N 1
ATOM 5544 C CA . LEU A 1 751 ? 15.731 -2.179 0.670 1.00 79.00 751 LEU A CA 1
ATOM 5545 C C . LEU A 1 751 ? 14.284 -2.486 1.046 1.00 79.00 751 LEU A C 1
ATOM 5547 O O . LEU A 1 751 ? 13.943 -3.658 1.158 1.00 79.00 751 LEU A O 1
ATOM 5551 N N . ALA A 1 752 ? 13.427 -1.474 1.193 1.00 78.62 752 ALA A N 1
ATOM 5552 C CA . ALA A 1 752 ? 12.009 -1.675 1.473 1.00 78.62 752 ALA A CA 1
ATOM 5553 C C . ALA A 1 752 ? 11.288 -2.385 0.315 1.00 78.62 752 ALA A C 1
ATOM 5555 O O . ALA A 1 752 ? 10.360 -3.161 0.540 1.00 78.62 752 ALA A O 1
ATOM 5556 N N . GLN A 1 753 ? 11.686 -2.148 -0.938 1.00 84.56 753 GLN A N 1
ATOM 5557 C CA . GLN A 1 753 ? 11.173 -2.899 -2.091 1.00 84.56 753 GLN A CA 1
ATOM 5558 C C . GLN A 1 753 ? 11.646 -4.356 -2.069 1.00 84.56 753 GLN A C 1
ATOM 5560 O O . GLN A 1 753 ? 10.830 -5.260 -2.246 1.00 84.56 753 GLN A O 1
ATOM 5565 N N . ILE A 1 754 ? 12.932 -4.597 -1.793 1.00 86.44 754 ILE A N 1
ATOM 5566 C CA . ILE A 1 754 ? 13.482 -5.955 -1.682 1.00 86.44 754 ILE A CA 1
ATOM 5567 C C . ILE A 1 754 ? 12.850 -6.709 -0.506 1.00 86.44 754 ILE A C 1
ATOM 5569 O O . ILE A 1 754 ? 12.492 -7.874 -0.660 1.00 86.44 754 ILE A O 1
ATOM 5573 N N . GLN A 1 755 ? 12.646 -6.053 0.637 1.00 89.31 755 GLN A N 1
ATOM 5574 C CA . GLN A 1 755 ? 11.979 -6.620 1.809 1.00 89.31 755 GLN A CA 1
ATOM 5575 C C . GLN A 1 755 ? 10.520 -6.966 1.507 1.00 89.31 755 GLN A C 1
ATOM 5577 O O . GLN A 1 755 ? 10.102 -8.091 1.778 1.00 89.31 755 GLN A O 1
ATOM 5582 N N . ARG A 1 756 ? 9.771 -6.070 0.850 1.00 85.88 756 ARG A N 1
ATOM 5583 C CA . ARG A 1 756 ? 8.400 -6.359 0.398 1.00 85.88 756 ARG A CA 1
ATOM 5584 C C . ARG A 1 756 ? 8.346 -7.536 -0.572 1.00 85.88 756 ARG A C 1
ATOM 5586 O O . ARG A 1 756 ? 7.461 -8.376 -0.453 1.00 85.88 756 ARG A O 1
ATOM 5593 N N . ALA A 1 757 ? 9.297 -7.627 -1.502 1.00 83.62 757 ALA A N 1
ATOM 5594 C CA . ALA A 1 757 ? 9.385 -8.748 -2.433 1.00 83.62 757 ALA A CA 1
ATOM 5595 C C . ALA A 1 757 ? 9.769 -10.063 -1.728 1.00 83.62 757 ALA A C 1
ATOM 5597 O O . ALA A 1 757 ? 9.271 -11.132 -2.092 1.00 83.62 757 ALA A O 1
ATOM 5598 N N . ALA A 1 758 ? 10.647 -10.003 -0.724 1.00 84.62 758 ALA A N 1
ATOM 5599 C CA . ALA A 1 758 ? 11.085 -11.154 0.061 1.00 84.62 758 ALA A CA 1
ATOM 5600 C C . ALA A 1 758 ? 10.000 -11.656 1.030 1.00 84.62 758 ALA A C 1
ATOM 5602 O O . ALA A 1 758 ? 9.895 -12.865 1.236 1.00 84.62 758 ALA A O 1
ATOM 5603 N N . GLY A 1 759 ? 9.177 -10.757 1.577 1.00 85.62 759 GLY A N 1
ATOM 5604 C CA . GLY A 1 759 ? 8.151 -11.065 2.580 1.00 85.62 759 GLY A CA 1
ATOM 5605 C C . GLY A 1 759 ? 8.714 -11.383 3.971 1.00 85.62 759 GLY A C 1
ATOM 5606 O O . GLY A 1 759 ? 7.981 -11.850 4.836 1.00 85.62 759 GLY A O 1
ATOM 5607 N N . THR A 1 760 ? 10.010 -11.156 4.185 1.00 89.75 760 THR A N 1
ATOM 5608 C CA . THR A 1 760 ? 10.757 -11.451 5.418 1.00 89.75 760 THR A CA 1
ATOM 5609 C C . THR A 1 760 ? 11.809 -10.365 5.648 1.00 89.75 760 THR A C 1
ATOM 5611 O O . THR A 1 760 ? 12.143 -9.659 4.693 1.00 89.75 760 THR A O 1
ATOM 5614 N N . PRO A 1 761 ? 12.377 -10.230 6.861 1.00 88.56 761 PRO A N 1
ATOM 5615 C CA . PRO A 1 761 ? 13.539 -9.377 7.091 1.00 88.56 761 PRO A CA 1
ATOM 5616 C C . PRO A 1 761 ? 14.664 -9.641 6.086 1.00 88.56 761 PRO A C 1
ATOM 5618 O O . PRO A 1 761 ? 14.877 -10.782 5.671 1.00 88.56 761 PRO A O 1
ATOM 5621 N N . VAL A 1 762 ? 15.371 -8.589 5.680 1.00 89.12 762 VAL A N 1
ATOM 5622 C CA . VAL A 1 762 ? 16.444 -8.642 4.682 1.00 89.12 762 VAL A CA 1
ATOM 5623 C C . VAL A 1 762 ? 17.755 -8.172 5.295 1.00 89.12 762 VAL A C 1
ATOM 5625 O O . VAL A 1 762 ? 17.861 -7.031 5.741 1.00 89.12 762 VAL A O 1
ATOM 5628 N N . LEU A 1 763 ? 18.776 -9.026 5.248 1.00 89.25 763 LEU A N 1
ATOM 5629 C CA . LEU A 1 763 ? 20.177 -8.674 5.460 1.00 89.25 763 LEU A CA 1
ATOM 5630 C C . LEU A 1 763 ? 20.810 -8.354 4.107 1.00 89.25 763 LEU A C 1
ATOM 5632 O O . LEU A 1 763 ? 20.884 -9.224 3.244 1.00 89.25 763 LEU A O 1
ATOM 5636 N N . ALA A 1 764 ? 21.310 -7.141 3.915 1.00 88.88 764 ALA A N 1
ATOM 5637 C CA . ALA A 1 764 ? 22.002 -6.762 2.695 1.00 88.88 764 ALA A CA 1
ATOM 5638 C C . ALA A 1 764 ? 23.525 -6.730 2.858 1.00 88.88 764 ALA A C 1
ATOM 5640 O O . ALA A 1 764 ? 24.044 -6.124 3.792 1.00 88.88 764 ALA A O 1
ATOM 5641 N N . LEU A 1 765 ? 24.236 -7.339 1.907 1.00 88.88 765 LEU A N 1
ATOM 5642 C CA . LEU A 1 765 ? 25.693 -7.349 1.799 1.00 88.88 765 LEU A CA 1
ATOM 5643 C C . LEU A 1 765 ? 26.099 -6.623 0.518 1.00 88.88 765 LEU A C 1
ATOM 5645 O O . LEU A 1 765 ? 25.985 -7.173 -0.577 1.00 88.88 765 LEU A O 1
ATOM 5649 N N . VAL A 1 766 ? 26.578 -5.391 0.641 1.00 87.44 766 VAL A N 1
ATOM 5650 C CA . VAL A 1 766 ? 27.093 -4.620 -0.493 1.00 87.44 766 VAL A CA 1
ATOM 5651 C C . VAL A 1 766 ? 28.607 -4.785 -0.546 1.00 87.44 766 VAL A C 1
ATOM 5653 O O . VAL A 1 766 ? 29.323 -4.335 0.344 1.00 87.44 766 VAL A O 1
ATOM 5656 N N . VAL A 1 767 ? 29.095 -5.438 -1.593 1.00 87.75 767 VAL A N 1
ATOM 5657 C CA . VAL A 1 767 ? 30.515 -5.677 -1.838 1.00 87.75 767 VAL A CA 1
ATOM 5658 C C . VAL A 1 767 ? 30.963 -4.798 -2.994 1.00 87.75 767 VAL A C 1
ATOM 5660 O O . VAL A 1 767 ? 30.581 -5.011 -4.141 1.00 87.75 767 VAL A O 1
ATOM 5663 N N . MET A 1 768 ? 31.798 -3.812 -2.703 1.00 86.38 768 MET A N 1
ATOM 5664 C CA . MET A 1 768 ? 32.450 -2.986 -3.717 1.00 86.38 768 MET A CA 1
ATOM 5665 C C . MET A 1 768 ? 33.843 -3.550 -3.951 1.00 86.38 768 MET A C 1
ATOM 5667 O O . MET A 1 768 ? 34.605 -3.662 -3.000 1.00 86.38 768 MET A O 1
ATOM 5671 N N . CYS A 1 769 ? 34.177 -3.953 -5.171 1.00 84.75 769 CYS A N 1
ATOM 5672 C CA . CYS A 1 769 ? 35.459 -4.586 -5.470 1.00 84.75 769 CYS A CA 1
ATOM 5673 C C . CYS A 1 769 ? 36.124 -3.907 -6.665 1.00 84.75 769 CYS A C 1
ATOM 5675 O O . CYS A 1 769 ? 35.487 -3.691 -7.696 1.00 84.75 769 CYS A O 1
ATOM 5677 N N . GLY A 1 770 ? 37.407 -3.569 -6.531 1.00 82.31 770 GLY A N 1
ATOM 5678 C CA . GLY A 1 770 ? 38.181 -3.003 -7.629 1.00 82.31 770 GLY A CA 1
ATOM 5679 C C . GLY A 1 770 ? 38.254 -3.958 -8.834 1.00 82.31 770 GLY A C 1
ATOM 5680 O O . GLY A 1 770 ? 38.172 -5.174 -8.666 1.00 82.31 770 GLY A O 1
ATOM 5681 N N . PRO A 1 771 ? 38.455 -3.438 -10.059 1.00 78.31 771 PRO A N 1
ATOM 5682 C CA . PRO A 1 771 ? 38.505 -4.247 -11.284 1.00 78.31 771 PRO A CA 1
ATOM 5683 C C . PRO A 1 771 ? 39.658 -5.268 -11.313 1.00 78.31 771 PRO A C 1
ATOM 5685 O O . PRO A 1 771 ? 39.627 -6.219 -12.083 1.00 78.31 771 PRO A O 1
ATOM 5688 N N . ASP A 1 772 ? 40.675 -5.088 -10.471 1.00 79.44 772 ASP A N 1
ATOM 5689 C CA . ASP A 1 772 ? 41.796 -6.009 -10.277 1.00 79.44 772 ASP A CA 1
ATOM 5690 C C . ASP A 1 772 ? 41.658 -6.871 -9.008 1.00 79.44 772 ASP A C 1
ATOM 5692 O O . ASP A 1 772 ? 42.576 -7.625 -8.677 1.00 79.44 772 ASP A O 1
ATOM 5696 N N . ALA A 1 773 ? 40.540 -6.753 -8.286 1.00 75.81 773 ALA A N 1
ATOM 5697 C CA . ALA A 1 773 ? 40.280 -7.405 -7.005 1.00 75.81 773 ALA A CA 1
ATOM 5698 C C . ALA A 1 773 ? 41.409 -7.238 -5.967 1.00 75.81 773 ALA A C 1
ATOM 5700 O O . ALA A 1 773 ? 41.578 -8.088 -5.092 1.00 75.81 773 ALA A O 1
ATOM 5701 N N . ALA A 1 774 ? 42.207 -6.167 -6.074 1.00 73.88 774 ALA A N 1
ATOM 5702 C CA . ALA A 1 774 ? 43.261 -5.859 -5.106 1.00 73.88 774 ALA A CA 1
ATOM 5703 C C . ALA A 1 774 ? 42.682 -5.284 -3.803 1.00 73.88 774 ALA A C 1
ATOM 5705 O O . ALA A 1 774 ? 43.216 -5.523 -2.719 1.00 73.88 774 ALA A O 1
ATOM 5706 N N . GLU A 1 775 ? 41.565 -4.568 -3.930 1.00 74.88 775 GLU A N 1
ATOM 5707 C CA . GLU A 1 775 ? 40.821 -3.956 -2.837 1.00 74.88 775 GLU A CA 1
ATOM 5708 C C . GLU A 1 775 ? 39.340 -4.328 -2.947 1.00 74.88 775 GLU A C 1
ATOM 5710 O O . GLU A 1 775 ? 38.756 -4.335 -4.041 1.00 74.88 775 GLU A O 1
ATOM 5715 N N . ALA A 1 776 ? 38.721 -4.619 -1.806 1.00 79.38 776 ALA A N 1
ATOM 5716 C CA . ALA A 1 776 ? 37.275 -4.722 -1.687 1.00 79.38 776 ALA A CA 1
ATOM 5717 C C . ALA A 1 776 ? 36.774 -4.017 -0.420 1.00 79.38 776 ALA A C 1
ATOM 5719 O O . ALA A 1 776 ? 37.500 -3.854 0.555 1.00 79.38 776 ALA A O 1
ATOM 5720 N N . SER A 1 777 ? 35.519 -3.597 -0.411 1.00 80.94 777 SER A N 1
ATOM 5721 C CA . SER A 1 777 ? 34.846 -3.055 0.763 1.00 80.94 777 SER A CA 1
ATOM 5722 C C . SER A 1 777 ? 33.540 -3.799 0.957 1.00 80.94 777 SER A C 1
ATOM 5724 O O . SER A 1 777 ? 32.745 -3.907 0.021 1.00 80.94 777 SER A O 1
ATOM 5726 N N . LEU A 1 778 ? 33.323 -4.301 2.170 1.00 81.94 778 LEU A N 1
ATOM 5727 C CA . LEU A 1 778 ? 32.057 -4.903 2.568 1.00 81.94 778 LEU A CA 1
ATOM 5728 C C . LEU A 1 778 ? 31.252 -3.892 3.378 1.00 81.94 778 LEU A C 1
ATOM 5730 O O . LEU A 1 778 ? 31.752 -3.290 4.324 1.00 81.94 778 LEU A O 1
ATOM 5734 N N . VAL A 1 779 ? 29.991 -3.744 3.006 1.00 80.12 779 VAL A N 1
ATOM 5735 C CA . VAL A 1 779 ? 28.988 -2.938 3.687 1.00 80.12 779 VAL A CA 1
ATOM 5736 C C . VAL A 1 779 ? 27.829 -3.853 4.053 1.00 80.12 779 VAL A C 1
ATOM 5738 O O . VAL A 1 779 ? 27.316 -4.576 3.201 1.00 80.12 779 VAL A O 1
ATOM 5741 N N . VAL A 1 780 ? 27.389 -3.785 5.305 1.00 78.75 780 VAL A N 1
ATOM 5742 C CA . VAL A 1 780 ? 26.241 -4.553 5.797 1.00 78.75 780 VAL A CA 1
ATOM 5743 C C . VAL A 1 780 ? 25.080 -3.609 6.094 1.00 78.75 780 VAL A C 1
ATOM 5745 O O . VAL A 1 780 ? 25.282 -2.561 6.706 1.00 78.75 780 VAL A O 1
ATOM 5748 N N . GLY A 1 781 ? 23.877 -3.971 5.656 1.00 80.12 781 GLY A N 1
ATOM 5749 C CA . GLY A 1 781 ? 22.628 -3.291 5.995 1.00 80.12 781 GLY A CA 1
ATOM 5750 C C . GLY A 1 781 ? 21.543 -4.289 6.389 1.00 80.12 781 GLY A C 1
ATOM 5751 O O . GLY A 1 781 ? 21.654 -5.474 6.088 1.00 80.12 781 GLY A O 1
ATOM 5752 N N . HIS A 1 782 ? 20.494 -3.827 7.063 1.00 81.69 782 HIS A N 1
ATOM 5753 C CA . HIS A 1 782 ? 19.379 -4.677 7.481 1.00 81.69 782 HIS A CA 1
ATOM 5754 C C . HIS A 1 782 ? 18.044 -3.926 7.410 1.00 81.69 782 HIS A C 1
ATOM 5756 O O . HIS A 1 782 ? 17.993 -2.725 7.685 1.00 81.69 782 HIS A O 1
ATOM 5762 N N . HIS A 1 783 ? 16.975 -4.636 7.043 1.00 80.88 783 HIS A N 1
ATOM 5763 C CA . HIS A 1 783 ? 15.612 -4.113 7.002 1.00 80.88 783 HIS A CA 1
ATOM 5764 C C . HIS A 1 783 ? 14.604 -5.178 7.448 1.00 80.88 783 HIS A C 1
ATOM 5766 O O . HIS A 1 783 ? 14.444 -6.189 6.771 1.00 80.88 783 HIS A O 1
ATOM 5772 N N . ASP A 1 784 ? 13.874 -4.951 8.540 1.00 76.12 784 ASP A N 1
ATOM 5773 C CA . ASP A 1 784 ? 12.876 -5.905 9.072 1.00 76.12 784 ASP A CA 1
ATOM 5774 C C . ASP A 1 784 ? 11.419 -5.554 8.740 1.00 76.12 784 ASP A C 1
ATOM 5776 O O . ASP A 1 784 ? 10.539 -6.394 8.898 1.00 76.12 784 ASP A O 1
ATOM 5780 N N . GLY A 1 785 ? 11.167 -4.349 8.226 1.00 67.38 785 GLY A N 1
ATOM 5781 C CA . GLY A 1 785 ? 9.823 -3.851 7.908 1.00 67.38 785 GLY A CA 1
ATOM 5782 C C . GLY A 1 785 ? 9.422 -2.645 8.757 1.00 67.38 785 GLY A C 1
ATOM 5783 O O . GLY A 1 785 ? 8.606 -1.846 8.307 1.00 67.38 785 GLY A O 1
ATOM 5784 N N . ALA A 1 786 ? 10.036 -2.475 9.930 1.00 57.78 786 ALA A N 1
ATOM 5785 C CA . ALA A 1 786 ? 9.839 -1.328 10.817 1.00 57.78 786 ALA A CA 1
ATOM 5786 C C . ALA A 1 786 ? 11.073 -0.412 10.855 1.00 57.78 786 ALA A C 1
ATOM 5788 O O . ALA A 1 786 ? 10.944 0.802 11.012 1.00 57.78 786 ALA A O 1
ATOM 5789 N N . LEU A 1 787 ? 12.267 -0.986 10.690 1.00 60.78 787 LEU A N 1
ATOM 5790 C CA . LEU A 1 787 ? 13.551 -0.301 10.762 1.00 60.78 787 LEU A CA 1
ATOM 5791 C C . LEU A 1 787 ? 14.391 -0.588 9.512 1.00 60.78 787 LEU A C 1
ATOM 5793 O O . LEU A 1 787 ? 14.407 -1.708 8.998 1.00 60.78 787 LEU A O 1
ATOM 5797 N N . ALA A 1 788 ? 15.118 0.431 9.048 1.00 62.31 788 ALA A N 1
ATOM 5798 C CA . ALA A 1 788 ? 16.031 0.365 7.910 1.00 62.31 788 ALA A CA 1
ATOM 5799 C C . ALA A 1 788 ? 17.346 1.094 8.229 1.00 62.31 788 ALA A C 1
ATOM 5801 O O . ALA A 1 788 ? 17.344 2.105 8.930 1.00 62.31 788 ALA A O 1
ATOM 5802 N N . SER A 1 789 ? 18.465 0.613 7.682 1.00 61.69 789 SER A N 1
ATOM 5803 C CA . SER A 1 789 ? 19.784 1.265 7.780 1.00 61.69 789 SER A CA 1
ATOM 5804 C C . SER A 1 789 ? 20.190 1.906 6.442 1.00 61.69 789 SER A C 1
ATOM 5806 O O . SER A 1 789 ? 20.260 1.177 5.452 1.00 61.69 789 SER A O 1
ATOM 5808 N N . ASP A 1 790 ? 20.499 3.212 6.404 1.00 56.91 790 ASP A N 1
ATOM 5809 C CA . ASP A 1 790 ? 20.768 3.998 5.176 1.00 56.91 790 ASP A CA 1
ATOM 5810 C C . ASP A 1 790 ? 22.271 4.188 4.854 1.00 56.91 790 ASP A C 1
ATOM 5812 O O . ASP A 1 790 ? 23.034 4.450 5.774 1.00 56.91 790 ASP A O 1
ATOM 5816 N N . PRO A 1 791 ? 22.756 4.107 3.594 1.00 50.31 791 PRO A N 1
ATOM 5817 C CA . PRO A 1 791 ? 24.151 3.968 3.239 1.00 50.31 791 PRO A CA 1
ATOM 5818 C C . PRO A 1 791 ? 24.919 5.285 3.129 1.00 50.31 791 PRO A C 1
ATOM 5820 O O . PRO A 1 791 ? 26.151 5.232 3.035 1.00 50.31 791 PRO A O 1
ATOM 5823 N N . GLU A 1 792 ? 24.225 6.427 3.127 1.00 48.66 792 GLU A N 1
ATOM 5824 C CA . GLU A 1 792 ? 24.803 7.772 3.012 1.00 48.66 792 GLU A CA 1
ATOM 5825 C C . GLU A 1 792 ? 25.308 8.313 4.352 1.00 48.66 792 GLU A C 1
ATOM 5827 O O . GLU A 1 792 ? 26.385 8.902 4.401 1.00 48.66 792 GLU A O 1
ATOM 5832 N N . VAL A 1 793 ? 24.635 7.975 5.460 1.00 47.91 793 VAL A N 1
ATOM 5833 C CA . VAL A 1 793 ? 25.037 8.283 6.858 1.00 47.91 793 VAL A CA 1
ATOM 5834 C C . VAL A 1 793 ? 26.355 7.596 7.264 1.00 47.91 793 VAL A C 1
ATOM 5836 O O . VAL A 1 793 ? 26.884 7.750 8.360 1.00 47.91 793 VAL A O 1
ATOM 5839 N N . LEU A 1 794 ? 26.906 6.796 6.362 1.00 44.00 794 LEU A N 1
ATOM 5840 C CA . LEU A 1 794 ? 27.799 5.706 6.677 1.00 44.00 794 LEU A CA 1
ATOM 5841 C C . LEU A 1 794 ? 29.167 5.808 5.984 1.00 44.00 794 LEU A C 1
ATOM 5843 O O . LEU A 1 794 ? 29.959 4.868 6.055 1.00 44.00 794 LEU A O 1
ATOM 5847 N N . LEU A 1 795 ? 29.433 6.927 5.301 1.00 49.56 795 LEU A N 1
ATOM 5848 C CA . LEU A 1 795 ? 30.732 7.250 4.692 1.00 49.56 795 LEU A CA 1
ATOM 5849 C C . LEU A 1 795 ? 31.240 8.662 5.063 1.00 49.56 795 LEU A C 1
ATOM 5851 O O . LEU A 1 795 ? 32.342 9.019 4.654 1.00 49.56 795 LEU A O 1
ATOM 5855 N N . ASP A 1 796 ? 30.501 9.430 5.879 1.00 45.34 796 ASP A N 1
ATOM 5856 C CA . ASP A 1 796 ? 30.949 10.704 6.465 1.00 45.34 796 ASP A CA 1
ATOM 5857 C C . ASP A 1 796 ? 30.894 10.642 8.005 1.00 45.34 796 ASP A C 1
ATOM 5859 O O . ASP A 1 796 ? 29.833 10.673 8.626 1.00 45.34 796 ASP A O 1
ATOM 5863 N N . ALA A 1 797 ? 32.062 10.507 8.639 1.00 41.38 797 ALA A N 1
ATOM 5864 C CA . ALA A 1 797 ? 32.184 10.288 10.082 1.00 41.38 797 ALA A CA 1
ATOM 5865 C C . ALA A 1 797 ? 31.851 11.529 10.936 1.00 41.38 797 ALA A C 1
ATOM 5867 O O . ALA A 1 797 ? 31.721 11.407 12.159 1.00 41.38 797 ALA A O 1
ATOM 5868 N N . LYS A 1 798 ? 31.757 12.721 10.326 1.00 39.03 798 LYS A N 1
ATOM 5869 C CA . LYS A 1 798 ? 31.625 13.996 11.047 1.00 39.03 798 LYS A CA 1
ATOM 5870 C C . LYS A 1 798 ? 30.170 14.445 11.203 1.00 39.03 798 LYS A C 1
ATOM 5872 O O . LYS A 1 798 ? 29.804 14.862 12.294 1.00 39.03 798 LYS A O 1
ATOM 5877 N N . ASP A 1 799 ? 29.345 14.284 10.170 1.00 39.34 799 ASP A N 1
ATOM 5878 C CA . ASP A 1 799 ? 27.928 14.704 10.170 1.00 39.34 799 ASP A CA 1
ATOM 5879 C C . ASP A 1 799 ? 27.001 13.705 10.908 1.00 39.34 799 ASP A C 1
ATOM 5881 O O . ASP A 1 799 ? 25.876 14.021 11.293 1.00 39.34 799 ASP A O 1
ATOM 5885 N N . ALA A 1 800 ? 27.492 12.483 11.153 1.00 43.09 800 ALA A N 1
ATOM 5886 C CA . ALA A 1 800 ? 26.733 11.362 11.715 1.00 43.09 800 ALA A CA 1
ATOM 5887 C C . ALA A 1 800 ? 26.653 11.321 13.259 1.00 43.09 800 ALA A C 1
ATOM 5889 O O . ALA A 1 800 ? 25.953 10.470 13.815 1.00 43.09 800 ALA A O 1
ATOM 5890 N N . ARG A 1 801 ? 27.355 12.208 13.984 1.00 42.00 801 ARG A N 1
ATOM 5891 C CA . ARG A 1 801 ? 27.197 12.333 15.452 1.00 42.00 801 ARG A CA 1
ATOM 5892 C C . ARG A 1 801 ? 25.944 13.114 15.847 1.00 42.00 801 ARG A C 1
ATOM 5894 O O . ARG A 1 801 ? 25.419 12.867 16.928 1.00 42.00 801 ARG A O 1
ATOM 5901 N N . ASP A 1 802 ? 25.439 13.965 14.958 1.00 40.72 802 ASP A N 1
ATOM 5902 C CA . ASP A 1 802 ? 24.437 14.978 15.303 1.00 40.72 802 ASP A CA 1
ATOM 5903 C C . ASP A 1 802 ? 22.988 14.556 14.987 1.00 40.72 802 ASP A C 1
ATOM 5905 O O . ASP A 1 802 ? 22.045 15.225 15.405 1.00 40.72 802 ASP A O 1
ATOM 5909 N N . ARG A 1 803 ? 22.767 13.429 14.289 1.00 37.00 803 ARG A N 1
ATOM 5910 C CA . ARG A 1 803 ? 21.427 12.971 13.865 1.00 37.00 803 ARG A CA 1
ATOM 5911 C C . ARG A 1 803 ? 21.104 11.587 14.438 1.00 37.00 803 ARG A C 1
ATOM 5913 O O . ARG A 1 803 ? 21.393 10.560 13.831 1.00 37.00 803 ARG A O 1
ATOM 5920 N N . GLY A 1 804 ? 20.539 11.552 15.643 1.00 40.72 804 GLY A N 1
ATOM 5921 C CA . GLY A 1 804 ? 20.178 10.321 16.354 1.00 40.72 804 GLY A CA 1
ATOM 5922 C C . GLY A 1 804 ? 19.022 9.538 15.718 1.00 40.72 804 GLY A C 1
ATOM 5923 O O . GLY A 1 804 ? 17.883 9.684 16.146 1.00 40.72 804 GLY A O 1
ATOM 5924 N N . ALA A 1 805 ? 19.319 8.654 14.759 1.00 32.59 805 ALA A N 1
ATOM 5925 C CA . ALA A 1 805 ? 18.399 7.610 14.301 1.00 32.59 805 ALA A CA 1
ATOM 5926 C C . ALA A 1 805 ? 19.110 6.246 14.145 1.00 32.59 805 ALA A C 1
ATOM 5928 O O . ALA A 1 805 ? 20.214 6.160 13.610 1.00 32.59 805 ALA A O 1
ATOM 5929 N N . ASN A 1 806 ? 18.459 5.209 14.685 1.00 35.12 806 ASN A N 1
ATOM 5930 C CA . ASN A 1 806 ? 18.734 3.760 14.696 1.00 35.12 806 ASN A CA 1
ATOM 5931 C C . ASN A 1 806 ? 19.930 3.257 13.852 1.00 35.12 806 ASN A C 1
ATOM 5933 O O . ASN A 1 806 ? 19.827 2.993 12.656 1.00 35.12 806 ASN A O 1
ATOM 5937 N N . LYS A 1 807 ? 21.076 3.088 14.527 1.00 37.38 807 LYS A N 1
ATOM 5938 C CA . LYS A 1 807 ? 22.364 2.628 13.976 1.00 37.38 807 LYS A CA 1
ATOM 5939 C C . LYS A 1 807 ? 22.382 1.116 13.750 1.00 37.38 807 LYS A C 1
ATOM 5941 O O . LYS A 1 807 ? 21.870 0.409 14.601 1.00 37.38 807 LYS A O 1
ATOM 5946 N N . PHE A 1 808 ? 23.036 0.648 12.676 1.00 41.06 808 PHE A N 1
ATOM 5947 C CA . PHE A 1 808 ? 24.358 -0.016 12.710 1.00 41.06 808 PHE A CA 1
ATOM 5948 C C . PHE A 1 808 ? 24.984 -0.092 11.299 1.00 41.06 808 PHE A C 1
ATOM 5950 O O . PHE A 1 808 ? 24.282 -0.361 10.325 1.00 41.06 808 PHE A O 1
ATOM 5957 N N . ARG A 1 809 ? 26.313 0.092 11.196 1.00 52.09 809 ARG A N 1
ATOM 5958 C CA . ARG A 1 809 ? 27.126 -0.331 10.036 1.00 52.09 809 ARG A CA 1
ATOM 5959 C C . ARG A 1 809 ? 28.574 -0.592 10.434 1.00 52.09 809 ARG A C 1
ATOM 5961 O O . ARG A 1 809 ? 29.087 0.087 11.316 1.00 52.09 809 ARG A O 1
ATOM 5968 N N . TYR A 1 810 ? 29.234 -1.466 9.680 1.00 45.56 810 TYR A N 1
ATOM 5969 C CA . TYR A 1 810 ? 30.688 -1.553 9.605 1.00 45.56 810 TYR A CA 1
ATOM 5970 C C . TYR A 1 810 ? 31.153 -1.566 8.138 1.00 45.56 810 TYR A C 1
ATOM 5972 O O . TYR A 1 810 ? 30.474 -2.140 7.281 1.00 45.56 810 TYR A O 1
ATOM 5980 N N . VAL A 1 811 ? 32.276 -0.894 7.857 1.00 47.69 811 VAL A N 1
ATOM 5981 C CA . VAL A 1 811 ? 32.990 -0.877 6.569 1.00 47.69 811 VAL A CA 1
ATOM 5982 C C . VAL A 1 811 ? 34.391 -1.413 6.839 1.00 47.69 811 VAL A C 1
ATOM 5984 O O . VAL A 1 811 ? 35.194 -0.709 7.444 1.00 47.69 811 VAL A O 1
ATOM 5987 N N . THR A 1 812 ? 34.696 -2.629 6.383 1.00 52.09 812 THR A N 1
ATOM 5988 C CA . THR A 1 81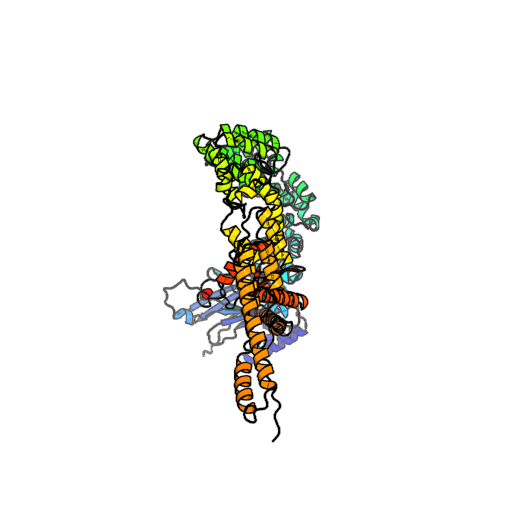2 ? 36.078 -3.135 6.389 1.00 52.09 812 THR A CA 1
ATOM 5989 C C . THR A 1 812 ? 36.668 -2.974 4.992 1.00 52.09 812 THR A C 1
ATOM 5991 O O . THR A 1 812 ? 36.035 -3.343 3.993 1.00 52.09 812 THR A O 1
ATOM 5994 N N . THR A 1 813 ? 37.860 -2.380 4.906 1.00 52.91 813 THR A N 1
ATOM 5995 C CA . THR A 1 813 ? 38.630 -2.307 3.660 1.00 52.91 813 THR A CA 1
ATOM 5996 C C . THR A 1 813 ? 39.515 -3.537 3.584 1.00 52.91 813 THR A C 1
ATOM 5998 O O . THR A 1 813 ? 40.479 -3.703 4.325 1.00 52.91 813 THR A O 1
ATOM 6001 N N . LEU A 1 814 ? 39.161 -4.409 2.661 1.00 50.50 814 LEU A N 1
ATOM 6002 C CA . LEU A 1 814 ? 39.788 -5.682 2.414 1.00 50.50 814 LEU A CA 1
ATOM 6003 C C . LEU A 1 814 ? 40.954 -5.472 1.446 1.00 50.50 814 LEU A C 1
ATOM 6005 O O . LEU A 1 814 ? 40.778 -5.520 0.228 1.00 50.50 814 LEU A O 1
ATOM 6009 N N . ALA A 1 815 ? 42.142 -5.201 1.980 1.00 51.88 815 ALA A N 1
ATOM 6010 C CA . ALA A 1 815 ? 43.365 -5.254 1.189 1.00 51.88 815 ALA A CA 1
ATOM 6011 C C . ALA A 1 815 ? 43.783 -6.721 1.024 1.00 51.88 815 ALA A C 1
ATOM 6013 O O . ALA A 1 815 ? 43.889 -7.451 2.013 1.00 51.88 815 ALA A O 1
ATOM 6014 N N . ALA A 1 816 ? 44.041 -7.171 -0.206 1.00 46.62 816 ALA A N 1
ATOM 6015 C CA . ALA A 1 816 ? 44.655 -8.475 -0.426 1.00 46.62 816 ALA A CA 1
ATOM 6016 C C . ALA A 1 816 ? 46.077 -8.460 0.165 1.00 46.62 816 ALA A C 1
ATOM 6018 O O . ALA A 1 816 ? 47.006 -7.942 -0.456 1.00 46.62 816 ALA A O 1
ATOM 6019 N N . THR A 1 817 ? 46.261 -8.985 1.381 1.00 41.69 817 THR A N 1
ATOM 6020 C CA . THR A 1 817 ? 47.588 -9.069 2.000 1.00 41.69 817 THR A CA 1
ATOM 6021 C C . THR A 1 817 ? 48.487 -9.918 1.096 1.00 41.69 817 THR A C 1
ATOM 6023 O O . THR A 1 817 ? 48.132 -11.068 0.812 1.00 41.69 817 THR A O 1
ATOM 6026 N N . PRO A 1 818 ? 49.633 -9.401 0.614 1.00 39.19 818 PRO A N 1
ATOM 6027 C CA . PRO A 1 818 ? 50.549 -10.208 -0.174 1.00 39.19 818 PRO A CA 1
ATOM 6028 C C . PRO A 1 818 ? 50.996 -11.407 0.664 1.00 39.19 818 PRO A C 1
ATOM 6030 O O . PRO A 1 818 ? 51.329 -11.267 1.843 1.00 39.19 818 PRO A O 1
ATOM 6033 N N . ALA A 1 819 ? 50.976 -12.599 0.063 1.00 35.66 819 ALA A N 1
ATOM 6034 C CA . ALA A 1 819 ? 51.526 -13.786 0.698 1.00 35.66 819 ALA A CA 1
ATOM 6035 C C . ALA A 1 819 ? 52.982 -13.492 1.107 1.00 35.66 819 ALA A C 1
ATOM 6037 O O . ALA A 1 819 ? 53.730 -12.960 0.281 1.00 35.66 819 ALA A O 1
ATOM 6038 N N . PRO A 1 820 ? 53.412 -13.812 2.342 1.00 33.59 820 PRO A N 1
ATOM 6039 C CA . PRO A 1 820 ? 54.811 -13.679 2.704 1.00 33.59 820 PRO A CA 1
ATOM 6040 C C . PRO A 1 820 ? 55.615 -14.598 1.784 1.00 33.59 820 PRO A C 1
ATOM 6042 O O . PRO A 1 820 ? 55.507 -15.823 1.852 1.00 33.59 820 PRO A O 1
ATOM 6045 N N . THR A 1 821 ? 56.399 -14.008 0.886 1.00 33.09 821 THR A N 1
ATOM 6046 C CA . THR A 1 821 ? 57.380 -14.739 0.093 1.00 33.09 821 THR A CA 1
ATOM 6047 C C . THR A 1 821 ? 58.418 -15.298 1.054 1.00 33.09 821 THR A C 1
ATOM 6049 O O . THR A 1 821 ? 59.314 -14.583 1.500 1.00 33.09 821 THR A O 1
ATOM 6052 N N . SER A 1 822 ? 58.291 -16.579 1.389 1.00 34.00 822 SER A N 1
ATOM 6053 C CA . SER A 1 822 ? 59.348 -17.343 2.036 1.00 34.00 822 SER A CA 1
ATOM 6054 C C . SER A 1 822 ? 60.527 -17.440 1.067 1.00 34.00 822 SER A C 1
ATOM 6056 O O . SER A 1 822 ? 60.562 -18.317 0.201 1.00 34.00 822 SER A O 1
ATOM 6058 N N . GLN A 1 823 ? 61.485 -16.520 1.169 1.00 32.84 823 GLN A N 1
ATOM 6059 C CA . GLN A 1 823 ? 62.808 -16.750 0.600 1.00 32.84 823 GLN A CA 1
ATOM 6060 C C . GLN A 1 823 ? 63.521 -17.814 1.446 1.00 32.84 823 GLN A C 1
ATOM 6062 O O . GLN A 1 823 ? 63.519 -17.708 2.675 1.00 32.84 823 GLN A O 1
ATOM 6067 N N . PRO A 1 824 ? 64.147 -18.831 0.832 1.00 39.06 824 PRO A N 1
ATOM 6068 C CA . PRO A 1 824 ? 65.011 -19.732 1.569 1.00 39.06 824 PRO A CA 1
ATOM 6069 C C . PRO A 1 824 ? 66.285 -18.977 1.961 1.00 39.06 824 PRO A C 1
ATOM 6071 O O . PRO A 1 824 ? 66.970 -18.400 1.113 1.00 39.06 824 PRO A O 1
ATOM 6074 N N . VAL A 1 825 ? 66.608 -19.009 3.254 1.00 33.66 825 VAL A N 1
ATOM 6075 C CA . VAL A 1 825 ? 67.925 -18.638 3.775 1.00 33.66 825 VAL A CA 1
ATOM 6076 C C . VAL A 1 825 ? 68.955 -19.542 3.097 1.00 33.66 825 VAL A C 1
ATOM 6078 O O . VAL A 1 825 ? 68.979 -20.753 3.318 1.00 33.66 825 VAL A O 1
ATOM 6081 N N . LYS A 1 826 ? 69.791 -18.961 2.232 1.00 37.59 826 LYS A N 1
ATOM 6082 C CA . LYS A 1 826 ? 71.022 -19.606 1.773 1.00 37.59 826 LYS A CA 1
ATOM 6083 C C . LYS A 1 826 ? 72.006 -19.608 2.936 1.00 37.59 826 LYS A C 1
ATOM 6085 O O . LYS A 1 826 ? 72.355 -18.547 3.441 1.00 37.59 826 LYS A O 1
ATOM 6090 N N . ALA A 1 827 ? 72.441 -20.804 3.315 1.00 41.50 827 ALA A N 1
ATOM 6091 C CA . ALA A 1 827 ? 73.580 -21.006 4.190 1.00 41.50 827 ALA A CA 1
ATOM 6092 C C . ALA A 1 827 ? 74.848 -20.380 3.584 1.00 41.50 827 ALA A C 1
ATOM 6094 O O . ALA A 1 827 ? 75.167 -20.626 2.415 1.00 41.50 827 ALA A O 1
ATOM 6095 N N . ALA A 1 828 ? 75.545 -19.605 4.410 1.00 39.28 828 ALA A N 1
ATOM 6096 C CA . ALA A 1 828 ? 76.991 -19.432 4.424 1.00 39.28 828 ALA A CA 1
ATOM 6097 C C . ALA A 1 828 ? 77.415 -19.380 5.894 1.00 39.28 828 ALA A C 1
ATOM 6099 O O . ALA A 1 828 ? 76.719 -18.668 6.658 1.00 39.28 828 ALA A O 1
#

Secondary structure (DSSP, 8-state):
------PPPP----S---PPPHHHHHHHHHHHHHHHHHTT--HHHHHHHTTSSEEEEE--SS-S-EEEEEEE-SSS-EEEEEEEEEEEETTEEEEEEEEEEEE-TTEEEEEEE--TTTTTSS-TT-TT----PEEEEE-TT--SSTTTGGGTTSS---EEEETTEEEE-HHHHHHHHHHHHHTT-HHHHHHHHHHHHHH-TTHHHHHHHHHHSTTSHHHHHHHHHGGGS-HHHHHHHHHHHHTSTTGGGGHHHHHHHHHHTGGGS-HHHHHHHHHHTTSTTT---HHHHHHHHHHT---GGGHHHHHHHHHH-GGGHHHHHHHS-HHHHHHHHHHHHT-S--SS--HHHHHHHHH---HHHHHHHHTT--GGGHHHHHHHHHTPPSSTTHHHHHHHHHHHHTTS-GGGHHHHHHHHHHHHHTT----HHHHHHHHHHGGGSHHHHHHHHHHHHHHH-SSB-HHHHHHTT--HHHHHHHHHHTTGGGTTS-HHHHHHHHHHHHH-EETTEETHHHHHTTTSB-HHHHHHHHHHHTT---HHHHHHHHHHHHHTT---HHHHHHHHHHHHHHHHHT---HHHHHHHHHH-TT-HHHHHHHHHHHHHHHHHHHHHHHHHHHHH---TTHHHHHHHHHHHHHTTS--------TTS--HHHHHSTTTHHHHHHHHHHHHHHHTTTSHHHHHHHT--HHHHHHHHHHHHHHHHHSS-EEEEEE-SS-EEEEEEE--SS--HHHHHHHHTS-HHHHHHHHHHHHTS-EEEEEEEE-TTSSEEEEEEEEE-SS-B--SSTTS-TTGGGS--------EEEEE-PPP---------

Foldseek 3Di:
DDDDFDDDDDDDDDDDDDDDDPVLLVVLLVVLVVVCVVVVHDSVVSVVQSVDQWDWDFPDRDDDWGWTKIWRQDPAKDAFDWDWDWDDDPPDIDIAIETDRIDGHQKIKIWIDGHPVVVVPDDPPPPPDDPDTDIAIARPDDDDPSVVCRPVGHDDDDWDDDPRYIGGDLVVLLVQCVVCQVVLPLVSLLVSLVSCQVPVPNLVSLLVSCLVPLPGSSVVNCLVCLVSHDLVSSLSSLQSNQLDLVSVVSCVRNLVCLQPRQLPDDLLRLLLSLLLLLDCNSGVDVVVSVSSCVRSPDDLVCLLSNLVSCLVVLLSLQSVLQPHDPSSLVSVLVNQLPDPPLQERRSNLLNNLQEHQDLVSNVSSVVSRHLQRLLVSLLSNQLHDDDNNNLSSLVVSLVSLVSHDLVCLLVSLLSSLLCLLVVSRVRPSNNVSSVVSCVSPVVSSVVSLQVSLCVLAQWFRSVLCVVVVHDSVVVSVLCVVQVNSCLLVALVSVLSNLQSLQQDADPVGGNSQLVCSVPGTDPVSVVSVLVRLVLDPDLVSLLSSLVSCVSSNHDPVSSLVVLLVVLQVCLVPVHDNPSSLVSNCVNPVPDPSNVVSVVSNVVVVVVVVVVVVVVVVLVPDDDPPSPVVVVVVVVVVVVVPDDDDDPQDPQRDHLCCCLDCNHQLVLLVVVLVVFLVVCPPHPLNVVSVPDDSVNSRVLSVQQSVCLVSVHKGWDWAADVQEIEIEIHHQDDDPDLVSVCVNQVHFVQVSLLVVCVVNVHKYKYWYWYAHSSRQKIKIKIWIDGPPDTDGCNLPPDPPVNVPDDDDDDIDIDIRGRPRDPPPDDDDDD

Radius of gyration: 40.6 Å; chains: 1; bounding box: 117×54×123 Å

pLDDT: mean 72.59, std 20.77, range [18.94, 97.56]